Protein 8E0S (pdb70)

Foldseek 3Di:
DVPDDDDDDADFLVVLCVVQPADPQLLVLLVVLQVVLVCLQVVNALAAEEEEEAPEDLDLVQRVVFLVVVVVLCVVLVNHYNYAYEHEFADPDAQGGCQQCNPRDNPRPNNVSLNVSQNSLNVSSNVNHQYEYEDADQRSCSNHLSSHQEYEYDQVCLQPLVVLQVLLARPHAYEYEDHQQQHCVSVLVSLVSQQDWDWDWGAHSNRHIDIDIGHGDNRYAYEYEQHQAAQLAPVSLVVQQVVCVVSVHHSAYEYELADRNLPLDQVSSVVSLVRNLCCLLVQPSRYRYYYFHEWQDFQEDDPDDRGHHPPRTHHHDVVVVVSSVSSSVSSVNNVD/DPPPCPPPDDDDDADFLVVLCVVQPADPQLLVLQVVLQVVLVCLQVVNALAAEEEEEAPADQDLVQVVVVLVLQVVVCVVLVNHYNYAYEHEAAADDPPDDDGGCQQPNPLPPPRPNNVSLNVSQNSLNVSSSVNHAYEYEDDDQRSCSNHLSSHQEYEHDQVCLQPLSVLQVLLAGPHAYEYEHHQQQHLVSNLVSLVSQQDKDWDWGAHSRRHIDIDIGHHDNRYAYEQQQHCAGQLAPVNLVVQCVVQVVSVHHSAYEYELAHRNQPLPAVSSVVSLVRVLCCLLVAPSRHRYYYFHEWQDWFADDSVVVDPDDRTHHNDRTHHHDVVVVVSSVSSSVSSVSNVD/DVPDDDDDDADFLVVLCVVQPADPQLLVLQVVLQVVLVCLQVVVALAAEEEEEAPADQDLVQRVVVLVVVVVVCVVLVNRYNYAYEHEAAQDDPPDDDGGCQQPNPRPPPRPNNVSLNVSQNSLSVSSNVNHAYEYEDDDQRSCSNHLSSHQEYEHDLVCLQPPSVLQVLLAGPHAYEYEHHQQQHLVSNLVSLVSQQDKDWDWGAHSNRHIDIDIGHHDNRYAYEQAAHQAGQLAVVSLVVQLVVCVVSVHHSAYEYELAHRNQPLDAVSSLVSLVRNLCCLLVQDSRHRYYYFREWQDFFADDDVPDPTHHNPGTHHHDVSVSVSSVSNSVSSVNND/DVPDDDDDDADFLVVLCVVQPADPQLLVLLVVLQVVLVCLQVVNDLAAEEEEEAPADQDLVQVVVVLVVQVVVCVVLVNHYNYAYEHEFADDDPDDDDGGQQQCNPRPPPRPNNVSLNVSQNSLSVSSSVNHAYEYEDADQRSCLNHLSSHQEYEYDQVCLQPLVVLQVLLAGPHAYEYEDHQQQHCVSNLVSLVSQQDKDWDWGQHSNRRIDIDIGNGDNRYAYEYEAHQAAQLAPVNLVVQLVVCVVSVHHSAYEYELADRNQPLDAVSSVVSLVRNLVCLLVANSRHRYYYFHEWQDWFADDDDPPDDDDRTAHNPRTHHHDVSVVVSSVSSSVSSVSND

InterPro domains:
  IPR006218 DAHP synthetase I/KDSA [PF00793] (41-338)
  IPR006219 DAHP synthase, class 1 [PIRSF001361] (3-349)
  IPR006219 DAHP synthase, class 1 [PTHR21225] (3-349)
  IPR006219 DAHP synthase, class 1 [TIGR00034] (6-349)
  IPR013785 Aldolase-type TIM barrel [G3DSA:3.20.20.70] (1-350)

Sequence (1366 aa):
DLRIKEIKELLPPVALLEKFPATENAANTVAHARKAIHKILKGNDDRLLVVIGPCSIHDPVAAKEYATRLLALREELKDELEIVMRVYFEKPRGWKGLINDPHMDNSFQINDGLRIARKLLLDINDSGLPAAGEFLDMITPQYLADLMMSWGAIGARTTESQVHRELASGLSCPVGFKNGTDGTIKVAIDAINAAGAPHCFLSVTKWGHSAIVNTSGNGDCHIILRGGKEPNYSAKHVAEVKEGLNKAGLPAQVMIDFSHANSSKQFKKQMDVCADVCQQIAGGEKAIIGVMVESHLVEGNQSLLAYGKSITDACIGWEDTDALLRQLANAVKARRGYQNDDLRIKEIKELLPPVALLEKFPATENAANTVAHARKAIHKILKGNDDRLLVVIGPCSIHDPVAAKEYATRLLALREELKDELEIVMRVYFEKPRTTVGWKGLINDPHMDNSFQINDGLRIARKLLLLDINDSGLPAAGEFLDMITPQYLADLMMSWGAIGARTTESQVHRELASGLSCPVGFKNGTDGTIKVAIDAINAAGAPHCFLSVTKWGHSAIVNTSGNGDCHIILRGGKEPNYSAKHVAEVKEGLNKAGLPAQVMIDFSHANSSKQFKKQMDVCADVCQQIAGGEKAIIGVMMVESHLVEGNQSLESGEPLAYGKSITDACIGWEDTDALLRQLANAVKARRGDLRIKEIKELLPPVALLEKFPATENAANTVAHARKAIHKILKGNDDRLLVVIGPCSIHDPVAAKEYATRLLALREELKDELEIVMRVYFEKPRTTVGWKGLINDPHMDNSFQINDGLRIARKLLLDINDSGLPAAGEFLDMITPQYLADLMSWGAIGARTTESQVHRELASGLSCPVGFKNGTDGTIKVAIDAINAAGAPHCFLSVTKWGHSAIVNTSGNGDCHIILRGGKEPNYSAKHVAEVKEGLNKAGLPAQVMIDFSHANSSKQFKKQMDVCADVCQQIAGGEKAIIGVMVESHLVEGNQSLPLAYYGKSITDACIGWEDTDALLRQLANAVKARRDLRIKEIKELLPPVVALLEKFPATENAANTVAHARKAIHKILKGNDDRLLVVIGPCSIHDPVAAKEYATRLLALREELKDELEIVMRVYFEKPRTTVGWKGLINDPHMDNSFQINDGLRIARKLLLDINDSGLPAAGEFLDMITPQYLADLMMSWGAIGARTTESQVHRELASGLSCPVGFKNGTDGTIKVAIDAINAAGAPHCFLSVTKWGHSAIVVNTSGNGDCHIILRGGKEPNYSAKHVAEVKEGLNKAGLPAQQVMIDFSHANSSKQFKKQMDVCADVCQQIAGGEKAIIGVMVEESHLVEGNQSLESGEPLAYGKSITDACIGWEEDTDALLRQLANAVKARR

B-factor: mean 33.24, std 11.33, range [11.6, 71.1]

Solvent-accessible surface area: 46614 Å² total; per-residue (Å²): 136,87,42,53,139,93,95,67,117,7,8,9,1,5,0,1,18,27,59,28,64,32,59,80,89,0,23,76,15,0,52,122,0,28,61,21,0,92,32,2,17,58,57,124,42,63,36,0,1,0,0,0,0,0,6,0,2,29,35,41,102,1,1,85,66,0,5,96,88,0,44,60,9,44,127,106,15,42,114,32,1,8,0,0,0,17,0,8,15,48,29,64,116,121,52,31,1,4,17,33,4,14,85,92,85,115,44,52,78,0,32,42,0,0,59,55,0,1,88,2,0,14,28,2,0,54,62,25,0,0,0,0,0,34,3,42,29,33,16,24,8,53,0,5,18,10,0,7,0,0,0,0,0,4,33,54,7,5,26,0,16,9,0,3,10,20,0,0,8,12,21,1,2,0,0,0,24,1,16,97,84,22,72,25,110,28,0,19,11,0,14,60,1,0,37,24,94,17,5,18,14,18,4,13,69,49,5,35,10,7,7,8,26,4,61,10,1,72,15,15,6,0,0,0,42,1,11,114,60,43,8,45,35,60,68,66,0,57,120,10,56,125,23,2,90,91,41,69,28,87,25,27,0,0,0,6,0,8,53,40,4,2,69,97,71,51,59,22,0,36,94,1,0,57,43,0,14,131,15,0,45,73,35,36,121,8,0,11,0,0,2,0,15,0,4,12,71,86,12,72,34,90,130,128,51,103,0,58,0,25,30,83,26,0,0,8,40,155,48,0,37,40,0,0,79,66,0,4,104,5,0,48,52,35,109,102,93,60,32,49,71,85,40,44,76,87,86,82,110,9,5,8,0,12,0,1,52,30,56,27,66,44,58,160,70,0,50,64,10,7,57,112,1,46,60,20,0,77,107,3,11,135,65,104,34,65,35,0,0,0,0,0,0,0,1,0,2,14,35,36,96,1,2,86,68,0,5,96,82,0,31,60,10,42,92,105,14,107,94,25,1,8,0,0,0,2,0,7,5,19,19,42,66,62,46,84,32,37,24,0,3,6,19,4,9,85,52,87,112,40,59,75,2,34,45,0,0,63,54,0,1,89,3,0,12,35,2,0,57,60,18,0,0,0,0,2,20,9,6,20,39,12,6,8,72,0,10,19,57,0,6,0,0,0,2,0,8,15,52,2,0,56,0,57,18,0,16,22,25,0,0,9,12,26,1,2,0,0,0,20,0,9,40,86,20,54,41,138,24,0,16,48,0,13,73,23,0,36,38,91,37,17,24,24,25,5,12,26,62,4,34,11,6,6,8,26,1,47,9,1,71,14,8,2,0,0,0,32,0,13,113,63,44,11,46,37,63,100,54,1,58,110,4,62,64,23,3,91,145,41,68,32,77,28,20,0,0,0,0,0,4,36,21,3,1,55,182,94,40,108,84,0,36,88,3,0,57,46,0,15,137,23,0,43,71,42,37,126,6,0,13,0,0,0,0,2,0,5,11,69,69,11,75,38,62,53,106,71,67,118,120,57,48,106,1,55,0,18,21,62,24,0,0,7,27,136,43,0,38,43,0,0,83,68,0,5,101,6,0,87,52,34,103,96,103,89,40,51,153,41,100,82,109,10,9,10,1,11,0,1,53,28,58,30,65,44,58,140,84,0,50,60,14,6,57,117,0,46,81,18,0,90,108,2,13,62,61,106,30,66,40,0,0,0,0,0,0,0,1,0,2,19,44,43,109,2,2,95,61,0,5,97,82,0,46,60,9,49,61,100,14,132,95,30,1,8,0,0,0,3,0,6,5,16,19,24,68,60,42,80,36,32,21,0,3,5,17,3,11,87,51,91,113,45,59,81,2,34,47,0,0,65,56,0,1,44,4,0,19,47,3,0,53,63,23,0,0,0,0,3,20,9,8,24,39,13,5,7,59,0,10,20,60,0,7,0,0,0,2,0,5,12,62,2,0,52,0,54,16,0,6,21,24,0,0,8,11,31,1,2,0,0,0,21,0,8,45,86,20,48,39,136,24,0,16,29,0,13,71,17,0,36,38,93,37,21,25,25,25,6,11,37,53,4,35,10,7,8,9,35,4,61,10,1,69,19,6,5,0,0,0,25,0,14,110,64,45,10,41,36,57,67,65,0,56,116,5,55,128,26,3,93,94,42,66,28,76,30,18,0,0,0,0,0,5,39,23,4,2,62,89,92,52,60,82,0,40,85,2,0,57,38,0,15,122,15,0,45,71,45,34,74,8,1,14,0,0,0,0,1,0,6,15,65,88,9,70,38,109,111,160,56,54,114,3,54,0,18,20,62,23,0,0,9,40,150,47,0,35,41,0,0,85,67,0,4,102,5,0,53,66,46,135,126,89,46,43,77,93,84,65,116,8,10,10,1,4,0,2,43,26,56,28,63,43,58,140,89,0,49,66,16,7,55,125,0,48,56,18,0,75,92,3,16,139,56,113,33,66,35,0,1,0,0,0,0,0,4,0,2,12,38,37,94,0,1,80,65,0,5,96,86,0,41,61,10,41,93,103,14,92,98,27,1,7,0,0,0,19,1,4,18,47,58,52,63,69,79,104,33,24,80,0,3,18,32,4,11,87,52,88,98,46,54,79,2,34,41,0,0,61,53,0,1,90,2,0,15,35,2,0,51,60,27,0,0,0,0,0,30,4,41,29,36,16,23,7,68,0,5,17,60,0,6,0,0,0,1,0,5,28,58,9,5,30,0,9,9,0,4,12,22,0,0,8,11,27,0,2,0,0,0,34,1,18,98,83,24,78,26,123,36,0,20,16,0,17,63,1,0,36,23,99,15,2,20,14,20,4,11,86,44,4,36,9,7,7,8,33,2,44,8,1,70,13,12,8,0,0,0,40,1,16,110,59,44,10,42,32,60,93,61,0,58,121,8,59,62,20,2,97,193,42,69,26,87,23,28,0,0,0,6,0,6,54,39,3,3,58,90,94,50,104,78,1,31,81,2,0,57,42,0,15,134,19,0,45,73,44,35,75,6,1,10,0,0,3,0,14,0,4,12,61,79,10,76,36,100,65,52,116,80,116,125,54,46,106,1,44,0,14,10,54,26,0,0,6,38,150,26,0,36,43,0,0,84,66,0,4,100,6,0,68,63,47,132

Secondary structure (DSSP, 8-state):
-TTEEEEE----HHHHHHHSPPPHHHHHHHHHHHHHHHHHHTTS---EEEEEE-SS---HHHHHHHHHHHHHHHHHTTTTEEEEEE-----------TTT-TTSSS---HHHHHHHHHHHHHHHHHTT--EEEEE-SSSTHHHHGGG-SEEEE-GGGTT-HHHHHHHHT-SS-EEEEPPTTS--HHHHHHHHHHHS--EEEEE-TTSBEEEEEE---S-EEEEE--SSS---SHHHHHHHHHHHHHTTS---EEEE-SGGGGTT-GGGHHHHHHHHHHHHHTT--SEEEEEEEB-SBSB------TTB-SSS-BB-HHHHHHHHHHHHHHHHHHH-/-TT--TTEEEEE----HHHHHHHSPPPHHHHHHHHHHHHHHHHHHTT----EEEEEE-SS---HHHHHHHHHHHHHHHHHTTTTEEEEEE-------SSSS---TTT-TTSSS---HHHHHHHHHHHHHHHHHHT--EEEE---SSTHHHHGGG-SEEEE-GGGTT-HHHHHHHHT-SS-EEEEPPTT--SHHHHHHHHHHTS--EEEEE-TTSBEEEEEE-----EEEEE--SSS---SHHHHHHHHHHHHHTT----EEEESSGGGGTT-GGGHHHHHHHHHHHHHTT-TTEEEEEEEB-SS-BB--STT-PPPPTT-BSSS-BB-HHHHHHHHHHHHHHHHHHH-/-TTEEEEE----HHHHHHHSPPPHHHHHHHHHHHHHHHHHHTTS---EEEEEE-SS---HHHHHHHHHHHHHHHHHTTTTEEEEEE-------SSSS---TTT-TTSSS---HHHHHHHHHHHHHHHHHHT--EEEE---SSTHHHHGGG-SEEEE-TTTTT-HHHHHHHHT-SS-EEEEPPTT--SHHHHHHHHHHTS--EEEEE-TTSBEEEEEE-----EEEEE--SSS---SHHHHHHHHHHHHHTT----EEEE-SGGGTTT-TTHHHHHHHHHHHHHHHT--SEEEEEEEB-SSSBB----PPTT-BSSS-BB-HHHHHHHHHHHHHHHHHH-/-TTEEEEE----HHHHHHHSPPPHHHHHHHHHHHHHHHHHHTTS---EEEEEE-SS---HHHHHHHHHHHHHHHHHTTTTEEEEEE-------SS----HHHH-TTSSS---HHHHHHHHHHHHHHHHHTT--EEEEE-SSSTHHHHGGG-SEEEE-GGGTT-HHHHHHHHT-SS-EEEE--TTS--HHHHHHHHHHHS--EEEEE-TTSBEEEEEE-----EEEEE--SSS---SHHHHHHHHHHHHHTTS---EEEE-SGGGGTT-GGGHHHHHHHHHHHHHHT--SEEEEEEEB-SS-BB----TT----TT-BSSS-BB-HHHHHHHHHHHHHHHHHH-

Radius of gyration: 36.66 Å; Cα contacts (8 Å, |Δi|>4): 3334; chains: 4; bounding box: 102×68×84 Å

Organism: Escherichia coli (strain K12) (NCBI:txid83333)

Nearest PDB structures (foldseek):
  1gg1-assembly1_A  TM=1.001E+00  e=7.008E-63  Escherichia coli
  8e0z-assembly1_B  TM=9.926E-01  e=1.270E-62  Escherichia coli K-12
  4ucg-assembly1_B  TM=9.960E-01  e=2.495E-51  Neisseria meningitidis
  5d02-assembly1_A  TM=9.965E-01  e=4.058E-51  Neisseria meningitidis MC58
  4ixx-assembly1_B  TM=9.966E-01  e=7.764E-51  Neisseria meningitidis MC58

Structure (mmCIF, N/CA/C/O backbone):
data_8E0S
#
_entry.id   8E0S
#
_cell.length_a   209.881
_cell.length_b   53.127
_cell.length_c   150.415
_cell.angle_alpha   90.000
_cell.angle_beta   115.435
_cell.angle_gamma   90.000
#
_symmetry.space_group_name_H-M   'C 1 2 1'
#
loop_
_entity.id
_entity.type
_entity.pdbx_description
1 polymer 'Phospho-2-dehydro-3-deoxyheptonate aldolase, Phe-sensitive'
2 non-polymer alpha-D-glucopyranose
3 non-polymer 'DAHP Oxime'
4 non-polymer beta-D-glucopyranose
5 water water
#
loop_
_atom_site.group_PDB
_atom_site.id
_atom_site.type_symbol
_atom_site.label_atom_id
_atom_site.label_alt_id
_atom_site.label_comp_id
_atom_site.label_asym_id
_atom_site.label_entity_id
_atom_site.label_seq_id
_atom_site.pdbx_PDB_ins_code
_atom_site.Cartn_x
_atom_site.Cartn_y
_atom_site.Cartn_z
_atom_site.occupancy
_atom_site.B_iso_or_equiv
_atom_site.auth_seq_id
_atom_site.auth_comp_id
_atom_site.auth_asym_id
_atom_site.auth_atom_id
_atom_site.pdbx_PDB_model_num
ATOM 1 N N . ASP A 1 8 ? 19.91000 442.33400 19.18800 1.000 43.38415 7 ASP A N 1
ATOM 2 C CA . ASP A 1 8 ? 19.18100 441.73300 18.08400 1.000 39.06784 7 ASP A CA 1
ATOM 3 C C . ASP A 1 8 ? 19.48800 440.22900 17.97600 1.000 38.04930 7 ASP A C 1
ATOM 4 O O .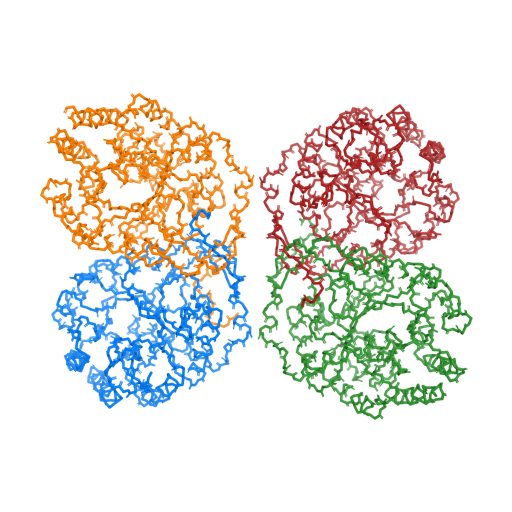 ASP A 1 8 ? 19.15900 439.45900 18.88400 1.000 35.87799 7 ASP A O 1
ATOM 9 N N . LEU A 1 9 ? 20.14700 439.82200 16.88000 1.000 37.89402 8 LEU A N 1
ATOM 10 C CA . LEU A 1 9 ? 20.41700 438.40100 16.63800 1.000 36.17802 8 LEU A CA 1
ATOM 11 C C . LEU A 1 9 ? 21.16400 437.75000 17.79900 1.000 35.09895 8 LEU A C 1
ATOM 12 O O . LEU A 1 9 ? 20.87200 436.60700 18.17200 1.000 35.23580 8 LEU A O 1
ATOM 14 N N . ARG A 1 10 ? 22.12400 438.45200 18.38800 1.000 29.77725 9 ARG A N 1
ATOM 15 C CA . ARG A 1 10 ? 23.01500 437.84100 19.36000 1.000 25.74256 9 ARG A CA 1
ATOM 16 C C . ARG A 1 10 ? 22.69900 438.25100 20.78600 1.000 27.55067 9 ARG A C 1
ATOM 17 O O . ARG A 1 10 ? 23.50100 438.00600 21.68900 1.000 22.97118 9 ARG A O 1
ATOM 25 N N . ILE A 1 11 ? 21.53700 438.84900 21.01400 1.000 29.59039 10 ILE A N 1
ATOM 26 C CA . ILE A 1 11 ? 21.05000 439.14400 22.35700 1.000 29.26140 10 ILE A CA 1
ATOM 27 C C . ILE A 1 11 ? 20.00600 438.08700 22.70000 1.000 31.12742 10 ILE A C 1
ATOM 28 O O . ILE A 1 11 ? 18.96200 438.00100 22.04000 1.000 32.91710 10 ILE A O 1
ATOM 33 N N . LYS A 1 12 ? 20.30200 437.25800 23.70500 1.000 29.12718 11 LYS A N 1
ATOM 34 C CA . LYS A 1 12 ? 19.41800 436.14700 24.05800 1.000 30.72474 11 LYS A CA 1
ATOM 35 C C . LYS A 1 12 ? 18.28300 436.58300 24.97200 1.000 35.82535 11 LYS A C 1
ATOM 36 O O . LYS A 1 12 ? 17.15500 436.09000 24.84000 1.000 36.60965 11 LYS A O 1
ATOM 42 N N . GLU A 1 13 ? 18.56100 437.46500 25.92400 1.000 31.43535 12 GLU A N 1
ATOM 43 C CA . GLU A 1 13 ? 17.60600 437.77400 26.97900 1.000 33.96986 12 GLU A CA 1
ATOM 44 C C . GLU A 1 13 ? 17.98100 439.11500 27.58600 1.000 33.31189 12 GLU A C 1
ATOM 45 O O . GLU A 1 13 ? 19.16700 439.45500 27.66700 1.000 31.42219 12 GLU A O 1
ATOM 51 N N . ILE A 1 14 ? 16.96800 439.86000 28.02700 1.000 28.10600 13 ILE A N 1
ATOM 52 C CA . ILE A 1 14 ? 17.16500 441.12700 28.72200 1.000 27.72964 13 ILE A CA 1
ATOM 53 C C . ILE A 1 14 ? 16.34900 441.08700 30.00300 1.000 28.75345 13 ILE A C 1
ATOM 54 O O . ILE A 1 14 ? 15.12900 440.90000 29.95000 1.000 30.44312 13 ILE A O 1
ATOM 59 N N . LYS A 1 15 ? 17.03800 441.24700 31.13300 1.000 24.93457 14 LYS A N 1
ATOM 60 C CA . LYS A 1 15 ? 16.37600 441.10900 32.45100 1.000 26.00575 14 LYS A CA 1
ATOM 61 C C . LYS A 1 15 ? 16.43300 442.42700 33.22100 1.000 27.27432 14 LYS A C 1
ATOM 62 O O . LYS A 1 15 ? 17.33600 443.22600 32.98500 1.000 25.27671 14 LYS A O 1
ATOM 68 N N . GLU A 1 16 ? 15.47500 442.61200 34.11800 1.000 25.92942 15 GLU A N 1
ATOM 69 C CA . GLU A 1 16 ? 15.35300 443.88000 34.87100 1.000 27.39802 15 GLU A CA 1
ATOM 70 C C . GLU A 1 16 ? 16.50800 444.07900 35.85100 1.000 25.88468 15 GLU A C 1
ATOM 71 O O . GLU A 1 16 ? 16.96500 443.10200 36.43400 1.000 27.09535 15 GLU A O 1
ATOM 77 N N . LEU A 1 17 ? 16.91700 445.32800 35.99900 1.000 23.80549 16 LEU A N 1
ATOM 78 C CA . LEU A 1 17 ? 18.04500 445.69500 36.84300 1.000 24.81613 16 LEU A CA 1
ATOM 79 C C . LEU A 1 17 ? 17.59800 446.81000 37.77700 1.000 23.34490 16 LEU A C 1
ATOM 80 O O . LEU A 1 17 ? 17.11700 447.84800 37.31700 1.000 22.81853 16 LEU A O 1
ATOM 85 N N . LEU A 1 18 ? 17.74300 446.59600 39.08400 1.000 23.91076 17 LEU A N 1
ATOM 86 C CA . LEU A 1 18 ? 17.42300 447.65800 40.02300 1.000 23.55282 17 LEU A CA 1
ATOM 87 C C . LEU A 1 18 ? 18.25300 448.89300 39.68500 1.000 23.75811 17 LEU A C 1
ATOM 88 O O . LEU A 1 18 ? 19.46400 448.77400 39.46900 1.000 24.43188 17 LEU A O 1
ATOM 93 N N . PRO A 1 19 ? 17.66400 450.08200 39.67400 1.000 23.66863 18 PRO A N 1
ATOM 94 C CA . PRO A 1 19 ? 18.45600 451.29400 39.46400 1.000 24.05815 18 PRO A CA 1
ATOM 95 C C . PRO A 1 19 ? 19.27500 451.61500 40.69800 1.000 24.10552 18 PRO A C 1
ATOM 96 O O . PRO A 1 19 ? 18.90300 451.19700 41.80800 1.000 23.86339 18 PRO A O 1
ATOM 100 N N . PRO A 1 20 ? 20.39000 452.34100 40.54600 1.000 23.37649 19 PRO A N 1
ATOM 101 C CA . PRO A 1 20 ? 21.17000 452.74400 41.73500 1.000 23.25542 19 PRO A CA 1
ATOM 102 C C . PRO A 1 20 ? 20.32600 453.36500 42.84800 1.000 24.62401 19 PRO A C 1
ATOM 103 O O . PRO A 1 20 ? 20.55900 453.03400 44.02400 1.000 23.07382 19 PRO A O 1
ATOM 107 N N . VAL A 1 21 ? 19.34800 454.22600 42.52500 1.000 23.45281 20 VAL A N 1
ATOM 108 C CA . VAL A 1 21 ? 18.57500 454.87300 43.59500 1.000 25.46621 20 VAL A CA 1
ATOM 109 C C . VAL A 1 21 ? 17.89500 453.84500 44.47900 1.000 24.81877 20 VAL A C 1
ATOM 110 O O . VAL A 1 21 ? 17.69100 454.09800 45.67500 1.000 26.03733 20 VAL A O 1
ATOM 114 N N . ALA A 1 22 ? 17.55300 452.67000 43.94000 1.000 23.07908 21 ALA A N 1
ATOM 115 C CA . ALA A 1 22 ? 16.90400 451.67200 44.79100 1.000 25.63465 21 ALA A CA 1
ATOM 116 C C . ALA A 1 22 ? 17.87900 451.12500 45.83100 1.000 26.46896 21 ALA A C 1
ATOM 117 O O . ALA A 1 22 ? 17.49900 450.90300 46.98700 1.000 28.00862 21 ALA A O 1
ATOM 119 N N . LEU A 1 23 ? 19.13900 450.90600 45.43900 1.000 27.20063 22 LEU A N 1
ATOM 120 C CA . LEU A 1 23 ? 20.14200 450.42800 46.38500 1.000 27.12167 22 LEU A CA 1
ATOM 121 C C . LEU A 1 23 ? 20.54500 451.52400 47.35600 1.000 25.81625 22 LEU A C 1
ATOM 122 O O . LEU A 1 23 ? 20.85000 451.24000 48.52500 1.000 27.09272 22 LEU A O 1
ATOM 127 N N . LEU A 1 24 ? 20.60100 452.77700 46.87600 1.000 26.72162 23 LEU A N 1
ATOM 128 C CA . LEU A 1 24 ? 20.94600 453.90100 47.73800 1.000 26.76374 23 LEU A CA 1
ATOM 129 C C . LEU A 1 24 ? 19.86000 454.13900 48.78000 1.000 28.11390 23 LEU A C 1
ATOM 130 O O . LEU A 1 24 ? 20.15200 454.54000 49.91200 1.000 28.86662 23 LEU A O 1
ATOM 135 N N . GLU A 1 25 ? 18.60000 453.92100 48.40200 1.000 27.16378 24 GLU A N 1
ATOM 136 C CA . GLU A 1 25 ? 17.50100 454.08300 49.34800 1.000 27.41381 24 GLU A CA 1
ATOM 137 C C . GLU A 1 25 ? 17.45400 452.93500 50.33900 1.000 29.68777 24 GLU A C 1
ATOM 138 O O . GLU A 1 25 ? 17.21300 453.15700 51.53000 1.000 30.55893 24 GLU A O 1
ATOM 144 N N . LYS A 1 26 ? 17.64700 451.70100 49.86700 1.000 29.41142 25 LYS A N 1
ATOM 145 C CA . LYS A 1 26 ? 17.62500 450.56000 50.78200 1.000 29.53775 25 LYS A CA 1
ATOM 146 C C . LYS A 1 26 ? 18.80200 450.59100 51.75000 1.000 30.07466 25 LYS A C 1
ATOM 147 O O . LYS A 1 26 ? 18.63900 450.29100 52.93800 1.000 31.07478 25 LYS A O 1
ATOM 153 N N . PHE A 1 27 ? 19.99500 450.93800 51.26600 1.000 28.47447 26 PHE A N 1
ATOM 154 C CA . PHE A 1 27 ? 21.21800 450.92700 52.07000 1.000 30.76948 26 PHE A CA 1
ATOM 155 C C . PHE A 1 27 ? 21.87100 452.30600 52.04400 1.000 30.55103 26 PHE A C 1
ATOM 156 O O . PHE A 1 27 ? 22.93200 452.48900 51.43300 1.000 28.58764 26 PHE A O 1
ATOM 164 N N . PRO A 1 28 ? 21.26500 453.29900 52.68500 1.000 30.24310 27 PRO A N 1
ATOM 165 C CA . PRO A 1 28 ? 21.86600 454.63400 52.69800 1.000 32.31966 27 PRO A CA 1
ATOM 166 C C . PRO A 1 28 ? 23.09100 454.65100 53.59100 1.000 34.83312 27 PRO A C 1
ATOM 167 O O . PRO A 1 28 ? 23.21500 453.84800 54.52000 1.000 32.66444 27 PRO A O 1
ATOM 171 N N . ALA A 1 29 ? 24.00300 455.57100 53.29100 1.000 33.97249 28 ALA A N 1
ATOM 172 C CA . ALA A 1 29 ? 25.19100 455.73500 54.12200 1.000 36.33857 28 ALA A CA 1
ATOM 173 C C . ALA A 1 29 ? 24.77600 456.26700 55.48700 1.000 37.77558 28 ALA A C 1
ATOM 174 O O . ALA A 1 29 ? 24.09100 457.29200 55.57500 1.000 37.47291 28 ALA A O 1
ATOM 176 N N . THR A 1 30 ? 25.16400 455.55900 56.54800 1.000 37.93350 29 THR A N 1
ATOM 177 C CA . THR A 1 30 ? 24.99200 456.09200 57.89300 1.000 37.70452 29 THR A CA 1
ATOM 178 C C . THR A 1 30 ? 25.89400 457.30300 58.07300 1.000 36.22540 29 THR A C 1
ATOM 179 O O . THR A 1 30 ? 26.82200 457.53400 57.29200 1.000 36.85179 29 THR A O 1
ATOM 183 N N . GLU A 1 31 ? 25.61500 458.09700 59.11200 1.000 38.32302 30 GLU A N 1
ATOM 184 C CA . GLU A 1 31 ? 26.50300 459.21800 59.40700 1.000 39.83899 30 GLU A CA 1
ATOM 185 C C . GLU A 1 31 ? 27.93600 458.73700 59.58400 1.000 38.85203 30 GLU A C 1
ATOM 186 O O . GLU A 1 31 ? 28.87400 459.38400 59.11200 1.000 38.84676 30 GLU A O 1
ATOM 188 N N . ASN A 1 32 ? 28.11400 457.58600 60.24000 1.000 38.62568 31 ASN A N 1
ATOM 189 C CA . ASN A 1 32 ? 29.44600 457.03200 60.45700 1.000 38.62042 31 ASN A CA 1
ATOM 190 C C . ASN A 1 32 ? 30.10200 456.63600 59.14000 1.000 39.31524 31 ASN A C 1
ATOM 191 O O . ASN A 1 32 ? 31.27400 456.96100 58.89300 1.000 37.02286 31 ASN A O 1
ATOM 196 N N . ALA A 1 33 ? 29.37300 455.89300 58.29900 1.000 37.21499 32 ALA A N 1
ATOM 197 C CA . ALA A 1 33 ? 29.91800 455.48200 57.00600 1.000 36.33067 32 ALA A CA 1
ATOM 198 C C . ALA A 1 33 ? 30.28200 456.69100 56.16100 1.000 36.82810 32 ALA A C 1
ATOM 199 O O . ALA A 1 33 ? 31.36500 456.74600 55.56800 1.000 37.02286 32 ALA A O 1
ATOM 201 N N . ALA A 1 34 ? 29.38200 457.67200 56.09200 1.000 35.42004 33 ALA A N 1
ATOM 202 C CA . ALA A 1 34 ? 29.67200 458.88700 55.34100 1.000 38.72306 33 ALA A CA 1
ATOM 203 C C . ALA A 1 34 ? 30.94400 459.55900 55.84800 1.000 39.38893 33 ALA A C 1
ATOM 204 O O . ALA A 1 34 ? 31.78500 459.99600 55.05200 1.000 36.22540 33 ALA A O 1
ATOM 206 N N . ASN A 1 35 ? 31.11300 459.62900 57.17300 1.000 38.54936 34 ASN A N 1
ATOM 207 C CA . ASN A 1 35 ? 32.30100 460.25800 57.74100 1.000 39.86004 34 ASN A CA 1
ATOM 208 C C . ASN A 1 35 ? 33.56100 459.47400 57.40200 1.000 38.12562 34 ASN A C 1
ATOM 209 O O . ASN A 1 35 ? 34.60100 460.06800 57.09900 1.000 37.80190 34 ASN A O 1
ATOM 214 N N . THR A 1 36 ? 33.49600 458.14400 57.46800 1.000 37.71768 35 THR A N 1
ATOM 215 C CA . THR A 1 36 ? 34.66000 457.32600 57.13400 1.000 37.17551 35 THR A CA 1
ATOM 216 C C . THR A 1 36 ? 35.14900 457.62700 55.72600 1.000 38.23880 35 THR A C 1
ATOM 217 O O . THR A 1 36 ? 36.33800 457.90700 55.51000 1.000 37.11498 35 THR A O 1
ATOM 221 N N . VAL A 1 37 ? 34.22700 457.58700 54.75600 1.000 34.74627 36 VAL A N 1
ATOM 222 C CA . VAL A 1 37 ? 34.58000 457.85000 53.36200 1.000 34.53572 36 VAL A CA 1
ATOM 223 C C . VAL A 1 37 ? 35.16600 459.24600 53.21900 1.000 35.28844 36 VAL A C 1
ATOM 224 O O . VAL A 1 37 ? 36.18900 459.44900 52.55300 1.000 34.25674 36 VAL A O 1
ATOM 228 N N . ALA A 1 38 ? 34.51900 460.23000 53.84000 1.000 37.69399 37 ALA A N 1
ATOM 229 C CA . ALA A 1 38 ? 34.90800 461.61900 53.64200 1.000 38.64674 37 ALA A CA 1
ATOM 230 C C . ALA A 1 38 ? 36.30900 461.88200 54.18200 1.000 40.59171 37 ALA A C 1
ATOM 231 O O . ALA A 1 38 ? 37.13200 462.52500 53.52100 1.000 38.65727 37 ALA A O 1
ATOM 233 N N . HIS A 1 39 ? 36.60100 461.37900 55.38300 1.000 39.72845 38 HIS A N 1
ATOM 234 C CA . HIS A 1 39 ? 37.90400 461.64000 55.98500 1.000 42.37087 38 HIS A CA 1
ATOM 235 C C . HIS A 1 39 ? 39.00900 460.90200 55.24400 1.000 39.72845 38 HIS A C 1
ATOM 236 O O . HIS A 1 39 ? 40.11000 461.43500 55.07300 1.000 38.50462 38 HIS A O 1
ATOM 243 N N . ALA A 1 40 ? 38.73600 459.67700 54.78700 1.000 37.15972 39 ALA A N 1
ATOM 244 C CA . ALA A 1 40 ? 39.77000 458.91400 54.09800 1.000 38.16247 39 ALA A CA 1
ATOM 245 C C . ALA A 1 40 ? 40.08400 459.51300 52.73500 1.000 36.19908 39 ALA A C 1
ATOM 246 O O . ALA A 1 40 ? 41.25200 459.55400 52.32600 1.000 34.08040 39 ALA A O 1
ATOM 248 N N . ARG A 1 41 ? 39.06000 459.97600 52.01000 1.000 35.04631 40 ARG A N 1
ATOM 249 C CA . ARG A 1 41 ? 39.32800 460.66100 50.75200 1.000 33.72246 40 ARG A CA 1
ATOM 250 C C . ARG A 1 41 ? 40.19500 461.88800 50.97900 1.000 37.07287 40 ARG A C 1
ATOM 251 O O . ARG A 1 41 ? 41.16900 462.11500 50.25000 1.000 36.02274 40 ARG A O 1
ATOM 259 N N . LYS A 1 42 ? 39.84400 462.69900 51.98400 1.000 38.21248 41 LYS A N 1
ATOM 260 C CA . LYS A 1 42 ? 40.64400 463.88000 52.29900 1.000 40.47591 41 LYS A CA 1
ATOM 261 C C . LYS A 1 42 ? 42.05800 463.49500 52.72000 1.000 37.50186 41 LYS A C 1
ATOM 262 O O . LYS A 1 42 ? 43.02900 464.14900 52.32400 1.000 39.14943 41 LYS A O 1
ATOM 264 N N . ALA A 1 43 ? 42.19700 462.42400 53.50600 1.000 35.93852 42 ALA A N 1
ATOM 265 C CA . ALA A 1 43 ? 43.52200 462.00000 53.95200 1.000 37.91507 42 ALA A CA 1
ATOM 266 C C . ALA A 1 43 ? 44.40000 461.59600 52.77600 1.000 38.07035 42 ALA A C 1
ATOM 267 O O . ALA A 1 43 ? 45.59700 461.91100 52.74000 1.000 35.17264 42 ALA A O 1
ATOM 269 N N . ILE A 1 44 ? 43.82400 460.88600 51.80600 1.000 35.33582 43 ILE A N 1
ATOM 270 C CA . ILE A 1 44 ? 44.60500 460.44700 50.65800 1.000 36.05959 43 ILE A CA 1
ATOM 271 C C . ILE A 1 44 ? 44.96300 461.63500 49.78000 1.000 35.86746 43 ILE A C 1
ATOM 272 O O . ILE A 1 44 ? 46.08600 461.73200 49.26500 1.000 35.00683 43 ILE A O 1
ATOM 277 N N . HIS A 1 45 ? 44.02000 462.56000 49.60300 1.000 35.93062 44 HIS A N 1
ATOM 278 C CA . HIS A 1 45 ? 44.30300 463.78100 48.85700 1.000 37.56240 44 HIS A CA 1
ATOM 279 C C . HIS A 1 45 ? 45.50000 464.52200 49.45100 1.000 39.84162 44 HIS A C 1
ATOM 280 O O . HIS A 1 45 ? 46.39700 464.96200 48.72200 1.000 39.08100 44 HIS A O 1
ATOM 287 N N . LYS A 1 46 ? 45.52900 464.66300 50.78100 1.000 38.36249 45 LYS A N 1
ATOM 288 C CA . LYS A 1 46 ? 46.63400 465.37100 51.42600 1.000 39.33630 45 LYS A CA 1
ATOM 289 C C . LYS A 1 46 ? 47.94900 464.63500 51.21600 1.000 40.31799 45 LYS A C 1
ATOM 290 O O . LYS A 1 46 ? 48.98800 465.25900 50.97500 1.000 42.65511 45 LYS A O 1
ATOM 292 N N . ILE A 1 47 ? 47.92400 463.30300 51.28900 1.000 39.68634 46 ILE A N 1
ATOM 293 C CA . ILE A 1 47 ? 49.11600 462.53100 50.95600 1.000 40.21008 46 ILE A CA 1
ATOM 294 C C . ILE A 1 47 ? 49.54400 462.81400 49.52100 1.000 41.24968 46 ILE A C 1
ATOM 295 O O . ILE A 1 47 ? 50.72000 463.07800 49.24700 1.000 41.70500 46 ILE A O 1
ATOM 300 N N . LEU A 1 48 ? 48.59300 462.77600 48.58100 1.000 37.79664 47 LEU A N 1
ATOM 301 C CA . LEU A 1 48 ? 48.96100 462.95800 47.18000 1.000 42.16821 47 LEU A CA 1
ATOM 302 C C . LEU A 1 48 ? 49.48200 464.36300 46.91400 1.000 45.85287 47 LEU A C 1
ATOM 303 O O . LEU A 1 48 ? 50.33300 464.55300 46.03300 1.000 45.71601 47 LEU A O 1
ATOM 308 N N . LYS A 1 49 ? 48.99300 465.35200 47.65900 1.000 42.35245 48 LYS A N 1
ATOM 309 C CA . LYS A 1 49 ? 49.45300 466.72700 47.52800 1.000 44.77905 48 LYS A CA 1
ATOM 310 C C . LYS A 1 49 ? 50.78200 466.97700 48.23300 1.000 49.32697 48 LYS A C 1
ATOM 311 O O . LYS A 1 49 ? 51.28700 468.10400 48.17800 1.000 52.14309 48 LYS A O 1
ATOM 313 N N . GLY A 1 50 ? 51.35300 465.96700 48.88700 1.000 46.01078 49 GLY A N 1
ATOM 314 C CA . GLY A 1 50 ? 52.61500 466.11400 49.59300 1.000 48.08471 49 GLY A CA 1
ATOM 315 C C . GLY A 1 50 ? 52.53600 466.75400 50.96300 1.000 49.52436 49 GLY A C 1
ATOM 316 O O . GLY A 1 50 ? 53.58100 467.10800 51.52100 1.000 51.42722 49 GLY A O 1
ATOM 317 N N . ASN A 1 51 ? 51.33900 466.90900 51.52900 1.000 47.88995 50 ASN A N 1
ATOM 318 C CA . ASN A 1 51 ? 51.15400 467.57800 52.80800 1.000 49.25854 50 ASN A CA 1
ATOM 319 C C . ASN A 1 51 ? 50.94300 466.60400 53.95500 1.000 48.48213 50 ASN A C 1
ATOM 320 O O . ASN A 1 51 ? 50.59800 467.02700 55.06100 1.000 50.24550 50 ASN A O 1
ATOM 325 N N . ASP A 1 52 ? 51.13200 465.31500 53.71500 1.000 47.39252 51 ASP A N 1
ATOM 326 C CA . ASP A 1 52 ? 51.18200 464.33000 54.78100 1.000 48.37422 51 ASP A CA 1
ATOM 327 C C . ASP A 1 52 ? 52.19600 463.27200 54.39800 1.000 47.70046 51 ASP A C 1
ATOM 328 O O . ASP A 1 52 ? 52.19500 462.78700 53.26100 1.000 45.91866 51 ASP A O 1
ATOM 333 N N . ASP A 1 53 ? 53.07500 462.94000 55.33700 1.000 46.48715 52 ASP A N 1
ATOM 334 C CA . ASP A 1 53 ? 54.15400 461.99800 55.09300 1.000 47.88995 52 ASP A CA 1
ATOM 335 C C . ASP A 1 53 ? 53.76100 460.57100 55.43300 1.000 48.53740 52 ASP A C 1
ATOM 336 O O . ASP A 1 53 ? 54.63100 459.69400 55.48900 1.000 48.44528 52 ASP A O 1
ATOM 341 N N . ARG A 1 54 ? 52.47200 460.32100 55.65900 1.000 45.92393 53 ARG A N 1
ATOM 342 C CA . ARG A 1 54 ? 51.99200 458.98200 55.93800 1.000 43.62892 53 ARG A CA 1
ATOM 343 C C . ARG A 1 54 ? 51.83100 458.20200 54.63800 1.000 42.60511 53 ARG A C 1
ATOM 344 O O . ARG A 1 54 ? 51.78000 458.77200 53.54600 1.000 41.02334 53 ARG A O 1
ATOM 352 N N . LEU A 1 55 ? 51.74700 456.88300 54.77200 1.000 40.83911 54 LEU A N 1
ATOM 353 C CA . LEU A 1 55 ? 51.65900 455.96500 53.64500 1.000 39.25734 54 LEU A CA 1
ATOM 354 C C . LEU A 1 55 ? 50.23100 455.42800 53.53400 1.000 37.12814 54 LEU A C 1
ATOM 355 O O . LEU A 1 55 ? 49.69300 454.86400 54.49500 1.000 36.71230 54 LEU A O 1
ATOM 360 N N . LEU A 1 56 ? 49.61900 455.59800 52.36200 1.000 34.20410 55 LEU A N 1
ATOM 361 C CA . LEU A 1 56 ? 48.37400 454.90200 52.07900 1.000 34.24095 55 LEU A CA 1
ATOM 362 C C . LEU A 1 56 ? 48.65100 453.40900 51.94800 1.000 34.20936 55 LEU A C 1
ATOM 363 O O . LEU A 1 56 ? 49.55100 452.99800 51.20700 1.000 35.19369 55 LEU A O 1
ATOM 368 N N . VAL A 1 57 ? 47.90300 452.58600 52.67400 1.000 32.99869 56 VAL A N 1
ATOM 369 C CA . VAL A 1 57 ? 48.06200 451.13900 52.58400 1.000 33.58297 56 VAL A CA 1
ATOM 370 C C . VAL A 1 57 ? 46.72100 450.53900 52.19300 1.000 33.59350 56 VAL A C 1
ATOM 371 O O . VAL A 1 57 ? 45.78300 450.53800 52.99400 1.000 34.54888 56 VAL A O 1
ATOM 375 N N . VAL A 1 58 ? 46.62000 450.02900 50.96300 1.000 30.86423 57 VAL A N 1
ATOM 376 C CA . VAL A 1 58 ? 45.41300 449.34600 50.50200 1.000 32.66971 57 VAL A CA 1
ATOM 377 C C . VAL A 1 58 ? 45.66200 447.85100 50.63200 1.000 34.17252 57 VAL A C 1
ATOM 378 O O . VAL A 1 58 ? 46.53300 447.29900 49.94900 1.000 34.12778 57 VAL A O 1
ATOM 382 N N . ILE A 1 59 ? 44.91900 447.18300 51.51100 1.000 31.93278 58 ILE A N 1
ATOM 383 C CA . ILE A 1 59 ? 45.26800 445.81200 51.87600 1.000 34.13830 58 ILE A CA 1
ATOM 384 C C . ILE A 1 59 ? 43.99400 445.01600 52.14000 1.000 33.03554 58 ILE A C 1
ATOM 385 O O . ILE A 1 59 ? 43.05200 445.51000 52.76300 1.000 32.91184 58 ILE A O 1
ATOM 390 N N . GLY A 1 60 ? 43.96800 443.77900 51.65100 1.000 33.88564 59 GLY A N 1
ATOM 391 C CA . GLY A 1 60 ? 42.82300 442.92200 51.82300 1.000 33.59613 59 GLY A CA 1
ATOM 392 C C . GLY A 1 60 ? 42.76300 441.80600 50.80100 1.000 35.99379 59 GLY A C 1
ATOM 393 O O . GLY A 1 60 ? 43.68900 441.58900 50.00800 1.000 35.13053 59 GLY A O 1
ATOM 394 N N . PRO A 1 61 ? 41.65800 441.06800 50.81200 1.000 36.16486 60 PRO A N 1
ATOM 395 C CA . PRO A 1 61 ? 41.54800 439.88000 49.96000 1.000 37.45712 60 PRO A CA 1
ATOM 396 C C . PRO A 1 61 ? 41.68900 440.22600 48.48700 1.000 37.53871 60 PRO A C 1
ATOM 397 O O . PRO A 1 61 ? 41.34000 441.32400 48.04500 1.000 34.14357 60 PRO A O 1
ATOM 401 N N . CYS A 1 62 ? 42.23800 439.27100 47.73100 1.000 38.50462 61 CYS A N 1
ATOM 402 C CA . CYS A 1 62 ? 42.24900 439.39600 46.27800 1.000 41.27337 61 CYS A CA 1
ATOM 403 C C . CYS A 1 62 ? 40.84900 439.69300 45.76500 1.000 39.83636 61 CYS A C 1
ATOM 404 O O . CYS A 1 62 ? 40.64400 440.60700 44.95700 1.000 37.28342 61 CYS A O 1
ATOM 407 N N . SER A 1 63 ? 39.86700 438.94500 46.26000 1.000 39.78635 62 SER A N 1
ATOM 408 C CA . SER A 1 63 ? 38.46600 439.20000 45.96500 1.000 40.96544 62 SER A CA 1
ATOM 409 C C . SER A 1 63 ? 37.62100 438.70600 47.13200 1.000 40.96017 62 SER A C 1
ATOM 410 O O . SER A 1 63 ? 38.00000 437.76700 47.84100 1.000 40.61540 62 SER A O 1
ATOM 413 N N . ILE A 1 64 ? 36.47900 439.35500 47.32300 1.000 39.30998 63 ILE A N 1
ATOM 414 C CA . ILE A 1 64 ? 35.50800 438.98400 48.34900 1.000 42.06294 63 ILE A CA 1
ATOM 415 C C . ILE A 1 64 ? 34.57100 437.92200 47.79700 1.000 43.38152 63 ILE A C 1
ATOM 416 O O . ILE A 1 64 ? 33.87500 438.15500 46.80400 1.000 42.54457 63 ILE A O 1
ATOM 421 N N . HIS A 1 65 ? 34.51000 436.77100 48.45800 1.000 42.84987 64 HIS A N 1
ATOM 422 C CA . HIS A 1 65 ? 33.46200 435.80700 48.16600 1.000 45.10804 64 HIS A CA 1
ATOM 423 C C . HIS A 1 65 ? 32.57100 435.50900 49.35800 1.000 43.57628 64 HIS A C 1
ATOM 424 O O . HIS A 1 65 ? 31.45400 435.02000 49.16200 1.000 44.84485 64 HIS A O 1
ATOM 431 N N . ASP A 1 66 ? 33.01500 435.82500 50.56800 1.000 43.84736 65 ASP A N 1
ATOM 432 C CA . ASP A 1 66 ? 32.28100 435.54000 51.79900 1.000 44.54481 65 ASP A CA 1
ATOM 433 C C . ASP A 1 66 ? 32.15300 436.80800 52.62700 1.000 43.47627 65 ASP A C 1
ATOM 434 O O . ASP A 1 66 ? 33.15000 437.23100 53.25300 1.000 41.77343 65 ASP A O 1
ATOM 439 N N . PRO A 1 67 ? 30.96700 437.42200 52.68500 1.000 40.38905 66 PRO A N 1
ATOM 440 C CA . PRO A 1 67 ? 30.79600 438.61900 53.52200 1.000 40.38905 66 PRO A CA 1
ATOM 441 C C . PRO A 1 67 ? 31.10200 438.38900 54.99500 1.000 41.37865 66 PRO A C 1
ATOM 442 O O . PRO A 1 67 ? 31.52400 439.33400 55.67600 1.000 39.33366 66 PRO A O 1
ATOM 446 N N . VAL A 1 68 ? 30.88500 437.17500 55.51300 1.000 42.83408 67 VAL A N 1
ATOM 447 C CA . VAL A 1 68 ? 31.20800 436.90100 56.91500 1.000 40.99965 67 VAL A CA 1
ATOM 448 C C . VAL A 1 68 ? 32.71000 437.00500 57.14100 1.000 41.71026 67 VAL A C 1
ATOM 449 O O . VAL A 1 68 ? 33.17400 437.74200 58.01800 1.000 41.26284 67 VAL A O 1
ATOM 453 N N . ALA A 1 69 ? 33.48600 436.25300 56.35800 1.000 41.84975 68 ALA A N 1
ATOM 454 C CA . ALA A 1 69 ? 34.94000 436.32100 56.47200 1.000 40.87069 68 ALA A CA 1
ATOM 455 C C . ALA A 1 69 ? 35.45100 437.72700 56.19800 1.000 40.18377 68 ALA A C 1
ATOM 456 O O . ALA A 1 69 ? 36.39900 438.18800 56.84500 1.000 39.87847 68 ALA A O 1
ATOM 458 N N . ALA A 1 70 ? 34.82600 438.43500 55.25400 1.000 40.40484 69 ALA A N 1
ATOM 459 C CA . ALA A 1 70 ? 35.26800 439.79400 54.95800 1.000 39.92584 69 ALA A CA 1
ATOM 460 C C . ALA A 1 70 ? 35.06600 440.71300 56.15400 1.000 37.44396 69 ALA A C 1
ATOM 461 O O . ALA A 1 70 ? 35.90200 441.58100 56.42800 1.000 37.17551 69 ALA A O 1
ATOM 463 N N . LYS A 1 71 ? 33.95300 440.56000 56.87100 1.000 37.24920 70 LYS A N 1
ATOM 464 C CA . LYS A 1 71 ? 33.72900 441.43300 58.01800 1.000 37.70978 70 LYS A CA 1
ATOM 465 C C . LYS A 1 71 ? 34.57500 441.02200 59.21700 1.000 38.60989 70 LYS A C 1
ATOM 466 O O . LYS A 1 71 ? 34.89700 441.87000 60.05000 1.000 37.75453 70 LYS A O 1
ATOM 472 N N . GLU A 1 72 ? 34.93400 439.74300 59.33000 1.000 39.38630 71 GLU A N 1
ATOM 473 C CA . GLU A 1 72 ? 35.92000 439.36000 60.34100 1.000 39.49947 71 GLU A CA 1
ATOM 474 C C . GLU A 1 72 ? 37.26900 439.98700 60.03200 1.000 38.14931 71 GLU A C 1
ATOM 475 O O . GLU A 1 72 ? 37.92000 440.55900 60.91900 1.000 39.30734 71 GLU A O 1
ATOM 481 N N . TYR A 1 73 ? 37.69200 439.89600 58.76500 1.000 39.07837 72 TYR A N 1
ATOM 482 C CA . TYR A 1 73 ? 38.93100 440.53200 58.32700 1.000 35.77008 72 TYR A CA 1
ATOM 483 C C . TYR A 1 73 ? 38.90200 442.03200 58.59500 1.000 36.09380 72 TYR A C 1
ATOM 484 O O . TYR A 1 73 ? 39.86300 442.59400 59.13100 1.000 37.17025 72 TYR A O 1
ATOM 493 N N . ALA A 1 74 ? 37.79500 442.69500 58.25000 1.000 35.90694 73 ALA A N 1
ATOM 494 C CA . ALA A 1 74 ? 37.67900 444.13200 58.49300 1.000 37.03602 73 ALA A CA 1
ATOM 495 C C . ALA A 1 74 ? 37.86700 444.47900 59.96900 1.000 37.94402 73 ALA A C 1
ATOM 496 O O . ALA A 1 74 ? 38.46200 445.51300 60.30000 1.000 37.57293 73 ALA A O 1
ATOM 498 N N . THR A 1 75 ? 37.34400 443.64600 60.87300 1.000 37.45186 74 THR A N 1
ATOM 499 C CA . THR A 1 75 ? 37.48900 443.94500 62.29500 1.000 39.44947 74 THR A CA 1
ATOM 500 C C . THR A 1 75 ? 38.95000 443.84200 62.72700 1.000 40.55223 74 THR A C 1
ATOM 501 O O . THR A 1 75 ? 39.46800 444.73300 63.40800 1.000 40.38642 74 THR A O 1
ATOM 505 N N . ARG A 1 76 ? 39.63900 442.76900 62.32500 1.000 40.47854 75 ARG A N 1
ATOM 506 C CA . ARG A 1 76 ? 41.07200 442.68100 62.61200 1.000 41.05492 75 ARG A CA 1
ATOM 507 C C . ARG A 1 76 ? 41.82600 443.86500 62.02000 1.000 38.59673 75 ARG A C 1
ATOM 508 O O . ARG A 1 76 ? 42.68200 444.46700 62.68200 1.000 39.19417 75 ARG A O 1
ATOM 516 N N . LEU A 1 77 ? 41.50600 444.24200 60.77700 1.000 39.33630 76 LEU A N 1
ATOM 517 C CA . LEU A 1 77 ? 42.27600 445.30100 60.14000 1.000 38.17563 76 LEU A CA 1
ATOM 518 C C . LEU A 1 77 ? 42.01100 446.65500 60.78200 1.000 38.09667 76 LEU A C 1
ATOM 519 O O . LEU A 1 77 ? 42.91500 447.49300 60.85300 1.000 37.67820 76 LEU A O 1
ATOM 524 N N . LEU A 1 78 ? 40.77100 446.89700 61.21900 1.000 37.21236 77 LEU A N 1
ATOM 525 C CA . LEU A 1 78 ? 40.44000 448.15900 61.87100 1.000 37.75189 77 LEU A CA 1
ATOM 526 C C . LEU A 1 78 ? 41.29900 448.37500 63.11500 1.000 39.51526 77 LEU A C 1
ATOM 527 O O . LEU A 1 78 ? 41.66600 449.51100 63.44000 1.000 39.98637 77 LEU A O 1
ATOM 532 N N . ALA A 1 79 ? 41.62000 447.29200 63.82500 1.000 39.65739 78 ALA A N 1
ATOM 533 C CA . ALA A 1 79 ? 42.47800 447.41400 64.99900 1.000 40.86543 78 ALA A CA 1
ATOM 534 C C . ALA A 1 79 ? 43.85500 447.94300 64.61200 1.000 42.18137 78 ALA A C 1
ATOM 535 O O . ALA A 1 79 ? 44.38200 448.86700 65.24200 1.000 42.73407 78 ALA A O 1
ATOM 537 N N . LEU A 1 80 ? 44.44100 447.39100 63.55000 1.000 41.03387 79 LEU A N 1
ATOM 538 C CA . LEU A 1 80 ? 45.74500 447.88600 63.12700 1.000 41.81028 79 LEU A CA 1
ATOM 539 C C . LEU A 1 80 ? 45.64100 449.27000 62.50800 1.000 40.33378 79 LEU A C 1
ATOM 540 O O . LEU A 1 80 ? 46.54500 450.09000 62.68700 1.000 41.66815 79 LEU A O 1
ATOM 545 N N . ARG A 1 81 ? 44.53600 449.56500 61.81000 1.000 39.29155 80 ARG A N 1
ATOM 546 C CA . ARG A 1 81 ? 44.36300 450.90200 61.25200 1.000 39.26523 80 ARG A CA 1
ATOM 547 C C . ARG A 1 81 ? 44.38900 451.95900 62.34700 1.000 42.13137 80 ARG A C 1
ATOM 548 O O . ARG A 1 81 ? 45.01300 453.01700 62.19600 1.000 42.55247 80 ARG A O 1
ATOM 556 N N . GLU A 1 82 ? 43.73200 451.68700 63.47300 1.000 43.96317 81 GLU A N 1
ATOM 557 C CA . GLU A 1 82 ? 43.68700 452.68900 64.52200 1.000 44.86327 81 GLU A CA 1
ATOM 558 C C . GLU A 1 82 ? 45.01400 452.74000 65.26400 1.000 45.44229 81 GLU A C 1
ATOM 559 O O . GLU A 1 82 ? 45.47600 453.82200 65.63900 1.000 43.73945 81 GLU A O 1
ATOM 565 N N . GLU A 1 83 ? 45.65000 451.57600 65.42800 1.000 43.27887 82 GLU A N 1
ATOM 566 C CA . GLU A 1 83 ? 46.92200 451.48500 66.13700 1.000 44.68694 82 GLU A CA 1
ATOM 567 C C . GLU A 1 83 ? 48.04000 452.20400 65.39100 1.000 45.16068 82 GLU A C 1
ATOM 568 O O . GLU A 1 83 ? 48.86900 452.88500 66.00800 1.000 44.60535 82 GLU A O 1
ATOM 574 N N . LEU A 1 84 ? 48.09300 452.05600 64.06300 1.000 43.75261 83 LEU A N 1
ATOM 575 C CA . LEU A 1 84 ? 49.20400 452.55900 63.26400 1.000 42.93673 83 LEU A CA 1
ATOM 576 C C . LEU A 1 84 ? 48.85900 453.85100 62.53500 1.000 42.33929 83 LEU A C 1
ATOM 577 O O . LEU A 1 84 ? 49.59600 454.26100 61.62800 1.000 42.63143 83 LEU A O 1
ATOM 582 N N . LYS A 1 85 ? 47.78400 454.52100 62.95500 1.000 41.66815 84 LYS A N 1
ATOM 583 C CA . LYS A 1 85 ? 47.22200 455.64400 62.21000 1.000 44.38953 84 LYS A CA 1
ATOM 584 C C . LYS A 1 85 ? 48.17400 456.83000 62.08300 1.000 43.12359 84 LYS A C 1
ATOM 585 O O . LYS A 1 85 ? 47.98700 457.66200 61.19100 1.000 42.67091 84 LYS A O 1
ATOM 587 N N . ASP A 1 86 ? 49.18200 456.94600 62.94700 1.000 45.54757 85 ASP A N 1
ATOM 588 C CA . ASP A 1 86 ? 50.08400 458.08700 62.83300 1.000 45.52914 85 ASP A CA 1
ATOM 589 C C . ASP A 1 86 ? 51.06300 457.93400 61.68000 1.000 46.21344 85 ASP A C 1
ATOM 590 O O . ASP A 1 86 ? 51.64100 458.93600 61.24500 1.000 45.49756 85 ASP A O 1
ATOM 595 N N . GLU A 1 87 ? 51.24700 456.70800 61.18000 1.000 44.93433 86 GLU A N 1
ATOM 596 C CA . GLU A 1 87 ? 52.18000 456.38900 60.10600 1.000 44.75537 86 GLU A CA 1
ATOM 597 C C . GLU A 1 87 ? 51.49700 455.92800 58.82700 1.000 40.86279 86 GLU A C 1
ATOM 598 O O . GLU A 1 87 ? 52.05700 456.11200 57.74400 1.000 41.53130 86 GLU A O 1
ATOM 604 N N . LEU A 1 88 ? 50.32200 455.31500 58.92900 1.000 40.21272 87 LEU A N 1
ATOM 605 C CA . LEU A 1 88 ? 49.67500 454.67800 57.78600 1.000 38.88098 87 LEU A CA 1
ATOM 606 C C . LEU A 1 88 ? 48.20800 455.05900 57.70500 1.000 40.13376 87 LEU A C 1
ATOM 607 O O . LEU A 1 88 ? 47.52200 455.16600 58.72500 1.000 39.58369 87 LEU A O 1
ATOM 612 N N . GLU A 1 89 ? 47.73200 455.24500 56.47300 1.000 36.71493 88 GLU A N 1
ATOM 613 C CA . GLU A 1 89 ? 46.30600 455.38600 56.17900 1.000 37.39922 88 GLU A CA 1
ATOM 614 C C . GLU A 1 89 ? 45.84900 454.03700 55.63800 1.000 35.16737 88 GLU A C 1
ATOM 615 O O . GLU A 1 89 ? 46.06700 453.72100 54.46500 1.000 36.85968 88 GLU A O 1
ATOM 621 N N . ILE A 1 90 ? 45.24900 453.22200 56.49900 1.000 36.88074 89 ILE A N 1
ATOM 622 C CA . ILE A 1 90 ? 44.92300 451.84600 56.15000 1.000 36.89390 89 ILE A CA 1
ATOM 623 C C . ILE A 1 90 ? 43.51300 451.79800 55.57600 1.000 35.42530 89 ILE A C 1
ATOM 624 O O . ILE A 1 90 ? 42.55100 452.26600 56.19800 1.000 35.99116 89 ILE A O 1
ATOM 629 N N . VAL A 1 91 ? 43.39800 451.24200 54.37600 1.000 35.10947 90 VAL A N 1
ATOM 630 C CA . VAL A 1 91 ? 42.14800 451.15800 53.63700 1.000 35.68586 90 VAL A CA 1
ATOM 631 C C . VAL A 1 91 ? 41.96900 449.71000 53.21400 1.000 34.74101 90 VAL A C 1
ATOM 632 O O . VAL A 1 91 ? 42.88400 449.11500 52.63600 1.000 34.35412 90 VAL A O 1
ATOM 636 N N . MET A 1 92 ? 40.80500 449.13600 53.50900 1.000 33.02764 91 MET A N 1
ATOM 637 C CA . MET A 1 92 ? 40.57700 447.74300 53.16400 1.000 33.50402 91 MET A CA 1
ATOM 638 C C . MET A 1 92 ? 40.28200 447.59400 51.67800 1.000 33.13818 91 MET A C 1
ATOM 639 O O . MET A 1 92 ? 39.41800 448.28400 51.13000 1.000 31.00109 91 MET A O 1
ATOM 644 N N . ARG A 1 93 ? 41.00200 446.68000 51.04100 1.000 30.96161 92 ARG A N 1
ATOM 645 C CA . ARG A 1 93 ? 40.70700 446.29300 49.67400 1.000 31.80381 92 ARG A CA 1
ATOM 646 C C . ARG A 1 93 ? 39.41800 445.47700 49.64500 1.000 32.84341 92 ARG A C 1
ATOM 647 O O . ARG A 1 93 ? 39.34700 444.38500 50.22400 1.000 32.82762 92 ARG A O 1
ATOM 655 N N . VAL A 1 94 ? 38.38900 446.01900 49.00000 1.000 30.13256 93 VAL A N 1
ATOM 656 C CA . VAL A 1 94 ? 37.11000 445.33400 48.86600 1.000 31.26954 93 VAL A CA 1
ATOM 657 C C . VAL A 1 94 ? 36.81200 445.17200 47.38000 1.000 33.27504 93 VAL A C 1
ATOM 658 O O . VAL A 1 94 ? 36.04800 445.94600 46.79000 1.000 30.66947 93 VAL A O 1
ATOM 662 N N . TYR A 1 95 ? 37.42800 444.16200 46.77800 1.000 33.28031 94 TYR A N 1
ATOM 663 C CA . TYR A 1 95 ? 37.27700 443.84900 45.36500 1.000 34.78575 94 TYR A CA 1
ATOM 664 C C . TYR A 1 95 ? 36.32700 442.67400 45.25200 1.000 36.88074 94 TYR A C 1
ATOM 665 O O . TYR A 1 95 ? 36.44000 441.70000 46.00500 1.000 37.88349 94 TYR A O 1
ATOM 674 N N . PHE A 1 96 ? 35.39100 442.75800 44.31700 1.000 35.65427 95 PHE A N 1
ATOM 675 C CA . PHE A 1 96 ? 34.38800 441.71200 44.21800 1.000 39.76793 95 PHE A CA 1
ATOM 676 C C . PHE A 1 96 ? 34.68400 440.71400 43.11100 1.000 40.66277 95 PHE A C 1
ATOM 677 O O . PHE A 1 96 ? 34.03500 439.66900 43.05300 1.000 42.03136 95 PHE A O 1
ATOM 685 N N . GLU A 1 97 ? 35.68100 440.97700 42.27500 1.000 40.35747 96 GLU A N 1
ATOM 686 C CA . GLU A 1 97 ? 35.92000 440.16200 41.09800 1.000 43.89474 96 GLU A CA 1
ATOM 687 C C . GLU A 1 97 ? 37.41200 440.02400 40.85000 1.000 44.94223 96 GLU A C 1
ATOM 688 O O . GLU A 1 97 ? 38.20800 440.89200 41.22400 1.000 43.79999 96 GLU A O 1
ATOM 694 N N . LYS A 1 98 ? 37.78200 438.91600 40.22000 1.000 46.18712 97 LYS A N 1
ATOM 695 C CA . LYS A 1 98 ? 39.12200 438.76900 39.67000 1.000 47.05301 97 LYS A CA 1
ATOM 696 C C . LYS A 1 98 ? 39.00900 438.79000 38.15400 1.000 47.88469 97 LYS A C 1
ATOM 697 O O . LYS A 1 98 ? 38.36700 437.89600 37.58000 1.000 49.30854 97 LYS A O 1
ATOM 699 N N . PRO A 1 99 ? 39.56600 439.78700 37.46300 1.000 49.53752 98 PRO A N 1
ATOM 700 C CA . PRO A 1 99 ? 39.53100 439.76700 35.99300 1.000 47.98207 98 PRO A CA 1
ATOM 701 C C . PRO A 1 99 ? 40.32000 438.58200 35.45000 1.000 51.45880 98 PRO A C 1
ATOM 702 O O . PRO A 1 99 ? 41.46600 438.34300 35.84200 1.000 51.28773 98 PRO A O 1
ATOM 706 N N . ARG A 1 100 ? 39.68900 437.82600 34.55600 1.000 52.49840 99 ARG A N 1
ATOM 707 C CA . ARG A 1 100 ? 40.32900 436.66100 33.95400 1.000 52.47998 99 ARG A CA 1
ATOM 708 C C . ARG A 1 100 ? 39.78500 436.40100 32.55200 1.000 51.84569 99 ARG A C 1
ATOM 709 O O . ARG A 1 100 ? 38.97900 437.17600 32.03300 1.000 54.07490 99 ARG A O 1
ATOM 711 N N . GLY A 1 104 ? 35.71000 431.28800 34.68900 1.000 50.41920 103 GLY A N 1
ATOM 712 C CA . GLY A 1 104 ? 35.80200 431.19200 36.13600 1.000 51.25878 103 GLY A CA 1
ATOM 713 C C . GLY A 1 104 ? 34.61600 431.79700 36.86600 1.000 48.75058 103 GLY A C 1
ATOM 714 O O . GLY A 1 104 ? 33.62300 432.17300 36.24300 1.000 53.28270 103 GLY A O 1
ATOM 715 N N . TRP A 1 105 ? 34.71800 431.88300 38.19100 1.000 50.39552 104 TRP A N 1
ATOM 716 C CA . TRP A 1 105 ? 33.66400 432.49100 38.99400 1.000 47.73204 104 TRP A CA 1
ATOM 717 C C . TRP A 1 105 ? 33.67400 433.99300 38.76400 1.000 49.46383 104 TRP A C 1
ATOM 718 O O . TRP A 1 105 ? 34.68400 434.65700 39.01700 1.000 50.61396 104 TRP A O 1
ATOM 729 N N . LYS A 1 106 ? 32.54900 434.53300 38.30500 1.000 47.93206 105 LYS A N 1
ATOM 730 C CA . LYS A 1 106 ? 32.48700 435.91800 37.86100 1.000 47.44516 105 LYS A CA 1
ATOM 731 C C . LYS A 1 106 ? 32.46600 436.92200 39.00900 1.000 45.05014 105 LYS A C 1
ATOM 732 O O . LYS A 1 106 ? 32.36200 438.12600 38.75400 1.000 44.41848 105 LYS A O 1
ATOM 734 N N . GLY A 1 107 ? 32.56900 436.47900 40.25500 1.000 46.09237 106 GLY A N 1
ATOM 735 C CA . GLY A 1 107 ? 32.65600 437.40400 41.36600 1.000 44.43164 106 GLY A CA 1
ATOM 736 C C . GLY A 1 107 ? 31.33100 437.57400 42.09100 1.000 46.34240 106 GLY A C 1
ATOM 737 O O . GLY A 1 107 ? 30.28000 437.08300 41.67700 1.000 42.81303 106 GLY A O 1
ATOM 738 N N . LEU A 1 108 ? 31.39800 438.30400 43.20600 1.000 42.29718 107 LEU A N 1
ATOM 739 C CA . LEU A 1 108 ? 30.26700 438.34000 44.12900 1.000 42.16295 107 LEU A CA 1
ATOM 740 C C . LEU A 1 108 ? 29.08700 439.11100 43.54500 1.000 39.50210 107 LEU A C 1
ATOM 741 O O . LEU A 1 108 ? 27.93000 438.73600 43.75900 1.000 38.66516 107 LEU A O 1
ATOM 746 N N . ILE A 1 109 ? 29.35200 440.19800 42.82000 1.000 36.36225 108 ILE A N 1
ATOM 747 C CA . ILE A 1 109 ? 28.26400 440.97000 42.22700 1.000 36.12802 108 ILE A CA 1
ATOM 748 C C . ILE A 1 109 ? 27.61300 440.19100 41.09000 1.000 38.20984 108 ILE A C 1
ATOM 749 O O . ILE A 1 109 ? 26.38000 440.09200 41.00200 1.000 35.61216 108 ILE A O 1
ATOM 754 N N . ASN A 1 110 ? 28.43100 439.61900 40.20600 1.000 36.70440 109 ASN A N 1
ATOM 755 C CA . ASN A 1 110 ? 27.88300 438.95100 39.03400 1.000 37.72294 109 ASN A CA 1
ATOM 756 C C . ASN A 1 110 ? 27.26100 437.61000 39.37700 1.000 41.34443 109 ASN A C 1
ATOM 757 O O . ASN A 1 110 ? 26.32400 437.18100 38.70200 1.000 42.22875 109 ASN A O 1
ATOM 762 N N . ASP A 1 111 ? 27.76600 436.92200 40.39800 1.000 42.31297 110 ASP A N 1
ATOM 76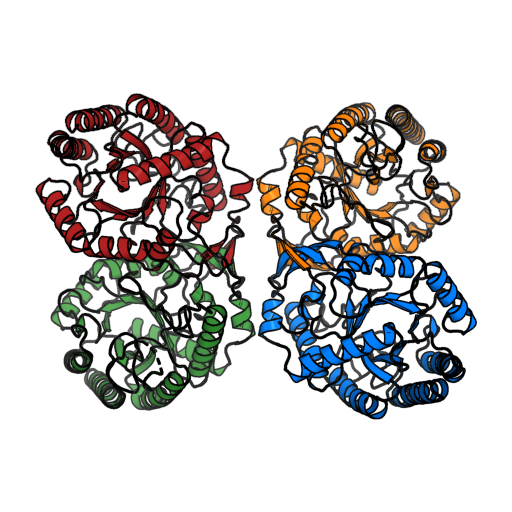3 C CA . ASP A 1 111 ? 27.25400 435.60300 40.77600 1.000 45.76075 110 ASP A CA 1
ATOM 764 C C . ASP A 1 111 ? 27.44400 435.39600 42.26800 1.000 46.94773 110 ASP A C 1
ATOM 765 O O . ASP A 1 111 ? 28.31900 434.63900 42.70500 1.000 50.00073 110 ASP A O 1
ATOM 770 N N . PRO A 1 112 ? 26.61800 436.05100 43.08800 1.000 44.06318 111 PRO A N 1
ATOM 771 C CA . PRO A 1 112 ? 26.79300 435.92500 44.54400 1.000 44.34216 111 PRO A CA 1
ATOM 772 C C . PRO A 1 112 ? 26.63900 434.50000 45.04400 1.000 48.25052 111 PRO A C 1
ATOM 773 O O . PRO A 1 112 ? 27.32800 434.09900 45.98800 1.000 51.14297 111 PRO A O 1
ATOM 777 N N . HIS A 1 113 ? 25.76000 433.71600 44.43300 1.000 48.25842 112 HIS A N 1
ATOM 778 C CA . HIS A 1 113 ? 25.50800 432.36900 44.92200 1.000 51.25615 112 HIS A CA 1
ATOM 779 C C . HIS A 1 113 ? 26.50000 431.34700 44.38700 1.000 53.29060 112 HIS A C 1
ATOM 780 O O . HIS A 1 113 ? 26.42300 430.17900 44.78400 1.000 57.28318 112 HIS A O 1
ATOM 787 N N . MET A 1 114 ? 27.43400 431.78900 43.55100 1.000 52.14046 113 MET A N 1
ATOM 788 C CA . MET A 1 114 ? 28.43900 430.87200 42.96000 1.000 55.02765 113 MET A CA 1
ATOM 789 C C . MET A 1 114 ? 27.72200 429.66900 42.34000 1.000 54.55128 113 MET A C 1
ATOM 790 O O . MET A 1 114 ? 27.83000 428.57200 42.89800 1.000 57.97537 113 MET A O 1
ATOM 795 N N . ASP A 1 115 ? 27.03900 429.87300 41.20900 1.000 54.15649 114 ASP A N 1
ATOM 796 C CA . ASP A 1 115 ? 26.24900 428.78300 40.57600 1.000 53.37745 114 ASP A CA 1
ATOM 797 C C . ASP A 1 115 ? 25.88000 429.15300 39.13200 1.000 53.53273 114 ASP A C 1
ATOM 798 O O . ASP A 1 115 ? 25.03900 428.45100 38.54800 1.000 54.27493 114 ASP A O 1
ATOM 803 N N . ASN A 1 116 ? 26.46500 430.22400 38.59300 1.000 51.62987 115 ASN A N 1
ATOM 804 C CA . ASN A 1 116 ? 26.16700 430.67900 37.20500 1.000 51.71673 115 ASN A CA 1
ATOM 805 C C . ASN A 1 116 ? 24.69600 431.09500 37.09900 1.000 49.64543 115 ASN A C 1
ATOM 806 O O . ASN A 1 116 ? 24.15100 431.03500 35.99300 1.000 50.83241 115 ASN A O 1
ATOM 811 N N . SER A 1 117 ? 24.08700 431.50800 38.20700 1.000 48.52161 116 SER A N 1
ATOM 812 C CA . SER A 1 117 ? 22.69100 432.01800 38.19200 1.000 46.90826 116 SER A CA 1
ATOM 813 C C . SER A 1 117 ? 22.68600 433.51000 37.83400 1.000 44.83169 116 SER A C 1
ATOM 814 O O . SER A 1 117 ? 21.62600 434.00300 37.45500 1.000 45.56073 116 SER A O 1
ATOM 817 N N . PHE A 1 118 ? 23.82600 434.18500 37.95300 1.000 44.45270 117 PHE A N 1
ATOM 818 C CA . PHE A 1 118 ? 23.98300 435.58700 37.57500 1.000 42.50246 117 PHE A CA 1
ATOM 819 C C . PHE A 1 118 ? 22.89700 436.45700 38.20600 1.000 41.92345 117 PHE A C 1
ATOM 820 O O . PHE A 1 118 ? 22.20700 437.22900 37.53300 1.000 36.51754 117 PHE A O 1
ATOM 828 N N . GLN A 1 119 ? 22.76300 436.32800 39.52800 1.000 40.08902 118 GLN A N 1
ATOM 829 C CA . GLN A 1 119 ? 21.78200 437.08800 40.30500 1.000 40.87332 118 GLN A CA 1
ATOM 830 C C . GLN A 1 119 ? 22.36500 438.44900 40.66800 1.000 35.99905 118 GLN A C 1
ATOM 831 O O . GLN A 1 119 ? 22.63600 438.75900 41.82600 1.000 35.16211 118 GLN A O 1
ATOM 837 N N . ILE A 1 120 ? 22.55700 439.27100 39.63300 1.000 34.75417 119 ILE A N 1
ATOM 838 C CA . ILE A 1 120 ? 23.29300 440.51900 39.81400 1.000 31.66432 119 ILE A CA 1
ATOM 839 C C . ILE A 1 120 ? 22.55300 441.46700 40.75100 1.000 29.52459 119 ILE A C 1
ATOM 840 O O . ILE A 1 120 ? 23.18200 442.20300 41.52500 1.000 30.07729 119 ILE A O 1
ATOM 845 N N . ASN A 1 121 ? 21.21500 441.46400 40.71600 1.000 29.20613 120 ASN A N 1
ATOM 846 C CA . ASN A 1 121 ? 20.47400 442.30000 41.65500 1.000 28.28234 120 ASN A CA 1
ATOM 847 C C . ASN A 1 121 ? 20.77200 441.89800 43.10000 1.000 31.35639 120 ASN A C 1
ATOM 848 O O . ASN A 1 121 ? 20.95400 442.76000 43.96900 1.000 29.13770 120 ASN A O 1
ATOM 853 N N . ASP A 1 122 ? 20.80900 440.59000 43.37300 1.000 32.13280 121 ASP A N 1
ATOM 854 C CA . ASP A 1 122 ? 21.21000 440.13100 44.69900 1.000 33.01712 121 ASP A CA 1
ATOM 855 C C . ASP A 1 122 ? 22.64700 440.52100 44.98900 1.000 32.65392 121 ASP A C 1
ATOM 856 O O . ASP A 1 122 ? 22.96200 441.00000 46.08700 1.000 31.88014 121 ASP A O 1
ATOM 861 N N . GLY A 1 123 ? 23.53600 440.32300 44.00700 1.000 32.77761 122 GLY A N 1
ATOM 862 C CA . GLY A 1 123 ? 24.94400 440.62300 44.21700 1.000 32.16965 122 GLY A CA 1
ATOM 863 C C . GLY A 1 123 ? 25.18800 442.08600 44.54100 1.000 31.84592 122 GLY A C 1
ATOM 864 O O . GLY A 1 123 ? 26.02000 442.41300 45.38500 1.000 32.36704 122 GLY A O 1
ATOM 865 N N . LEU A 1 124 ? 24.46100 442.98500 43.88000 1.000 29.25614 123 LEU A N 1
ATOM 866 C CA . LEU A 1 124 ? 24.59400 444.39800 44.19700 1.000 27.44276 123 LEU A CA 1
ATOM 867 C C . LEU A 1 124 ? 24.11800 444.69100 45.61200 1.000 30.71158 123 LEU A C 1
ATOM 868 O O . LEU A 1 124 ? 24.71900 445.51000 46.31700 1.000 28.87188 123 LEU A O 1
ATOM 873 N N . ARG A 1 125 ? 23.02100 444.05700 46.02800 1.000 28.32182 124 ARG A N 1
ATOM 874 C CA . ARG A 1 125 ? 22.54500 444.24400 47.39200 1.000 30.08255 124 ARG A CA 1
ATOM 875 C C . ARG A 1 125 ? 23.60300 443.79200 48.38700 1.000 31.00898 124 ARG A C 1
ATOM 876 O O . ARG A 1 125 ? 23.93900 444.51600 49.33300 1.000 31.72486 124 ARG A O 1
ATOM 884 N N . ILE A 1 126 ? 24.17400 442.60900 48.15200 1.000 30.82212 125 ILE A N 1
ATOM 885 C CA . ILE A 1 126 ? 25.16500 442.04800 49.06900 1.000 32.78814 125 ILE A CA 1
ATOM 886 C C . ILE A 1 126 ? 26.41500 442.90900 49.10300 1.000 31.43535 125 ILE A C 1
ATOM 887 O O . ILE A 1 126 ? 26.97700 443.17900 50.17500 1.000 33.03028 125 ILE A O 1
ATOM 892 N N . ALA A 1 127 ? 26.88100 443.34200 47.93000 1.000 31.38797 126 ALA A N 1
ATOM 893 C CA . ALA A 1 127 ? 28.10000 444.13800 47.86700 1.000 31.85645 126 ALA A CA 1
ATOM 894 C C . ALA A 1 127 ? 27.90900 445.48500 48.54700 1.000 31.96962 126 ALA A C 1
ATOM 895 O O . ALA A 1 127 ? 28.78200 445.93700 49.29700 1.000 30.84054 126 ALA A O 1
ATOM 897 N N . ARG A 1 128 ? 26.76900 446.14200 48.31300 1.000 28.38498 127 ARG A N 1
ATOM 898 C CA . ARG A 1 128 ? 26.59300 447.45800 48.91000 1.000 29.34036 127 ARG A CA 1
ATOM 899 C C . ARG A 1 128 ? 26.46500 447.34800 50.42700 1.000 31.91435 127 ARG A C 1
ATOM 900 O O . ARG A 1 128 ? 27.01000 448.17900 51.16600 1.000 31.00372 127 ARG A O 1
ATOM 908 N N . LYS A 1 129 ? 25.75200 446.32200 50.89400 1.000 31.01688 128 LYS A N 1
ATOM 909 C CA . LYS A 1 129 ? 25.56400 446.12400 52.32700 1.000 32.21176 128 LYS A CA 1
ATOM 910 C C . LYS A 1 129 ? 26.90300 445.90500 53.01500 1.000 33.15661 128 LYS A C 1
ATOM 911 O O . LYS A 1 129 ? 27.15700 446.45800 54.09300 1.000 34.48835 128 LYS A O 1
ATOM 917 N N . LEU A 1 130 ? 27.78100 445.11900 52.38200 1.000 33.41190 129 LEU A N 1
ATOM 918 C CA . LEU A 1 130 ? 29.09900 444.85600 52.94600 1.000 32.46968 129 LEU A CA 1
ATOM 919 C C . LEU A 1 130 ? 29.93200 446.12900 52.99700 1.000 32.54338 129 LEU A C 1
ATOM 920 O O . LEU A 1 130 ? 30.54600 446.44800 54.02400 1.000 33.14345 129 LEU A O 1
ATOM 925 N N . LEU A 1 131 ? 29.96400 446.87600 51.88900 1.000 32.47758 130 LEU A N 1
ATOM 926 C CA . LEU A 1 131 ? 30.66100 448.15800 51.88400 1.000 30.25363 130 LEU A CA 1
ATOM 927 C C . LEU A 1 131 ? 30.11400 449.08400 52.95600 1.000 31.10636 130 LEU A C 1
ATOM 928 O O . LEU A 1 131 ? 30.87500 449.78900 53.62600 1.000 32.49863 130 LEU A O 1
ATOM 933 N N . LEU A 1 132 ? 28.79000 449.10800 53.12500 1.000 31.51430 131 LEU A N 1
ATOM 934 C CA . LEU A 1 132 ? 28.18700 449.98500 54.12200 1.000 30.13256 131 LEU A CA 1
ATOM 935 C C . LEU A 1 132 ? 28.60800 449.56600 55.52400 1.000 31.92488 131 LEU A C 1
ATOM 936 O O . LEU A 1 132 ? 29.01100 450.40200 56.33600 1.000 31.71170 131 LEU A O 1
ATOM 941 N N . ASP A 1 133 ? 28.53900 448.26300 55.80200 1.000 32.56706 132 ASP A N 1
ATOM 942 C CA . ASP A 1 133 ? 28.91400 447.74500 57.11400 1.000 33.03291 132 ASP A CA 1
ATOM 943 C C . ASP A 1 133 ? 30.37400 448.04000 57.43600 1.000 33.48559 132 ASP A C 1
ATOM 944 O O . ASP A 1 133 ? 30.69600 448.43400 58.56700 1.000 35.32529 132 ASP A O 1
ATOM 949 N N . ILE A 1 134 ? 31.27500 447.85900 56.46100 1.000 33.59087 133 ILE A N 1
ATOM 950 C CA . ILE A 1 134 ? 32.69100 448.10200 56.71900 1.000 33.06712 133 ILE A CA 1
ATOM 951 C C . ILE A 1 134 ? 32.92600 449.58100 56.99400 1.000 34.26727 133 ILE A C 1
ATOM 952 O O . ILE A 1 134 ? 33.60500 449.95100 57.96200 1.000 33.34610 133 ILE A O 1
ATOM 957 N N . ASN A 1 135 ? 32.33800 450.45400 56.17400 1.000 31.74065 134 ASN A N 1
ATOM 958 C CA . ASN A 1 135 ? 32.50700 451.88700 56.38700 1.000 33.90933 134 ASN A CA 1
ATOM 959 C C . ASN A 1 135 ? 31.86600 452.34300 57.69400 1.000 35.43056 134 ASN A C 1
ATOM 960 O O . ASN A 1 135 ? 32.37700 453.25400 58.35500 1.000 36.10433 134 ASN A O 1
ATOM 965 N N . ASP A 1 136 ? 30.72100 451.76000 58.05300 1.000 34.79628 135 ASP A N 1
ATOM 966 C CA . ASP A 1 136 ? 30.05600 452.17000 59.28200 1.000 34.27779 135 ASP A CA 1
ATOM 967 C C . ASP A 1 136 ? 30.91600 451.86100 60.49800 1.000 37.05707 135 ASP A C 1
ATOM 968 O O . ASP A 1 136 ? 30.90900 452.62400 61.47100 1.000 38.67043 135 ASP A O 1
ATOM 973 N N . SER A 1 137 ? 31.68100 450.76800 60.44800 1.000 36.68598 136 SER A N 1
ATOM 974 C CA . SER A 1 137 ? 32.59100 450.42200 61.53700 1.000 37.28605 136 SER A CA 1
ATOM 975 C C . SER A 1 137 ? 33.78400 451.36600 61.63700 1.000 37.24657 136 SER A C 1
ATOM 976 O O . SER A 1 137 ? 34.48500 451.34900 62.65600 1.000 38.51251 136 SER A O 1
ATOM 979 N N . GLY A 1 138 ? 34.03500 452.18600 60.61900 1.000 36.40173 137 GLY A N 1
ATOM 980 C CA . GLY A 1 138 ? 35.13700 453.12600 60.62100 1.000 36.40173 137 GLY A CA 1
ATOM 981 C C . GLY A 1 138 ? 36.29100 452.76500 59.70700 1.000 37.40975 137 GLY A C 1
ATOM 982 O O . GLY A 1 138 ? 37.27600 453.50700 59.67200 1.000 37.06497 137 GLY A O 1
ATOM 983 N N . LEU A 1 139 ? 36.21000 451.64900 58.97800 1.000 36.40700 138 LEU A N 1
ATOM 984 C CA . LEU A 1 139 ? 37.27700 451.22800 58.07900 1.000 35.66480 138 LEU A CA 1
ATOM 985 C C . LEU A 1 139 ? 36.94000 451.66600 56.66400 1.000 34.47782 138 LEU A C 1
ATOM 986 O O . LEU A 1 139 ? 35.90800 451.23400 56.13000 1.000 33.76721 138 LEU A O 1
ATOM 991 N N . PRO A 1 140 ? 37.75800 452.49100 56.01800 1.000 35.06210 139 PRO A N 1
ATOM 992 C CA . PRO A 1 140 ? 37.49000 452.84900 54.61900 1.000 34.30938 139 PRO A CA 1
ATOM 993 C C . PRO A 1 140 ? 37.74500 451.66700 53.69600 1.000 33.08555 139 PRO A C 1
ATOM 994 O O . PRO A 1 140 ? 38.45000 450.71200 54.03300 1.000 32.81446 139 PRO A O 1
ATOM 998 N N . ALA A 1 141 ? 37.16800 451.75300 52.49200 1.000 30.60104 140 ALA A N 1
ATOM 999 C CA . ALA A 1 141 ? 37.26000 450.68500 51.50700 1.000 29.88779 140 ALA A CA 1
ATOM 1000 C C . ALA A 1 141 ? 37.81300 451.20600 50.18500 1.000 30.57472 140 ALA A C 1
ATOM 1001 O O . ALA A 1 141 ? 37.61800 452.36700 49.81300 1.000 30.13256 140 ALA A O 1
ATOM 1003 N N . ALA A 1 142 ? 38.50800 450.31900 49.48900 1.000 29.40616 141 ALA A N 1
ATOM 1004 C CA . ALA A 1 142 ? 39.06400 450.57600 48.17000 1.000 29.07191 141 ALA A CA 1
ATOM 1005 C C . ALA A 1 142 ? 38.43100 449.61200 47.18100 1.000 29.35878 141 ALA A C 1
ATOM 1006 O O . ALA A 1 142 ? 38.28800 448.42400 47.47400 1.000 30.99845 141 ALA A O 1
ATOM 1008 N N . GLY A 1 143 ? 38.05600 450.11300 45.99900 1.000 28.05600 142 GLY A N 1
ATOM 1009 C CA . GLY A 1 143 ? 37.39400 449.30600 44.99900 1.000 29.12981 142 GLY A CA 1
ATOM 1010 C C . GLY A 1 143 ? 38.18400 449.26600 43.69700 1.000 31.03267 142 GLY A C 1
ATOM 1011 O O . GLY A 1 143 ? 39.14000 450.01600 43.49900 1.000 28.15601 142 GLY A O 1
ATOM 1012 N N . GLU A 1 144 ? 37.78600 448.34800 42.82300 1.000 29.32194 143 GLU A N 1
ATOM 1013 C CA . GLU A 1 144 ? 38.30000 448.28300 41.46500 1.000 31.24059 143 GLU A CA 1
ATOM 1014 C C . GLU A 1 144 ? 37.15200 448.64500 40.53900 1.000 30.34048 143 GLU A C 1
ATOM 1015 O O . GLU A 1 144 ? 36.02700 448.17800 40.74000 1.000 31.44851 143 GLU A O 1
ATOM 1021 N N . PHE A 1 145 ? 37.42500 449.51900 39.57200 1.000 28.15864 144 PHE A N 1
ATOM 1022 C CA . PHE A 1 145 ? 36.41400 450.03200 38.65000 1.000 30.45102 144 PHE A CA 1
ATOM 1023 C C . PHE A 1 145 ? 36.61700 449.31600 37.32500 1.000 32.25913 144 PHE A C 1
ATOM 1024 O O . PHE A 1 145 ? 37.51900 449.65900 36.55800 1.000 34.08040 144 PHE A O 1
ATOM 1032 N N . LEU A 1 146 ? 35.81400 448.28000 37.08700 1.000 32.43547 145 LEU A N 1
ATOM 1033 C CA . LEU A 1 146 ? 35.95400 447.47000 35.88700 1.000 34.09356 145 LEU A CA 1
ATOM 1034 C C . LEU A 1 146 ? 34.95700 447.83800 34.79700 1.000 34.26200 145 LEU A C 1
ATOM 1035 O O . LEU A 1 146 ? 35.23300 447.59200 33.61800 1.000 35.90694 145 LEU A O 1
ATOM 1040 N N . ASP A 1 147 ? 33.83300 448.45200 35.14200 1.000 33.56718 146 ASP A N 1
ATOM 1041 C CA . ASP A 1 147 ? 32.81200 448.75400 34.15200 1.000 32.28019 146 ASP A CA 1
ATOM 1042 C C . ASP A 1 147 ? 32.19100 450.09500 34.49900 1.000 31.49325 146 ASP A C 1
ATOM 1043 O O . ASP A 1 147 ? 32.52100 450.71300 35.51700 1.000 33.28557 146 ASP A O 1
ATOM 1048 N N . MET A 1 148 ? 31.26600 450.53700 33.65500 1.000 27.92440 147 MET A N 1
ATOM 1049 C CA . MET A 1 148 ? 30.72100 451.87800 33.75400 1.000 29.12981 147 MET A CA 1
ATOM 1050 C C . MET A 1 148 ? 29.41200 451.94700 34.50200 1.000 29.06401 147 MET A C 1
ATOM 1051 O O . MET A 1 148 ? 28.90900 453.05000 34.71400 1.000 31.75118 147 MET A O 1
ATOM 1056 N N . ILE A 1 149 ? 28.81100 450.82000 34.83200 1.000 26.26631 148 ILE A N 1
ATOM 1057 C CA . ILE A 1 149 ? 27.48400 450.80800 35.42100 1.000 27.24274 148 ILE A CA 1
ATOM 1058 C C . ILE A 1 149 ? 27.53100 450.49700 36.91600 1.000 27.14536 148 ILE A C 1
ATOM 1059 O O . ILE A 1 149 ? 26.90000 451.19500 37.71300 1.000 26.25315 148 ILE A O 1
ATOM 1064 N N . THR A 1 150 ? 28.31300 449.49500 37.32200 1.000 28.64291 149 THR A N 1
ATOM 1065 C CA . THR A 1 150 ? 28.35800 449.15500 38.74400 1.000 28.96926 149 THR A CA 1
ATOM 1066 C C . THR A 1 150 ? 28.86700 450.28000 39.65800 1.000 29.05085 149 THR A C 1
ATOM 1067 O O . THR A 1 150 ? 28.38200 450.35600 40.80100 1.000 27.01640 149 THR A O 1
ATOM 1071 N N . PRO A 1 151 ? 29.79600 451.16100 39.26100 1.000 28.97189 150 PRO A N 1
ATOM 1072 C CA . PRO A 1 151 ? 30.22900 452.20300 40.21400 1.000 29.42721 150 PRO A CA 1
ATOM 1073 C C . PRO A 1 151 ? 29.09800 453.07700 40.75000 1.000 28.85346 150 PRO A C 1
ATOM 1074 O O . PRO A 1 151 ? 29.17100 453.51000 41.90400 1.000 27.52962 150 PRO A O 1
ATOM 1078 N N . GLN A 1 152 ? 28.05400 453.35100 39.96500 1.000 27.60331 151 GLN A N 1
ATOM 1079 C CA . GLN A 1 152 ? 26.93600 454.13300 40.48900 1.000 28.89820 151 GLN A CA 1
ATOM 1080 C C . GLN A 1 152 ? 26.30100 453.51700 41.73400 1.000 26.85848 151 GLN A C 1
ATOM 1081 O O . GLN A 1 152 ? 25.68100 454.24300 42.51600 1.000 27.01640 151 GLN A O 1
ATOM 1087 N N . TYR A 1 153 ? 26.41600 452.20400 41.92500 1.000 25.82678 152 TYR A N 1
ATOM 1088 C CA . TYR A 1 153 ? 25.79100 451.55000 43.07100 1.000 22.61850 152 TYR A CA 1
ATOM 1089 C C . TYR A 1 153 ? 26.67300 451.56800 44.30900 1.000 26.77426 152 TYR A C 1
ATOM 1090 O O . TYR A 1 153 ? 26.17600 451.30800 45.41200 1.000 25.57938 152 TYR A O 1
ATOM 1099 N N . LEU A 1 154 ? 27.96100 451.83400 44.14100 1.000 24.13974 153 LEU A N 1
ATOM 1100 C CA . LEU A 1 154 ? 28.93000 451.57500 45.20900 1.000 28.37972 153 LEU A CA 1
ATOM 1101 C C . LEU A 1 154 ? 29.91600 452.70400 45.46800 1.000 27.65332 153 LEU A C 1
ATOM 1102 O O . LEU A 1 154 ? 30.51700 452.71700 46.55100 1.000 28.40341 153 LEU A O 1
ATOM 1107 N N . ALA A 1 155 ? 30.12700 453.64400 44.53700 1.000 28.86925 154 ALA A N 1
ATOM 1108 C CA . ALA A 1 155 ? 31.28700 454.52400 44.65200 1.000 29.91411 154 ALA A CA 1
ATOM 1109 C C . ALA A 1 155 ? 31.16600 455.51400 45.80800 1.000 29.33246 154 ALA A C 1
ATOM 1110 O O . ALA A 1 155 ? 32.19200 456.02400 46.27500 1.000 30.19309 154 ALA A O 1
ATOM 1112 N N . ASP A 1 156 ? 29.95600 455.76700 46.30800 1.000 30.07466 155 ASP A N 1
ATOM 1113 C CA . ASP A 1 156 ? 29.83000 456.67000 47.44300 1.000 31.68011 155 ASP A CA 1
ATOM 1114 C C . ASP A 1 156 ? 30.41400 456.06100 48.70600 1.000 30.00623 155 ASP A C 1
ATOM 1115 O O . ASP A 1 156 ? 30.60200 456.77900 49.69600 1.000 34.14883 155 ASP A O 1
ATOM 1120 N N . LEU A 1 157 ? 30.68200 454.75800 48.69000 1.000 27.82176 156 LEU A N 1
ATOM 1121 C CA . LEU A 1 157 ? 31.25000 454.04300 49.82200 1.000 30.03255 156 LEU A CA 1
ATOM 1122 C C . LEU A 1 157 ? 32.71300 453.68500 49.57900 1.000 30.62999 156 LEU A C 1
ATOM 1123 O O . LEU A 1 157 ? 33.27900 452.85400 50.30400 1.000 30.35364 156 LEU A O 1
ATOM 1128 N N . MET A 1 158 ? 33.30600 454.26800 48.54200 1.000 29.95622 157 MET A N 1
ATOM 1129 C CA A MET A 1 158 ? 34.72300 453.99000 48.22300 0.650 29.74830 157 MET A CA 1
ATOM 1130 C CA B MET A 1 158 ? 34.72500 453.98800 48.19900 0.350 29.76673 157 MET A CA 1
ATOM 1131 C C . MET A 1 158 ? 35.61200 455.21600 48.48400 1.000 30.12730 157 MET A C 1
ATOM 1132 O O . MET A 1 158 ? 35.33700 456.39000 48.12000 1.000 29.71935 157 MET A O 1
ATOM 1141 N N . SER A 1 159 ? 36.69800 454.95400 49.21600 1.000 29.29562 158 SER A N 1
ATOM 1142 C CA . SER A 1 159 ? 37.62300 456.05600 49.46200 1.000 28.28760 158 SER A CA 1
ATOM 1143 C C . SER A 1 159 ? 38.78500 456.10300 48.48500 1.000 30.00097 158 SER A C 1
ATOM 1144 O O . SER A 1 159 ? 39.52200 457.08800 48.48000 1.000 29.81673 158 SER A O 1
ATOM 1147 N N . TRP A 1 160 ? 38.95900 455.07300 47.66400 1.000 30.04308 159 TRP A N 1
ATOM 1148 C CA . TRP A 1 160 ? 40.04300 454.97700 46.69500 1.000 29.38247 159 TRP A CA 1
ATOM 1149 C C . TRP A 1 160 ? 39.65100 453.88700 45.71100 1.000 27.76649 159 TRP A C 1
ATOM 1150 O O . TRP A 1 160 ? 38.93900 452.95000 46.07000 1.000 29.22456 159 TRP A O 1
ATOM 1161 N N . GLY A 1 161 ? 40.12000 453.99800 44.48100 1.000 26.66899 160 GLY A N 1
ATOM 1162 C CA . GLY A 1 161 ? 39.83400 452.95600 43.51100 1.000 29.53249 160 GLY A CA 1
ATOM 1163 C C . GLY A 1 161 ? 40.96400 452.78700 42.52800 1.000 28.91399 160 GLY A C 1
ATOM 1164 O O . GLY A 1 161 ? 41.71700 453.72200 42.26200 1.000 29.32194 160 GLY A O 1
ATOM 1165 N N . ALA A 1 162 ? 41.07300 451.58300 41.97700 1.000 29.80094 161 ALA A N 1
ATOM 1166 C CA . ALA A 1 162 ? 42.01600 451.28200 40.90200 1.000 27.46908 161 ALA A CA 1
ATOM 1167 C C . ALA A 1 162 ? 41.25600 451.01200 39.60600 1.000 27.94809 161 ALA A C 1
ATOM 1168 O O . ALA A 1 162 ? 40.18300 450.40400 39.62100 1.000 28.84556 161 ALA A O 1
ATOM 1170 N N . ILE A 1 163 ? 41.81500 451.45900 38.49700 1.000 26.43475 162 ILE A N 1
ATOM 1171 C CA . ILE A 1 163 ? 41.33200 451.07600 37.17400 1.000 27.79807 162 ILE A CA 1
ATOM 1172 C C . ILE A 1 163 ? 41.99300 449.76200 36.79700 1.000 28.64291 162 ILE A C 1
ATOM 1173 O O . ILE A 1 163 ? 43.19700 449.58800 37.00200 1.000 31.61958 162 ILE A O 1
ATOM 1178 N N . GLY A 1 164 ? 41.20700 448.82000 36.26000 1.000 32.14070 163 GLY A N 1
ATOM 1179 C CA . GLY A 1 164 ? 41.76900 447.53500 35.88300 1.000 35.06999 163 GLY A CA 1
ATOM 1180 C C . GLY A 1 164 ? 42.97300 447.68600 34.97100 1.000 33.15924 163 GLY A C 1
ATOM 1181 O O . GLY A 1 164 ? 43.01000 448.59200 34.12900 1.000 30.07992 163 GLY A O 1
ATOM 1182 N N . ALA A 1 165 ? 43.97500 446.81900 35.12900 1.000 34.70679 164 ALA A N 1
ATOM 1183 C CA . ALA A 1 165 ? 45.16300 446.92100 34.29200 1.000 32.89868 164 ALA A CA 1
ATOM 1184 C C . ALA A 1 165 ? 44.82700 446.74500 32.81300 1.000 30.23257 164 ALA A C 1
ATOM 1185 O O . ALA A 1 165 ? 45.48800 447.33700 31.94600 1.000 30.87739 164 ALA A O 1
ATOM 1187 N N . ARG A 1 166 ? 43.81300 445.93600 32.50900 1.000 30.23257 165 ARG A N 1
ATOM 1188 C CA . ARG A 1 166 ? 43.41700 445.71500 31.12200 1.000 29.38773 165 ARG A CA 1
ATOM 1189 C C . ARG A 1 166 ? 42.69800 446.91500 30.51700 1.000 28.37445 165 ARG A C 1
ATOM 1190 O O . ARG A 1 166 ? 42.41700 446.89900 29.31400 1.000 27.21905 165 ARG A O 1
ATOM 1198 N N . THR A 1 167 ? 42.39900 447.95100 31.30400 1.000 25.73203 166 THR A N 1
ATOM 1199 C CA . THR A 1 167 ? 41.65400 449.09700 30.79600 1.000 24.34502 166 THR A CA 1
ATOM 1200 C C . THR A 1 167 ? 42.33200 450.43500 31.07300 1.000 25.19513 166 THR A C 1
ATOM 1201 O O . THR A 1 167 ? 41.71900 451.48300 30.83500 1.000 24.23712 166 THR A O 1
ATOM 1205 N N . THR A 1 168 ? 43.58100 450.43600 31.54500 1.000 25.92416 167 THR A N 1
ATOM 1206 C CA . THR A 1 168 ? 44.33500 451.68200 31.69200 1.000 25.64781 167 THR A CA 1
ATOM 1207 C C . THR A 1 168 ? 44.32000 452.51600 30.41700 1.000 24.82929 167 THR A C 1
ATOM 1208 O O . THR A 1 168 ? 44.31100 453.75000 30.46500 1.000 24.05552 167 THR A O 1
ATOM 1212 N N . GLU A 1 169 ? 44.34500 451.85600 29.27200 1.000 24.94246 168 GLU A N 1
ATOM 1213 C CA . GLU A 1 169 ? 44.49700 452.53400 27.99500 1.000 25.88205 168 GLU A CA 1
ATOM 1214 C C . GLU A 1 169 ? 43.15700 452.97400 27.41700 1.000 23.71074 168 GLU A C 1
ATOM 1215 O O . GLU A 1 169 ? 43.12500 453.75400 26.45800 1.000 25.56096 168 GLU A O 1
ATOM 1221 N N . SER A 1 170 ? 42.06100 452.56000 28.03700 1.000 23.70547 169 SER A N 1
ATOM 1222 C CA . SER A 1 170 ? 40.72400 452.73500 27.47900 1.000 23.32911 169 SER A CA 1
ATOM 1223 C C . SER A 1 170 ? 40.16400 454.13200 27.74900 1.000 24.42924 169 SER A C 1
ATOM 1224 O O . SER A 1 170 ? 40.08500 454.57200 28.90300 1.000 22.59481 169 SER A O 1
ATOM 1227 N N . GLN A 1 171 ? 39.70200 454.79800 26.68200 1.000 23.00276 170 GLN A N 1
ATOM 1228 C CA . GLN A 1 171 ? 39.15600 456.14000 26.83800 1.000 23.90023 170 GLN A CA 1
ATOM 1229 C C . GLN A 1 171 ? 37.93600 456.12700 27.75200 1.000 23.96603 170 GLN A C 1
ATOM 1230 O O . GLN A 1 171 ? 37.74400 457.04300 28.56300 1.000 25.60833 170 GLN A O 1
ATOM 1236 N N . VAL A 1 172 ? 37.10100 455.08500 27.65100 1.000 23.51861 171 VAL A N 1
ATOM 1237 C CA . VAL A 1 172 ? 35.88500 455.09500 28.45500 1.000 24.87930 171 VAL A CA 1
ATOM 1238 C C . VAL A 1 172 ? 36.21500 454.95700 29.93800 1.000 24.96615 171 VAL A C 1
ATOM 1239 O O . VAL A 1 172 ? 35.53500 455.55100 30.77700 1.000 25.08985 171 VAL A O 1
ATOM 1243 N N . HIS A 1 173 ? 37.27200 454.22100 30.29300 1.000 24.70033 172 HIS A N 1
ATOM 1244 C CA . HIS A 1 173 ? 37.62300 454.11700 31.71400 1.000 24.08710 172 HIS A CA 1
ATOM 1245 C C . HIS A 1 173 ? 38.36800 455.34900 32.21200 1.000 24.59505 172 HIS A C 1
ATOM 1246 O O . HIS A 1 173 ? 38.23700 455.71100 33.38900 1.000 24.13184 172 HIS A O 1
ATOM 1253 N N . ARG A 1 174 ? 39.12200 456.02800 31.34100 1.000 22.76062 173 ARG A N 1
ATOM 1254 C CA . ARG A 1 174 ? 39.69800 457.31200 31.73600 1.000 22.14476 173 ARG A CA 1
ATOM 1255 C C . ARG A 1 174 ? 38.61500 458.36300 31.94600 1.000 23.64494 173 ARG A C 1
ATOM 1256 O O . ARG A 1 174 ? 38.68900 459.16100 32.89000 1.000 23.84760 173 ARG A O 1
ATOM 1264 N N . GLU A 1 175 ? 37.60200 458.38400 31.07200 1.000 23.91603 174 GLU A N 1
ATOM 1265 C CA . GLU A 1 175 ? 36.44000 459.24700 31.27700 1.000 25.02668 174 GLU A CA 1
ATOM 1266 C C . GLU A 1 175 ? 35.77600 458.98600 32.62800 1.000 24.06078 174 GLU A C 1
ATOM 1267 O O . GLU A 1 175 ? 35.45600 459.92400 33.36100 1.000 23.25542 174 GLU A O 1
ATOM 1273 N N . LEU A 1 176 ? 35.51900 457.71400 32.94700 1.000 23.06066 175 LEU A N 1
ATOM 1274 C CA . LEU A 1 176 ? 34.94700 457.36300 34.24800 1.000 24.76613 175 LEU A CA 1
ATOM 1275 C C . LEU A 1 176 ? 35.77300 457.93700 35.38500 1.000 25.25040 175 LEU A C 1
ATOM 1276 O O . LEU A 1 176 ? 35.23800 458.55300 36.31200 1.000 24.97668 175 LEU A O 1
ATOM 1281 N N . ALA A 1 177 ? 37.08900 457.74900 35.32500 1.000 23.65284 176 ALA A N 1
ATOM 1282 C CA . ALA A 1 177 ? 37.93500 458.22500 36.41900 1.000 24.17132 176 ALA A CA 1
ATOM 1283 C C . ALA A 1 177 ? 37.83600 459.73500 36.57600 1.000 24.76350 176 ALA A C 1
ATOM 1284 O O . ALA A 1 177 ? 37.91600 460.25000 37.69900 1.000 24.98984 176 ALA A O 1
ATOM 1286 N N . SER A 1 178 ? 37.66700 460.45700 35.46500 1.000 24.50557 177 SER A N 1
ATOM 1287 C CA . SER A 1 178 ? 37.65100 461.91500 35.51200 1.000 25.36883 177 SER A CA 1
ATOM 1288 C C . SER A 1 178 ? 36.46600 462.44700 36.29400 1.000 26.79269 177 SER A C 1
ATOM 1289 O O . SER A 1 178 ? 36.45500 463.63400 36.64700 1.000 25.98469 177 SER A O 1
ATOM 1292 N N . GLY A 1 179 ? 35.46100 461.60300 36.54000 1.000 24.31607 178 GLY A N 1
ATOM 1293 C CA . GLY A 1 179 ? 34.28500 462.01000 37.28100 1.000 27.33486 178 GLY A CA 1
ATOM 1294 C C . GLY A 1 179 ? 34.09700 461.29600 38.61100 1.000 28.67712 178 GLY A C 1
ATOM 1295 O O . GLY A 1 179 ? 33.07400 461.50400 39.26800 1.000 30.99582 178 GLY A O 1
ATOM 1296 N N . LEU A 1 180 ? 35.05200 460.46600 39.02900 1.000 27.03745 179 LEU A N 1
ATOM 1297 C CA . LEU A 1 180 ? 34.90500 459.76200 40.30100 1.000 29.49038 179 LEU A CA 1
ATOM 1298 C C . LEU A 1 180 ? 35.22200 460.70500 41.45800 1.000 29.48248 179 LEU A C 1
ATOM 1299 O O . LEU A 1 180 ? 36.03700 461.62200 41.33300 1.000 30.97477 179 LEU A O 1
ATOM 1304 N N . SER A 1 181 ? 34.53000 460.49800 42.58500 1.000 30.33258 180 SER A N 1
ATOM 1305 C CA . SER A 1 181 ? 34.71800 461.36500 43.74200 1.000 32.00647 180 SER A CA 1
ATOM 1306 C C . SER A 1 181 ? 35.90900 460.96100 44.60000 1.000 31.78802 180 SER A C 1
ATOM 1307 O O . SER A 1 181 ? 36.25500 461.69500 45.53200 1.000 34.14357 180 SER A O 1
ATOM 1310 N N . CYS A 1 182 ? 36.52300 459.81900 44.32800 1.000 30.14309 181 CYS A N 1
ATOM 1311 C CA . CYS A 1 182 ? 37.64600 459.32900 45.10300 1.000 30.40101 181 CYS A CA 1
ATOM 1312 C C . CYS A 1 182 ? 38.93000 459.39100 44.28300 1.000 29.83779 181 CYS A C 1
ATOM 1313 O O . CYS A 1 182 ? 38.89300 459.51100 43.05600 1.000 28.16127 181 CYS A O 1
ATOM 1316 N N . PRO A 1 183 ? 40.09100 459.33000 44.92800 1.000 28.71923 182 PRO A N 1
ATOM 1317 C CA . PRO A 1 183 ? 41.33700 459.18200 44.16700 1.000 27.74806 182 PRO A CA 1
ATOM 1318 C C . PRO A 1 183 ? 41.36900 457.86100 43.41100 1.000 29.65619 182 PRO A C 1
ATOM 1319 O O . PRO A 1 183 ? 40.69300 456.89000 43.77000 1.000 27.98757 182 PRO A O 1
ATOM 1323 N N . VAL A 1 184 ? 42.17500 457.83000 42.34500 1.000 26.91902 183 VAL A N 1
ATOM 1324 C CA . VAL A 1 184 ? 42.22000 456.68700 41.43000 1.000 27.01640 183 VAL A CA 1
ATOM 1325 C C . VAL A 1 184 ? 43.66700 456.32000 41.11100 1.000 27.66648 183 VAL A C 1
ATOM 1326 O O . VAL A 1 184 ? 44.47800 457.19400 40.78700 1.000 28.25076 183 VAL A O 1
ATOM 1330 N N . GLY A 1 185 ? 43.98300 455.02900 41.16300 1.000 27.37697 184 GLY A N 1
ATOM 1331 C CA . GLY A 1 185 ? 45.28600 454.53100 40.73600 1.000 25.22671 184 GLY A CA 1
ATOM 1332 C C . GLY A 1 185 ? 45.19900 453.88900 39.36300 1.000 27.85334 184 GLY A C 1
ATOM 1333 O O . GLY A 1 185 ? 44.23200 453.19200 39.05500 1.000 27.50067 184 GLY A O 1
ATOM 1334 N N . PHE A 1 186 ? 46.23300 454.12200 38.54900 1.000 26.30052 185 PHE A N 1
ATOM 1335 C CA . PHE A 1 186 ? 46.36300 453.55000 37.20800 1.000 25.46358 185 PHE A CA 1
ATOM 1336 C C . PHE A 1 186 ? 47.62500 452.70000 37.17500 1.000 26.22420 185 PHE A C 1
ATOM 1337 O O . PHE A 1 186 ? 48.71200 453.19700 37.48500 1.000 27.49014 185 PHE A O 1
ATOM 1345 N N . LYS A 1 187 ? 47.48300 451.43500 36.80000 1.000 27.93493 186 LYS A N 1
ATOM 1346 C CA . LYS A 1 187 ? 48.60600 450.50700 36.78500 1.000 30.02202 186 LYS A CA 1
ATOM 1347 C C . LYS A 1 187 ? 49.49300 450.71200 35.55700 1.000 32.05911 186 LYS A C 1
ATOM 1348 O O . LYS A 1 187 ? 49.01900 451.09100 34.47900 1.000 32.73814 186 LYS A O 1
ATOM 1354 N N . ASN A 1 188 ? 50.79100 450.44400 35.72300 1.000 32.57496 187 ASN A N 1
ATOM 1355 C CA . ASN A 1 188 ? 51.70400 450.50800 34.58700 1.000 33.73826 187 ASN A CA 1
ATOM 1356 C C . ASN A 1 188 ? 51.38600 449.40000 33.58400 1.000 37.86507 187 ASN A C 1
ATOM 1357 O O . ASN A 1 188 ? 50.58400 448.49500 33.83800 1.000 34.60941 187 ASN A O 1
ATOM 1362 N N . GLY A 1 189 ? 52.03400 449.47700 32.42400 1.000 37.40448 188 GLY A N 1
ATOM 1363 C CA . GLY A 1 189 ? 51.76100 448.52000 31.37600 1.000 39.27576 188 GLY A CA 1
ATOM 1364 C C . GLY A 1 189 ? 52.30100 447.13600 31.68500 1.000 39.17312 188 GLY A C 1
ATOM 1365 O O . GLY A 1 189 ? 53.18800 446.94600 32.52000 1.000 40.91280 188 GLY A O 1
ATOM 1366 N N . THR A 1 190 ? 51.75200 446.15100 30.97000 1.000 39.27839 189 THR A N 1
ATOM 1367 C CA . THR A 1 190 ? 52.16900 444.76500 31.15100 1.000 41.94450 189 THR A CA 1
ATOM 1368 C C . THR A 1 190 ? 53.67400 444.59100 30.94700 1.000 43.34993 189 THR A C 1
ATOM 1369 O O . THR A 1 190 ? 54.30300 443.76700 31.61900 1.000 43.56575 189 THR A O 1
ATOM 1373 N N . ASP A 1 191 ? 54.27300 445.37000 30.05300 1.000 42.15769 190 ASP A N 1
ATOM 1374 C CA . ASP A 1 191 ? 55.71200 445.30200 29.83000 1.000 43.45258 190 ASP A CA 1
ATOM 1375 C C . ASP A 1 191 ? 56.50400 446.13900 30.83400 1.000 44.02370 190 ASP A C 1
ATOM 1376 O O . ASP A 1 191 ? 57.72200 446.28700 30.67800 1.000 43.84999 190 ASP A O 1
ATOM 1381 N N . GLY A 1 192 ? 55.83600 446.68400 31.85400 1.000 43.64997 191 GLY A N 1
ATOM 1382 C CA . GLY A 1 192 ? 56.48300 447.48400 32.87000 1.000 43.90790 191 GLY A CA 1
ATOM 1383 C C . GLY A 1 192 ? 56.60800 448.95600 32.55100 1.000 43.96843 191 GLY A C 1
ATOM 1384 O O . GLY A 1 192 ? 57.03900 449.72600 33.42100 1.000 44.26847 191 GLY A O 1
ATOM 1385 N N . THR A 1 193 ? 56.25800 449.37400 31.33600 1.000 41.93661 192 THR A N 1
ATOM 1386 C CA . THR A 1 193 ? 56.36600 450.77700 30.96800 1.000 42.26296 192 THR A CA 1
ATOM 1387 C C . THR A 1 193 ? 55.22300 451.57700 31.58800 1.000 38.92835 192 THR A C 1
ATOM 1388 O O . THR A 1 193 ? 54.17600 451.03700 31.95000 1.000 40.24693 192 THR A O 1
ATOM 1392 N N . ILE A 1 194 ? 55.43100 452.88600 31.69000 1.000 37.57819 193 ILE A N 1
ATOM 1393 C CA . ILE A 1 194 ? 54.50500 453.75800 32.39800 1.000 34.85944 193 ILE A CA 1
ATOM 1394 C C . ILE A 1 194 ? 53.78800 454.71900 31.47100 1.000 31.67748 193 ILE A C 1
ATOM 1395 O O . ILE A 1 194 ? 52.90600 455.46100 31.93000 1.000 31.51957 193 ILE A O 1
ATOM 1400 N N . LYS A 1 195 ? 54.11500 454.71000 30.17500 1.000 33.53297 194 LYS A N 1
ATOM 1401 C CA . LYS A 1 195 ? 53.54000 455.66800 29.23000 1.000 31.99857 194 LYS A CA 1
ATOM 1402 C C . LYS A 1 195 ? 52.01600 455.64200 29.25600 1.000 29.97465 194 LYS A C 1
ATOM 1403 O O . LYS A 1 195 ? 51.36500 456.69100 29.32700 1.000 30.24836 194 LYS A O 1
ATOM 1409 N N . VAL A 1 196 ? 51.42600 454.44800 29.20200 1.000 30.80369 195 VAL A N 1
ATOM 1410 C CA . VAL A 1 196 ? 49.96800 454.36800 29.16700 1.000 30.43523 195 VAL A CA 1
ATOM 1411 C C . VAL A 1 196 ? 49.37500 454.90400 30.46500 1.000 28.52184 195 VAL A C 1
ATOM 1412 O O . VAL A 1 196 ? 48.33700 455.57300 30.45800 1.000 26.65846 195 VAL A O 1
ATOM 1416 N N . ALA A 1 197 ? 50.05100 454.66600 31.59700 1.000 25.48990 196 ALA A N 1
ATOM 1417 C CA . ALA A 1 197 ? 49.54100 455.15500 32.87400 1.000 28.45341 196 ALA A CA 1
ATOM 1418 C C . ALA A 1 197 ? 49.68000 456.66700 32.99200 1.000 27.49014 196 ALA A C 1
ATOM 1419 O O . ALA A 1 197 ? 48.80700 457.33100 33.56300 1.000 25.66097 196 ALA A O 1
ATOM 1421 N N . ILE A 1 198 ? 50.77700 457.22500 32.47700 1.000 27.40329 197 ILE A N 1
ATOM 1422 C CA . ILE A 1 198 ? 50.92200 458.67800 32.42600 1.000 26.05049 197 ILE A CA 1
ATOM 1423 C C . ILE A 1 198 ? 49.83300 459.28800 31.54300 1.000 27.14273 197 ILE A C 1
ATOM 1424 O O . ILE A 1 198 ? 49.17200 460.26800 31.92000 1.000 26.34000 197 ILE A O 1
ATOM 1429 N N . ASP A 1 199 ? 49.62100 458.70500 30.35800 1.000 27.41645 198 ASP A N 1
ATOM 1430 C CA . ASP A 1 199 ? 48.52100 459.13500 29.49300 1.000 25.41357 198 ASP A CA 1
ATOM 1431 C C . ASP A 1 199 ? 47.19000 459.08800 30.22700 1.000 26.40053 198 ASP A C 1
ATOM 1432 O O . ASP A 1 199 ? 46.37100 460.00400 30.09900 1.000 27.62173 198 ASP A O 1
ATOM 1437 N N . ALA A 1 200 ? 46.95000 458.01600 30.98500 1.000 24.93720 199 ALA A N 1
ATOM 1438 C CA . ALA A 1 200 ? 45.68600 457.88200 31.70900 1.000 23.35017 199 ALA A CA 1
ATOM 1439 C C . ALA A 1 200 ? 45.53700 458.94800 32.78500 1.000 25.31356 199 ALA A C 1
ATOM 1440 O O . ALA A 1 200 ? 44.45100 459.50100 32.96300 1.000 24.05552 199 ALA A O 1
ATOM 1442 N N . ILE A 1 201 ? 46.61000 459.23700 33.53300 1.000 25.04511 200 ILE A N 1
ATOM 1443 C CA . ILE A 1 201 ? 46.52200 460.28100 34.55100 1.000 24.95036 200 ILE A CA 1
ATOM 1444 C C . ILE A 1 201 ? 46.22300 461.62700 33.91100 1.000 25.41884 200 ILE A C 1
ATOM 1445 O O . ILE A 1 201 ? 45.38100 462.39100 34.40300 1.000 25.46358 200 ILE A O 1
ATOM 1450 N N . ASN A 1 202 ? 46.91100 461.94700 32.81300 1.000 26.54266 201 ASN A N 1
ATOM 1451 C CA . ASN A 1 202 ? 46.62800 463.19400 32.10700 1.000 26.86638 201 ASN A CA 1
ATOM 1452 C C . ASN A 1 202 ? 45.19100 463.22500 31.59000 1.000 26.45580 201 ASN A C 1
ATOM 1453 O O . ASN A 1 202 ? 44.49900 464.23500 31.73100 1.000 27.11904 201 ASN A O 1
ATOM 1458 N N . ALA A 1 203 ? 44.72600 462.12400 30.99400 1.000 24.75560 202 ALA A N 1
ATOM 1459 C CA . ALA A 1 203 ? 43.34600 462.07600 30.50700 1.000 27.89019 202 ALA A CA 1
ATOM 1460 C C . ALA A 1 203 ? 42.34700 462.26500 31.64300 1.000 26.34263 202 ALA A C 1
ATOM 1461 O O . ALA A 1 203 ? 41.40600 463.06500 31.53400 1.000 26.82690 202 ALA A O 1
ATOM 1463 N N . ALA A 1 204 ? 42.51900 461.50900 32.73700 1.000 26.24788 203 ALA A N 1
ATOM 1464 C CA . ALA A 1 204 ? 41.57700 461.55800 33.85200 1.000 25.81362 203 ALA A CA 1
ATOM 1465 C C . ALA A 1 204 ? 41.59000 462.91400 34.54500 1.000 27.56646 203 ALA A C 1
ATOM 1466 O O . ALA A 1 204 ? 40.60500 463.27500 35.19600 1.000 27.27959 203 ALA A O 1
ATOM 1468 N N . GLY A 1 205 ? 42.67900 463.67400 34.40600 1.000 26.40317 204 GLY A N 1
ATOM 1469 C CA . GLY A 1 205 ? 42.75700 464.99500 35.01000 1.000 30.26679 204 GLY A CA 1
ATOM 1470 C C . GLY A 1 205 ? 41.96400 466.07000 34.29200 1.000 30.54840 204 GLY A C 1
ATOM 1471 O O . GLY A 1 205 ? 41.73300 467.14400 34.86200 1.000 31.66169 204 GLY A O 1
ATOM 1472 N N . ALA A 1 206 ? 41.54900 465.81100 33.07100 1.000 27.70069 205 ALA A N 1
ATOM 1473 C CA . ALA A 1 206 ? 40.84600 466.78900 32.25800 1.000 28.25602 205 ALA A CA 1
ATOM 1474 C C . ALA A 1 206 ? 39.33600 466.61000 32.37700 1.000 29.86411 205 ALA A C 1
ATOM 1475 O O . ALA A 1 206 ? 38.85400 465.51600 32.69800 1.000 27.94019 205 ALA A O 1
ATOM 1477 N N . PRO A 1 207 ? 38.55300 467.66300 32.14900 1.000 30.25100 206 PRO A N 1
ATOM 1478 C CA . PRO A 1 207 ? 37.10000 467.48100 32.08600 1.000 27.72438 206 PRO A CA 1
ATOM 1479 C C . PRO A 1 207 ? 36.71500 466.77800 30.79600 1.000 28.73502 206 PRO A C 1
ATOM 1480 O O . PRO A 1 207 ? 37.34500 466.96200 29.75700 1.000 28.37972 206 PRO A O 1
ATOM 1484 N N . HIS A 1 208 ? 35.67700 465.94700 30.88900 1.000 25.91100 207 HIS A N 1
ATOM 1485 C CA . HIS A 1 208 ? 35.16200 465.20100 29.75300 1.000 25.72151 207 HIS A CA 1
ATOM 1486 C C . HIS A 1 208 ? 33.65700 465.34300 29.68400 1.000 28.57711 207 HIS A C 1
ATOM 1487 O O . HIS A 1 208 ? 32.99200 465.62600 30.67800 1.000 27.05588 207 HIS A O 1
ATOM 1494 N N . CYS A 1 209 ? 33.13100 465.14600 28.47700 1.000 23.72653 208 CYS A N 1
ATOM 1495 C CA . CYS A 1 209 ? 31.70000 465.03000 28.24100 1.000 24.80297 208 CYS A CA 1
ATOM 1496 C C . CYS A 1 209 ? 31.45500 463.69400 27.56600 1.000 24.42135 208 CYS A C 1
ATOM 1497 O O . CYS A 1 209 ? 32.08900 463.38900 26.55100 1.000 24.14763 208 CYS A O 1
ATOM 1500 N N . PHE A 1 210 ? 30.57500 462.88200 28.14100 1.000 21.77103 209 PHE A N 1
ATOM 1501 C CA . PHE A 1 210 ? 30.36400 461.54500 27.59800 1.000 22.82116 209 PHE A CA 1
ATOM 1502 C C . PHE A 1 210 ? 29.02000 461.01800 28.07400 1.000 23.66863 209 PHE A C 1
ATOM 1503 O O . PHE A 1 210 ? 28.37600 461.59600 28.95100 1.000 23.70021 209 PHE A O 1
ATOM 1511 N N . LEU A 1 211 ? 28.61100 459.90300 27.48800 1.000 22.04212 210 LEU A N 1
ATOM 1512 C CA . LEU A 1 211 ? 27.36400 459.25100 27.85500 1.000 22.53165 210 LEU A CA 1
ATOM 1513 C C . LEU A 1 211 ? 27.58500 458.29500 29.02400 1.000 24.02393 210 LEU A C 1
ATOM 1514 O O . LEU A 1 211 ? 28.57700 457.56600 29.05800 1.000 23.26332 210 LEU A O 1
ATOM 1519 N N . SER A 1 212 ? 26.64500 458.29200 29.97300 1.000 21.34466 211 SER A N 1
ATOM 1520 C CA . SER A 1 212 ? 26.75200 457.46200 31.16900 1.000 22.85274 211 SER A CA 1
ATOM 1521 C C . SER A 1 212 ? 25.34900 457.16100 31.68300 1.000 24.73981 211 SER A C 1
ATOM 1522 O O . SER A 1 212 ? 24.36900 457.73900 31.21800 1.000 26.95323 211 SER A O 1
ATOM 1525 N N . VAL A 1 213 ? 25.25500 456.22300 32.62500 1.000 22.86590 212 VAL A N 1
ATOM 1526 C CA . VAL A 1 213 ? 23.98000 455.87000 33.25800 1.000 22.88432 212 VAL A CA 1
ATOM 1527 C C . VAL A 1 213 ? 23.88800 456.58000 34.60000 1.000 24.81613 212 VAL A C 1
ATOM 1528 O O . VAL A 1 213 ? 24.82000 456.51700 35.40700 1.000 26.99797 212 VAL A O 1
ATOM 1532 N N . THR A 1 214 ? 22.76900 457.25900 34.83400 1.000 22.89222 213 THR A N 1
ATOM 1533 C CA . THR A 1 214 ? 22.56700 458.01400 36.06900 1.000 25.42936 213 THR A CA 1
ATOM 1534 C C . THR A 1 214 ? 22.11500 457.09500 37.20600 1.000 23.86865 213 THR A C 1
ATOM 1535 O O . THR A 1 214 ? 21.89500 455.89300 37.02800 1.000 23.63178 213 THR A O 1
ATOM 1539 N N . LYS A 1 215 ? 22.00500 457.66400 38.41000 1.000 26.65846 214 LYS A N 1
ATOM 1540 C CA . LYS A 1 215 ? 21.47000 456.88700 39.52100 1.000 25.51095 214 LYS A CA 1
ATOM 1541 C C . LYS A 1 215 ? 20.02100 456.45700 39.28700 1.000 25.68992 214 LYS A C 1
ATOM 1542 O O . LYS A 1 215 ? 19.52000 455.57100 39.99400 1.000 25.46358 214 LYS A O 1
ATOM 1548 N N . TRP A 1 216 ? 19.35200 457.01800 38.28500 1.000 24.93457 215 TRP A N 1
ATOM 1549 C CA . TRP A 1 216 ? 17.99300 456.62100 37.96300 1.000 24.16342 215 TRP A CA 1
ATOM 1550 C C . TRP A 1 216 ? 17.94400 455.42000 37.04100 1.000 23.84233 215 TRP A C 1
ATOM 1551 O O . TRP A 1 216 ? 16.85100 454.94900 36.72300 1.000 24.33450 215 TRP A O 1
ATOM 1562 N N . GLY A 1 217 ? 19.10100 454.93200 36.59000 1.000 23.11067 216 GLY A N 1
ATOM 1563 C CA . GLY A 1 217 ? 19.13300 453.83700 35.65200 1.000 22.85011 216 GLY A CA 1
ATOM 1564 C C . GLY A 1 217 ? 18.84800 454.25700 34.23000 1.000 22.00527 216 GLY A C 1
ATOM 1565 O O . GLY A 1 217 ? 18.46600 453.41800 33.41500 1.000 23.35806 216 GLY A O 1
ATOM 1566 N N . HIS A 1 218 ? 19.01400 455.53500 33.91500 1.000 22.36847 217 HIS A N 1
ATOM 1567 C CA . HIS A 1 218 ? 18.78100 456.06200 32.57300 1.000 22.90538 217 HIS A CA 1
ATOM 1568 C C . HIS A 1 218 ? 20.08500 456.58800 32.00000 1.000 22.02369 217 HIS A C 1
ATOM 1569 O O . HIS A 1 218 ? 20.89600 457.17100 32.71600 1.000 21.42625 217 HIS A O 1
ATOM 1576 N N . SER A 1 219 ? 20.28600 456.39600 30.70300 1.000 19.02333 218 SER A N 1
ATOM 1577 C CA . SER A 1 219 ? 21.45700 456.99400 30.09300 1.000 20.41297 218 SER A CA 1
ATOM 1578 C C . SER A 1 219 ? 21.26200 458.50400 29.98100 1.000 19.94976 218 SER A C 1
ATOM 1579 O O . SER A 1 219 ? 20.13700 459.00000 29.86900 1.000 23.71337 218 SER A O 1
ATOM 1582 N N . ALA A 1 220 ? 22.37100 459.23500 30.05900 1.000 19.22862 219 ALA A N 1
ATOM 1583 C CA . ALA A 1 220 ? 22.34000 460.69000 30.01600 1.000 18.77067 219 ALA A CA 1
ATOM 1584 C C . ALA A 1 220 ? 23.68900 461.19300 29.53700 1.000 21.66576 219 ALA A C 1
ATOM 1585 O O . ALA A 1 220 ? 24.65200 460.43300 29.43300 1.000 22.51586 219 ALA A O 1
ATOM 1587 N N . ILE A 1 221 ? 23.74400 462.49500 29.26300 1.000 21.06305 220 ILE A N 1
ATOM 1588 C CA . ILE A 1 221 ? 24.99800 463.17700 28.95300 1.000 20.52878 220 ILE A CA 1
ATOM 1589 C C . ILE A 1 221 ? 25.58400 463.71500 30.24600 1.000 21.63944 220 ILE A C 1
ATOM 1590 O O . ILE A 1 221 ? 24.91700 464.47900 30.95100 1.000 23.73442 220 ILE A O 1
ATOM 1595 N N . VAL A 1 222 ? 26.82500 463.34700 30.54700 1.000 20.88408 221 VAL A N 1
ATOM 1596 C CA . VAL A 1 222 ? 27.47600 463.80600 31.76700 1.000 22.95538 221 VAL A CA 1
ATOM 1597 C C . VAL A 1 222 ? 28.71600 464.60900 31.40700 1.000 25.42147 221 VAL A C 1
ATOM 1598 O O . VAL A 1 222 ? 29.43700 464.29600 30.44700 1.000 23.45018 221 VAL A O 1
ATOM 1602 N N . ASN A 1 223 ? 28.92900 465.68500 32.15800 1.000 24.90299 222 ASN A N 1
ATOM 1603 C CA . ASN A 1 223 ? 30.14600 466.47900 32.09100 1.000 25.65308 222 ASN A CA 1
ATOM 1604 C C . ASN A 1 223 ? 30.87200 466.33100 33.42000 1.000 27.82439 222 ASN A C 1
ATOM 1605 O O . ASN A 1 223 ? 30.26100 466.51600 34.47300 1.000 29.02716 222 ASN A O 1
ATOM 1610 N N . THR A 1 224 ? 32.16000 466.00300 33.36700 1.000 24.78192 223 THR A N 1
ATOM 1611 C CA . THR A 1 224 ? 32.98400 465.82900 34.55700 1.000 26.42159 223 THR A CA 1
ATOM 1612 C C . THR A 1 224 ? 33.94900 466.99500 34.72500 1.000 28.06915 223 THR A C 1
ATOM 1613 O O . THR A 1 224 ? 34.21000 467.75300 33.79200 1.000 28.62448 223 THR A O 1
ATOM 1617 N N . SER A 1 225 ? 34.49900 467.12600 35.93600 1.000 28.68239 224 SER A N 1
ATOM 1618 C CA . SER A 1 225 ? 35.46100 468.19000 36.19600 1.000 30.73000 224 SER A CA 1
ATOM 1619 C C . SER A 1 225 ? 36.89200 467.79200 35.87900 1.000 30.83791 224 SER A C 1
ATOM 1620 O O . SER A 1 225 ? 37.74400 468.67300 35.72400 1.000 33.71457 224 SER A O 1
ATOM 1623 N N . GLY A 1 226 ? 37.17800 466.50500 35.78400 1.000 28.45604 225 GLY A N 1
ATOM 1624 C CA . GLY A 1 226 ? 38.56500 466.08000 35.83900 1.000 28.25339 225 GLY A CA 1
ATOM 1625 C C . GLY A 1 226 ? 38.98000 465.76800 37.26200 1.000 32.21702 225 GLY A C 1
ATOM 1626 O O . GLY A 1 226 ? 38.51600 466.37500 38.22700 1.000 33.72773 225 GLY A O 1
ATOM 1627 N N . ASN A 1 227 ? 39.85300 464.77900 37.39800 1.000 29.20350 226 ASN A N 1
ATOM 1628 C CA . ASN A 1 227 ? 40.21000 464.23900 38.70500 1.000 29.33773 226 ASN A CA 1
ATOM 1629 C C . ASN A 1 227 ? 41.71400 464.40400 38.88700 1.000 31.70907 226 ASN A C 1
ATOM 1630 O O . ASN A 1 227 ? 42.50100 463.70600 38.24400 1.000 30.58261 226 ASN A O 1
ATOM 1635 N N . GLY A 1 228 ? 42.11600 465.34400 39.75000 1.000 32.53548 227 GLY A N 1
ATOM 1636 C CA . GLY A 1 228 ? 43.53500 465.54600 39.99000 1.000 34.13304 227 GLY A CA 1
ATOM 1637 C C . GLY A 1 228 ? 44.16900 464.55300 40.93900 1.000 35.29371 227 GLY A C 1
ATOM 1638 O O . GLY A 1 228 ? 45.40000 464.51200 41.05800 1.000 35.62006 227 GLY A O 1
ATOM 1639 N N . ASP A 1 229 ? 43.36200 463.73500 41.59600 1.000 30.75106 228 ASP A N 1
ATOM 1640 C CA . ASP A 1 229 ? 43.85000 462.77900 42.58800 1.000 31.81171 228 ASP A CA 1
ATOM 1641 C C . ASP A 1 229 ? 44.14100 461.42200 41.96100 1.000 31.73275 228 ASP A C 1
ATOM 1642 O O . ASP A 1 229 ? 43.73800 460.38700 42.48400 1.000 30.55366 228 ASP A O 1
ATOM 1647 N N . CYS A 1 230 ? 44.83700 461.41300 40.82700 1.000 33.51454 229 CYS A N 1
ATOM 1648 C CA . CYS A 1 230 ? 45.22200 460.17500 40.16500 1.000 31.28007 229 CYS A CA 1
ATOM 1649 C C . CYS A 1 230 ? 46.72800 459.97500 40.26500 1.000 32.12490 229 CYS A C 1
ATOM 1650 O O . CYS A 1 230 ? 47.50400 460.93400 40.22900 1.000 34.49098 229 CYS A O 1
ATOM 1653 N N . HIS A 1 231 ? 47.13400 458.71700 40.40000 1.000 30.33785 230 HIS A N 1
ATOM 1654 C CA . HIS A 1 231 ? 48.53800 458.37500 40.54100 1.000 29.87200 230 HIS A CA 1
ATOM 1655 C C . HIS A 1 231 ? 48.80300 457.01900 39.90300 1.000 27.76122 230 HIS A C 1
ATOM 1656 O O . HIS A 1 231 ? 47.88600 456.25100 39.62100 1.000 27.77175 230 HIS A O 1
ATOM 1663 N N . ILE A 1 232 ? 50.08400 456.70000 39.74100 1.000 29.26404 231 ILE A N 1
ATOM 1664 C CA . ILE A 1 232 ? 50.47800 455.44100 39.12500 1.000 29.63250 231 ILE A CA 1
ATOM 1665 C C . ILE A 1 232 ? 50.53300 454.34400 40.18300 1.000 27.00850 231 ILE A C 1
ATOM 1666 O O . ILE A 1 232 ? 50.78300 454.60100 41.36300 1.000 28.66659 231 ILE A O 1
ATOM 1671 N N . ILE A 1 233 ? 50.25300 453.11300 39.75600 1.000 29.17718 232 ILE A N 1
ATOM 1672 C CA . ILE A 1 233 ? 50.47600 451.90800 40.54900 1.000 28.34550 232 ILE A CA 1
ATOM 1673 C C . ILE A 1 233 ? 51.52100 451.08300 39.82500 1.000 30.00360 232 ILE A C 1
ATOM 1674 O O . ILE A 1 233 ? 51.31600 450.70200 38.66500 1.000 30.07203 232 ILE A O 1
ATOM 1679 N N . LEU A 1 234 ? 52.62100 450.77400 40.51000 1.000 31.40903 233 LEU A N 1
ATOM 1680 C CA . LEU A 1 234 ? 53.66600 449.91700 39.91400 1.000 34.45939 233 LEU A CA 1
ATOM 1681 C C . LEU A 1 234 ? 53.32900 448.46700 40.25800 1.000 33.58297 233 LEU A C 1
ATOM 1682 O O . LEU A 1 234 ? 53.27300 448.13700 41.44300 1.000 33.81458 233 LEU A O 1
ATOM 1687 N N . ARG A 1 235 ? 53.11300 447.64000 39.23900 1.000 35.48320 234 ARG A N 1
ATOM 1688 C CA . ARG A 1 235 ? 52.66300 446.24700 39.47400 1.000 38.99678 234 ARG A CA 1
ATOM 1689 C C . ARG A 1 235 ? 53.58600 445.29300 38.72600 1.000 43.14465 234 ARG A C 1
ATOM 1690 O O . ARG A 1 235 ? 53.24000 444.12200 38.58900 1.000 45.17910 234 ARG A O 1
ATOM 1698 N N . GLY A 1 236 ? 54.71700 445.80900 38.28000 1.000 41.58657 235 GLY A N 1
ATOM 1699 C CA . GLY A 1 236 ? 55.70500 444.97700 37.59200 1.000 44.15003 235 GLY A CA 1
ATOM 1700 C C . GLY A 1 236 ? 55.45400 444.82900 36.11000 1.000 43.98159 235 GLY A C 1
ATOM 1701 O O . GLY A 1 236 ? 54.34900 445.14300 35.65700 1.000 41.45234 235 GLY A O 1
ATOM 1702 N N . GLY A 1 237 ? 56.47900 444.39400 35.38800 1.000 47.00037 236 GLY A N 1
ATOM 1703 C CA . GLY A 1 237 ? 56.31600 444.06400 33.96800 1.000 46.53716 236 GLY A CA 1
ATOM 1704 C C . GLY A 1 237 ? 56.78100 442.63800 33.82200 1.000 49.42698 236 GLY A C 1
ATOM 1705 O O . GLY A 1 237 ? 56.33500 441.80300 34.61000 1.000 48.69531 236 GLY A O 1
ATOM 1706 N N . LYS A 1 238 ? 57.63000 442.35500 32.83900 1.000 50.44815 237 LYS A N 1
ATOM 1707 C CA . LYS A 1 238 ? 58.20500 441.01500 32.80000 1.000 49.33223 237 LYS A CA 1
ATOM 1708 C C . LYS A 1 238 ? 59.02400 440.74500 34.05500 1.000 49.49541 237 LYS A C 1
ATOM 1709 O O . LYS A 1 238 ? 59.08500 439.60000 34.52100 1.000 51.18508 237 LYS A O 1
ATOM 1711 N N . GLU A 1 239 ? 59.63000 441.78300 34.62400 1.000 46.88983 238 GLU A N 1
ATOM 1712 C CA . GLU A 1 239 ? 60.37000 441.73000 35.87300 1.000 46.12922 238 GLU A CA 1
ATOM 1713 C C . GLU A 1 239 ? 59.71600 442.64200 36.90700 1.000 46.73192 238 GLU A C 1
ATOM 1714 O O . GLU A 1 239 ? 58.95700 443.55100 36.55400 1.000 48.23210 238 GLU A O 1
ATOM 1716 N N . PRO A 1 240 ? 59.97400 442.41900 38.19500 1.000 45.65811 239 PRO A N 1
ATOM 1717 C CA . PRO A 1 240 ? 59.46100 443.34300 39.21300 1.000 46.39240 239 PRO A CA 1
ATOM 1718 C C . PRO A 1 240 ? 60.06500 444.73100 39.05500 1.000 46.89246 239 PRO A C 1
ATOM 1719 O O . PRO A 1 240 ? 61.21700 444.89000 38.64400 1.000 48.80585 239 PRO A O 1
ATOM 1723 N N . ASN A 1 241 ? 59.27700 445.74600 39.40600 1.000 44.13424 240 ASN A N 1
ATOM 1724 C CA . ASN A 1 241 ? 59.69600 447.13300 39.26800 1.000 44.47639 240 ASN A CA 1
ATOM 1725 C C . ASN A 1 241 ? 59.48000 447.90300 40.56500 1.000 43.36309 240 ASN A C 1
ATOM 1726 O O . ASN A 1 241 ? 59.15300 449.09300 40.56000 1.000 44.90802 240 ASN A O 1
ATOM 1731 N N . TYR A 1 242 ? 59.70600 447.24700 41.70300 1.000 43.61839 241 TYR A N 1
ATOM 1732 C CA . TYR A 1 242 ? 59.60300 447.90600 42.99700 1.000 42.08663 241 TYR A CA 1
ATOM 1733 C C . TYR A 1 242 ? 60.93200 448.45400 43.50800 1.000 44.04739 241 TYR A C 1
ATOM 1734 O O . TYR A 1 242 ? 60.92800 449.24200 44.46300 1.000 43.71577 241 TYR A O 1
ATOM 1743 N N . SER A 1 243 ? 62.05800 448.07400 42.89700 1.000 43.08938 242 SER A N 1
ATOM 1744 C CA . SER A 1 243 ? 63.36700 448.42900 43.43100 1.000 46.02657 242 SER A CA 1
ATOM 1745 C C . SER A 1 243 ? 63.61500 449.93100 43.32900 1.000 46.16606 242 SER A C 1
ATOM 1746 O O . SER A 1 243 ? 62.94300 450.65800 42.58600 1.000 42.00504 242 SER A O 1
ATOM 1749 N N . ALA A 1 244 ? 64.61000 450.39500 44.09500 1.000 46.08184 243 ALA A N 1
ATOM 1750 C CA . ALA A 1 244 ? 64.92400 451.81800 44.11200 1.000 43.82368 243 ALA A CA 1
ATOM 1751 C C . ALA A 1 244 ? 65.33100 452.31300 42.73200 1.000 44.79221 243 ALA A C 1
ATOM 1752 O O . ALA A 1 244 ? 65.06600 453.47100 42.38500 1.000 42.79987 243 ALA A O 1
ATOM 1754 N N . LYS A 1 245 ? 65.95400 451.44900 41.92600 1.000 44.98960 244 LYS A N 1
ATOM 1755 C CA . LYS A 1 245 ? 66.33700 451.85100 40.57800 1.000 44.69483 244 LYS A CA 1
ATOM 1756 C C . LYS A 1 245 ? 65.10600 452.10600 39.71500 1.000 45.38176 244 LYS A C 1
ATOM 1757 O O . LYS A 1 245 ? 65.02900 453.11900 39.00700 1.000 43.34204 244 LYS A O 1
ATOM 1759 N N . HIS A 1 246 ? 64.12700 451.19600 39.76800 1.000 45.16068 245 HIS A N 1
ATOM 1760 C CA . HIS A 1 246 ? 62.90500 451.37700 38.98700 1.000 43.92895 245 HIS A CA 1
ATOM 1761 C C . HIS A 1 246 ? 62.10400 452.57500 39.47600 1.000 41.14177 245 HIS A C 1
ATOM 1762 O O . HIS A 1 246 ? 61.50700 453.29600 38.66900 1.000 39.76529 245 HIS A O 1
ATOM 1769 N N . VAL A 1 247 ? 62.06400 452.79400 40.79500 1.000 42.06294 246 VAL A N 1
ATOM 1770 C CA . VAL A 1 247 ? 61.33500 453.94100 41.32800 1.000 40.41011 246 VAL A CA 1
ATOM 1771 C C . VAL A 1 247 ? 61.97100 455.23300 40.84400 1.000 41.87081 246 VAL A C 1
ATOM 1772 O O . VAL A 1 247 ? 61.27600 456.18500 40.46700 1.000 39.59685 246 VAL A O 1
ATOM 1776 N N . ALA A 1 248 ? 63.30500 455.28600 40.83400 1.000 41.77080 247 ALA A N 1
ATOM 1777 C CA . ALA A 1 248 ? 63.98100 456.46000 40.29800 1.000 41.24179 247 ALA A CA 1
ATOM 1778 C C . ALA A 1 248 ? 63.62800 456.67400 38.82700 1.000 39.93374 247 ALA A C 1
ATOM 1779 O O . ALA A 1 248 ? 63.37900 457.80700 38.40000 1.000 39.23102 247 ALA A O 1
ATOM 1781 N N . GLU A 1 249 ? 63.60100 455.59500 38.03800 1.000 40.68119 248 GLU A N 1
ATOM 1782 C CA . GLU A 1 249 ? 63.23300 455.70900 36.63000 1.000 40.17587 248 GLU A CA 1
ATOM 1783 C C . GLU A 1 249 ? 61.82100 456.25300 36.47400 1.000 42.71302 248 GLU A C 1
ATOM 1784 O O . GLU A 1 249 ? 61.57700 457.16500 35.67500 1.000 41.01018 248 GLU A O 1
ATOM 1790 N N . VAL A 1 250 ? 60.87200 455.69400 37.23500 1.000 40.82068 249 VAL A N 1
ATOM 1791 C CA . VAL A 1 250 ? 59.48200 456.13400 37.15200 1.000 38.11246 249 VAL A CA 1
ATOM 1792 C C . VAL A 1 250 ? 59.35400 457.58700 37.58400 1.000 39.03626 249 VAL A C 1
ATOM 1793 O O . VAL A 1 250 ? 58.59800 458.36000 36.98400 1.000 38.72043 249 VAL A O 1
ATOM 1797 N N . LYS A 1 251 ? 60.09200 457.98000 38.63000 1.000 39.81004 250 LYS A N 1
ATOM 1798 C CA . LYS A 1 251 ? 60.02500 459.35600 39.12100 1.000 40.43116 250 LYS A CA 1
ATOM 1799 C C . LYS A 1 251 ? 60.49900 460.34700 38.06100 1.000 42.29454 250 LYS A C 1
ATOM 1800 O O . LYS A 1 251 ? 59.91500 461.42500 37.89800 1.000 41.67868 250 LYS A O 1
ATOM 1806 N N . GLU A 1 252 ? 61.56700 460.00500 37.33800 1.000 42.81829 251 GLU A N 1
ATOM 1807 C CA . GLU A 1 252 ? 62.04900 460.89300 36.28600 1.000 45.61600 251 GLU A CA 1
ATOM 1808 C C . GLU A 1 252 ? 61.04100 460.98800 35.14700 1.000 42.92094 251 GLU A C 1
ATOM 1809 O O . GLU A 1 252 ? 60.77300 462.08300 34.64000 1.000 43.85789 251 GLU A O 1
ATOM 1815 N N . GLY A 1 253 ? 60.45900 459.85300 34.74800 1.000 42.85514 252 GLY A N 1
ATOM 1816 C CA . GLY A 1 253 ? 59.44000 459.87500 33.71100 1.000 39.42841 252 GLY A CA 1
ATOM 1817 C C . GLY A 1 253 ? 58.20900 460.66300 34.11400 1.000 41.09966 252 GLY A C 1
ATOM 1818 O O . GLY A 1 253 ? 57.61400 461.36800 33.29200 1.000 38.65463 252 GLY A O 1
ATOM 1819 N N . LEU A 1 254 ? 57.80500 460.55600 35.38500 1.000 39.50474 253 LEU A N 1
ATOM 1820 C CA . LEU A 1 254 ? 56.70700 461.38600 35.86400 1.000 39.67055 253 LEU A CA 1
ATOM 1821 C C . LEU A 1 254 ? 57.08800 462.86000 35.82300 1.000 40.01006 253 LEU A C 1
ATOM 1822 O O . LEU A 1 254 ? 56.32700 463.69800 35.32400 1.000 38.40460 253 LEU A O 1
ATOM 1827 N N . ASN A 1 255 ? 58.27500 463.19500 36.33900 1.000 41.24968 254 ASN A N 1
ATOM 1828 C CA . ASN A 1 255 ? 58.74800 464.57600 36.29800 1.000 42.13926 254 ASN A CA 1
ATOM 1829 C C . ASN A 1 255 ? 58.79500 465.09600 34.86700 1.000 41.51814 254 ASN A C 1
ATOM 1830 O O . ASN A 1 255 ? 58.29300 466.18800 34.57700 1.000 41.55235 254 ASN A O 1
ATOM 1835 N N . LYS A 1 256 ? 59.38100 464.31600 33.95200 1.000 40.44695 255 LYS A N 1
ATOM 1836 C CA . LYS A 1 256 ? 59.44900 464.72400 32.54900 1.000 41.84975 255 LYS A CA 1
ATOM 1837 C C . LYS A 1 256 ? 58.06300 465.03700 31.99500 1.000 41.53130 255 LYS A C 1
ATOM 1838 O O . LYS A 1 256 ? 57.90100 465.96800 31.20100 1.000 40.97860 255 LYS A O 1
ATOM 1840 N N . ALA A 1 257 ? 57.04400 464.29900 32.43800 1.000 42.16558 256 ALA A N 1
ATOM 1841 C CA . ALA A 1 257 ? 55.67100 464.52500 31.99200 1.000 40.89701 256 ALA A CA 1
ATOM 1842 C C . ALA A 1 257 ? 54.95400 465.61700 32.77400 1.000 39.47579 256 ALA A C 1
ATOM 1843 O O . ALA A 1 257 ? 53.75500 465.81100 32.57300 1.000 40.69435 256 ALA A O 1
ATOM 1845 N N . GLY A 1 258 ? 55.63800 466.31900 33.67300 1.000 41.86291 257 GLY A N 1
ATOM 1846 C CA . GLY A 1 258 ? 54.97500 467.34900 34.44700 1.000 42.35245 257 GLY A CA 1
ATOM 1847 C C . GLY A 1 258 ? 54.00200 466.84600 35.48900 1.000 43.68419 257 GLY A C 1
ATOM 1848 O O . GLY A 1 258 ? 53.09100 467.58200 35.87600 1.000 43.42626 257 GLY A O 1
ATOM 1849 N N . LEU A 1 259 ? 54.15900 465.60900 35.94900 1.000 38.66516 258 LEU A N 1
ATOM 1850 C CA . LEU A 1 259 ? 53.27500 465.04700 36.95600 1.000 40.18113 258 LEU A CA 1
ATOM 1851 C C . LEU A 1 259 ? 54.03700 464.84700 38.26000 1.000 40.34168 258 LEU A C 1
ATOM 1852 O O . LEU A 1 259 ? 55.26400 464.67300 38.24000 1.000 38.01245 258 LEU A O 1
ATOM 1857 N N . PRO A 1 260 ? 53.34300 464.86400 39.40100 1.000 39.47579 259 PRO A N 1
ATOM 1858 C CA . PRO A 1 260 ? 54.01400 464.61400 40.68500 1.000 39.74687 259 PRO A CA 1
ATOM 1859 C C . PRO A 1 260 ? 54.74400 463.28000 40.67300 1.000 40.75752 259 PRO A C 1
ATOM 1860 O O . PRO A 1 260 ? 54.20500 462.25600 40.23700 1.000 38.63884 259 PRO A O 1
ATOM 1864 N N . ALA A 1 261 ? 55.99000 463.29800 41.14800 1.000 40.47327 260 ALA A N 1
ATOM 1865 C CA . ALA A 1 261 ? 56.83000 462.10100 41.17600 1.000 40.69435 260 ALA A CA 1
ATOM 1866 C C . ALA A 1 261 ? 56.45800 461.28500 42.41200 1.000 41.45497 260 ALA A C 1
ATOM 1867 O O . ALA A 1 261 ? 57.14000 461.28800 43.44200 1.000 39.30208 260 ALA A O 1
ATOM 1869 N N . GLN A 1 262 ? 55.32600 460.58900 42.30400 1.000 39.07047 261 GLN A N 1
ATOM 1870 C CA . GLN A 1 262 ? 54.79100 459.74800 43.36700 1.000 39.46789 261 GLN A CA 1
ATOM 1871 C C . GLN A 1 262 ? 54.33000 458.42400 42.77300 1.000 36.95706 261 GLN A C 1
ATOM 1872 O O . GLN A 1 262 ? 53.89300 458.36400 41.61600 1.000 36.74914 261 GLN A O 1
ATOM 1878 N N . VAL A 1 263 ? 54.42900 457.35800 43.57200 1.000 35.42267 262 VAL A N 1
ATOM 1879 C CA . VAL A 1 263 ? 54.03300 456.02700 43.13400 1.000 33.70930 262 VAL A CA 1
ATOM 1880 C C . VAL A 1 263 ? 53.34400 455.29900 44.28000 1.000 33.87248 262 VAL A C 1
ATOM 1881 O O . VAL A 1 263 ? 53.61200 455.55400 45.45900 1.000 34.88839 262 VAL A O 1
ATOM 1885 N N . MET A 1 264 ? 52.41900 454.41200 43.91600 1.000 29.67461 263 MET A N 1
ATOM 1886 C CA . MET A 1 264 ? 51.99300 453.31200 44.76000 1.000 30.37996 263 MET A CA 1
ATOM 1887 C C . MET A 1 264 ? 52.60500 452.04000 44.19800 1.000 31.75644 263 MET A C 1
ATOM 1888 O O . MET A 1 264 ? 52.66100 451.86100 42.97800 1.000 31.15374 263 MET A O 1
ATOM 1893 N N . ILE A 1 265 ? 53.09700 451.17100 45.08300 1.000 31.80118 264 ILE A N 1
ATOM 1894 C CA . ILE A 1 265 ? 53.73900 449.92700 44.68500 1.000 32.23281 264 ILE A CA 1
ATOM 1895 C C . ILE A 1 265 ? 52.84100 448.77400 45.09700 1.000 32.35914 264 ILE A C 1
ATOM 1896 O O . ILE A 1 265 ? 52.53700 448.60700 46.28600 1.000 33.37242 264 ILE A O 1
ATOM 1901 N N . ASP A 1 266 ? 52.43600 447.97000 44.11900 1.000 32.88289 265 ASP A N 1
ATOM 1902 C CA . ASP A 1 266 ? 51.66900 446.75800 44.36200 1.000 35.00420 265 ASP A CA 1
ATOM 1903 C C . ASP A 1 266 ? 52.64400 445.62900 44.69200 1.000 38.20458 265 ASP A C 1
ATOM 1904 O O . ASP A 1 266 ? 53.50700 445.28800 43.87300 1.000 36.42016 265 ASP A O 1
ATOM 1909 N N . PHE A 1 267 ? 52.53000 445.07200 45.90500 1.000 34.16462 266 PHE A N 1
ATOM 1910 C CA . PHE A 1 267 ? 53.46000 444.03100 46.32500 1.000 37.76505 266 PHE A CA 1
ATOM 1911 C C . PHE A 1 267 ? 53.17800 442.70400 45.65100 1.000 39.35472 266 PHE A C 1
ATOM 1912 O O . PHE A 1 267 ? 54.04000 441.81900 45.66600 1.000 40.22324 266 PHE A O 1
ATOM 1920 N N . SER A 1 268 ? 51.99400 442.53900 45.08200 1.000 36.94127 267 SER A N 1
ATOM 1921 C CA . SER A 1 268 ? 51.52000 441.25100 44.63800 1.000 41.18125 267 SER A CA 1
ATOM 1922 C C . SER A 1 268 ? 51.79100 441.09200 43.14500 1.000 44.26847 267 SER A C 1
ATOM 1923 O O . SER A 1 268 ? 52.53400 441.87200 42.53800 1.000 42.92357 267 SER A O 1
ATOM 1926 N N . HIS A 1 269 ? 51.19900 440.05900 42.55200 1.000 46.81351 268 HIS A N 1
ATOM 1927 C CA . HIS A 1 269 ? 51.15900 439.86400 41.09700 1.000 46.83456 268 HIS A CA 1
ATOM 1928 C C . HIS A 1 269 ? 52.59600 439.74300 40.59100 1.000 44.45270 268 HIS A C 1
ATOM 1929 O O . HIS A 1 269 ? 53.36400 438.93400 41.13700 1.000 48.93481 268 HIS A O 1
ATOM 1931 N N . ALA A 1 270 ? 53.00700 440.51300 39.58300 1.000 46.36345 269 ALA A N 1
ATOM 1932 C CA . ALA A 1 270 ? 54.33500 440.34600 39.00300 1.000 46.40030 269 ALA A CA 1
ATOM 1933 C C . ALA A 1 270 ? 55.44500 440.89600 39.88700 1.000 47.78468 269 ALA A C 1
ATOM 1934 O O . ALA A 1 270 ? 56.61000 440.53500 39.68400 1.000 50.39288 269 ALA A O 1
ATOM 1936 N N . ASN A 1 271 ? 55.12600 441.76100 40.85200 1.000 45.62916 270 ASN A N 1
ATOM 1937 C CA . ASN A 1 271 ? 56.17700 442.24700 41.73700 1.000 44.82116 270 ASN A CA 1
ATOM 1938 C C . ASN A 1 271 ? 56.56100 441.20100 42.76900 1.000 46.13711 270 ASN A C 1
ATOM 1939 O O . ASN A 1 271 ? 57.70700 441.17700 43.23000 1.000 47.52938 270 ASN A O 1
ATOM 1944 N N . SER A 1 272 ? 55.62100 440.34100 43.13900 1.000 49.18748 271 SER A N 1
ATOM 1945 C CA . SER A 1 272 ? 55.89200 439.20100 43.99900 1.000 50.63502 271 SER A CA 1
ATOM 1946 C C . SER A 1 272 ? 56.28200 437.96300 43.20200 1.000 51.26141 271 SER A C 1
ATOM 1947 O O . SER A 1 272 ? 56.39500 436.87800 43.78300 1.000 52.37470 271 SER A O 1
ATOM 1950 N N . SER A 1 273 ? 56.49500 438.12500 41.89700 1.000 51.75621 272 SER A N 1
ATOM 1951 C CA . SER A 1 273 ? 56.77300 436.96800 41.01000 1.000 52.46419 272 SER A CA 1
ATOM 1952 C C . SER A 1 273 ? 55.72200 435.87100 41.21500 1.000 53.88014 272 SER A C 1
ATOM 1953 O O . SER A 1 273 ? 56.10900 434.70000 41.22400 1.000 56.34360 272 SER A O 1
ATOM 1956 N N . LYS A 1 274 ? 54.45400 436.24900 41.39100 1.000 54.19071 273 LYS A N 1
ATOM 1957 C CA . LYS A 1 274 ? 53.33200 435.27100 41.47000 1.000 53.84330 273 LYS A CA 1
ATOM 1958 C C . LYS A 1 274 ? 53.45100 434.39800 42.71900 1.000 55.09082 273 LYS A C 1
ATOM 1959 O O . LYS A 1 274 ? 52.72600 433.39900 42.81200 1.000 59.65715 273 LYS A O 1
ATOM 1961 N N . GLN A 1 275 ? 54.32400 434.78100 43.64300 1.000 54.77499 274 GLN A N 1
ATOM 1962 C CA . GLN A 1 275 ? 54.52500 434.00300 44.88800 1.000 52.23258 274 GLN A CA 1
ATOM 1963 C C . GLN A 1 275 ? 54.02900 434.87300 46.04400 1.000 49.85335 274 GLN A C 1
ATOM 1964 O O . GLN A 1 275 ? 54.69000 435.85800 46.35700 1.000 50.22707 274 GLN A O 1
ATOM 1967 N N . PHE A 1 276 ? 52.89200 434.51100 46.63300 1.000 52.21942 275 PHE A N 1
ATOM 1968 C CA . PHE A 1 276 ? 52.25200 435.35200 47.68400 1.000 50.16917 275 PHE A CA 1
ATOM 1969 C C . PHE A 1 276 ? 53.21900 435.68200 48.83300 1.000 48.32948 275 PHE A C 1
ATOM 1970 O O . PHE A 1 276 ? 53.18700 436.80300 49.33100 1.000 47.45043 275 PHE A O 1
ATOM 1978 N N . LYS A 1 277 ? 54.04800 434.72400 49.23300 1.000 48.23736 276 LYS A N 1
ATOM 1979 C CA . LYS A 1 277 ? 54.95800 435.00200 50.33700 1.000 46.88720 276 LYS A CA 1
ATOM 1980 C C . LYS A 1 277 ? 56.01100 436.03200 49.94100 1.000 46.65296 276 LYS A C 1
ATOM 1981 O O . LYS A 1 277 ? 56.53000 436.74000 50.80900 1.000 46.67665 276 LYS A O 1
ATOM 1983 N N . LYS A 1 278 ? 56.32300 436.14900 48.64200 1.000 44.99487 277 LYS A N 1
ATOM 1984 C CA . LYS A 1 278 ? 57.27000 437.16700 48.18900 1.000 47.02143 277 LYS A CA 1
ATOM 1985 C C . LYS A 1 278 ? 56.76900 438.58700 48.42700 1.000 46.73192 277 LYS A C 1
ATOM 1986 O O . LYS A 1 278 ? 57.56100 439.53200 48.31200 1.000 45.75022 277 LYS A O 1
ATOM 1988 N N . GLN A 1 279 ? 55.48200 438.76300 48.75500 1.000 45.10014 278 GLN A N 1
ATOM 1989 C CA . GLN A 1 279 ? 55.00200 440.08500 49.14300 1.000 43.48416 278 GLN A CA 1
ATOM 1990 C C . GLN A 1 279 ? 55.76800 440.61300 50.34800 1.000 41.89976 278 GLN A C 1
ATOM 1991 O O . GLN A 1 279 ? 56.00900 441.82200 50.45200 1.000 42.32086 278 GLN A O 1
ATOM 1997 N N . MET A 1 280 ? 56.15900 439.72600 51.27300 1.000 41.64447 279 MET A N 1
ATOM 1998 C CA . MET A 1 280 ? 56.97400 440.16400 52.40500 1.000 44.20267 279 MET A CA 1
ATOM 1999 C C . MET A 1 280 ? 58.36300 440.58700 51.95300 1.000 43.58417 279 MET A C 1
ATOM 2000 O O . MET A 1 280 ? 59.01300 441.41000 52.61300 1.000 43.34204 279 MET A O 1
ATOM 2005 N N . ASP A 1 281 ? 58.81900 440.05000 50.82200 1.000 46.02131 280 ASP A N 1
ATOM 2006 C CA . ASP A 1 281 ? 60.13000 440.41100 50.30100 1.000 47.40305 280 ASP A CA 1
ATOM 2007 C C . ASP A 1 281 ? 60.09100 441.80400 49.68700 1.000 45.24490 280 ASP A C 1
ATOM 2008 O O . ASP A 1 281 ? 60.96100 442.63900 49.95900 1.000 43.95264 280 ASP A O 1
ATOM 2013 N N . VAL A 1 282 ? 59.06900 442.07700 48.86500 1.000 42.57089 281 VAL A N 1
ATOM 2014 C CA . VAL A 1 282 ? 58.84700 443.43700 48.38000 1.000 41.33127 281 VAL A CA 1
ATOM 2015 C C . VAL A 1 282 ? 58.71800 444.39400 49.55400 1.000 41.99188 281 VAL A C 1
ATOM 2016 O O . VAL A 1 282 ? 59.25400 445.51000 49.53300 1.000 42.24191 281 VAL A O 1
ATOM 2020 N N . CYS A 1 283 ? 58.01300 443.96300 50.60700 1.000 41.80764 282 CYS A N 1
ATOM 2021 C CA . CYS A 1 283 ? 57.83800 444.80600 51.78400 1.000 41.20757 282 CYS A CA 1
ATOM 2022 C C . CYS A 1 283 ? 59.18300 445.19900 52.38300 1.000 41.83660 282 CYS A C 1
ATOM 2023 O O . CYS A 1 283 ? 59.42600 446.37600 52.67400 1.000 41.57867 282 CYS A O 1
ATOM 2026 N N . ALA A 1 284 ? 60.07300 444.22300 52.56900 1.000 42.66038 283 ALA A N 1
ATOM 2027 C CA . ALA A 1 284 ? 61.37900 444.53100 53.14600 1.000 44.84485 283 ALA A CA 1
ATOM 2028 C C . ALA A 1 284 ? 62.14400 445.52200 52.27800 1.000 45.65021 283 ALA A C 1
ATOM 2029 O O . ALA A 1 284 ? 62.73800 446.48000 52.79100 1.000 43.83157 283 ALA A O 1
ATOM 2031 N N . ASP A 1 285 ? 62.11100 445.32500 50.95600 1.000 41.94977 284 ASP A N 1
ATOM 2032 C CA . ASP A 1 285 ? 62.80600 446.22900 50.04100 1.000 43.66050 284 ASP A CA 1
ATOM 2033 C C . ASP A 1 285 ? 62.17100 447.61300 50.04000 1.000 44.84485 284 ASP A C 1
ATOM 2034 O O . ASP A 1 285 ? 62.87500 448.62700 50.04700 1.000 43.35520 284 ASP A O 1
ATOM 2039 N N . VAL A 1 286 ? 60.83900 447.67700 50.02100 1.000 43.54469 285 VAL A N 1
ATOM 2040 C CA . VAL A 1 286 ? 60.16700 448.96900 49.99700 1.000 41.20494 285 VAL A CA 1
ATOM 2041 C C . VAL A 1 286 ? 60.34300 449.68900 51.33400 1.000 42.96831 285 VAL A C 1
ATOM 2042 O O . VAL A 1 286 ? 60.48000 450.92000 51.38000 1.000 40.91806 285 VAL A O 1
ATOM 2046 N N . CYS A 1 287 ? 60.35500 448.93600 52.44200 1.000 43.30256 286 CYS A N 1
ATOM 2047 C CA . CYS A 1 287 ? 60.59600 449.55000 53.74800 1.000 44.99487 286 CYS A CA 1
ATOM 2048 C C . CYS A 1 287 ? 61.98500 450.17500 53.82400 1.000 43.93422 286 CYS A C 1
ATOM 2049 O O . CYS A 1 287 ? 62.15000 451.27800 54.36500 1.000 43.07885 286 CYS A O 1
ATOM 2052 N N . GLN A 1 288 ? 62.99200 449.48500 53.28400 1.000 43.46047 287 GLN A N 1
ATOM 2053 C CA . GLN A 1 288 ? 64.33300 450.05700 53.21400 1.000 47.96365 287 GLN A CA 1
ATOM 2054 C C . GLN A 1 288 ? 64.32500 451.39100 52.47400 1.000 48.74005 287 GLN A C 1
ATOM 2055 O O . GLN A 1 288 ? 64.90600 452.37600 52.94700 1.000 49.04799 287 GLN A O 1
ATOM 2061 N N . GLN A 1 289 ? 63.66000 451.44500 51.31000 1.000 45.98972 288 GLN A N 1
ATOM 2062 C CA . GLN A 1 289 ? 63.60700 452.68700 50.54500 1.000 44.16056 288 GLN A CA 1
ATOM 2063 C C . GLN A 1 289 ? 62.94300 453.79000 51.35900 1.000 48.75321 288 GLN A C 1
ATOM 2064 O O . GLN A 1 289 ? 63.45100 454.91500 51.44000 1.000 47.40042 288 GLN A O 1
ATOM 2070 N N . ILE A 1 290 ? 61.79700 453.48200 51.97000 1.000 45.86866 289 ILE A N 1
ATOM 2071 C CA . ILE A 1 290 ? 61.08600 454.48200 52.75500 1.000 46.42136 289 ILE A CA 1
ATOM 2072 C C . ILE A 1 290 ? 61.92100 454.89900 53.95500 1.000 47.33199 289 ILE A C 1
ATOM 2073 O O . ILE A 1 290 ? 62.14100 456.09200 54.19100 1.000 47.45569 289 ILE A O 1
ATOM 2078 N N . ALA A 1 291 ? 62.40100 453.92100 54.72900 1.000 46.58716 290 ALA A N 1
ATOM 2079 C CA . ALA A 1 291 ? 63.20900 454.24100 55.90500 1.000 49.09799 290 ALA A CA 1
ATOM 2080 C C . ALA A 1 291 ? 64.45800 455.01700 55.51200 1.000 50.56396 290 ALA A C 1
ATOM 2081 O O . ALA A 1 291 ? 64.89200 455.92000 56.23800 1.000 52.41944 290 ALA A O 1
ATOM 2083 N N . GLY A 1 292 ? 65.03200 454.69800 54.34800 1.000 49.47435 291 GLY A N 1
ATOM 2084 C CA . GLY A 1 292 ? 66.17300 455.42900 53.83200 1.000 50.93769 291 GLY A CA 1
ATOM 2085 C C . GLY A 1 292 ? 65.86200 456.82900 53.34700 1.000 52.73001 291 GLY A C 1
ATOM 2086 O O . GLY A 1 292 ? 66.79800 457.55900 53.00000 1.000 54.99344 291 GLY A O 1
ATOM 2087 N N . GLY A 1 293 ? 64.58700 457.21400 53.28600 1.000 52.04835 292 GLY A N 1
ATOM 2088 C CA . GLY A 1 293 ? 64.20300 458.56700 52.93000 1.000 48.49002 292 GLY A CA 1
ATOM 2089 C C . GLY A 1 293 ? 63.39900 458.74200 51.64700 1.000 49.15063 292 GLY A C 1
ATOM 2090 O O . GLY A 1 293 ? 63.13500 459.88700 51.26000 1.000 47.27935 292 GLY A O 1
ATOM 2091 N N . GLU A 1 294 ? 63.00100 457.66400 50.97700 1.000 48.72163 293 GLU A N 1
ATOM 2092 C CA . GLU A 1 294 ? 62.26000 457.79000 49.72100 1.000 47.50570 293 GLU A CA 1
ATOM 2093 C C . GLU A 1 294 ? 60.89100 458.40200 49.99500 1.000 48.42949 293 GLU A C 1
ATOM 2094 O O . GLU A 1 294 ? 60.00800 457.73300 50.53900 1.000 48.74269 293 GLU A O 1
ATOM 2100 N N . LYS A 1 295 ? 60.69700 459.66700 49.61500 1.000 47.11881 294 LYS A N 1
ATOM 2101 C CA . LYS A 1 295 ? 59.39900 460.30000 49.81800 1.000 44.83432 294 LYS A CA 1
ATOM 2102 C C . LYS A 1 295 ? 58.40300 460.00700 48.70200 1.000 44.58429 294 LYS A C 1
ATOM 2103 O O . LYS A 1 295 ? 57.21100 460.27100 48.88200 1.000 43.87105 294 LYS A O 1
ATOM 2107 N N . ALA A 1 296 ? 58.84800 459.47100 47.56800 1.000 42.00767 295 ALA A N 1
ATOM 2108 C CA . ALA A 1 296 ? 57.96500 459.32300 46.41600 1.000 42.48930 295 ALA A CA 1
ATOM 2109 C C . ALA A 1 296 ? 56.99900 458.15600 46.54600 1.000 42.95515 295 ALA A C 1
ATOM 2110 O O . ALA A 1 296 ? 55.99200 458.12500 45.82700 1.000 39.77845 295 ALA A O 1
ATOM 2112 N N . ILE A 1 297 ? 57.28100 457.19900 47.42700 1.000 41.26811 296 ILE A N 1
ATOM 2113 C CA . ILE A 1 297 ? 56.39600 456.05600 47.64300 1.000 39.36261 296 ILE A CA 1
ATOM 2114 C C . ILE A 1 297 ? 55.28500 456.52500 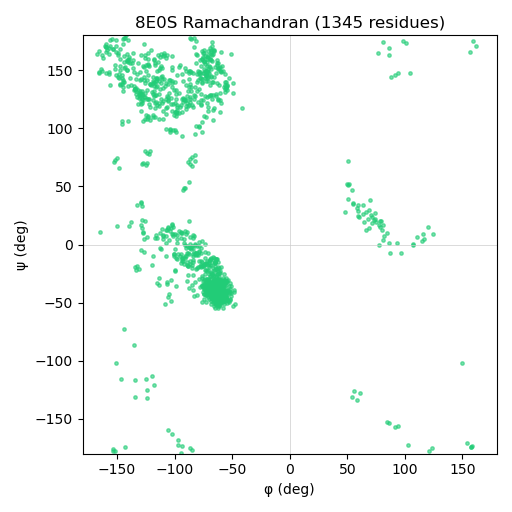48.58000 1.000 41.27600 296 ILE A C 1
ATOM 2115 O O . ILE A 1 297 ? 55.48200 456.64500 49.79200 1.000 41.55498 296 ILE A O 1
ATOM 2120 N N . ILE A 1 298 ? 54.10900 456.81200 48.01600 1.000 37.62556 297 ILE A N 1
ATOM 2121 C CA . ILE A 1 298 ? 52.99500 457.34200 48.80000 1.000 38.48356 297 ILE A CA 1
ATOM 2122 C C . ILE A 1 298 ? 51.96900 456.27700 49.15700 1.000 36.77546 297 ILE A C 1
ATOM 2123 O O . ILE A 1 298 ? 51.05500 456.55500 49.95200 1.000 35.80692 297 ILE A O 1
ATOM 2128 N N . GLY A 1 299 ? 52.08400 455.07600 48.60600 1.000 34.41728 298 GLY A N 1
ATOM 2129 C CA . GLY A 1 299 ? 51.12000 454.04100 48.91400 1.000 34.95156 298 GLY A CA 1
ATOM 2130 C C . GLY A 1 299 ? 51.65100 452.68600 48.52800 1.000 35.65427 298 GLY A C 1
ATOM 2131 O O . GLY A 1 299 ? 52.61200 452.56700 47.76400 1.000 32.85657 298 GLY A O 1
ATOM 2132 N N . VAL A 1 300 ? 51.01300 451.65100 49.07100 1.000 31.81960 299 VAL A N 1
ATOM 2133 C CA . VAL A 1 300 ? 51.29600 450.27500 48.69200 1.000 31.07215 299 VAL A CA 1
ATOM 2134 C C . VAL A 1 300 ? 49.98600 449.50800 48.61000 1.000 32.34598 299 VAL A C 1
ATOM 2135 O O . VAL A 1 300 ? 48.95500 449.92200 49.15100 1.000 31.52483 299 VAL A O 1
ATOM 2139 N N . MET A 1 301 ? 50.05200 448.38500 47.87600 1.000 30.38259 300 MET A N 1
ATOM 2140 C CA . MET A 1 301 ? 48.89200 447.49700 47.75700 1.000 32.25650 300 MET A CA 1
ATOM 2141 C C . MET A 1 301 ? 49.31500 446.03400 48.05000 1.000 37.14393 300 MET A C 1
ATOM 2142 O O . MET A 1 301 ? 50.30200 445.43800 47.48000 1.000 35.06736 300 MET A O 1
ATOM 2147 N N . VAL A 1 302 ? 48.55300 445.39200 48.93200 1.000 33.72246 301 VAL A N 1
ATOM 2148 C CA . VAL A 1 302 ? 48.91200 444.08300 49.46700 1.000 34.03829 301 VAL A CA 1
ATOM 2149 C C . VAL A 1 302 ? 47.69400 443.17600 49.41300 1.000 36.24908 301 VAL A C 1
ATOM 2150 O O . VAL A 1 302 ? 46.58900 443.58700 49.78400 1.000 35.57005 301 VAL A O 1
ATOM 2154 N N . GLU A 1 303 ? 47.88700 441.94000 48.95200 1.000 36.19118 302 GLU A N 1
ATOM 2155 C CA . GLU A 1 303 ? 46.81200 440.95800 48.90000 1.000 38.41250 302 GLU A CA 1
ATOM 2156 C C . GLU A 1 303 ? 46.90800 440.05500 50.12500 1.000 38.69674 302 GLU A C 1
ATOM 2157 O O . GLU A 1 303 ? 47.87500 439.29800 50.27500 1.000 37.62556 302 GLU A O 1
ATOM 2163 N N . SER A 1 304 ? 45.88700 440.12200 50.97500 1.000 35.90957 303 SER A N 1
ATOM 2164 C CA . SER A 1 304 ? 45.95300 439.60000 52.33000 1.000 38.19668 303 SER A CA 1
ATOM 2165 C C . SER A 1 304 ? 44.59200 439.04300 52.72600 1.000 38.34933 303 SER A C 1
ATOM 2166 O O . SER A 1 304 ? 43.56000 439.61400 52.36400 1.000 38.80202 303 SER A O 1
ATOM 2169 N N . HIS A 1 305 ? 44.57400 437.94500 53.47800 1.000 40.39695 304 HIS A N 1
ATOM 2170 C CA . HIS A 1 305 ? 43.29000 437.44600 53.95500 1.000 40.61276 304 HIS A CA 1
ATOM 2171 C C . HIS A 1 305 ? 43.50400 436.89400 55.36600 1.000 41.10493 304 HIS A C 1
ATOM 2172 O O . HIS A 1 305 ? 44.59200 437.00900 55.93800 1.000 41.93134 304 HIS A O 1
ATOM 2179 N N . LEU A 1 306 ? 42.46200 436.28300 55.93600 1.000 41.16809 305 LEU A N 1
ATOM 2180 C CA . LEU A 1 306 ? 42.60500 435.66100 57.25000 1.000 42.61037 305 LEU A CA 1
ATOM 2181 C C . LEU A 1 306 ? 43.61300 434.51900 57.19800 1.000 42.38403 305 LEU A C 1
ATOM 2182 O O . LEU A 1 306 ? 44.50000 434.41500 58.05300 1.000 44.23688 305 LEU A O 1
ATOM 2187 N N . VAL A 1 307 ? 43.49600 433.65900 56.19100 1.000 46.34240 306 VAL A N 1
ATOM 2188 C CA . VAL A 1 307 ? 44.32700 432.47000 56.04800 1.000 46.68191 306 VAL A CA 1
ATOM 2189 C C . VAL A 1 307 ? 45.06100 432.54900 54.71400 1.000 46.51874 306 VAL A C 1
ATOM 2190 O O . VAL A 1 307 ? 44.47700 432.94400 53.69900 1.000 45.12910 306 VAL A O 1
ATOM 2194 N N . GLU A 1 308 ? 46.33900 432.17600 54.72100 1.000 47.58728 307 GLU A N 1
ATOM 2195 C CA . GLU A 1 308 ? 47.18300 432.35300 53.54600 1.000 49.27696 307 GLU A CA 1
ATOM 2196 C C . GLU A 1 308 ? 46.86800 431.30600 52.47800 1.000 49.93493 307 GLU A C 1
ATOM 2197 O O . GLU A 1 308 ? 46.21700 430.29200 52.73900 1.000 50.07706 307 GLU A O 1
ATOM 2203 N N . GLY A 1 309 ? 47.34300 431.56700 51.25800 1.000 49.20327 308 GLY A N 1
ATOM 2204 C CA . GLY A 1 309 ? 47.15500 430.64200 50.15100 1.000 49.91914 308 GLY A CA 1
ATOM 2205 C C . GLY A 1 309 ? 45.92400 430.97000 49.32600 1.000 51.64040 308 GLY A C 1
ATOM 2206 O O . GLY A 1 309 ? 45.44100 432.10500 49.29500 1.000 52.30890 308 GLY A O 1
ATOM 2207 N N . ASN A 1 310 ? 45.40900 429.95100 48.64300 1.000 52.16415 309 ASN A N 1
ATOM 2208 C CA . ASN A 1 310 ? 44.17300 430.10200 47.88200 1.000 51.34037 309 ASN A CA 1
ATOM 2209 C C . ASN A 1 310 ? 43.46900 428.75200 47.79900 1.000 52.30890 309 ASN A C 1
ATOM 2210 O O . ASN A 1 310 ? 43.88700 427.77300 48.42300 1.000 56.15410 309 ASN A O 1
ATOM 2215 N N . GLN A 1 311 ? 42.34700 428.71500 47.09000 1.000 55.01186 310 GLN A N 1
ATOM 2216 C CA . GLN A 1 311 ? 41.49500 427.50900 47.00900 1.000 54.16439 310 GLN A CA 1
ATOM 2217 C C . GLN A 1 311 ? 40.89700 427.44900 45.61500 1.000 52.06151 310 GLN A C 1
ATOM 2218 O O . GLN A 1 311 ? 41.07800 428.40600 44.86100 1.000 54.97764 310 GLN A O 1
ATOM 2224 N N . SER A 1 312 ? 40.22700 426.33800 45.32300 1.000 54.13544 311 SER A N 1
ATOM 2225 C CA . SER A 1 312 ? 39.52500 426.18300 44.02900 1.000 53.71170 311 SER A CA 1
ATOM 2226 C C . SER A 1 312 ? 38.08100 425.75300 44.29400 1.000 52.39312 311 SER A C 1
ATOM 2227 O O . SER A 1 312 ? 37.87900 424.83000 45.08900 1.000 56.34886 311 SER A O 1
ATOM 2229 N N . LEU A 1 313 ? 37.12400 426.41500 43.65500 1.000 53.18269 312 LEU A N 1
ATOM 2230 C CA . LEU A 1 313 ? 35.69000 426.06000 43.81200 1.000 55.75405 312 LEU A CA 1
ATOM 2231 C C . LEU A 1 313 ? 35.44100 424.61900 43.34200 1.000 58.11749 312 LEU A C 1
ATOM 2232 O O . LEU A 1 313 ? 36.28400 424.10500 42.58800 1.000 60.94415 312 LEU A O 1
ATOM 2234 N N . LEU A 1 319 ? 34.67800 426.70000 50.30900 1.000 55.30400 318 LEU A N 1
ATOM 2235 C CA . LEU A 1 319 ? 35.12500 425.50700 51.08200 1.000 55.76458 318 LEU A CA 1
ATOM 2236 C C . LEU A 1 319 ? 35.72900 425.95500 52.41100 1.000 57.65428 318 LEU A C 1
ATOM 2237 O O . LEU A 1 319 ? 34.95100 426.27400 53.32900 1.000 59.16499 318 LEU A O 1
ATOM 2239 N N . ALA A 1 320 ? 37.06000 425.97400 52.50700 1.000 56.88314 319 ALA A N 1
ATOM 2240 C CA . ALA A 1 320 ? 37.71600 426.51200 53.72400 1.000 55.55403 319 ALA A CA 1
ATOM 2241 C C . ALA A 1 320 ? 37.31100 427.97000 53.95600 1.000 55.80143 319 ALA A C 1
ATOM 2242 O O . ALA A 1 320 ? 37.03300 428.67400 52.97700 1.000 52.06940 319 ALA A O 1
ATOM 2244 N N . TYR A 1 321 ? 37.34500 428.41100 55.20100 1.000 53.67486 320 TYR A N 1
ATOM 2245 C CA . TYR A 1 321 ? 36.90000 429.73500 55.61300 1.000 53.36956 320 TYR A CA 1
ATOM 2246 C C . TYR A 1 321 ? 38.05800 430.72200 55.61900 1.000 51.53776 320 TYR A C 1
ATOM 2247 O O . TYR A 1 321 ? 39.17600 430.38400 56.01800 1.000 48.92166 320 TYR A O 1
ATOM 2256 N N . GLY A 1 322 ? 37.78000 431.95000 55.17900 1.000 50.07179 321 GLY A N 1
ATOM 2257 C CA . GLY A 1 322 ? 38.77500 433.00400 55.23500 1.000 47.82679 321 GLY A CA 1
ATOM 2258 C C . GLY A 1 322 ? 39.98700 432.76800 54.36700 1.000 47.46885 321 GLY A C 1
ATOM 2259 O O . GLY A 1 322 ? 41.03200 433.37700 54.59500 1.000 44.20793 321 GLY A O 1
ATOM 2260 N N . LYS A 1 323 ? 39.87600 431.89600 53.37400 1.000 48.50582 322 LYS A N 1
ATOM 2261 C CA . LYS A 1 323 ? 40.95800 431.57900 52.45500 1.000 47.32146 322 LYS A CA 1
ATOM 2262 C C . LYS A 1 323 ? 40.50900 431.95100 51.04900 1.000 48.90850 322 LYS A C 1
ATOM 2263 O O . LYS A 1 323 ? 39.41600 431.55900 50.62000 1.000 50.16654 322 LYS A O 1
ATOM 2269 N N . SER A 1 324 ? 41.34700 432.71000 50.34500 1.000 47.79520 323 SER A N 1
ATOM 2270 C CA . SER A 1 324 ? 41.00400 433.20000 49.01700 1.000 47.67677 323 SER A CA 1
ATOM 2271 C C . SER A 1 324 ? 40.61000 432.05800 48.09000 1.000 50.38236 323 SER A C 1
ATOM 2272 O O . SER A 1 324 ? 41.25800 431.01000 48.06200 1.000 50.05074 323 SER A O 1
ATOM 2275 N N . ILE A 1 325 ? 39.54200 432.26000 47.32500 1.000 48.96377 324 ILE A N 1
ATOM 2276 C CA . ILE A 1 325 ? 39.19300 431.33500 46.25700 1.000 49.09536 324 ILE A CA 1
ATOM 2277 C C . ILE A 1 325 ? 39.62600 431.87700 44.89500 1.000 49.23222 324 ILE A C 1
ATOM 2278 O O . ILE A 1 325 ? 39.17500 431.38500 43.86400 1.000 52.17468 324 ILE A O 1
ATOM 2283 N N . THR A 1 326 ? 40.49500 432.89300 44.87700 1.000 50.56922 325 THR A N 1
ATOM 2284 C CA . THR A 1 326 ? 41.10600 433.35700 43.63600 1.000 50.53764 325 THR A CA 1
ATOM 2285 C C . THR A 1 326 ? 42.62400 433.33500 43.78700 1.000 48.42686 325 THR A C 1
ATOM 2286 O O . THR A 1 326 ? 43.20700 432.26100 43.96300 1.000 50.34025 325 THR A O 1
ATOM 2290 N N . ASP A 1 327 ? 43.27900 434.49200 43.73600 1.000 47.64255 326 ASP A N 1
ATOM 2291 C CA . ASP A 1 327 ? 44.72900 434.53100 43.87700 1.000 48.32948 326 ASP A CA 1
ATOM 2292 C C . ASP A 1 327 ? 45.14500 434.37200 45.33400 1.000 48.09787 326 ASP A C 1
ATOM 2293 O O . ASP A 1 327 ? 44.40800 434.72500 46.25700 1.000 47.66361 326 ASP A O 1
ATOM 2298 N N . ALA A 1 328 ? 46.35900 433.86200 45.53200 1.000 47.61887 327 ALA A N 1
ATOM 2299 C CA . ALA A 1 328 ? 46.84900 433.57100 46.87200 1.000 48.01102 327 ALA A CA 1
ATOM 2300 C C . ALA A 1 328 ? 47.27100 434.84200 47.60600 1.000 47.20829 327 ALA A C 1
ATOM 2301 O O . ALA A 1 328 ? 47.84000 435.76400 47.01400 1.000 46.64243 327 ALA A O 1
ATOM 2303 N N . CYS A 1 329 ? 46.99200 434.88100 48.91000 1.000 45.87655 328 CYS A N 1
ATOM 2304 C CA . CYS A 1 329 ? 47.27600 436.03800 49.74900 1.000 45.51072 328 CYS A CA 1
ATOM 2305 C C . CYS A 1 329 ? 48.12200 435.62500 50.94500 1.000 45.76338 328 CYS A C 1
ATOM 2306 O O . CYS A 1 329 ? 48.16800 434.45100 51.32300 1.000 44.94749 328 CYS A O 1
ATOM 2309 N N . ILE A 1 330 ? 48.78700 436.61000 51.55300 1.000 42.49720 329 ILE A N 1
ATOM 2310 C CA . ILE A 1 330 ? 49.37800 436.37000 52.86100 1.000 42.77618 329 ILE A CA 1
ATOM 2311 C C . ILE A 1 330 ? 48.25100 436.19700 53.87200 1.000 43.71050 329 ILE A C 1
ATOM 2312 O O . ILE A 1 330 ? 47.14700 436.73300 53.70100 1.000 43.11306 329 ILE A O 1
ATOM 2317 N N . GLY A 1 331 ? 48.51800 435.41400 54.92000 1.000 45.28438 330 GLY A N 1
ATOM 2318 C CA . GLY A 1 331 ? 47.58000 435.22400 56.00800 1.000 43.56838 330 GLY A CA 1
ATOM 2319 C C . GLY A 1 331 ? 47.72800 436.30100 57.06800 1.000 43.69998 330 GLY A C 1
ATOM 2320 O O . GLY A 1 331 ? 48.51500 437.24200 56.94100 1.000 41.15230 330 GLY A O 1
ATOM 2321 N N . TRP A 1 332 ? 46.96600 436.14100 58.15600 1.000 41.92871 331 TRP A N 1
ATOM 2322 C CA . TRP A 1 332 ? 46.85700 437.26300 59.08500 1.000 42.22875 331 TRP A CA 1
ATOM 2323 C C . TRP A 1 332 ? 48.15200 437.53200 59.86000 1.000 42.33139 331 TRP A C 1
ATOM 2324 O O . TRP A 1 332 ? 48.45700 438.70100 60.14200 1.000 41.97872 331 TRP A O 1
ATOM 2335 N N . GLU A 1 333 ? 48.93500 436.50300 60.21300 1.000 41.91029 332 GLU A N 1
ATOM 2336 C CA . GLU A 1 333 ? 50.13500 436.80200 60.99900 1.000 43.33941 332 GLU A CA 1
ATOM 2337 C C . GLU A 1 333 ? 51.14800 437.60600 60.18600 1.000 43.53680 332 GLU A C 1
ATOM 2338 O O . GLU A 1 333 ? 51.73500 438.56300 60.70000 1.000 43.47100 332 GLU A O 1
ATOM 2344 N N . ASP A 1 334 ? 51.34100 437.25600 58.90700 1.000 42.63932 333 ASP A N 1
ATOM 2345 C CA . ASP A 1 334 ? 52.20600 438.06000 58.04200 1.000 43.94474 333 ASP A CA 1
ATOM 2346 C C . ASP A 1 334 ? 51.63900 439.45700 57.82900 1.000 41.21547 333 ASP A C 1
ATOM 2347 O O . ASP A 1 334 ? 52.39300 440.43600 57.76200 1.000 41.59446 333 ASP A O 1
ATOM 2352 N N . THR A 1 335 ? 50.30900 439.56900 57.71500 1.000 39.61264 334 THR A N 1
ATOM 2353 C CA . THR A 1 335 ? 49.67900 440.87600 57.54600 1.000 39.96005 334 THR A CA 1
ATOM 2354 C C . THR A 1 335 ? 49.99500 441.79700 58.71900 1.000 40.77594 334 THR A C 1
ATOM 2355 O O . THR A 1 335 ? 50.31200 442.97600 58.52900 1.000 40.04427 334 THR A O 1
ATOM 2359 N N . ASP A 1 336 ? 49.89500 441.27900 59.94800 1.000 42.23927 335 ASP A N 1
ATOM 2360 C CA . ASP A 1 336 ? 50.23500 442.08800 61.11600 1.000 41.69710 335 ASP A CA 1
ATOM 2361 C C . ASP A 1 336 ? 51.69400 442.52500 61.06400 1.000 42.14979 335 ASP A C 1
ATOM 2362 O O . ASP A 1 336 ? 52.01200 443.70200 61.27900 1.000 41.64447 335 ASP A O 1
ATOM 2367 N N . ALA A 1 337 ? 52.59300 441.59200 60.73500 1.000 42.64459 336 ALA A N 1
ATOM 2368 C CA . ALA A 1 337 ? 54.01300 441.92100 60.64500 1.000 44.25794 336 ALA A CA 1
ATOM 2369 C C . ALA A 1 337 ? 54.27800 442.91900 59.52400 1.000 42.30507 336 ALA A C 1
ATOM 2370 O O . ALA A 1 337 ? 55.00300 443.90500 59.71100 1.000 42.57616 336 ALA A O 1
ATOM 2372 N N . LEU A 1 338 ? 53.68600 442.68500 58.35000 1.000 41.24705 337 LEU A N 1
ATOM 2373 C CA . LEU A 1 338 ? 53.89200 443.58500 57.21600 1.000 41.51024 337 LEU A CA 1
ATOM 2374 C C . LEU A 1 338 ? 53.48500 445.01200 57.56100 1.000 40.66803 337 LEU A C 1
ATOM 2375 O O . LEU A 1 338 ? 54.21700 445.96400 57.27700 1.000 40.25746 337 LEU A O 1
ATOM 2380 N N . LEU A 1 339 ? 52.31200 445.17900 58.17800 1.000 39.66791 338 LEU A N 1
ATOM 2381 C CA . LEU A 1 339 ? 51.82700 446.51900 58.48300 1.000 38.77570 338 LEU A CA 1
ATOM 2382 C C . LEU A 1 339 ? 52.71900 447.21900 59.50000 1.000 41.07861 338 LEU A C 1
ATOM 2383 O O . LEU A 1 339 ? 52.89400 448.44500 59.44200 1.000 41.10756 338 LEU A O 1
ATOM 2388 N N . ARG A 1 340 ? 53.29600 446.45900 60.43100 1.000 40.86016 339 ARG A N 1
ATOM 2389 C CA . ARG A 1 340 ? 54.16300 447.06600 61.43000 1.000 43.48679 339 ARG A CA 1
ATOM 2390 C C . ARG A 1 340 ? 55.49900 447.46400 60.80900 1.000 43.03148 339 ARG A C 1
ATOM 2391 O O . ARG A 1 340 ? 56.03800 448.53900 61.10400 1.000 42.19190 339 ARG A O 1
ATOM 2399 N N . GLN A 1 341 ? 56.01200 446.63600 59.89600 1.000 41.51287 340 GLN A N 1
ATOM 2400 C CA . GLN A 1 341 ? 57.22500 446.98700 59.16200 1.000 42.67880 340 GLN A CA 1
ATOM 2401 C C . GLN A 1 341 ? 57.05800 448.30300 58.41100 1.000 42.13663 340 GLN A C 1
ATOM 2402 O O . GLN A 1 341 ? 57.92200 449.18300 58.48200 1.000 42.84198 340 GLN A O 1
ATOM 2408 N N . LEU A 1 342 ? 55.94200 448.45800 57.68300 1.000 42.18664 341 LEU A N 1
ATOM 2409 C CA . LEU A 1 342 ? 55.70800 449.70100 56.95500 1.000 40.27062 341 LEU A CA 1
ATOM 2410 C C . LEU A 1 342 ? 55.60600 450.88300 57.90800 1.000 40.51275 341 LEU A C 1
ATOM 2411 O O . LEU A 1 342 ? 56.13500 451.96500 57.63100 1.000 41.23652 341 LEU A O 1
ATOM 2416 N N . ALA A 1 343 ? 54.91600 450.69400 59.03600 1.000 39.73371 342 ALA A N 1
ATOM 2417 C CA . ALA A 1 343 ? 54.76100 451.78100 59.99300 1.000 41.09703 342 ALA A CA 1
ATOM 2418 C C . ALA A 1 343 ? 56.11100 452.20600 60.55800 1.000 43.16570 342 ALA A C 1
ATOM 2419 O O . ALA A 1 343 ? 56.37800 453.40300 60.71100 1.000 43.58680 342 ALA A O 1
ATOM 2421 N N . ASN A 1 344 ? 56.98400 451.24200 60.85300 1.000 45.71601 343 ASN A N 1
ATOM 2422 C CA . ASN A 1 344 ? 58.31400 451.59500 61.34800 1.000 44.96592 343 ASN A CA 1
ATOM 2423 C C . ASN A 1 344 ? 59.12200 452.33000 60.28500 1.000 47.22408 343 ASN A C 1
ATOM 2424 O O . ASN A 1 344 ? 59.83800 453.29000 60.59800 1.000 49.09536 343 ASN A O 1
ATOM 2429 N N . ALA A 1 345 ? 58.99900 451.91300 59.02000 1.000 44.68694 344 ALA A N 1
ATOM 2430 C CA . ALA A 1 345 ? 59.69800 452.60300 57.94000 1.000 46.16869 344 ALA A CA 1
ATOM 2431 C C . ALA A 1 345 ? 59.24400 454.05200 57.81700 1.000 47.47411 344 ALA A C 1
ATOM 2432 O O . ALA A 1 345 ? 60.07500 454.95500 57.68000 1.000 48.42160 344 ALA A O 1
ATOM 2434 N N . VAL A 1 346 ? 57.92900 454.29600 57.85100 1.000 45.54230 345 VAL A N 1
ATOM 2435 C CA . VAL A 1 346 ? 57.42300 455.66600 57.80700 1.000 45.90814 345 VAL A CA 1
ATOM 2436 C C . VAL A 1 346 ? 57.97700 456.47800 58.97100 1.000 49.41645 345 VAL A C 1
ATOM 2437 O O . VAL A 1 346 ? 58.35100 457.64900 58.81000 1.000 50.58501 345 VAL A O 1
ATOM 2441 N N . LYS A 1 347 ? 58.02900 455.86900 60.16100 1.000 49.05851 346 LYS A N 1
ATOM 2442 C CA . LYS A 1 347 ? 58.60500 456.53600 61.32600 1.000 51.87727 346 LYS A CA 1
ATOM 2443 C C . LYS A 1 347 ? 60.04500 456.95500 61.05300 1.000 51.91938 346 LYS A C 1
ATOM 2444 O O . LYS A 1 347 ? 60.43100 458.10100 61.31000 1.000 57.20949 346 LYS A O 1
ATOM 2446 N N . ALA A 1 348 ? 60.84800 456.03700 60.51100 1.000 50.67713 347 ALA A N 1
ATOM 2447 C CA . ALA A 1 348 ? 62.22600 456.35600 60.15300 1.000 53.36166 347 ALA A CA 1
ATOM 2448 C C . ALA A 1 348 ? 62.28500 457.51400 59.16300 1.000 53.99858 347 ALA A C 1
ATOM 2449 O O . ALA A 1 348 ? 62.95500 458.52200 59.41000 1.000 59.84928 347 ALA A O 1
ATOM 2451 N N . ARG A 1 349 ? 61.57500 457.38700 58.03200 1.000 53.51431 348 ARG A N 1
ATOM 2452 C CA . ARG A 1 349 ? 61.55600 458.44400 57.02200 1.000 52.19573 348 ARG A CA 1
ATOM 2453 C C . ARG A 1 349 ? 61.28700 459.80700 57.64100 1.000 55.55140 348 ARG A C 1
ATOM 2454 O O . ARG A 1 349 ? 61.83300 460.82300 57.19500 1.000 58.50965 348 ARG A O 1
ATOM 2462 N N . ARG A 1 350 ? 60.39100 459.84000 58.62500 1.000 55.84091 349 ARG A N 1
ATOM 2463 C CA . ARG A 1 350 ? 59.98300 461.14100 59.21600 1.000 59.29395 349 ARG A CA 1
ATOM 2464 C C . ARG A 1 350 ? 61.18100 461.74600 59.94000 1.000 57.08842 349 ARG A C 1
ATOM 2465 O O . ARG A 1 350 ? 61.41000 462.95800 59.80300 1.000 62.81543 349 ARG A O 1
ATOM 2473 N N . GLY A 1 351 ? 61.90800 460.91100 60.67000 1.000 62.66541 350 GLY A N 1
ATOM 2474 C CA . GLY A 1 351 ? 63.10700 461.37900 61.38300 1.000 61.75740 350 GLY A CA 1
ATOM 2475 C C . GLY A 1 351 ? 62.81000 461.67400 62.83900 1.000 65.90790 350 GLY A C 1
ATOM 2476 O O . GLY A 1 351 ? 63.56300 462.49100 63.39800 1.000 71.10063 350 GLY A O 1
ATOM 2477 N N . TYR B 1 4 ? 22.43400 462.74000 47.84800 1.000 53.41956 3 TYR B N 1
ATOM 2478 C CA . TYR B 1 4 ? 23.14000 461.66900 48.54600 1.000 49.96652 3 TYR B CA 1
ATOM 2479 C C . TYR B 1 4 ? 24.55200 462.10300 48.96000 1.000 52.86950 3 TYR B C 1
ATOM 2480 O O . TYR B 1 4 ? 25.22700 462.82800 48.22500 1.000 56.50151 3 TYR B O 1
ATOM 2482 N N . GLN B 1 5 ? 24.99100 461.65800 50.13900 1.000 52.80896 4 GLN B N 1
ATOM 2483 C CA . GLN B 1 5 ? 26.31200 462.02300 50.64100 1.000 48.99798 4 GLN B CA 1
ATOM 2484 C C . GLN B 1 5 ? 27.41200 461.30400 49.86100 1.000 51.76410 4 GLN B C 1
ATOM 2485 O O . GLN B 1 5 ? 27.24100 460.16100 49.42100 1.000 51.60882 4 GLN B O 1
ATOM 2487 N N . ASN B 1 6 ? 28.54500 461.99700 49.68200 1.000 52.39576 5 ASN B N 1
ATOM 2488 C CA . ASN B 1 6 ? 29.73800 461.46400 49.01500 1.000 50.11127 5 ASN B CA 1
ATOM 2489 C C . ASN B 1 6 ? 29.51000 461.18200 47.52600 1.000 50.00863 5 ASN B C 1
ATOM 2490 O O . ASN B 1 6 ? 30.18900 460.32700 46.94500 1.000 46.85299 5 ASN B O 1
ATOM 2492 N N . ASP B 1 7 ? 28.59200 461.91900 46.88200 1.000 51.34826 6 ASP B N 1
ATOM 2493 C CA . ASP B 1 7 ? 28.21300 461.67700 45.49200 1.000 52.81160 6 ASP B CA 1
ATOM 2494 C C . ASP B 1 7 ? 28.36300 462.93700 44.63800 1.000 50.57712 6 ASP B C 1
ATOM 2495 O O . ASP B 1 7 ? 28.03900 464.04300 45.08400 1.000 53.03004 6 ASP B O 1
ATOM 2500 N N . ASP B 1 8 ? 28.87000 462.75600 43.40800 1.000 49.47435 7 ASP B N 1
ATOM 2501 C CA . ASP B 1 8 ? 28.83400 463.76100 42.33200 1.000 46.93721 7 ASP B CA 1
ATOM 2502 C C . ASP B 1 8 ? 29.75100 464.96400 42.57200 1.000 44.28689 7 ASP B C 1
ATOM 2503 O O . ASP B 1 8 ? 29.51700 466.04100 42.01700 1.000 44.50534 7 ASP B O 1
ATOM 2508 N N . LEU B 1 9 ? 30.81700 464.80900 43.36100 1.000 43.53680 8 LEU B N 1
ATOM 2509 C CA . LEU B 1 9 ? 31.75500 465.91600 43.54500 1.000 41.24442 8 LEU B CA 1
ATOM 2510 C C . LEU B 1 9 ? 32.37900 466.35000 42.21800 1.000 42.98936 8 LEU B C 1
ATOM 2511 O O . LEU B 1 9 ? 32.58000 467.54700 41.97800 1.000 44.50007 8 LEU B O 1
ATOM 2513 N N . ARG B 1 10 ? 32.68100 465.39900 41.33500 1.000 36.79389 9 ARG B N 1
ATOM 2514 C CA . ARG B 1 10 ? 33.36700 465.70100 40.08500 1.000 34.05935 9 ARG B CA 1
ATOM 2515 C C . ARG B 1 10 ? 32.44200 465.59300 38.87400 1.000 32.65128 9 ARG B C 1
ATOM 2516 O O . ARG B 1 10 ? 32.92000 465.57700 37.73000 1.000 31.95646 9 ARG B O 1
ATOM 2524 N N . ILE B 1 11 ? 31.13700 465.50900 39.09900 1.000 32.28019 10 ILE B N 1
ATOM 2525 C CA . ILE B 1 11 ? 30.14000 465.55500 38.03400 1.000 32.43284 10 ILE B CA 1
ATOM 2526 C C . ILE B 1 11 ? 29.59800 466.97200 37.99700 1.000 35.29634 10 ILE B C 1
ATOM 2527 O O . ILE B 1 11 ? 28.95400 467.42400 38.95100 1.000 38.76517 10 ILE B O 1
ATOM 2532 N N . LYS B 1 12 ? 29.85700 467.68200 36.90600 1.000 32.95921 11 LYS B N 1
ATOM 2533 C CA . LYS B 1 12 ? 29.46800 469.08400 36.82500 1.000 33.85932 11 LYS B CA 1
ATOM 2534 C C . LYS B 1 12 ? 28.01300 469.24600 36.41000 1.000 36.26224 11 LYS B C 1
ATOM 2535 O O . LYS B 1 12 ? 27.28800 470.06600 36.98200 1.000 38.81255 11 LYS B O 1
ATOM 2537 N N . GLU B 1 13 ? 27.56800 468.48700 35.41300 1.000 32.52758 12 GLU B N 1
ATOM 2538 C CA . GLU B 1 13 ? 26.23100 468.70400 34.89000 1.000 35.34108 12 GLU B CA 1
ATOM 2539 C C . GLU B 1 13 ? 25.76800 467.42400 34.20800 1.000 29.99570 12 GLU B C 1
ATOM 2540 O O . GLU B 1 13 ? 26.58100 466.65900 33.68100 1.000 29.48511 12 GLU B O 1
ATOM 2546 N N . ILE B 1 14 ? 24.46400 467.16800 34.28000 1.000 28.50605 13 ILE B N 1
ATOM 2547 C CA . ILE B 1 14 ? 23.86700 465.98700 33.66700 1.000 28.59817 13 ILE B CA 1
ATOM 2548 C C . ILE B 1 14 ? 22.74100 466.46400 32.76300 1.000 27.16642 13 ILE B C 1
ATOM 2549 O O . ILE B 1 14 ? 21.85200 467.20300 33.20900 1.000 27.46382 13 ILE B O 1
ATOM 2554 N N . LYS B 1 15 ? 22.77200 466.04500 31.49800 1.000 25.03984 14 LYS B N 1
ATOM 2555 C CA . LYS B 1 15 ? 21.85900 466.56800 30.49200 1.000 25.48200 14 LYS B CA 1
ATOM 2556 C C . LYS B 1 15 ? 21.10000 465.42900 29.82900 1.000 22.94486 14 LYS B C 1
ATOM 2557 O O . LYS B 1 15 ? 21.56500 464.28800 29.80100 1.000 23.97656 14 LYS B O 1
ATOM 2563 N N . GLU B 1 16 ? 19.91400 465.75000 29.31400 1.000 25.28724 15 GLU B N 1
ATOM 2564 C CA . GLU B 1 16 ? 19.02400 464.72100 28.80600 1.000 23.21857 15 GLU B CA 1
ATOM 2565 C C . GLU B 1 16 ? 19.53200 464.15100 27.48500 1.000 22.72378 15 GLU B C 1
ATOM 2566 O O . GLU B 1 16 ? 20.03900 464.87900 26.62200 1.000 23.20541 15 GLU B O 1
ATOM 2572 N N . LEU B 1 17 ? 19.37900 462.83800 27.33900 1.000 19.37338 16 LEU B N 1
ATOM 2573 C CA . LEU B 1 17 ? 19.88500 462.09400 26.18700 1.000 22.17634 16 LEU B CA 1
ATOM 2574 C C . LEU B 1 17 ? 18.72400 461.38100 25.51200 1.000 18.07059 16 LEU B C 1
ATOM 2575 O O . LEU B 1 17 ? 18.03500 460.57900 26.14700 1.000 18.29956 16 LEU B O 1
ATOM 2580 N N . LEU B 1 18 ? 18.55400 461.61900 24.20900 1.000 18.63645 17 LEU B N 1
ATOM 2581 C CA . LEU B 1 18 ? 17.56100 460.87200 23.44100 1.000 18.19429 17 LEU B CA 1
ATOM 2582 C C . LEU B 1 18 ? 17.82100 459.36800 23.56200 1.000 16.73622 17 LEU B C 1
ATOM 2583 O O . LEU B 1 18 ? 18.96500 458.92600 23.38000 1.000 19.44707 17 LEU B O 1
ATOM 2588 N N . PRO B 1 19 ? 16.81300 458.55600 23.85500 1.000 17.95742 18 PRO B N 1
ATOM 2589 C CA . PRO B 1 19 ? 17.01400 457.10300 23.87900 1.000 18.01795 18 PRO B CA 1
ATOM 2590 C C . PRO B 1 19 ? 17.17600 456.57100 22.46800 1.000 18.23903 18 PRO B C 1
ATOM 2591 O O . PRO B 1 19 ? 16.70200 457.20200 21.51000 1.000 18.78909 18 PRO B O 1
ATOM 2595 N N . PRO B 1 20 ? 17.81800 455.40500 22.30200 1.000 19.27073 19 PRO B N 1
ATOM 2596 C CA . PRO B 1 20 ? 17.93700 454.83100 20.95400 1.000 15.97034 19 PRO B CA 1
ATOM 2597 C C . PRO B 1 20 ? 16.62500 454.71900 20.20800 1.000 17.05731 19 PRO B C 1
ATOM 2598 O O . PRO B 1 20 ? 16.62200 455.01400 19.00800 1.000 17.06784 19 PRO B O 1
ATOM 2602 N N . VAL B 1 21 ? 15.54100 454.37600 20.89400 1.000 17.81529 20 VAL B N 1
ATOM 2603 C CA . VAL B 1 21 ? 14.24000 454.20500 20.14000 1.000 19.77869 20 VAL B CA 1
ATOM 2604 C C . VAL B 1 21 ? 13.79600 455.51600 19.44400 1.000 16.44144 20 VAL B C 1
ATOM 2605 O O . VAL B 1 21 ? 13.13100 455.53400 18.37400 1.000 17.65212 20 VAL B O 1
ATOM 2609 N N . ALA B 1 22 ? 14.17800 456.65400 20.04000 1.000 17.12574 21 ALA B N 1
ATOM 2610 C CA . ALA B 1 22 ? 13.83400 457.90600 19.37200 1.000 17.21785 21 ALA B CA 1
ATOM 2611 C C . ALA B 1 22 ? 14.57500 458.05800 18.04700 1.000 19.89975 21 ALA B C 1
ATOM 2612 O O . ALA B 1 22 ? 13.99500 458.51900 17.05800 1.000 18.99965 21 ALA B O 1
ATOM 2614 N N . LEU B 1 23 ? 15.84200 457.65300 17.99000 1.000 17.72055 22 LEU B N 1
ATOM 2615 C CA . LEU B 1 23 ? 16.63300 457.78800 16.73500 1.000 18.94438 22 LEU B CA 1
ATOM 2616 C C . LEU B 1 23 ? 16.16800 456.72000 15.73900 1.000 17.22575 22 LEU B C 1
ATOM 2617 O O . LEU B 1 23 ? 16.13600 456.98800 14.55200 1.000 17.12837 22 LEU B O 1
ATOM 2622 N N . LEU B 1 24 ? 15.86400 455.52600 16.23200 1.000 16.83360 23 LEU B N 1
ATOM 2623 C CA . LEU B 1 24 ? 15.37000 454.44500 15.34800 1.000 18.19429 23 LEU B CA 1
ATOM 2624 C C . LEU B 1 24 ? 13.99100 454.81200 14.76900 1.000 18.29693 23 LEU B C 1
ATOM 2625 O O . LEU B 1 24 ? 13.72200 454.45000 13.62500 1.000 19.86817 23 LEU B O 1
ATOM 2630 N N . GLU B 1 25 ? 13.14500 455.47800 15.55700 1.000 17.58895 24 GLU B N 1
ATOM 2631 C CA . GLU B 1 25 ? 11.85900 455.89300 15.02100 1.000 18.95227 24 GLU B CA 1
ATOM 2632 C C . GLU B 1 25 ? 12.00700 457.05100 14.03800 1.000 16.65989 24 GLU B C 1
ATOM 2633 O O . GLU B 1 25 ? 11.34000 457.07300 12.99800 1.000 19.68657 24 GLU B O 1
ATOM 2639 N N . LYS B 1 26 ? 12.87300 458.02200 14.33600 1.000 17.12574 25 LYS B N 1
ATOM 2640 C CA . LYS B 1 26 ? 13.04500 459.14500 13.41700 1.000 17.10995 25 LYS B CA 1
ATOM 2641 C C . LYS B 1 26 ? 13.71200 458.70700 12.11700 1.000 17.55210 25 LYS B C 1
ATOM 2642 O O . LYS B 1 26 ? 13.35000 459.18200 11.03500 1.000 18.87595 25 LYS B O 1
ATOM 2648 N N . PHE B 1 27 ? 14.66400 457.78200 12.19600 1.000 16.13088 26 PHE B N 1
ATOM 2649 C CA . PHE B 1 27 ? 15.46700 457.36800 11.04200 1.000 17.18890 26 PHE B CA 1
ATOM 2650 C C . PHE B 1 27 ? 15.42400 455.85200 10.88300 1.000 17.62053 26 PHE B C 1
ATOM 2651 O O . PHE B 1 27 ? 16.42400 455.15800 11.08500 1.000 16.83623 26 PHE B O 1
ATOM 2659 N N . PRO B 1 28 ? 14.27500 455.30000 10.48900 1.000 17.34682 27 PRO B N 1
ATOM 2660 C CA . PRO B 1 28 ? 14.19500 453.84900 10.29000 1.000 17.74160 27 PRO B CA 1
ATOM 2661 C C . PRO B 1 28 ? 14.95900 453.41700 9.04800 1.000 16.56514 27 PRO B C 1
ATOM 2662 O O . PRO B 1 28 ? 15.06400 454.15300 8.06700 1.000 18.91279 27 PRO B O 1
ATOM 2666 N N . ALA B 1 29 ? 15.49100 452.20400 9.09400 1.000 17.20469 28 ALA B N 1
ATOM 2667 C CA . ALA B 1 29 ? 16.09200 451.63400 7.89000 1.000 17.68633 28 ALA B CA 1
ATOM 2668 C C . ALA B 1 29 ? 15.05700 451.51400 6.79000 1.000 18.63118 28 ALA B C 1
ATOM 2669 O O . ALA B 1 29 ? 13.95800 450.98900 7.01100 1.000 19.77079 28 ALA B O 1
ATOM 2671 N N . THR B 1 30 ? 15.41000 451.99700 5.60600 1.000 16.40723 29 THR B N 1
ATOM 2672 C CA . THR B 1 30 ? 14.65400 451.67700 4.39500 1.000 15.42027 29 THR B CA 1
ATOM 2673 C C . THR B 1 30 ? 14.83100 450.20000 4.04900 1.000 18.01532 29 THR B C 1
ATOM 2674 O O . THR B 1 30 ? 15.71600 449.51500 4.56300 1.000 17.37050 29 THR B O 1
ATOM 2678 N N . GLU B 1 31 ? 13.99200 449.71700 3.13300 1.000 19.12598 30 GLU B N 1
ATOM 2679 C CA . GLU B 1 31 ? 14.17100 448.35200 2.66000 1.000 17.44156 30 GLU B CA 1
ATOM 2680 C C . GLU B 1 31 ? 15.56100 448.16100 2.05800 1.000 17.97058 30 GLU B C 1
ATOM 2681 O O . GLU B 1 31 ? 16.24300 447.16500 2.33800 1.000 18.30219 30 GLU B O 1
ATOM 2687 N N . ASN B 1 32 ? 15.99900 449.11000 1.23700 1.000 18.06006 31 ASN B N 1
ATOM 2688 C CA . ASN B 1 32 ? 17.31300 448.97000 0.62700 1.000 16.79938 31 ASN B CA 1
ATOM 2689 C C . ASN B 1 32 ? 18.43200 449.10400 1.65100 1.000 16.69411 31 ASN B C 1
ATOM 2690 O O . ASN B 1 32 ? 19.46700 448.44600 1.50700 1.000 17.42314 31 ASN B O 1
ATOM 2695 N N . ALA B 1 33 ? 18.27900 449.98200 2.64900 1.000 16.00455 32 ALA B N 1
ATOM 2696 C CA . ALA B 1 33 ? 19.33900 450.07400 3.65700 1.000 15.01233 32 ALA B CA 1
ATOM 2697 C C . ALA B 1 33 ? 19.44600 448.77100 4.42900 1.000 16.40986 32 ALA B C 1
ATOM 2698 O O . ALA B 1 33 ? 20.55300 448.27200 4.68100 1.000 15.81242 32 ALA B O 1
ATOM 2700 N N . ALA B 1 34 ? 18.29700 448.18700 4.79400 1.000 16.16510 33 ALA B N 1
ATOM 2701 C CA . ALA B 1 34 ? 18.33300 446.91800 5.50800 1.000 17.19680 33 ALA B CA 1
ATOM 2702 C C . ALA B 1 34 ? 18.92700 445.82700 4.63200 1.000 18.13112 33 ALA B C 1
ATOM 2703 O O . ALA B 1 34 ? 19.65900 444.95900 5.11900 1.000 17.24154 33 ALA B O 1
ATOM 2705 N N . ASN B 1 35 ? 18.60400 445.85400 3.33600 1.000 17.32050 34 ASN B N 1
ATOM 2706 C CA . ASN B 1 35 ? 19.17900 444.90900 2.38600 1.000 18.38115 34 ASN B CA 1
ATOM 2707 C C . ASN B 1 35 ? 20.69700 445.04600 2.32600 1.000 18.32588 34 ASN B C 1
ATOM 2708 O O . ASN B 1 35 ? 21.42300 444.04500 2.34800 1.000 18.73646 34 ASN B O 1
ATOM 2713 N N . THR B 1 36 ? 21.19300 446.28700 2.24500 1.000 17.02046 35 THR B N 1
ATOM 2714 C CA . THR B 1 36 ? 22.64100 446.51600 2.19700 1.000 15.40185 35 THR B CA 1
ATOM 2715 C C . THR B 1 36 ? 23.33500 445.89800 3.40100 1.000 16.30195 35 THR B C 1
ATOM 2716 O O . THR B 1 36 ? 24.34500 445.19200 3.26200 1.000 15.97823 35 THR B O 1
ATOM 2720 N N . VAL B 1 37 ? 22.78800 446.13400 4.59100 1.000 15.64135 36 VAL B N 1
ATOM 2721 C CA . VAL B 1 37 ? 23.38400 445.62400 5.81900 1.000 15.94139 36 VAL B CA 1
ATOM 2722 C C . VAL B 1 37 ? 23.35500 444.10300 5.82100 1.000 16.93361 36 VAL B C 1
ATOM 2723 O O . VAL B 1 37 ? 24.36100 443.44000 6.11500 1.000 17.59421 36 VAL B O 1
ATOM 2727 N N . ALA B 1 38 ? 22.18300 443.52800 5.54900 1.000 16.02824 37 ALA B N 1
ATOM 2728 C CA . ALA B 1 38 ? 22.05600 442.07300 5.61200 1.000 17.18101 37 ALA B CA 1
ATOM 2729 C C . ALA B 1 38 ? 23.01100 441.40300 4.63400 1.000 18.72330 37 ALA B C 1
ATOM 2730 O O . ALA B 1 38 ? 23.72000 440.45000 4.99100 1.000 18.55222 37 ALA B O 1
ATOM 2732 N N . HIS B 1 39 ? 23.04900 441.89700 3.40300 1.000 19.05492 38 HIS B N 1
ATOM 2733 C CA . HIS B 1 39 ? 23.87600 441.26700 2.38400 1.000 19.27600 38 HIS B CA 1
ATOM 2734 C C . HIS B 1 39 ? 25.34700 441.41100 2.72100 1.000 17.74950 38 HIS B C 1
ATOM 2735 O O . HIS B 1 39 ? 26.12400 440.47700 2.51400 1.000 17.71265 38 HIS B O 1
ATOM 2742 N N . ALA B 1 40 ? 25.75700 442.57600 3.24200 1.000 16.49671 39 ALA B N 1
ATOM 2743 C CA . ALA B 1 40 ? 27.17200 442.74600 3.54300 1.000 14.72282 39 ALA B CA 1
ATOM 2744 C C . ALA B 1 40 ? 27.60700 441.88200 4.72800 1.000 16.64673 39 ALA B C 1
ATOM 2745 O O . ALA B 1 40 ? 28.69300 441.28700 4.70400 1.000 15.67820 39 ALA B O 1
ATOM 2747 N N . ARG B 1 41 ? 26.77800 441.79800 5.76800 1.000 14.82020 40 ARG B N 1
ATOM 2748 C CA . ARG B 1 41 ? 27.10500 440.93000 6.89600 1.000 16.35986 40 ARG B CA 1
ATOM 2749 C C . ARG B 1 41 ? 27.24700 439.48100 6.44400 1.000 18.20218 40 ARG B C 1
ATOM 2750 O O . ARG B 1 41 ? 28.18500 438.78900 6.85600 1.000 16.73622 40 ARG B O 1
ATOM 2758 N N . LYS B 1 42 ? 26.34000 439.02500 5.57400 1.000 17.63896 41 LYS B N 1
ATOM 2759 C CA . LYS B 1 42 ? 26.41000 437.66000 5.04300 1.000 18.89963 41 LYS B CA 1
ATOM 2760 C C . LYS B 1 42 ? 27.65700 437.46300 4.19200 1.000 18.25745 41 LYS B C 1
ATOM 2761 O O . LYS B 1 42 ? 28.31000 436.41600 4.27100 1.000 18.12586 41 LYS B O 1
ATOM 2763 N N . ALA B 1 43 ? 27.99900 438.46000 3.36300 1.000 15.94928 42 ALA B N 1
ATOM 2764 C CA . ALA B 1 43 ? 29.21000 438.36200 2.54800 1.000 15.58608 42 ALA B CA 1
ATOM 2765 C C . ALA B 1 43 ? 30.45200 438.26600 3.41600 1.000 17.03889 42 ALA B C 1
ATOM 2766 O O . ALA B 1 43 ? 31.37100 437.49600 3.12200 1.000 16.53619 42 ALA B O 1
ATOM 2768 N N . ILE B 1 44 ? 30.50600 439.03300 4.50700 1.000 14.95442 43 ILE B N 1
ATOM 2769 C CA . ILE B 1 44 ? 31.69500 438.95300 5.34200 1.000 16.92045 43 ILE B CA 1
ATOM 2770 C C . ILE B 1 44 ? 31.74400 437.61400 6.07100 1.000 15.68609 43 ILE B C 1
ATOM 2771 O O . ILE B 1 44 ? 32.80600 436.99800 6.20700 1.000 16.99677 43 ILE B O 1
ATOM 2776 N N . HIS B 1 45 ? 30.59300 437.13700 6.54300 1.000 16.69674 44 HIS B N 1
ATOM 2777 C CA . HIS B 1 45 ? 30.55000 435.81900 7.16200 1.000 17.16258 44 HIS B CA 1
ATOM 2778 C C . HIS B 1 45 ? 31.06900 434.75000 6.20500 1.000 18.55749 44 HIS B C 1
ATOM 2779 O O . HIS B 1 45 ? 31.85100 433.87700 6.60700 1.000 18.88647 44 HIS B O 1
ATOM 2786 N N . LYS B 1 46 ? 30.67300 434.82800 4.92900 1.000 17.38630 45 LYS B N 1
ATOM 2787 C CA . LYS B 1 46 ? 31.11000 433.83000 3.96000 1.000 18.06006 45 LYS B CA 1
ATOM 2788 C C . LYS B 1 46 ? 32.61500 433.87900 3.75900 1.000 18.94701 45 LYS B C 1
ATOM 2789 O O . LYS B 1 46 ? 33.26400 432.83200 3.67900 1.000 20.71564 45 LYS B O 1
ATOM 2795 N N . ILE B 1 47 ? 33.19800 435.08300 3.71800 1.000 17.50473 46 ILE B N 1
ATOM 2796 C CA . ILE B 1 47 ? 34.65500 435.19400 3.65500 1.000 17.19153 46 ILE B CA 1
ATOM 2797 C C . ILE B 1 47 ? 35.29700 434.57900 4.88900 1.000 18.74435 46 ILE B C 1
ATOM 2798 O O . ILE B 1 47 ? 36.30500 433.85800 4.79100 1.000 19.52076 46 ILE B O 1
ATOM 2803 N N . LEU B 1 48 ? 34.74200 434.86700 6.06800 1.000 17.60737 47 LEU B N 1
ATOM 2804 C CA . LEU B 1 48 ? 35.36200 434.42700 7.30700 1.000 18.23377 47 LEU B CA 1
ATOM 2805 C C . LEU B 1 48 ? 35.25900 432.91900 7.46800 1.000 19.20757 47 LEU B C 1
ATOM 2806 O O . LEU B 1 48 ? 36.06700 432.32500 8.17900 1.000 20.71301 47 LEU B O 1
ATOM 2811 N N . LYS B 1 49 ? 34.26400 432.29900 6.83800 1.000 19.55761 48 LYS B N 1
ATOM 2812 C CA . LYS B 1 49 ? 34.13200 430.84600 6.88200 1.000 22.91327 48 LYS B CA 1
ATOM 2813 C C . LYS B 1 49 ? 34.98700 430.15700 5.83000 1.000 23.55282 48 LYS B C 1
ATOM 2814 O O . LYS B 1 49 ? 34.98800 428.92000 5.76900 1.000 26.10050 48 LYS B O 1
ATOM 2820 N N . GLY B 1 50 ? 35.68800 430.91100 4.98700 1.000 22.61061 49 GLY B N 1
ATOM 2821 C CA . GLY B 1 50 ? 36.49900 430.30700 3.95100 1.000 25.16881 49 GLY B CA 1
ATOM 2822 C C . GLY B 1 50 ? 35.77200 429.95900 2.67600 1.000 26.31631 49 GLY B C 1
ATOM 2823 O O . GLY B 1 50 ? 36.35900 429.29600 1.80900 1.000 29.03769 49 GLY B O 1
ATOM 2824 N N . ASN B 1 51 ? 34.52700 430.40500 2.50600 1.000 22.92117 50 ASN B N 1
ATOM 2825 C CA . ASN B 1 51 ? 33.71800 430.04200 1.35000 1.000 24.64769 50 ASN B CA 1
ATOM 2826 C C . ASN B 1 51 ? 33.65500 431.12100 0.28500 1.000 26.75847 50 ASN B C 1
ATOM 2827 O O . ASN B 1 51 ? 32.89500 430.98700 -0.67700 1.000 28.69291 50 ASN B O 1
ATOM 2832 N N . ASP B 1 52 ? 34.43500 432.18300 0.41900 1.000 23.68442 51 ASP B N 1
ATOM 2833 C CA . ASP B 1 52 ? 34.53400 433.18600 -0.62500 1.000 24.51347 51 ASP B CA 1
ATOM 2834 C C . ASP B 1 52 ? 35.96400 433.69600 -0.64000 1.000 24.74244 51 ASP B C 1
ATOM 2835 O O . ASP B 1 52 ? 36.53100 433.95400 0.42300 1.000 27.00850 51 ASP B O 1
ATOM 2840 N N . ASP B 1 53 ? 36.53600 433.83300 -1.83500 1.000 20.43929 52 ASP B N 1
ATOM 2841 C CA . ASP B 1 53 ? 37.94300 434.17300 -2.01700 1.000 22.03685 52 ASP B CA 1
ATOM 2842 C C . ASP B 1 53 ? 38.15200 435.66800 -2.24300 1.000 21.38151 52 ASP B C 1
ATOM 2843 O O . ASP B 1 53 ? 39.24200 436.08300 -2.64400 1.000 20.13926 52 ASP B O 1
ATOM 2848 N N . ARG B 1 54 ? 37.12400 436.47700 -2.01100 1.000 18.59960 53 ARG B N 1
ATOM 2849 C CA . ARG B 1 54 ? 37.23800 437.92200 -2.18100 1.000 16.87044 53 ARG B CA 1
ATOM 2850 C C . ARG B 1 54 ? 37.84700 438.55500 -0.92700 1.000 15.95191 53 ARG B C 1
ATOM 2851 O O . ARG B 1 54 ? 37.99700 437.92400 0.11600 1.000 18.84700 53 ARG B O 1
ATOM 2859 N N . LEU B 1 55 ? 38.19400 439.83700 -1.04300 1.000 15.21235 54 LEU B N 1
ATOM 2860 C CA . LEU B 1 55 ? 38.86200 440.58800 0.01600 1.000 14.31224 54 LEU B CA 1
ATOM 2861 C C . LEU B 1 55 ? 37.89700 441.62800 0.58400 1.000 14.44121 54 LEU B C 1
ATOM 2862 O O . LEU B 1 55 ? 37.38200 442.46200 -0.17100 1.000 14.79651 54 LEU B O 1
ATOM 2867 N N . LEU B 1 56 ? 37.67200 441.57800 1.89600 1.000 13.66480 55 LEU B N 1
ATOM 2868 C CA . LEU B 1 56 ? 36.95200 442.64500 2.58500 1.000 13.40424 55 LEU B CA 1
ATOM 2869 C C . LEU B 1 56 ? 37.83900 443.88700 2.60300 1.000 13.24106 55 LEU B C 1
ATOM 2870 O O . LEU B 1 56 ? 38.99600 443.82200 3.01100 1.000 14.80967 55 LEU B O 1
ATOM 2875 N N . VAL B 1 57 ? 37.31800 445.02800 2.16300 1.000 12.79101 56 VAL B N 1
ATOM 2876 C CA . VAL B 1 57 ? 38.10900 446.26200 2.16400 1.000 12.89628 56 VAL B CA 1
ATOM 2877 C C . VAL B 1 57 ? 37.30900 447.30300 2.94100 1.000 14.06221 56 VAL B C 1
ATOM 2878 O O . VAL B 1 57 ? 36.25800 447.72600 2.47900 1.000 14.65439 56 VAL B O 1
ATOM 2882 N N . VAL B 1 58 ? 37.79300 447.68300 4.11400 1.000 12.05408 57 VAL B N 1
ATOM 2883 C CA . VAL B 1 58 ? 37.17300 448.72200 4.93300 1.000 12.78574 57 VAL B CA 1
ATOM 2884 C C . VAL B 1 58 ? 37.96900 449.99200 4.66800 1.000 12.96734 57 VAL B C 1
ATOM 2885 O O . VAL B 1 58 ? 39.16400 450.05500 4.98400 1.000 13.86482 57 VAL B O 1
ATOM 2889 N N . ILE B 1 59 ? 37.34800 450.97800 4.05100 1.000 12.04618 58 ILE B N 1
ATOM 2890 C CA . ILE B 1 59 ? 38.12700 452.10200 3.51900 1.000 11.99091 58 ILE B CA 1
ATOM 2891 C C . ILE B 1 59 ? 37.29500 453.37000 3.61800 1.000 14.15433 58 ILE B C 1
ATOM 2892 O O . ILE B 1 59 ? 36.10700 453.37800 3.31700 1.000 12.36990 58 ILE B O 1
ATOM 2897 N N . GLY B 1 60 ? 37.93800 454.45600 4.03100 1.000 12.75416 59 GLY B N 1
ATOM 2898 C CA . GLY B 1 60 ? 37.25200 455.73100 4.12900 1.000 14.12538 59 GLY B CA 1
ATOM 2899 C C . GLY B 1 60 ? 37.93400 456.60700 5.15900 1.000 12.59625 59 GLY B C 1
ATOM 2900 O O . GLY B 1 60 ? 39.02800 456.31500 5.64200 1.000 13.09631 59 GLY B O 1
ATOM 2901 N N . PRO B 1 61 ? 37.28900 457.73000 5.49400 1.000 14.21486 60 PRO B N 1
ATOM 2902 C CA . PRO B 1 61 ? 37.95700 458.75100 6.30700 1.000 13.64637 60 PRO B CA 1
ATOM 2903 C C . PRO B 1 61 ? 38.38200 458.24700 7.67700 1.000 13.19369 60 PRO B C 1
ATOM 2904 O O . PRO B 1 61 ? 37.77900 457.34000 8.25800 1.000 14.77809 60 PRO B O 1
ATOM 2908 N N . CYS B 1 62 ? 39.43100 458.87600 8.21400 1.000 14.45173 61 CYS B N 1
ATOM 2909 C CA . CYS B 1 62 ? 39.81400 458.57900 9.58900 1.000 16.69674 61 CYS B CA 1
ATOM 2910 C C . CYS B 1 62 ? 38.64700 458.85000 10.52700 1.000 17.66528 61 CYS B C 1
ATOM 2911 O O . CYS B 1 62 ? 38.30500 458.01100 11.36500 1.000 18.53380 61 CYS B O 1
ATOM 2914 N N . SER B 1 63 ? 37.97700 459.98600 10.33600 1.000 16.02824 62 SER B N 1
ATOM 2915 C CA . SER B 1 63 ? 36.77900 460.37400 11.06200 1.000 16.54672 62 SER B CA 1
ATOM 2916 C C . SER B 1 63 ? 35.87500 461.14900 10.11200 1.000 16.02034 62 SER B C 1
ATOM 2917 O O . SER B 1 63 ? 36.35700 461.84800 9.22500 1.000 16.47566 62 SER B O 1
ATOM 2920 N N . ILE B 1 64 ? 34.56600 460.99300 10.28500 1.000 16.88887 63 ILE B N 1
ATOM 2921 C CA . ILE B 1 64 ? 33.57300 461.80900 9.59000 1.000 16.14667 63 ILE B CA 1
ATOM 2922 C C . ILE B 1 64 ? 33.39400 463.11100 10.35800 1.000 16.68095 63 ILE B C 1
ATOM 2923 O O . ILE B 1 64 ? 33.08700 463.08400 11.55400 1.000 17.12574 63 ILE B O 1
ATOM 2928 N N . HIS B 1 65 ? 33.56300 464.25000 9.68000 1.000 15.22288 64 HIS B N 1
ATOM 2929 C CA . HIS B 1 65 ? 33.20500 465.52900 10.29400 1.000 17.25733 64 HIS B CA 1
ATOM 2930 C C . HIS B 1 65 ? 32.25400 466.35200 9.43900 1.000 16.07298 64 HIS B C 1
ATOM 2931 O O . HIS B 1 65 ? 31.75100 467.38000 9.91300 1.000 18.04690 64 HIS B O 1
ATOM 2938 N N . ASP B 1 66 ? 31.95900 465.92500 8.22900 1.000 16.36512 65 ASP B N 1
ATOM 2939 C CA . ASP B 1 66 ? 31.12400 466.69100 7.32600 1.000 17.16785 65 ASP B CA 1
ATOM 2940 C C . ASP B 1 66 ? 30.29600 465.74000 6.48500 1.000 16.45197 65 ASP B C 1
ATOM 2941 O O . ASP B 1 66 ? 30.82700 465.08900 5.56500 1.000 16.09140 65 ASP B O 1
ATOM 2946 N N . PRO B 1 67 ? 28.99500 465.63200 6.76600 1.000 16.50461 66 PRO B N 1
ATOM 2947 C CA . PRO B 1 67 ? 28.15300 464.72600 5.97500 1.000 17.02573 66 PRO B CA 1
ATOM 2948 C C . PRO B 1 67 ? 28.18100 464.97700 4.47700 1.000 15.15445 66 PRO B C 1
ATOM 2949 O O . PRO B 1 67 ? 28.02600 464.02300 3.69800 1.000 16.86781 66 PRO B O 1
ATOM 2953 N N . VAL B 1 68 ? 28.34000 466.23200 4.03500 1.000 15.97560 67 VAL B N 1
ATOM 2954 C CA . VAL B 1 68 ? 28.35400 466.51200 2.60100 1.000 15.53081 67 VAL B CA 1
ATOM 2955 C C . VAL B 1 68 ? 29.53000 465.79900 1.93800 1.000 14.68597 67 VAL B C 1
ATOM 2956 O O . VAL B 1 68 ? 29.36000 465.07000 0.95500 1.000 16.78622 67 VAL B O 1
ATOM 2960 N N . ALA B 1 69 ? 30.74400 466.02800 2.44900 1.000 15.68083 68 ALA B N 1
ATOM 2961 C CA . ALA B 1 69 ? 31.90600 465.34900 1.88200 1.000 14.89389 68 ALA B CA 1
ATOM 2962 C C . ALA B 1 69 ? 31.78600 463.84200 2.04900 1.000 15.40974 68 ALA B C 1
ATOM 2963 O O . ALA B 1 69 ? 32.18700 463.08900 1.16000 1.000 13.54899 68 ALA B O 1
ATOM 2965 N N . ALA B 1 70 ? 31.22900 463.38600 3.17700 1.000 14.53595 69 ALA B N 1
ATOM 2966 C CA . ALA B 1 70 ? 31.09500 461.94200 3.36600 1.000 13.37002 69 ALA B CA 1
ATOM 2967 C C . ALA B 1 70 ? 30.19600 461.33200 2.30500 1.000 15.28868 69 ALA B C 1
ATOM 2968 O O . ALA B 1 70 ? 30.48900 460.23700 1.80200 1.000 14.57806 69 ALA B O 1
ATOM 2970 N N . LYS B 1 71 ? 29.08400 461.99800 1.97200 1.000 13.46214 70 LYS B N 1
ATOM 2971 C CA . LYS B 1 71 ? 28.22000 461.46400 0.91700 1.000 15.62556 70 LYS B CA 1
ATOM 2972 C C . LYS B 1 71 ? 28.86600 461.56200 -0.46600 1.000 14.30171 70 LYS B C 1
ATOM 2973 O O . LYS B 1 71 ? 28.65900 460.66900 -1.29200 1.000 15.38342 70 LYS B O 1
ATOM 2979 N N . GLU B 1 72 ? 29.67700 462.60000 -0.74000 1.000 13.46740 71 GLU B N 1
ATOM 2980 C CA . GLU B 1 72 ? 30.38000 462.64700 -2.02100 1.000 12.81206 71 GLU B CA 1
ATOM 2981 C C . GLU B 1 72 ? 31.36800 461.49300 -2.11700 1.000 14.92547 71 GLU B C 1
ATOM 2982 O O . GLU B 1 72 ? 31.41500 460.77900 -3.12900 1.000 14.32014 71 GLU B O 1
ATOM 2988 N N . TYR B 1 73 ? 32.12600 461.28100 -1.03800 1.000 14.24381 72 TYR B N 1
ATOM 2989 C CA . TYR B 1 73 ? 33.04100 460.14500 -0.95900 1.000 13.55426 72 TYR B CA 1
ATOM 2990 C C . TYR B 1 73 ? 32.28700 458.84200 -1.15500 1.000 13.98062 72 TYR B C 1
ATOM 2991 O O . TYR B 1 73 ? 32.71700 457.97700 -1.92700 1.000 13.52267 72 TYR B O 1
ATOM 3000 N N . ALA B 1 74 ? 31.13800 458.69900 -0.49000 1.000 12.50676 73 ALA B N 1
ATOM 3001 C CA . ALA B 1 74 ? 30.36700 457.45900 -0.60000 1.000 13.42266 73 ALA B CA 1
ATOM 3002 C C . ALA B 1 74 ? 29.93600 457.18000 -2.04900 1.000 12.38306 73 ALA B C 1
ATOM 3003 O O . ALA B 1 74 ? 29.99800 456.03000 -2.50400 1.000 14.30171 73 ALA B O 1
ATOM 3005 N N . THR B 1 75 ? 29.52200 458.21000 -2.80300 1.000 13.16474 74 THR B N 1
ATOM 3006 C CA . THR B 1 75 ? 29.14300 457.95700 -4.19800 1.000 13.94115 74 THR B CA 1
ATOM 3007 C C . THR B 1 75 ? 30.32800 457.40800 -5.00000 1.000 14.95706 74 THR B C 1
ATOM 3008 O O . THR B 1 75 ? 30.17600 456.45800 -5.78300 1.000 15.82295 74 THR B O 1
ATOM 3012 N N . ARG B 1 76 ? 31.51400 458.01000 -4.81800 1.000 13.16210 75 ARG B N 1
ATOM 3013 C CA . ARG B 1 76 ? 32.68800 457.57500 -5.55900 1.000 14.48068 75 ARG B CA 1
ATOM 3014 C C . ARG B 1 76 ? 33.06100 456.15300 -5.18600 1.000 13.56742 75 ARG B C 1
ATOM 3015 O O . ARG B 1 76 ? 33.41000 455.33700 -6.04900 1.000 13.96483 75 ARG B O 1
ATOM 3023 N N . LEU B 1 77 ? 33.02400 455.85700 -3.89300 1.000 13.08841 76 LEU B N 1
ATOM 3024 C CA . LEU B 1 77 ? 33.39800 454.52600 -3.42500 1.000 13.22527 76 LEU B CA 1
ATOM 3025 C C . LEU B 1 77 ? 32.39000 453.48400 -3.88400 1.000 14.82020 76 LEU B C 1
ATOM 3026 O O . LEU B 1 77 ? 32.77300 452.37900 -4.29000 1.000 14.55174 76 LEU B O 1
ATOM 3031 N N . LEU B 1 78 ? 31.09600 453.83300 -3.86900 1.000 13.21474 77 LEU B N 1
ATOM 3032 C CA . LEU B 1 78 ? 30.06900 452.91300 -4.35600 1.000 14.65176 77 LEU B CA 1
ATOM 3033 C C . LEU B 1 78 ? 30.28900 452.52900 -5.81300 1.000 15.35447 77 LEU B C 1
ATOM 3034 O O . LEU B 1 78 ? 30.11100 451.36400 -6.17300 1.000 15.02812 77 LEU B O 1
ATOM 3039 N N . ALA B 1 79 ? 30.68000 453.48700 -6.66400 1.000 15.93349 78 ALA B N 1
ATOM 3040 C CA . ALA B 1 79 ? 30.99400 453.16400 -8.06000 1.000 16.56514 78 ALA B CA 1
ATOM 3041 C C . ALA B 1 79 ? 32.07500 452.09800 -8.15100 1.000 17.62053 78 ALA B C 1
ATOM 3042 O O . ALA B 1 79 ? 31.97100 451.16300 -8.95500 1.000 18.42063 78 ALA B O 1
ATOM 3044 N N . LEU B 1 80 ? 33.12400 452.21900 -7.32900 1.000 16.88360 79 LEU B N 1
ATOM 3045 C CA . LEU B 1 80 ? 34.17600 451.21400 -7.36700 1.000 17.24154 79 LEU B CA 1
ATOM 3046 C C . LEU B 1 80 ? 33.72500 449.91700 -6.71400 1.000 17.39682 79 LEU B C 1
ATOM 3047 O O . LEU B 1 80 ? 34.13600 448.83300 -7.14000 1.000 18.99175 79 LEU B O 1
ATOM 3052 N N . ARG B 1 81 ? 32.89600 450.00000 -5.67300 1.000 15.13866 80 ARG B N 1
ATOM 3053 C CA . ARG B 1 81 ? 32.32600 448.79100 -5.09300 1.000 16.07561 80 ARG B CA 1
ATOM 3054 C C . ARG B 1 81 ? 31.59600 447.98000 -6.16000 1.000 17.74423 80 ARG B C 1
ATOM 3055 O O . ARG B 1 81 ? 31.73800 446.75400 -6.23300 1.000 19.63130 80 ARG B O 1
ATOM 3063 N N . GLU B 1 82 ? 30.81100 448.65100 -7.00000 1.000 16.28353 81 GLU B N 1
ATOM 3064 C CA . GLU B 1 82 ? 30.10100 447.92900 -8.05300 1.000 20.29191 81 GLU B CA 1
ATOM 3065 C C . GLU B 1 82 ? 31.05700 447.41600 -9.11500 1.000 21.11832 81 GLU B C 1
ATOM 3066 O O . GLU B 1 82 ? 30.92100 446.27400 -9.56700 1.000 23.22910 81 GLU B O 1
ATOM 3072 N N . GLU B 1 83 ? 32.04800 448.22500 -9.50800 1.000 17.58632 82 GLU B N 1
ATOM 3073 C CA . GLU B 1 83 ? 32.94900 447.80300 -10.57700 1.000 20.16031 82 GLU B CA 1
ATOM 3074 C C . GLU B 1 83 ? 33.82200 446.63100 -10.15000 1.000 19.46286 82 GLU B C 1
ATOM 3075 O O . GLU B 1 83 ? 34.12000 445.73900 -10.95800 1.000 21.06305 82 GLU B O 1
ATOM 3081 N N . LEU B 1 84 ? 34.25700 446.61700 -8.89500 1.000 17.75213 83 LEU B N 1
ATOM 3082 C CA . LEU B 1 84 ? 35.25900 445.67300 -8.43400 1.000 17.35208 83 LEU B CA 1
ATOM 3083 C C . LEU B 1 84 ? 34.65600 444.54200 -7.60300 1.000 17.73634 83 LEU B C 1
ATOM 3084 O O . LEU B 1 84 ? 35.40000 443.81200 -6.94600 1.000 15.94139 83 LEU B O 1
ATOM 3089 N N . LYS B 1 85 ? 33.32300 444.39600 -7.59200 1.000 17.07573 84 LYS B N 1
ATOM 3090 C CA . LYS B 1 85 ? 32.67100 443.48900 -6.64800 1.000 17.98110 84 LYS B CA 1
ATOM 3091 C C . LYS B 1 85 ? 33.00400 442.01200 -6.84600 1.000 17.18101 84 LYS B C 1
ATOM 3092 O O . LYS B 1 85 ? 32.76600 441.22100 -5.91900 1.000 18.17323 84 LYS B O 1
ATOM 3098 N N . ASP B 1 86 ? 33.50800 441.61500 -8.00900 1.000 17.85740 85 ASP B N 1
ATOM 3099 C CA . ASP B 1 86 ? 33.87300 440.20800 -8.15000 1.000 21.37625 85 ASP B CA 1
ATOM 3100 C C . ASP B 1 86 ? 35.14700 439.86600 -7.38100 1.000 18.24956 85 ASP B C 1
ATOM 3101 O O . ASP B 1 86 ? 35.41100 438.68100 -7.15000 1.000 19.89712 85 ASP B O 1
ATOM 3106 N N . GLU B 1 87 ? 35.92900 440.87400 -6.98400 1.000 15.83874 86 GLU B N 1
ATOM 3107 C CA . GLU B 1 87 ? 37.17200 440.68900 -6.25400 1.000 15.69399 86 GLU B CA 1
ATOM 3108 C C . GLU B 1 87 ? 37.11700 441.23700 -4.84100 1.000 16.51777 86 GLU B C 1
ATOM 3109 O O . GLU B 1 87 ? 37.70900 440.66000 -3.93200 1.000 16.00192 86 GLU B O 1
ATOM 3115 N N . LEU B 1 88 ? 36.40400 442.34000 -4.63000 1.000 14.18854 87 LEU B N 1
ATOM 3116 C CA . LEU B 1 88 ? 36.44100 443.06300 -3.36700 1.000 12.94103 87 LEU B CA 1
ATOM 3117 C C . LEU B 1 88 ? 35.03600 443.19600 -2.79900 1.000 14.01747 87 LEU B C 1
ATOM 3118 O O . LEU B 1 88 ? 34.07600 443.41700 -3.55100 1.000 15.55713 87 LEU B O 1
ATOM 3123 N N . GLU B 1 89 ? 34.93200 443.07300 -1.48500 1.000 14.28856 88 GLU B N 1
ATOM 3124 C CA . GLU B 1 89 ? 33.72500 443.45300 -0.73000 1.000 14.50963 88 GLU B CA 1
ATOM 3125 C C . GLU B 1 89 ? 34.07100 444.78100 -0.06100 1.000 12.83838 88 GLU B C 1
ATOM 3126 O O . GLU B 1 89 ? 34.71500 444.79500 0.98900 1.000 14.47016 88 GLU B O 1
ATOM 3132 N N . ILE B 1 90 ? 33.62600 445.88400 -0.67000 1.000 14.17012 89 ILE B N 1
ATOM 3133 C CA . ILE B 1 90 ? 34.02500 447.22500 -0.25500 1.000 12.20936 89 ILE B CA 1
ATOM 3134 C C . ILE B 1 90 ? 32.99600 447.77900 0.72700 1.000 13.51741 89 ILE B C 1
ATOM 3135 O O . ILE B 1 90 ? 31.78700 447.80400 0.44500 1.000 14.97285 89 ILE B O 1
ATOM 3140 N N . VAL B 1 91 ? 33.47800 448.19100 1.89400 1.000 13.45688 90 VAL B N 1
ATOM 3141 C CA . VAL B 1 91 ? 32.65600 448.71700 2.98200 1.000 13.10683 90 VAL B CA 1
ATOM 3142 C C . VAL B 1 91 ? 33.26900 450.04900 3.37800 1.000 14.17802 90 VAL B C 1
ATOM 3143 O O . VAL B 1 91 ? 34.47100 450.11700 3.60100 1.000 14.18328 90 VAL B O 1
ATOM 3147 N N . MET B 1 92 ? 32.45600 451.10300 3.46000 1.000 12.69889 91 MET B N 1
ATOM 3148 C CA . MET B 1 92 ? 33.00100 452.41300 3.81400 1.000 11.62245 91 MET B CA 1
ATOM 3149 C C . MET B 1 92 ? 33.24700 452.54300 5.31100 1.000 14.03063 91 MET B C 1
ATOM 3150 O O . MET B 1 92 ? 32.39100 452.18100 6.12600 1.000 12.77785 91 MET B O 1
ATOM 3155 N N . ARG B 1 93 ? 34.41800 453.06100 5.67300 1.000 12.39359 92 ARG B N 1
ATOM 3156 C CA . ARG B 1 93 ? 34.67300 453.49300 7.03900 1.000 13.34897 92 ARG B CA 1
ATOM 3157 C C . ARG B 1 93 ? 33.79000 454.68100 7.33600 1.000 12.63573 92 ARG B C 1
ATOM 3158 O O . ARG B 1 93 ? 33.99400 455.74500 6.73900 1.000 13.94115 92 ARG B O 1
ATOM 3166 N N . VAL B 1 94 ? 32.86200 454.52700 8.27700 1.000 14.38857 93 VAL B N 1
ATOM 3167 C CA . VAL B 1 94 ? 32.03800 455.65000 8.70300 1.000 14.89389 93 VAL B CA 1
ATOM 3168 C C . VAL B 1 94 ? 32.23800 455.81400 10.20500 1.000 17.16522 93 VAL B C 1
ATOM 3169 O O . VAL B 1 94 ? 31.41300 455.37700 11.01000 1.000 18.54170 93 VAL B O 1
ATOM 3173 N N . TYR B 1 95 ? 33.35200 456.41500 10.59600 1.000 14.96232 94 TYR B N 1
ATOM 3174 C CA . TYR B 1 95 ? 33.76900 456.46300 11.99200 1.000 15.23077 94 TYR B CA 1
ATOM 3175 C C . TYR B 1 95 ? 33.31800 457.76200 12.64400 1.000 19.43128 94 TYR B C 1
ATOM 3176 O O . TYR B 1 95 ? 33.72000 458.84600 12.21100 1.000 21.00515 94 TYR B O 1
ATOM 3185 N N . PHE B 1 96 ? 32.47800 457.65800 13.67500 1.000 21.89736 95 PHE B N 1
ATOM 3186 C CA . PHE B 1 96 ? 31.90300 458.84600 14.35300 1.000 21.54469 95 PHE B CA 1
ATOM 3187 C C . PHE B 1 96 ? 32.46000 458.97400 15.76700 1.000 25.70308 95 PHE B C 1
ATOM 3188 O O . PHE B 1 96 ? 32.09400 459.92200 16.46100 1.000 25.08722 95 PHE B O 1
ATOM 3196 N N . GLU B 1 97 ? 33.28100 458.00800 16.18900 1.000 27.61121 96 GLU B N 1
ATOM 3197 C CA . GLU B 1 97 ? 33.86500 457.99700 17.55900 1.000 31.31165 96 GLU B CA 1
ATOM 3198 C C . GLU B 1 97 ? 35.37600 457.77200 17.44500 1.000 36.34646 96 GLU B C 1
ATOM 3199 O O . GLU B 1 97 ? 35.75900 456.77200 16.79500 1.000 35.06736 96 GLU B O 1
ATOM 3205 N N . LYS B 1 98 ? 36.19600 458.63900 18.05700 1.000 35.28318 97 LYS B N 1
ATOM 3206 C CA . LYS B 1 98 ? 37.66900 458.53300 17.90000 1.000 33.69351 97 LYS B CA 1
ATOM 3207 C C . LYS B 1 98 ? 38.34300 458.37800 19.26700 1.000 34.98577 97 LYS B C 1
ATOM 3208 O O . LYS B 1 98 ? 38.07300 459.19000 20.15400 1.000 35.02525 97 LYS B O 1
ATOM 3214 N N . PRO B 1 99 ? 39.05000 457.32500 19.48400 1.000 34.00934 98 PRO B N 1
ATOM 3215 C CA . PRO B 1 99 ? 39.80900 457.21000 20.72200 1.000 32.97237 98 PRO B CA 1
ATOM 3216 C C . PRO B 1 99 ? 41.03000 458.13300 20.65500 1.000 36.05169 98 PRO B C 1
ATOM 3217 O O . PRO B 1 99 ? 41.77500 458.04600 19.71900 1.000 35.99642 98 PRO B O 1
ATOM 3221 N N . ARG B 1 100 ? 41.21300 458.97700 21.66600 1.000 35.45425 99 ARG B N 1
ATOM 3222 C CA . ARG B 1 100 ? 42.37600 459.88900 21.71700 1.000 37.57029 99 ARG B CA 1
ATOM 3223 C C . ARG B 1 100 ? 43.47400 459.30100 22.61000 1.000 40.59434 99 ARG B C 1
ATOM 3224 O O . ARG B 1 100 ? 43.13800 458.62400 23.59100 1.000 38.73359 99 ARG B O 1
ATOM 3232 N N . THR B 1 101 ? 44.73900 459.54100 22.26300 1.000 38.93625 100 THR B N 1
ATOM 3233 C CA . THR B 1 101 ? 45.88700 459.03300 23.05300 1.000 39.68897 100 THR B CA 1
ATOM 3234 C C . THR B 1 101 ? 45.82200 459.66400 24.45000 1.000 37.43080 100 THR B C 1
ATOM 3235 O O . THR B 1 101 ? 46.20400 458.99200 25.41200 1.000 35.54900 100 THR B O 1
ATOM 3239 N N . THR B 1 102 ? 45.30500 460.88800 24.53400 1.000 38.41250 101 THR B N 1
ATOM 3240 C CA . THR B 1 102 ? 45.17400 461.56700 25.83200 1.000 38.05719 101 THR B CA 1
ATOM 3241 C C . THR B 1 102 ? 43.87400 462.37100 25.78600 1.000 41.08651 101 THR B C 1
ATOM 3242 O O . THR B 1 102 ? 42.89700 461.93100 26.40400 1.000 41.33654 101 THR B O 1
ATOM 3246 N N . VAL B 1 103 ? 43.85900 463.47400 25.03000 1.000 41.33390 102 VAL B N 1
ATOM 3247 C CA . VAL B 1 103 ? 42.64200 464.33300 24.89700 1.000 42.05767 102 VAL B CA 1
ATOM 3248 C C . VAL B 1 103 ? 42.48600 464.84000 23.45800 1.000 41.51287 102 VAL B C 1
ATOM 3249 O O . VAL B 1 103 ? 43.48400 464.86500 22.74100 1.000 39.52053 102 VAL B O 1
ATOM 3253 N N . GLY B 1 104 ? 41.26100 465.22400 23.06500 1.000 41.82607 103 GLY B N 1
ATOM 3254 C CA . GLY B 1 104 ? 41.04600 465.81300 21.72700 1.000 40.24693 103 GLY B CA 1
ATOM 3255 C C . GLY B 1 104 ? 39.62700 465.67900 21.19000 1.000 40.85753 103 GLY B C 1
ATOM 3256 O O . GLY B 1 104 ? 38.88500 464.87700 21.77700 1.000 40.38116 103 GLY B O 1
ATOM 3257 N N . TRP B 1 105 ? 39.26700 466.43300 20.13400 1.000 40.52591 104 TRP B N 1
ATOM 3258 C CA . TRP B 1 105 ? 37.93000 466.28600 19.46800 1.000 35.52531 104 TRP B CA 1
ATOM 3259 C C . TRP B 1 105 ? 37.61400 464.80700 19.36900 1.000 34.73311 104 TRP B C 1
ATOM 3260 O O . TRP B 1 105 ? 38.36700 464.10300 18.70800 1.000 34.46992 104 TRP B O 1
ATOM 3271 N N . LYS B 1 106 ? 36.53800 464.36400 20.01500 1.000 31.50115 105 LYS B N 1
ATOM 3272 C CA . LYS B 1 106 ? 36.26400 462.90500 20.07000 1.000 33.27767 105 LYS B CA 1
ATOM 3273 C C . LYS B 1 106 ? 35.36900 462.51700 18.89800 1.000 31.76697 105 LYS B C 1
ATOM 3274 O O . LYS B 1 106 ? 35.01500 461.32700 18.80400 1.000 29.75883 105 LYS B O 1
ATOM 3280 N N . GLY B 1 107 ? 35.03100 463.48300 18.05400 1.000 29.63250 106 GLY B N 1
ATOM 3281 C CA . GLY B 1 107 ? 34.28200 463.06800 16.86200 1.000 24.84245 106 GLY B CA 1
ATOM 3282 C C . GLY B 1 107 ? 32.94500 463.73600 16.65000 1.000 23.12383 106 GLY B C 1
ATOM 3283 O O . GLY B 1 107 ? 32.58400 464.60800 17.42700 1.000 23.21857 106 GLY B O 1
ATOM 3284 N N . LEU B 1 108 ? 32.23300 463.27900 15.63000 1.000 17.72844 107 LEU B N 1
ATOM 3285 C CA . LEU B 1 108 ? 30.96300 463.93700 15.24800 1.000 18.25745 107 LEU B CA 1
ATOM 3286 C C . LEU B 1 108 ? 29.85700 463.66200 16.27200 1.000 16.49935 107 LEU B C 1
ATOM 3287 O O . LEU B 1 108 ? 29.02200 464.52900 16.44300 1.000 18.15218 107 LEU B O 1
ATOM 3292 N N . ILE B 1 109 ? 29.83700 462.48200 16.87400 1.000 15.88348 108 ILE B N 1
ATOM 3293 C CA . ILE B 1 109 ? 28.73500 462.26400 17.81200 1.000 19.08124 108 ILE B CA 1
ATOM 3294 C C . ILE B 1 109 ? 28.93300 463.10600 19.07400 1.000 18.98912 108 ILE B C 1
ATOM 3295 O O . ILE B 1 109 ? 27.99800 463.77400 19.54300 1.000 18.55486 108 ILE B O 1
ATOM 3300 N N . ASN B 1 110 ? 30.15400 463.10900 19.60900 1.000 20.67880 109 ASN B N 1
ATOM 3301 C CA . ASN B 1 110 ? 30.44600 463.80800 20.86400 1.000 19.89975 109 ASN B CA 1
ATOM 3302 C C . ASN B 1 110 ? 30.36500 465.31900 20.70200 1.000 21.33150 109 ASN B C 1
ATOM 3303 O O . ASN B 1 110 ? 29.94600 466.02400 21.63100 1.000 22.55797 109 ASN B O 1
ATOM 3308 N N . ASP B 1 111 ? 30.76500 465.84500 19.54000 1.000 19.04702 110 ASP B N 1
ATOM 3309 C CA . ASP B 1 111 ? 30.85400 467.29200 19.33200 1.000 17.91794 110 ASP B CA 1
ATOM 3310 C C . ASP B 1 111 ? 30.67100 467.60100 17.84900 1.000 20.53404 110 ASP B C 1
ATOM 3311 O O . ASP B 1 111 ? 31.60900 468.00700 17.15600 1.000 21.18149 110 ASP B O 1
ATOM 3316 N N . PRO B 1 112 ? 29.45300 467.43600 17.33400 1.000 18.87858 111 PRO B N 1
ATOM 3317 C CA . PRO B 1 112 ? 29.24400 467.60300 15.88100 1.000 19.59972 111 PRO B CA 1
ATOM 3318 C C . PRO B 1 112 ? 29.63900 468.97400 15.38100 1.000 22.81326 111 PRO B C 1
ATOM 3319 O O . PRO B 1 112 ? 30.11500 469.10300 14.24500 1.000 24.65822 111 PRO B O 1
ATOM 3323 N N . HIS B 1 113 ? 29.45400 470.01200 16.20300 1.000 19.86291 112 HIS B N 1
ATOM 3324 C CA . HIS B 1 113 ? 29.65400 471.36600 15.72000 1.000 25.17407 112 HIS B CA 1
ATOM 3325 C C . HIS B 1 113 ? 31.08500 471.82200 15.90100 1.000 25.24513 112 HIS B C 1
ATOM 3326 O O . HIS B 1 113 ? 31.41700 472.94600 15.50500 1.000 28.74818 112 HIS B O 1
ATOM 3333 N N . MET B 1 114 ? 31.93000 470.96900 16.47600 1.000 22.76062 113 MET B N 1
ATOM 3334 C CA . MET B 1 114 ? 33.37500 471.10600 16.38000 1.000 28.00599 113 MET B CA 1
ATOM 3335 C C . MET B 1 114 ? 33.86100 472.32300 17.16000 1.000 30.10361 113 MET B C 1
ATOM 3336 O O . MET B 1 114 ? 34.87000 472.94000 16.81400 1.000 31.49588 113 MET B O 1
ATOM 3341 N N . ASP B 1 115 ? 33.12100 472.65600 18.22200 1.000 27.59015 114 ASP B N 1
ATOM 3342 C CA . ASP B 1 115 ? 33.34100 473.86300 19.00700 1.000 30.58261 114 ASP B CA 1
ATOM 3343 C C . ASP B 1 115 ? 33.21700 473.60000 20.50800 1.000 30.98266 114 ASP B C 1
ATOM 3344 O O . ASP B 1 115 ? 32.98000 474.54300 21.27400 1.000 32.23544 114 ASP B O 1
ATOM 3349 N N . ASN B 1 116 ? 33.33600 472.34600 20.94100 1.000 30.10887 115 ASN B N 1
ATOM 3350 C CA . ASN B 1 116 ? 33.21500 471.97400 22.34700 1.000 31.21427 115 ASN B CA 1
ATOM 3351 C C . ASN B 1 116 ? 31.85400 472.36000 22.92000 1.000 29.93517 115 ASN B C 1
ATOM 3352 O O . ASN B 1 116 ? 31.73300 472.62300 24.12000 1.000 29.86674 115 ASN B O 1
ATOM 3357 N N . SER B 1 117 ? 30.81900 472.40100 22.07100 1.000 28.42183 116 SER B N 1
ATOM 3358 C CA . SER B 1 117 ? 29.45200 472.54600 22.55500 1.000 25.45305 116 SER B CA 1
ATOM 3359 C C . SER B 1 117 ? 28.81600 471.20800 22.91300 1.000 24.77402 116 SER B C 1
ATOM 3360 O O . SER B 1 117 ? 27.76000 471.19800 23.54800 1.000 26.91112 116 SER B O 1
ATOM 3363 N N . PHE B 1 118 ? 29.41300 470.09200 22.49400 1.000 24.06868 117 PHE B N 1
ATOM 3364 C CA . PHE B 1 118 ? 28.98900 468.75400 22.91900 1.000 22.99223 117 PHE B CA 1
ATOM 3365 C C . PHE B 1 118 ? 27.48400 468.53200 22.75000 1.000 23.21331 117 PHE B C 1
ATOM 3366 O O . PHE B 1 118 ? 26.78500 468.06500 23.65400 1.000 23.65547 117 PHE B O 1
ATOM 3374 N N . GLN B 1 119 ? 26.98400 468.82500 21.55200 1.000 21.36046 118 GLN B N 1
ATOM 3375 C CA . GLN B 1 119 ? 25.56500 468.62500 21.25200 1.000 21.58943 118 GLN B CA 1
ATOM 3376 C C . GLN B 1 119 ? 25.35300 467.18100 20.79100 1.000 19.97871 118 GLN B C 1
ATOM 3377 O O . GLN B 1 119 ? 25.10400 466.89600 19.62100 1.000 19.56814 118 GLN B O 1
ATOM 3383 N N . ILE B 1 120 ? 25.41600 466.27100 21.76300 1.000 19.72079 119 ILE B N 1
ATOM 3384 C CA . ILE B 1 120 ? 25.41500 464.84500 21.43600 1.000 18.84963 119 ILE B CA 1
ATOM 3385 C C . ILE B 1 120 ? 24.07300 464.41400 20.84200 1.000 18.78383 119 ILE B C 1
ATOM 3386 O O . ILE B 1 120 ? 24.02100 463.51500 19.98800 1.000 17.64685 119 ILE B O 1
ATOM 3391 N N . ASN B 1 121 ? 22.96100 465.02700 21.25200 1.000 18.97859 120 ASN B N 1
ATOM 3392 C CA . ASN B 1 121 ? 21.71700 464.65700 20.59400 1.000 17.89688 120 ASN B CA 1
ATOM 3393 C C . ASN B 1 121 ? 21.74500 465.03400 19.11400 1.000 17.16785 120 ASN B C 1
ATOM 3394 O O . ASN B 1 121 ? 21.32400 464.24400 18.26600 1.000 18.83910 120 ASN B O 1
ATOM 3399 N N . ASP B 1 122 ? 22.24400 466.22700 18.77800 1.000 18.70751 121 ASP B N 1
ATOM 3400 C CA . ASP B 1 122 ? 22.40900 466.57900 17.37000 1.000 20.37613 121 ASP B CA 1
ATOM 3401 C C . ASP B 1 122 ? 23.35600 465.59900 16.69100 1.000 19.06281 121 ASP B C 1
ATOM 3402 O O . ASP B 1 122 ? 23.12700 465.17800 15.54900 1.000 18.19165 121 ASP B O 1
ATOM 3407 N N . GLY B 1 123 ? 24.45100 465.28000 17.38200 1.000 17.73371 122 GLY B N 1
ATOM 3408 C CA . GLY B 1 123 ? 25.45600 464.38000 16.83300 1.000 17.43104 122 GLY B CA 1
ATOM 3409 C C . GLY B 1 123 ? 24.88100 463.02100 16.49600 1.000 18.28640 122 GLY B C 1
ATOM 3410 O O . GLY B 1 123 ? 25.14200 462.47500 15.42200 1.000 16.72569 122 GLY B O 1
ATOM 3411 N N . LEU B 1 124 ? 24.06500 462.46600 17.39600 1.000 18.10480 123 LEU B N 1
ATOM 3412 C CA . LEU B 1 124 ? 23.41900 461.19400 17.09700 1.000 16.86781 123 LEU B CA 1
ATOM 3413 C C . LEU B 1 124 ? 22.46500 461.30600 15.90600 1.000 15.63345 123 LEU B C 1
ATOM 3414 O O . LEU B 1 124 ? 22.39100 460.39000 15.08000 1.000 16.28090 123 LEU B O 1
ATOM 3419 N N . ARG B 1 125 ? 21.69800 462.40300 15.81600 1.000 16.36512 124 ARG B N 1
ATOM 3420 C CA . ARG B 1 125 ? 20.79400 462.59400 14.68200 1.000 15.92823 124 ARG B CA 1
ATOM 3421 C C . ARG B 1 125 ? 21.56300 462.68600 13.36000 1.000 17.47578 124 ARG B C 1
ATOM 3422 O O . ARG B 1 125 ? 21.17400 462.08500 12.34900 1.000 18.17060 124 ARG B O 1
ATOM 3430 N N . ILE B 1 126 ? 22.64300 463.46000 13.35300 1.000 17.62843 125 ILE B N 1
ATOM 3431 C CA . ILE B 1 126 ? 23.45900 463.61500 12.16300 1.000 18.62592 125 ILE B CA 1
ATOM 3432 C C . ILE B 1 126 ? 24.09500 462.28700 11.78200 1.000 17.41525 125 ILE B C 1
ATOM 3433 O O . ILE B 1 126 ? 24.08700 461.89400 10.60300 1.000 16.27300 125 ILE B O 1
ATOM 3438 N N . ALA B 1 127 ? 24.62300 461.57300 12.77100 1.000 16.47566 126 ALA B N 1
ATOM 3439 C CA . ALA B 1 127 ? 25.35100 460.32600 12.50700 1.000 16.22300 126 ALA B CA 1
ATOM 3440 C C . ALA B 1 127 ? 24.41700 459.25700 11.96300 1.000 18.79699 126 ALA B C 1
ATOM 3441 O O . ALA B 1 127 ? 24.72600 458.60700 10.95500 1.000 16.50461 126 ALA B O 1
ATOM 3443 N N . ARG B 1 128 ? 23.24800 459.07100 12.59800 1.000 16.22563 127 ARG B N 1
ATOM 3444 C CA . ARG B 1 128 ? 22.36500 458.02400 12.11600 1.000 15.73347 127 ARG B CA 1
ATOM 3445 C C . ARG B 1 128 ? 21.81600 458.37500 10.74600 1.000 14.32803 127 ARG B C 1
ATOM 3446 O O . ARG B 1 128 ? 21.69700 457.50200 9.89100 1.000 16.14667 127 ARG B O 1
ATOM 3454 N N . LYS B 1 129 ? 21.48200 459.65000 10.50500 1.000 14.78598 128 LYS B N 1
ATOM 3455 C CA . LYS B 1 129 ? 20.95300 460.01900 9.19200 1.000 15.36763 128 LYS B CA 1
ATOM 3456 C C . LYS B 1 129 ? 21.98700 459.78200 8.09000 1.000 15.39132 128 LYS B C 1
ATOM 3457 O O . LYS B 1 129 ? 21.65200 459.27400 7.01200 1.000 14.97548 128 LYS B O 1
ATOM 3463 N N . LEU B 1 130 ? 23.25700 460.09000 8.37100 1.000 13.78850 129 LEU B N 1
ATOM 3464 C CA . LEU B 1 130 ? 24.32000 459.84100 7.40600 1.000 16.83097 129 LEU B CA 1
ATOM 3465 C C . LEU B 1 130 ? 24.49200 458.34900 7.13800 1.000 15.69925 129 LEU B C 1
ATOM 3466 O O . LEU B 1 130 ? 24.57500 457.92300 5.97900 1.000 15.72294 129 LEU B O 1
ATOM 3471 N N A LEU B 1 131 ? 24.54100 457.53600 8.19600 0.540 14.52806 130 LEU B N 1
ATOM 3472 N N B LEU B 1 131 ? 24.50900 457.54800 8.19700 0.460 14.54385 130 LEU B N 1
ATOM 3473 C CA A LEU B 1 131 ? 24.66100 456.09000 8.03000 0.540 14.64649 130 LEU B CA 1
ATOM 3474 C CA B LEU B 1 131 ? 24.67200 456.07900 8.04500 0.460 14.71755 130 LEU B CA 1
ATOM 3475 C C A LEU B 1 131 ? 23.48500 455.54800 7.23500 0.540 15.75452 130 LEU B C 1
ATOM 3476 C C B LEU B 1 131 ? 23.47800 455.52700 7.26100 0.460 15.66504 130 LEU B C 1
ATOM 3477 O O A LEU B 1 131 ? 23.64200 454.68600 6.35200 0.540 15.41764 130 LEU B O 1
ATOM 3478 O O B LEU B 1 131 ? 23.68400 454.66900 6.39500 0.460 15.44133 130 LEU B O 1
ATOM 3487 N N . LEU B 1 132 ? 22.28800 456.07000 7.51000 1.000 14.10695 131 LEU B N 1
ATOM 3488 C CA . LEU B 1 132 ? 21.11200 455.63900 6.77200 1.000 15.06496 131 LEU B CA 1
ATOM 3489 C C . LEU B 1 132 ? 21.24200 455.96400 5.28600 1.000 14.81230 131 LEU B C 1
ATOM 3490 O O . LEU B 1 132 ? 20.97400 455.11900 4.42600 1.000 15.39395 131 LEU B O 1
ATOM 3495 N N . ASP B 1 133 ? 21.65500 457.20200 4.97000 1.000 13.82797 132 ASP B N 1
ATOM 3496 C CA . ASP B 1 133 ? 21.78400 457.62900 3.58500 1.000 15.81769 132 ASP B CA 1
ATOM 3497 C C . ASP B 1 133 ? 22.82200 456.78300 2.85700 1.000 14.23855 132 ASP B C 1
ATOM 3498 O O . ASP B 1 133 ? 22.60100 456.35500 1.71500 1.000 14.82809 132 ASP B O 1
ATOM 3503 N N . ILE B 1 134 ? 23.92900 456.46900 3.53500 1.000 13.86745 133 ILE B N 1
ATOM 3504 C CA . ILE B 1 134 ? 24.97700 455.71400 2.86700 1.000 14.72545 133 ILE B CA 1
ATOM 3505 C C . ILE B 1 134 ? 24.50000 454.29600 2.58900 1.000 13.90956 133 ILE B C 1
ATOM 3506 O O . ILE B 1 134 ? 24.62400 453.79000 1.46300 1.000 15.43869 133 ILE B O 1
ATOM 3511 N N . ASN B 1 135 ? 23.92700 453.63600 3.60100 1.000 13.35160 134 ASN B N 1
ATOM 3512 C CA . ASN B 1 135 ? 23.35700 452.30300 3.35700 1.000 13.22001 134 ASN B CA 1
ATOM 3513 C C . ASN B 1 135 ? 22.23700 452.32600 2.32100 1.000 13.67796 134 ASN B C 1
ATOM 3514 O O . ASN B 1 135 ? 22.12000 451.40700 1.50200 1.000 14.65176 134 ASN B O 1
ATOM 3519 N N . ASP B 1 136 ? 21.35800 453.32700 2.37600 1.000 13.48056 135 ASP B N 1
ATOM 3520 C CA . ASP B 1 136 ? 20.28700 453.34200 1.38800 1.000 15.39132 135 ASP B CA 1
ATOM 3521 C C . ASP B 1 136 ? 20.82800 453.49200 -0.02200 1.000 14.70966 135 ASP B C 1
ATOM 3522 O O . ASP B 1 136 ? 20.21700 452.99300 -0.97100 1.000 15.79663 135 ASP B O 1
ATOM 3527 N N . SER B 1 137 ? 21.97700 454.16800 -0.18300 1.000 15.65714 136 SER B N 1
ATOM 3528 C CA . SER B 1 137 ? 22.56300 454.27400 -1.51100 1.000 17.54421 136 SER B CA 1
ATOM 3529 C C . SER B 1 137 ? 23.07500 452.92900 -2.02900 1.000 17.54158 136 SER B C 1
ATOM 3530 O O . SER B 1 137 ? 23.28900 452.78600 -3.23600 1.000 20.57878 136 SER B O 1
ATOM 3533 N N . GLY B 1 138 ? 23.27600 451.95500 -1.14900 1.000 14.47542 137 GLY B N 1
ATOM 3534 C CA . GLY B 1 138 ? 23.77400 450.63800 -1.50900 1.000 18.17323 137 GLY B CA 1
ATOM 3535 C C . GLY B 1 138 ? 25.17900 450.34100 -1.02400 1.000 16.92835 137 GLY B C 1
ATOM 3536 O O . GLY B 1 138 ? 25.74100 449.29300 -1.37500 1.000 17.43893 137 GLY B O 1
ATOM 3537 N N . LEU B 1 139 ? 25.76000 451.22200 -0.22600 1.000 15.14392 138 LEU B N 1
ATOM 3538 C CA . LEU B 1 139 ? 27.13300 451.07400 0.24300 1.000 13.12526 138 LEU B CA 1
ATOM 3539 C C . LEU B 1 139 ? 27.13200 450.67200 1.71000 1.000 14.18328 138 LEU B C 1
ATOM 3540 O O . LEU B 1 139 ? 26.59400 451.41400 2.54600 1.000 12.98314 138 LEU B O 1
ATOM 3545 N N . PRO B 1 140 ? 27.66600 449.51200 2.07600 1.000 13.05946 139 PRO B N 1
ATOM 3546 C CA . PRO B 1 140 ? 27.73100 449.13400 3.48800 1.000 13.18316 139 PRO B CA 1
ATOM 3547 C C . PRO B 1 140 ? 28.72000 449.99900 4.25800 1.000 13.89114 139 PRO B C 1
ATOM 3548 O O . PRO B 1 140 ? 29.63300 450.60400 3.67900 1.000 14.43857 139 PRO B O 1
ATOM 3552 N N . ALA B 1 141 ? 28.54200 450.02700 5.57700 1.000 13.67006 140 ALA B N 1
ATOM 3553 C CA . ALA B 1 141 ? 29.30200 450.89700 6.46700 1.000 12.18304 140 ALA B CA 1
ATOM 3554 C C . ALA B 1 141 ? 29.95400 450.11900 7.59400 1.000 14.08590 140 ALA B C 1
ATOM 3555 O O . ALA B 1 141 ? 29.37300 449.16300 8.11500 1.000 14.04116 140 ALA B O 1
ATOM 3557 N N . ALA B 1 142 ? 31.15700 450.56600 7.97100 1.000 12.97524 141 ALA B N 1
ATOM 3558 C CA . ALA B 1 142 ? 31.92700 450.04400 9.09600 1.000 13.48320 141 ALA B CA 1
ATOM 3559 C C . ALA B 1 142 ? 32.09200 451.11200 10.16700 1.000 12.99366 141 ALA B C 1
ATOM 3560 O O . ALA B 1 142 ? 32.23300 452.30000 9.86000 1.000 15.00443 141 ALA B O 1
ATOM 3562 N N . GLY B 1 143 ? 32.16700 450.65700 11.40800 1.000 14.98338 142 GLY B N 1
ATOM 3563 C CA . GLY B 1 143 ? 32.37000 451.59200 12.52300 1.000 19.73395 142 GLY B CA 1
ATOM 3564 C C . GLY B 1 143 ? 33.28700 451.06900 13.60900 1.000 18.88647 142 GLY B C 1
ATOM 3565 O O . GLY B 1 143 ? 33.58400 449.88000 13.59300 1.000 18.82857 142 GLY B O 1
ATOM 3566 N N . GLU B 1 144 ? 33.76800 451.97100 14.46400 1.000 20.71564 143 GLU B N 1
ATOM 3567 C CA . GLU B 1 144 ? 34.54300 451.53600 15.64000 1.000 20.19716 143 GLU B CA 1
ATOM 3568 C C . GLU B 1 144 ? 33.59600 451.57900 16.83800 1.000 22.06317 143 GLU B C 1
ATOM 3569 O O . GLU B 1 144 ? 32.88500 452.55900 16.97800 1.000 23.32122 143 GLU B O 1
ATOM 3575 N N . PHE B 1 145 ? 33.59600 450.52700 17.63800 1.000 20.01819 144 PHE B N 1
ATOM 3576 C CA . PHE B 1 145 ? 32.76000 450.45800 18.85300 1.000 21.77630 144 PHE B CA 1
ATOM 3577 C C . PHE B 1 145 ? 33.64000 450.81800 20.04400 1.000 24.18974 144 PHE B C 1
ATOM 3578 O O . PHE B 1 145 ? 34.37700 449.96500 20.53700 1.000 24.73718 144 PHE B O 1
ATOM 3586 N N . LEU B 1 146 ? 33.56600 452.07600 20.44900 1.000 24.13710 145 LEU B N 1
ATOM 3587 C CA . LEU B 1 146 ? 34.39500 452.56500 21.56400 1.000 21.87104 145 LEU B CA 1
ATOM 3588 C C . LEU B 1 146 ? 33.48000 452.79600 22.76000 1.000 25.36883 145 LEU B C 1
ATOM 3589 O O . LEU B 1 146 ? 33.79200 452.31500 23.84000 1.000 27.98493 145 LEU B O 1
ATOM 3594 N N . ASP B 1 147 ? 32.40300 453.53200 22.52500 1.000 28.06915 146 ASP B N 1
ATOM 3595 C CA . ASP B 1 147 ? 31.46000 453.86800 23.57100 1.000 29.72198 146 ASP B CA 1
ATOM 3596 C C . ASP B 1 147 ? 30.53300 452.68200 23.82400 1.000 29.89569 146 ASP B C 1
ATOM 3597 O O . ASP B 1 147 ? 30.14700 451.97800 22.88600 1.000 28.82714 146 ASP B O 1
ATOM 3602 N N . MET B 1 148 ? 30.18900 452.44600 25.09600 1.000 27.08483 147 MET B N 1
ATOM 3603 C CA . MET B 1 148 ? 29.27600 451.35600 25.44700 1.000 24.91878 147 MET B CA 1
ATOM 3604 C C . MET B 1 148 ? 27.81200 451.67900 25.15800 1.000 26.14787 147 MET B C 1
ATOM 3605 O O . MET B 1 148 ? 26.99400 450.76000 25.08900 1.000 28.83240 147 MET B O 1
ATOM 3610 N N . ILE B 1 149 ? 27.47400 452.95200 24.98500 1.000 23.95287 148 ILE B N 1
ATOM 3611 C CA . ILE B 1 149 ? 26.09600 453.37800 24.86500 1.000 21.41046 148 ILE B CA 1
ATOM 3612 C C . ILE B 1 149 ? 25.72500 453.76100 23.43800 1.000 23.87128 148 ILE B C 1
ATOM 3613 O O . ILE B 1 149 ? 24.59000 453.50900 23.02100 1.000 21.62365 148 ILE B O 1
ATOM 3618 N N . THR B 1 150 ? 26.65300 454.33300 22.67100 1.000 21.37098 149 THR B N 1
ATOM 3619 C CA . THR B 1 150 ? 26.30900 454.73000 21.30600 1.000 23.60546 149 THR B CA 1
ATOM 3620 C C . THR B 1 150 ? 25.95000 453.57400 20.36700 1.000 22.46848 149 THR B C 1
ATOM 3621 O O . THR B 1 150 ? 25.17500 453.82500 19.42200 1.000 20.52351 149 THR B O 1
ATOM 3625 N N . PRO B 1 151 ? 26.45000 452.33500 20.52700 1.000 22.51586 150 PRO B N 1
ATOM 3626 C CA . PRO B 1 151 ? 26.10300 451.29200 19.53900 1.000 23.15278 150 PRO B CA 1
ATOM 3627 C C . PRO B 1 151 ? 24.61300 451.04400 19.36000 1.000 23.78180 150 PRO B C 1
ATOM 3628 O O . PRO B 1 151 ? 24.18000 450.75800 18.23500 1.000 21.02621 150 PRO B O 1
ATOM 3632 N N . GLN B 1 152 ? 23.79800 451.17600 20.40700 1.000 20.66564 151 GLN B N 1
ATOM 3633 C CA . GLN B 1 152 ? 22.36700 450.95200 20.24100 1.000 25.14775 151 GLN B CA 1
ATOM 3634 C C . GLN B 1 152 ? 21.75000 451.91500 19.23900 1.000 20.35244 151 GLN B C 1
ATOM 3635 O O . GLN B 1 152 ? 20.69000 451.62400 18.68300 1.000 23.26858 151 GLN B O 1
ATOM 3641 N N . TYR B 1 153 ? 22.38500 453.06700 19.01100 1.000 18.00742 152 TYR B N 1
ATOM 3642 C CA . TYR B 1 153 ? 21.83900 454.05800 18.10100 1.000 17.95742 152 TYR B CA 1
ATOM 3643 C C . TYR B 1 153 ? 22.15000 453.74900 16.64700 1.000 18.36799 152 TYR B C 1
ATOM 3644 O O . TYR B 1 153 ? 21.47400 454.27000 15.75900 1.000 17.00730 152 TYR B O 1
ATOM 3653 N N . LEU B 1 154 ? 23.18600 452.94200 16.38700 1.000 17.75739 153 LEU B N 1
ATOM 3654 C CA . LEU B 1 154 ? 23.75800 452.84500 15.04700 1.000 17.47578 153 LEU B CA 1
ATOM 3655 C C . LEU B 1 154 ? 23.99300 451.43600 14.56700 1.000 16.45460 153 LEU B C 1
ATOM 3656 O O . LEU B 1 154 ? 24.12400 451.23800 13.34900 1.000 16.76254 153 LEU B O 1
ATOM 3661 N N . ALA B 1 155 ? 24.03000 450.45000 15.45800 1.000 17.98374 154 ALA B N 1
ATOM 3662 C CA . ALA B 1 155 ? 24.59800 449.15800 15.08200 1.000 19.75237 154 ALA B CA 1
ATOM 3663 C C . ALA B 1 155 ? 23.78000 448.44400 14.01400 1.000 17.08889 154 ALA B C 1
ATOM 3664 O O . ALA B 1 155 ? 24.34400 447.66200 13.23900 1.000 17.08363 154 ALA B O 1
ATOM 3666 N N . ASP B 1 156 ? 22.46400 448.66700 13.97700 1.000 17.00730 155 ASP B N 1
ATOM 3667 C CA . ASP B 1 156 ? 21.61300 448.04600 12.96100 1.000 18.63118 155 ASP B CA 1
ATOM 3668 C C . ASP B 1 156 ? 21.95300 448.50300 11.55600 1.000 16.28616 155 ASP B C 1
ATOM 3669 O O . ASP B 1 156 ? 21.46600 447.89500 10.59200 1.000 17.07047 155 ASP B O 1
ATOM 3674 N N . LEU B 1 157 ? 22.76400 449.55700 11.41000 1.000 14.59386 156 LEU B N 1
ATOM 3675 C CA . LEU B 1 157 ? 23.18400 450.04700 10.10400 1.000 15.02549 156 LEU B CA 1
ATOM 3676 C C . LEU B 1 157 ? 24.66500 449.78000 9.86300 1.000 15.05180 156 LEU B C 1
ATOM 3677 O O . LEU B 1 157 ? 25.23400 450.29900 8.89800 1.000 17.28628 156 LEU B O 1
ATOM 3682 N N . MET B 1 158 ? 25.27800 449.01500 10.76700 1.000 15.90717 157 MET B N 1
ATOM 3683 C CA A MET B 1 158 ? 26.70300 448.63900 10.59400 0.630 14.34119 157 MET B CA 1
ATOM 3684 C CA B MET B 1 158 ? 26.70000 448.64300 10.57600 0.370 14.49121 157 MET B CA 1
ATOM 3685 C C . MET B 1 158 ? 26.85500 447.19300 10.06500 1.000 15.14392 157 MET B C 1
ATOM 3686 O O . MET B 1 158 ? 26.20700 446.21100 10.51400 1.000 15.41501 157 MET B O 1
ATOM 3695 N N . SER B 1 159 ? 27.66400 447.08700 9.02100 1.000 13.72533 158 SER B N 1
ATOM 3696 C CA . SER B 1 159 ? 27.92800 445.75900 8.45200 1.000 14.11748 158 SER B CA 1
ATOM 3697 C C . SER B 1 159 ? 29.16600 445.09500 9.03800 1.000 14.02010 158 SER B C 1
ATOM 3698 O O . SER B 1 159 ? 29.34900 443.87900 8.85900 1.000 13.93062 158 SER B O 1
ATOM 3701 N N . TRP B 1 160 ? 29.97900 445.87500 9.72100 1.000 13.60953 159 TRP B N 1
ATOM 3702 C CA . TRP B 1 160 ? 31.24000 445.38100 10.30400 1.000 14.04116 159 TRP B CA 1
ATOM 3703 C C . TRP B 1 160 ? 31.68900 446.40300 11.33600 1.000 13.98852 159 TRP B C 1
ATOM 3704 O O . TRP B 1 160 ? 31.39000 447.58200 11.17500 1.000 14.28856 159 TRP B O 1
ATOM 3715 N N . GLY B 1 161 ? 32.36500 445.92500 12.35800 1.000 14.74650 160 GLY B N 1
ATOM 3716 C CA . GLY B 1 161 ? 32.87500 446.85400 13.36300 1.000 17.58632 160 GLY B CA 1
ATOM 3717 C C . GLY B 1 161 ? 34.25000 446.48100 13.85500 1.000 15.17550 160 GLY B C 1
ATOM 3718 O O . GLY B 1 161 ? 34.63000 445.33000 13.74000 1.000 15.17024 160 GLY B O 1
ATOM 3719 N N . ALA B 1 162 ? 34.92700 447.47100 14.41100 1.000 15.60713 161 ALA B N 1
ATOM 3720 C CA . ALA B 1 162 ? 36.25100 447.21100 14.98200 1.000 16.16510 161 ALA B CA 1
ATOM 3721 C C . ALA B 1 162 ? 36.29900 447.61900 16.44800 1.000 19.14177 161 ALA B C 1
ATOM 3722 O O . ALA B 1 162 ? 35.63800 448.58000 16.81200 1.000 18.80752 161 ALA B O 1
ATOM 3724 N N . ILE B 1 163 ? 37.05900 446.87000 17.22800 1.000 17.38366 162 ILE B N 1
ATOM 3725 C CA . ILE B 1 163 ? 37.34200 447.29000 18.61600 1.000 19.07860 162 ILE B CA 1
ATOM 3726 C C . ILE B 1 163 ? 38.78600 447.77700 18.55700 1.000 19.20493 162 ILE B C 1
ATOM 3727 O O . ILE B 1 163 ? 39.63000 447.03200 18.06900 1.000 23.37386 162 ILE B O 1
ATOM 3732 N N . GLY B 1 164 ? 39.04700 448.98600 19.02500 1.000 22.24214 163 GLY B N 1
ATOM 3733 C CA . GLY B 1 164 ? 40.38000 449.58400 18.85600 1.000 22.95538 163 GLY B CA 1
ATOM 3734 C C . GLY B 1 164 ? 41.48300 448.93500 19.65100 1.000 23.38965 163 GLY B C 1
ATOM 3735 O O . GLY B 1 164 ? 41.19200 448.20000 20.59600 1.000 24.10026 163 GLY B O 1
ATOM 3736 N N . ALA B 1 165 ? 42.71700 449.24100 19.26300 1.000 23.05540 164 ALA B N 1
ATOM 3737 C CA . ALA B 1 165 ? 43.85400 448.63800 19.94900 1.000 21.83420 164 ALA B CA 1
ATOM 3738 C C . ALA B 1 165 ? 43.82600 448.92900 21.44600 1.000 22.67377 164 ALA B C 1
ATOM 3739 O O . ALA B 1 165 ? 44.20600 448.07600 22.24800 1.000 22.93433 164 ALA B O 1
ATOM 3741 N N . ARG B 1 166 ? 43.36500 450.11600 21.84200 1.000 21.57890 165 ARG B N 1
ATOM 3742 C CA . ARG B 1 166 ? 43.41800 450.49000 23.25600 1.000 24.36082 165 ARG B CA 1
ATOM 3743 C C . ARG B 1 166 ? 42.29900 449.85200 24.07300 1.000 23.50282 165 ARG B C 1
ATOM 3744 O O . ARG B 1 166 ? 42.29900 449.96400 25.31100 1.000 22.77642 165 ARG B O 1
ATOM 3752 N N . THR B 1 167 ? 41.36300 449.16900 23.41600 1.000 21.96316 166 THR B N 1
ATOM 3753 C CA . THR B 1 167 ? 40.27000 448.52700 24.12300 1.000 22.73430 166 THR B CA 1
ATOM 3754 C C . THR B 1 167 ? 40.16500 447.03800 23.83300 1.000 22.56060 166 THR B C 1
ATOM 3755 O O . THR B 1 167 ? 39.22500 446.40600 24.31800 1.000 20.12083 166 THR B O 1
ATOM 3759 N N . THR B 1 168 ? 41.12200 446.45400 23.09900 1.000 20.67353 167 THR B N 1
ATOM 3760 C CA . THR B 1 168 ? 41.04600 445.02800 22.78200 1.000 21.25255 167 THR B CA 1
ATOM 3761 C C . THR B 1 168 ? 41.07700 444.17400 24.04200 1.000 22.33426 167 THR B C 1
ATOM 3762 O O . THR B 1 168 ? 40.44900 443.10000 24.09000 1.000 20.12347 167 THR B O 1
ATOM 3766 N N . GLU B 1 169 ? 41.78300 444.64100 25.07200 1.000 20.99199 168 GLU B N 1
ATOM 3767 C CA . GLU B 1 169 ? 41.87300 443.94100 26.34700 1.000 22.83958 168 GLU B CA 1
ATOM 3768 C C . GLU B 1 169 ? 40.67900 444.17400 27.25500 1.000 23.30279 168 GLU B C 1
ATOM 3769 O O . GLU B 1 169 ? 40.57000 443.50200 28.28500 1.000 26.21104 168 GLU B O 1
ATOM 3775 N N . SER B 1 170 ? 39.80100 445.10200 26.90500 1.000 20.32875 169 SER B N 1
ATOM 3776 C CA . SER B 1 170 ? 38.73400 445.55100 27.79700 1.000 23.17909 169 SER B CA 1
ATOM 3777 C C . SER B 1 170 ? 37.59600 444.53200 27.84400 1.000 24.36345 169 SER B C 1
ATOM 3778 O O . SER B 1 170 ? 36.97600 444.23500 26.81700 1.000 22.03948 169 SER B O 1
ATOM 3781 N N . GLN B 1 171 ? 37.30200 444.02300 29.04500 1.000 23.55546 170 GLN B N 1
ATOM 3782 C CA . GLN B 1 171 ? 36.22100 443.05000 29.19300 1.000 25.08722 170 GLN B CA 1
ATOM 3783 C C . GLN B 1 171 ? 34.88000 443.57800 28.69200 1.000 25.27935 170 GLN B C 1
ATOM 3784 O O . GLN B 1 171 ? 34.13200 442.84500 28.03500 1.000 22.20793 170 GLN B O 1
ATOM 3790 N N . VAL B 1 172 ? 34.55600 444.84400 28.96300 1.000 23.52387 171 VAL B N 1
ATOM 3791 C CA . VAL B 1 172 ? 33.24700 445.33500 28.53300 1.000 26.37158 171 VAL B CA 1
ATOM 3792 C C . VAL B 1 172 ? 33.17600 445.42200 27.01500 1.000 23.23700 171 VAL B C 1
ATOM 3793 O O . VAL B 1 172 ? 32.10200 445.23800 26.41900 1.000 22.39216 171 VAL B O 1
ATOM 3797 N N . HIS B 1 173 ? 34.31100 445.66300 26.34800 1.000 21.43678 172 HIS B N 1
ATOM 3798 C CA . HIS B 1 173 ? 34.26000 445.67800 24.89500 1.000 22.42111 172 HIS B CA 1
ATOM 3799 C C . HIS B 1 173 ? 34.14300 444.27600 24.32500 1.000 20.22085 172 HIS B C 1
ATOM 3800 O O . HIS B 1 173 ? 33.44400 444.08000 23.32400 1.000 19.79185 172 HIS B O 1
ATOM 3807 N N . ARG B 1 174 ? 34.77900 443.28800 24.97300 1.000 20.30243 173 ARG B N 1
ATOM 3808 C CA . ARG B 1 174 ? 34.62100 441.90700 24.53000 1.000 19.61288 173 ARG B CA 1
ATOM 3809 C C . ARG B 1 174 ? 33.18400 441.44100 24.70100 1.000 20.70775 173 ARG B C 1
ATOM 3810 O O . ARG B 1 174 ? 32.62300 440.78800 23.80900 1.000 20.19716 173 ARG B O 1
ATOM 3818 N N . GLU B 1 175 ? 32.57400 441.79300 25.83600 1.000 21.73155 174 GLU B N 1
ATOM 3819 C CA . GLU B 1 175 ? 31.15500 441.50800 26.05900 1.000 22.67377 174 GLU B CA 1
ATOM 3820 C C . GLU B 1 175 ? 30.27700 442.16600 25.00400 1.000 21.72629 174 GLU B C 1
ATOM 3821 O O . GLU B 1 175 ? 29.37900 441.52600 24.45200 1.000 20.09188 174 GLU B O 1
ATOM 3827 N N . LEU B 1 176 ? 30.51600 443.45100 24.71500 1.000 20.66037 175 LEU B N 1
ATOM 3828 C CA . LEU B 1 176 ? 29.76400 444.14000 23.66800 1.000 22.18687 175 LEU B CA 1
ATOM 3829 C C . LEU B 1 176 ? 29.83600 443.37300 22.35100 1.000 20.03135 175 LEU B C 1
ATOM 3830 O O . LEU B 1 176 ? 28.81800 443.08200 21.72600 1.000 19.95502 175 LEU B O 1
ATOM 3835 N N . ALA B 1 177 ? 31.04200 442.98100 21.95000 1.000 18.77330 176 ALA B N 1
ATOM 3836 C CA . ALA B 1 177 ? 31.19800 442.29300 20.68000 1.000 19.27600 176 ALA B CA 1
ATOM 3837 C C . ALA B 1 177 ? 30.41500 440.98200 20.65300 1.000 17.71528 176 ALA B C 1
ATOM 3838 O O . ALA B 1 177 ? 29.87900 440.60000 19.60800 1.000 16.99151 176 ALA B O 1
ATOM 3840 N N . SER B 1 178 ? 30.37600 440.27000 21.78800 1.000 16.27037 177 SER B N 1
ATOM 3841 C CA . SER B 1 178 ? 29.68900 438.98400 21.88500 1.000 18.91016 177 SER B CA 1
ATOM 3842 C C . SER B 1 178 ? 28.19300 439.10800 21.62800 1.000 21.62101 177 SER B C 1
ATOM 3843 O O . SER B 1 178 ? 27.55200 438.10500 21.28500 1.000 19.35758 177 SER B O 1
ATOM 3846 N N . GLY B 1 179 ? 27.64100 440.31000 21.73900 1.000 19.36285 178 GLY B N 1
ATOM 3847 C CA . GLY B 1 179 ? 26.23900 440.53900 21.41700 1.000 20.52615 178 GLY B CA 1
ATOM 3848 C C . GLY B 1 179 ? 25.94900 441.35600 20.16900 1.000 20.84197 178 GLY B C 1
ATOM 3849 O O . GLY B 1 179 ? 24.79100 441.68700 19.90700 1.000 23.48176 178 GLY B O 1
ATOM 3850 N N . LEU B 1 180 ? 26.97200 441.72300 19.39200 1.000 18.38642 179 LEU B N 1
ATOM 3851 C CA . LEU B 1 180 ? 26.72100 442.50900 18.19600 1.000 18.51011 179 LEU B CA 1
ATOM 3852 C C . LEU B 1 180 ? 26.23900 441.63300 17.05400 1.000 19.38653 179 LEU B C 1
ATOM 3853 O O . LEU B 1 180 ? 26.64200 440.47600 16.91800 1.000 20.86303 179 LEU B O 1
ATOM 3858 N N . SER B 1 181 ? 25.41400 442.21200 16.19000 1.000 19.50497 180 SER B N 1
ATOM 3859 C CA . SER B 1 181 ? 24.85400 441.47500 15.06800 1.000 21.52363 180 SER B CA 1
ATOM 3860 C C . SER B 1 181 ? 25.74700 441.48600 13.83600 1.000 19.89712 180 SER B C 1
ATOM 3861 O O . SER B 1 181 ? 25.40800 440.83900 12.83200 1.000 23.13435 180 SER B O 1
ATOM 3864 N N . CYS B 1 182 ? 26.87000 442.19200 13.88300 1.000 18.75488 181 CYS B N 1
ATOM 3865 C CA . CYS B 1 182 ? 27.79100 442.25100 12.76100 1.000 17.93373 181 CYS B CA 1
ATOM 3866 C C . CYS B 1 182 ? 29.09400 441.54500 13.09900 1.000 16.60199 181 CYS B C 1
ATOM 3867 O O . CYS B 1 182 ? 29.39900 441.32500 14.27700 1.000 17.06784 181 CYS B O 1
ATOM 3870 N N . PRO B 1 183 ? 29.91200 441.22500 12.09200 1.000 15.87296 182 PRO B N 1
ATOM 3871 C CA . PRO B 1 183 ? 31.27200 440.74800 12.36500 1.000 16.08877 182 PRO B CA 1
ATOM 3872 C C . PRO B 1 183 ? 32.10000 441.84500 13.01200 1.000 15.24130 182 PRO B C 1
ATOM 3873 O O . PRO B 1 183 ? 31.82100 443.03700 12.85200 1.000 16.78096 182 PRO B O 1
ATOM 3877 N N . VAL B 1 184 ? 33.09400 441.42600 13.78900 1.000 15.57029 183 VAL B N 1
ATOM 3878 C CA . VAL B 1 184 ? 33.90000 442.34500 14.59200 1.000 15.36500 183 VAL B CA 1
ATOM 3879 C C . VAL B 1 184 ? 35.37600 442.01400 14.41300 1.000 14.55964 183 VAL B C 1
ATOM 3880 O O . VAL B 1 184 ? 35.78800 440.86100 14.59000 1.000 16.38354 183 VAL B O 1
ATOM 3884 N N . GLY B 1 185 ? 36.18700 443.02900 14.11100 1.000 13.61216 184 GLY B N 1
ATOM 3885 C CA . GLY B 1 185 ? 37.63800 442.87800 14.10700 1.000 14.52279 184 GLY B CA 1
ATOM 3886 C C . GLY B 1 185 ? 38.25000 443.42400 15.38600 1.000 16.09403 184 GLY B C 1
ATOM 3887 O O . GLY B 1 185 ? 37.83200 444.46600 15.88900 1.000 17.49683 184 GLY B O 1
ATOM 3888 N N . PHE B 1 186 ? 39.24800 442.70400 15.91500 1.000 15.14129 185 PHE B N 1
ATOM 3889 C CA . PHE B 1 186 ? 39.96900 443.07100 17.12900 1.000 15.63082 185 PHE B CA 1
ATOM 3890 C C . PHE B 1 186 ? 41.41200 443.39300 16.77000 1.000 17.13100 185 PHE B C 1
ATOM 3891 O O . PHE B 1 186 ? 42.11100 442.55100 16.19900 1.000 16.07561 185 PHE B O 1
ATOM 3899 N N . LYS B 1 187 ? 41.85600 444.59300 17.07400 1.000 18.57854 186 LYS B N 1
ATOM 3900 C CA . LYS B 1 187 ? 43.22600 444.97700 16.67200 1.000 16.96256 186 LYS B CA 1
ATOM 3901 C C . LYS B 1 187 ? 44.25400 444.41900 17.65400 1.000 19.64709 186 LYS B C 1
ATOM 3902 O O . LYS B 1 187 ? 43.93100 444.28300 18.82800 1.000 19.37338 186 LYS B O 1
ATOM 3908 N N . ASN B 1 188 ? 45.44000 444.06400 17.16700 1.000 16.66252 187 ASN B N 1
ATOM 3909 C CA . ASN B 1 188 ? 46.49700 443.70200 18.09900 1.000 17.66791 187 ASN B CA 1
ATOM 3910 C C . ASN B 1 188 ? 46.79800 444.88500 19.03500 1.000 18.29693 187 ASN B C 1
ATOM 3911 O O . ASN B 1 188 ? 46.36900 446.01400 18.80800 1.000 18.90227 187 ASN B O 1
ATOM 3916 N N . GLY B 1 189 ? 47.51800 444.59400 20.11700 1.000 21.59206 188 GLY B N 1
ATOM 3917 C CA . GLY B 1 189 ? 47.78800 445.61600 21.11200 1.000 22.87116 188 GLY B CA 1
ATOM 3918 C C . GLY B 1 189 ? 48.71000 446.69000 20.57000 1.000 25.61360 188 GLY B C 1
ATOM 3919 O O . GLY B 1 189 ? 49.43000 446.48400 19.59400 1.000 23.78180 188 GLY B O 1
ATOM 3920 N N . THR B 1 190 ? 48.67100 447.87000 21.21300 1.000 24.37661 189 THR B N 1
ATOM 3921 C CA . THR B 1 190 ? 49.40800 449.01300 20.68500 1.000 23.84233 189 THR B CA 1
ATOM 3922 C C . THR B 1 190 ? 50.90600 448.75600 20.64000 1.000 24.66085 189 THR B C 1
ATOM 3923 O O . THR B 1 190 ? 51.61300 449.42700 19.88200 1.000 27.67174 189 THR B O 1
ATOM 3927 N N . ASP B 1 191 ? 51.40500 447.79000 21.40700 1.000 25.20039 190 ASP B N 1
ATOM 3928 C CA . ASP B 1 191 ? 52.81400 447.43300 21.34400 1.000 26.80585 190 ASP B CA 1
ATOM 3929 C C . ASP B 1 191 ? 53.09400 446.26900 20.40300 1.000 27.69543 190 ASP B C 1
ATOM 3930 O O . ASP B 1 191 ? 54.21000 445.74700 20.39900 1.000 28.44815 190 ASP B O 1
ATOM 3935 N N . GLY B 1 192 ? 52.11200 445.85600 19.60000 1.000 24.68454 191 GLY B N 1
ATOM 3936 C CA . GLY B 1 192 ? 52.28500 444.75900 18.68100 1.000 24.26607 191 GLY B CA 1
ATOM 3937 C C . GLY B 1 192 ? 51.79200 443.41400 19.17700 1.000 25.60833 191 GLY B C 1
ATOM 3938 O O . GLY B 1 192 ? 51.75400 442.46300 18.38700 1.000 25.11880 191 GLY B O 1
ATOM 3939 N N . THR B 1 193 ? 51.39100 443.31000 20.44500 1.000 24.56347 192 THR B N 1
ATOM 3940 C CA . THR B 1 193 ? 51.06300 442.00800 21.01700 1.000 24.38187 192 THR B CA 1
ATOM 3941 C C . THR B 1 193 ? 49.85500 441.38900 20.31800 1.000 21.70787 192 THR B C 1
ATOM 3942 O O . THR B 1 193 ? 48.78800 442.00400 20.22500 1.000 22.12371 192 THR B O 1
ATOM 3946 N N . ILE B 1 194 ? 50.02900 440.15000 19.86500 1.000 23.20278 193 ILE B N 1
ATOM 3947 C CA . ILE B 1 194 ? 48.98000 439.42200 19.16400 1.000 22.70799 193 ILE B CA 1
ATOM 3948 C C . ILE B 1 194 ? 48.03000 438.72800 20.14600 1.000 22.73430 193 ILE B C 1
ATOM 3949 O O . ILE B 1 194 ? 46.82100 438.65500 19.90500 1.000 22.85274 193 ILE B O 1
ATOM 3954 N N . LYS B 1 195 ? 48.55500 438.23900 21.27600 1.000 23.10277 194 LYS B N 1
ATOM 3955 C CA . LYS B 1 195 ? 47.77100 437.39600 22.17700 1.000 23.62652 194 LYS B CA 1
ATOM 3956 C C . LYS B 1 195 ? 46.51700 438.09000 22.69200 1.000 22.00001 194 LYS B C 1
ATOM 3957 O O . LYS B 1 195 ? 45.47400 437.44600 22.84500 1.000 22.46059 194 LYS B O 1
ATOM 3963 N N . VAL B 1 196 ? 46.58700 439.39800 22.97800 1.000 20.44192 195 VAL B N 1
ATOM 3964 C CA . VAL B 1 196 ? 45.40000 440.07600 23.50300 1.000 22.51323 195 VAL B CA 1
ATOM 3965 C C . VAL B 1 196 ? 44.24600 440.02100 22.50400 1.000 20.92619 195 VAL B C 1
ATOM 3966 O O . VAL B 1 196 ? 43.07700 439.96700 22.90800 1.000 21.20254 195 VAL B O 1
ATOM 3970 N N . ALA B 1 197 ? 44.54300 440.02400 21.19600 1.000 17.53894 196 ALA B N 1
ATOM 3971 C CA . ALA B 1 197 ? 43.47500 439.97100 20.20300 1.000 19.24441 196 ALA B CA 1
ATOM 3972 C C . ALA B 1 197 ? 42.93300 438.55300 20.05700 1.000 21.29992 196 ALA B C 1
ATOM 3973 O O . ALA B 1 197 ? 41.72800 438.35300 19.85000 1.000 19.64446 196 ALA B O 1
ATOM 3975 N N . ILE B 1 198 ? 43.82000 437.55700 20.16000 1.000 19.75237 197 ILE B N 1
ATOM 3976 C CA . ILE B 1 198 ? 43.36900 436.16900 20.13300 1.000 21.82104 197 ILE B CA 1
ATOM 3977 C C . ILE B 1 198 ? 42.44700 435.89300 21.32300 1.000 21.71839 197 ILE B C 1
ATOM 3978 O O . ILE B 1 198 ? 41.35900 435.31100 21.17600 1.000 22.45532 197 ILE B O 1
ATOM 3983 N N . ASP B 1 199 ? 42.85600 436.34000 22.51600 1.000 20.69722 198 ASP B N 1
ATOM 3984 C CA . ASP B 1 199 ? 42.00700 436.22600 23.69800 1.000 22.02106 198 ASP B CA 1
ATOM 3985 C C . ASP B 1 199 ? 40.67200 436.92900 23.48300 1.000 21.71313 198 ASP B C 1
ATOM 3986 O O . ASP B 1 199 ? 39.62600 436.44100 23.92100 1.000 23.71863 198 ASP B O 1
ATOM 3991 N N . ALA B 1 200 ? 40.69900 438.10800 22.85100 1.000 20.15768 199 ALA B N 1
ATOM 3992 C CA . ALA B 1 200 ? 39.45900 438.84500 22.62200 1.000 18.90227 199 ALA B CA 1
ATOM 3993 C C . ALA B 1 200 ? 38.51900 438.08400 21.69100 1.000 19.24178 199 ALA B C 1
ATOM 3994 O O . ALA B 1 200 ? 37.30300 438.02600 21.93400 1.000 18.94701 199 ALA B O 1
ATOM 3996 N N . ILE B 1 201 ? 39.05200 437.49900 20.61700 1.000 19.01281 200 ILE B N 1
ATOM 3997 C CA . ILE B 1 201 ? 38.21800 436.71500 19.70700 1.000 19.01017 200 ILE B CA 1
ATOM 3998 C C . ILE B 1 201 ? 37.56400 435.56900 20.46400 1.000 21.24202 200 ILE B C 1
ATOM 3999 O O . ILE B 1 201 ? 36.35600 435.32400 20.33600 1.000 21.23149 200 ILE B O 1
ATOM 4004 N N . ASN B 1 202 ? 38.33500 434.88800 21.30700 1.000 19.77606 201 ASN B N 1
ATOM 4005 C CA . ASN B 1 202 ? 37.76600 433.75900 22.04500 1.000 21.07358 201 ASN B CA 1
ATOM 4006 C C . ASN B 1 202 ? 36.69300 434.22600 23.00900 1.000 23.09487 201 ASN B C 1
ATOM 4007 O O . ASN B 1 202 ? 35.62800 433.60500 23.10900 1.000 22.26056 201 ASN B O 1
ATOM 4012 N N . ALA B 1 203 ? 36.95500 435.31800 23.72600 1.000 20.91567 202 ALA B N 1
ATOM 4013 C CA . ALA B 1 203 ? 35.97100 435.86200 24.66000 1.000 23.57651 202 ALA B CA 1
ATOM 4014 C C . ALA B 1 203 ? 34.70600 436.31000 23.93600 1.000 23.38965 202 ALA B C 1
ATOM 4015 O O . ALA B 1 203 ? 33.58100 436.00600 24.36500 1.000 22.57902 202 ALA B O 1
ATOM 4017 N N . ALA B 1 204 ? 34.86500 437.02800 22.81900 1.000 19.44970 203 ALA B N 1
ATOM 4018 C CA . ALA B 1 204 ? 33.70300 437.47400 22.06200 1.000 19.06808 203 ALA B CA 1
ATOM 4019 C C . ALA B 1 204 ? 32.89000 436.32300 21.49400 1.000 21.51574 203 ALA B C 1
ATOM 4020 O O . ALA B 1 204 ? 31.69400 436.49300 21.23600 1.000 22.17898 203 ALA B O 1
ATOM 4022 N N . GLY B 1 205 ? 33.49900 435.15600 21.27300 1.000 21.57101 204 GLY B N 1
ATOM 4023 C CA . GLY B 1 205 ? 32.69900 434.07400 20.74100 1.000 23.03434 204 GLY B CA 1
ATOM 4024 C C . GLY B 1 205 ? 31.86700 433.32200 21.76700 1.000 23.39491 204 GLY B C 1
ATOM 4025 O O . GLY B 1 205 ? 31.07400 432.46400 21.37800 1.000 25.08722 204 GLY B O 1
ATOM 4026 N N . ALA B 1 206 ? 32.04700 433.60800 23.05600 1.000 22.60797 205 ALA B N 1
ATOM 4027 C CA . ALA B 1 206 ? 31.37500 432.94900 24.17000 1.000 22.02633 205 ALA B CA 1
ATOM 4028 C C . ALA B 1 206 ? 30.17200 433.76200 24.60700 1.000 23.70284 205 ALA B C 1
ATOM 4029 O O . ALA B 1 206 ? 30.13300 434.97900 24.41500 1.000 23.21068 205 ALA B O 1
ATOM 4031 N N . PRO B 1 207 ? 29.15700 433.13500 25.18200 1.000 21.74998 206 PRO B N 1
ATOM 4032 C CA . PRO B 1 207 ? 28.03500 433.91200 25.70100 1.000 24.12131 206 PRO B CA 1
ATOM 4033 C C . PRO B 1 207 ? 28.41000 434.60100 27.00400 1.000 23.25016 206 PRO B C 1
ATOM 4034 O O . PRO B 1 207 ? 29.24400 434.12400 27.78200 1.000 24.37134 206 PRO B O 1
ATOM 4038 N N . HIS B 1 208 ? 27.81800 435.77300 27.22000 1.000 21.68681 207 HIS B N 1
ATOM 4039 C CA . HIS B 1 208 ? 28.12900 436.56200 28.40700 1.000 22.98960 207 HIS B CA 1
ATOM 4040 C C . HIS B 1 208 ? 26.85200 437.12100 29.01600 1.000 24.48978 207 HIS B C 1
ATOM 4041 O O . HIS B 1 208 ? 25.82500 437.23900 28.35300 1.000 23.40807 207 HIS B O 1
ATOM 4048 N N . CYS B 1 209 ? 26.95200 437.45900 30.29800 1.000 24.04499 208 CYS B N 1
ATOM 4049 C CA . CYS B 1 209 ? 25.90300 438.12100 31.06100 1.000 26.15050 208 CYS B CA 1
ATOM 4050 C C . CYS B 1 209 ? 26.50700 439.33800 31.73500 1.000 25.79783 208 CYS B C 1
ATOM 4051 O O . CYS B 1 209 ? 27.46400 439.20900 32.50500 1.000 27.11641 208 CYS B O 1
ATOM 4054 N N . PHE B 1 210 ? 25.95800 440.51400 31.45700 1.000 24.86614 209 PHE B N 1
ATOM 4055 C CA . PHE B 1 210 ? 26.57300 441.74400 31.93500 1.000 26.02154 209 PHE B CA 1
ATOM 4056 C C . PHE B 1 210 ? 25.55000 442.86700 31.90800 1.000 24.87667 209 PHE B C 1
ATOM 4057 O O . PHE B 1 210 ? 24.46000 442.73300 31.35200 1.000 25.29514 209 PHE B O 1
ATOM 4065 N N . LEU B 1 211 ? 25.93000 443.99100 32.50600 1.000 25.03195 210 LEU B N 1
ATOM 4066 C CA . LEU B 1 211 ? 25.07400 445.17100 32.56800 1.000 23.95287 210 LEU B CA 1
ATOM 4067 C C . LEU B 1 211 ? 25.26500 446.04300 31.33500 1.000 23.80812 210 LEU B C 1
ATOM 4068 O O . LEU B 1 211 ? 26.40200 446.30000 30.91600 1.000 24.34766 210 LEU B O 1
ATOM 4073 N N . SER B 1 212 ? 24.15500 446.50500 30.76400 1.000 22.66324 211 SER B N 1
ATOM 4074 C CA . SER B 1 212 ? 24.21500 447.32700 29.56400 1.000 22.95275 211 SER B CA 1
ATOM 4075 C C . SER B 1 212 ? 22.98200 448.22100 29.52500 1.000 24.07920 211 SER B C 1
ATOM 4076 O O . SER B 1 212 ? 22.18800 448.24400 30.46500 1.000 25.47937 211 SER B O 1
ATOM 4079 N N . VAL B 1 213 ? 22.83500 448.98700 28.44300 1.000 24.36082 212 VAL B N 1
ATOM 4080 C CA . VAL B 1 213 ? 21.71500 449.90700 28.27700 1.000 22.48164 212 VAL B CA 1
ATOM 4081 C C . VAL B 1 213 ? 20.88700 449.45300 27.08100 1.000 24.48188 212 VAL B C 1
ATOM 4082 O O . VAL B 1 213 ? 21.43200 449.07200 26.03800 1.000 25.98996 212 VAL B O 1
ATOM 4086 N N . THR B 1 214 ? 19.57500 449.46300 27.24800 1.000 21.79735 213 THR B N 1
ATOM 4087 C CA . THR B 1 214 ? 18.65700 448.98600 26.22700 1.000 22.11055 213 THR B CA 1
ATOM 4088 C C . THR B 1 214 ? 18.33900 450.09700 25.23800 1.000 21.88157 213 THR B C 1
ATOM 4089 O O . THR B 1 214 ? 18.74800 451.25200 25.40300 1.000 21.52100 213 THR B O 1
ATOM 4093 N N . LYS B 1 215 ? 17.54700 449.74000 24.21400 1.000 22.16845 214 LYS B N 1
ATOM 4094 C CA . LYS B 1 215 ? 17.07000 450.72800 23.24700 1.000 22.11581 214 LYS B CA 1
ATOM 4095 C C . LYS B 1 215 ? 16.15000 451.75300 23.88900 1.000 22.65798 214 LYS B C 1
ATOM 4096 O O . LYS B 1 215 ? 15.90200 452.81100 23.29700 1.000 19.84185 214 LYS B O 1
ATOM 4098 N N . TRP B 1 216 ? 15.65900 451.47500 25.09600 1.000 22.23688 215 TRP B N 1
ATOM 4099 C CA . TRP B 1 216 ? 14.85500 452.43500 25.83400 1.000 19.19441 215 TRP B CA 1
ATOM 4100 C C . TRP B 1 216 ? 15.69600 453.41100 26.63900 1.000 22.32373 215 TRP B C 1
ATOM 4101 O O . TRP B 1 216 ? 15.14300 454.33300 27.25100 1.000 21.73682 215 TRP B O 1
ATOM 4112 N N . GLY B 1 217 ? 17.01500 453.27000 26.61800 1.000 20.45245 216 GLY B N 1
ATOM 4113 C CA . GLY B 1 217 ? 17.82800 454.16200 27.41500 1.000 22.09475 216 GLY B CA 1
ATOM 4114 C C . GLY B 1 217 ? 17.86800 453.79500 28.87600 1.000 19.53392 216 GLY B C 1
ATOM 4115 O O . GLY B 1 217 ? 18.17500 454.65700 29.70900 1.000 20.63668 216 GLY B O 1
ATOM 4116 N N . HIS B 1 218 ? 17.53900 452.55000 29.21000 1.000 20.33402 217 HIS B N 1
ATOM 4117 C CA . HIS B 1 218 ? 17.52100 452.06700 30.58600 1.000 21.39467 217 HIS B CA 1
ATOM 4118 C C . HIS B 1 218 ? 18.58100 450.99200 30.77800 1.000 22.31057 217 HIS B C 1
ATOM 4119 O O . HIS B 1 218 ? 18.79300 450.15400 29.89600 1.000 22.31057 217 HIS B O 1
ATOM 4126 N N . SER B 1 219 ? 19.22200 450.97800 31.95200 1.000 19.63656 218 SER B N 1
ATOM 4127 C CA . SER B 1 219 ? 20.17100 449.91200 32.22100 1.000 22.90801 218 SER B CA 1
ATOM 4128 C C . SER B 1 219 ? 19.44000 448.60900 32.51500 1.000 23.19225 218 SER B C 1
ATOM 4129 O O . SER B 1 219 ? 18.30400 448.59700 33.01500 1.000 24.43714 218 SER B O 1
ATOM 4132 N N . ALA B 1 220 ? 20.10500 447.50700 32.19600 1.000 20.90777 219 ALA B N 1
ATOM 4133 C CA . ALA B 1 220 ? 19.49200 446.19100 32.25500 1.000 23.40544 219 ALA B CA 1
ATOM 4134 C C . ALA B 1 220 ? 20.57700 445.12600 32.32600 1.000 23.70021 219 ALA B C 1
ATOM 4135 O O . ALA B 1 220 ? 21.75200 445.38400 32.05400 1.000 22.85537 219 ALA B O 1
ATOM 4137 N N . ILE B 1 221 ? 20.16300 443.92200 32.68400 1.000 21.98948 220 ILE B N 1
ATOM 4138 C CA . ILE B 1 221 ? 21.01200 442.73800 32.58500 1.000 23.45281 220 ILE B CA 1
ATOM 4139 C C . ILE B 1 221 ? 20.81400 442.11300 31.21700 1.000 24.66875 220 ILE B C 1
ATOM 4140 O O . ILE B 1 221 ? 19.69200 441.76600 30.83500 1.000 23.83180 220 ILE B O 1
ATOM 4145 N N . VAL B 1 222 ? 21.90200 441.93700 30.47900 1.000 22.00790 221 VAL B N 1
ATOM 4146 C CA . VAL B 1 222 ? 21.82300 441.42800 29.11900 1.000 23.40017 221 VAL B CA 1
ATOM 4147 C C . VAL B 1 222 ? 22.57900 440.11200 29.04300 1.000 25.82415 221 VAL B C 1
ATOM 4148 O O . VAL B 1 222 ? 23.64200 439.95700 29.65200 1.000 26.25841 221 VAL B O 1
ATOM 4152 N N . ASN B 1 223 ? 22.02600 439.16200 28.31100 1.000 23.71074 222 ASN B N 1
ATOM 4153 C CA . ASN B 1 223 ? 22.69200 437.90500 28.02100 1.000 26.02944 222 ASN B CA 1
ATOM 4154 C C . ASN B 1 223 ? 22.91500 437.82800 26.52400 1.000 23.98182 222 ASN B C 1
ATOM 4155 O O . ASN B 1 223 ? 21.97300 438.00100 25.74700 1.000 24.13184 222 ASN B O 1
ATOM 4160 N N . THR B 1 224 ? 24.14600 437.54700 26.12800 1.000 22.23424 223 THR B N 1
ATOM 4161 C CA . THR B 1 224 ? 24.47500 437.43300 24.71900 1.000 21.82630 223 THR B CA 1
ATOM 4162 C C . THR B 1 224 ? 24.75400 435.98200 24.36700 1.000 22.67903 223 THR B C 1
ATOM 4163 O O . THR B 1 224 ? 25.00300 435.15300 25.24000 1.000 24.30028 223 THR B O 1
ATOM 4167 N N . SER B 1 225 ? 24.74800 435.69600 23.06700 1.000 22.61324 224 SER B N 1
ATOM 4168 C CA . SER B 1 225 ? 24.98900 434.34600 22.57700 1.000 23.87128 224 SER B CA 1
ATOM 4169 C C . SER B 1 225 ? 26.45800 434.06800 22.27300 1.000 24.97405 224 SER B C 1
ATOM 4170 O O . SER B 1 225 ? 26.84000 432.90000 22.16400 1.000 26.47159 224 SER B O 1
ATOM 4173 N N . GLY B 1 226 ? 27.28600 435.09600 22.14700 1.000 21.95526 225 GLY B N 1
ATOM 4174 C CA . GLY B 1 226 ? 28.59800 434.87300 21.54000 1.000 21.71050 225 GLY B CA 1
ATOM 4175 C C . GLY B 1 226 ? 28.56300 435.17600 20.05300 1.000 21.00778 225 GLY B C 1
ATOM 4176 O O . GLY B 1 226 ? 27.55300 435.01400 19.37900 1.000 22.04475 225 GLY B O 1
ATOM 4177 N N . ASN B 1 227 ? 29.69000 435.66400 19.53800 1.000 18.70751 226 ASN B N 1
ATOM 4178 C CA . ASN B 1 227 ? 29.79800 436.12800 18.15800 1.000 17.62053 226 ASN B CA 1
ATOM 4179 C C . ASN B 1 227 ? 30.96300 435.38700 17.51400 1.000 19.54182 226 ASN B C 1
ATOM 4180 O O . ASN B 1 227 ? 32.11800 435.65500 17.85100 1.000 18.55749 226 ASN B O 1
ATOM 4185 N N . GLY B 1 228 ? 30.66200 434.45800 16.61300 1.000 21.30782 227 GLY B N 1
ATOM 4186 C CA . GLY B 1 228 ? 31.72400 433.71600 15.94700 1.000 21.80525 227 GLY B CA 1
ATOM 4187 C C . GLY B 1 228 ? 32.36000 434.42900 14.77100 1.000 22.21319 227 GLY B C 1
ATOM 4188 O O . GLY B 1 228 ? 33.35200 433.94000 14.22100 1.000 23.08961 227 GLY B O 1
ATOM 4189 N N . ASP B 1 229 ? 31.80500 435.56400 14.35800 1.000 20.15242 228 ASP B N 1
ATOM 4190 C CA . ASP B 1 229 ? 32.31200 436.29800 13.20000 1.000 18.39957 228 ASP B CA 1
ATOM 4191 C C . ASP B 1 229 ? 33.34400 437.33700 13.62900 1.000 17.55737 228 ASP B C 1
ATOM 4192 O O . ASP B 1 229 ? 33.22700 438.50900 13.25500 1.000 18.09164 228 ASP B O 1
ATOM 4197 N N . CYS B 1 230 ? 34.31900 436.95000 14.44900 1.000 17.49683 229 CYS B N 1
ATOM 4198 C CA . CYS B 1 230 ? 35.37700 437.86100 14.88300 1.000 16.34143 229 CYS B CA 1
ATOM 4199 C C . CYS B 1 230 ? 36.72300 437.42300 14.31900 1.000 17.87583 229 CYS B C 1
ATOM 4200 O O . CYS B 1 230 ? 36.95800 436.24000 14.05500 1.000 20.66827 229 CYS B O 1
ATOM 4203 N N . HIS B 1 231 ? 37.60800 438.39700 14.10000 1.000 15.43343 230 HIS B N 1
ATOM 4204 C CA . HIS B 1 231 ? 38.90400 438.11600 13.49700 1.000 16.31775 230 HIS B CA 1
ATOM 4205 C C . HIS B 1 231 ? 39.87400 439.19000 13.95800 1.000 16.11246 230 HIS B C 1
ATOM 4206 O O . HIS B 1 231 ? 39.47100 440.19700 14.53400 1.000 16.33354 230 HIS B O 1
ATOM 4213 N N . ILE B 1 232 ? 41.17400 438.95500 13.70200 1.000 14.11748 231 ILE B N 1
ATOM 4214 C CA . ILE B 1 232 ? 42.22300 439.88600 14.11800 1.000 16.90203 231 ILE B CA 1
ATOM 4215 C C . ILE B 1 232 ? 42.43900 440.95300 13.04300 1.000 14.34119 231 ILE B C 1
ATOM 4216 O O . ILE B 1 232 ? 42.24100 440.73400 11.84700 1.000 13.56742 231 ILE B O 1
ATOM 4221 N N . ILE B 1 233 ? 42.83800 442.14100 13.49800 1.000 13.57005 232 ILE B N 1
ATOM 4222 C CA . ILE B 1 233 ? 43.31200 443.23200 12.63700 1.000 13.67796 232 ILE B CA 1
ATOM 4223 C C . ILE B 1 233 ? 44.75400 443.49200 13.01500 1.000 14.97285 232 ILE B C 1
ATOM 4224 O O . ILE B 1 233 ? 45.04200 443.78900 14.18800 1.000 14.44384 232 ILE B O 1
ATOM 4229 N N . LEU B 1 234 ? 45.66400 443.37400 12.03600 1.000 13.47004 233 LEU B N 1
ATOM 4230 C CA . LEU B 1 234 ? 47.07100 443.69000 12.24600 1.000 14.73335 233 LEU B CA 1
ATOM 4231 C C . LEU B 1 234 ? 47.27400 445.16900 11.95700 1.000 13.70164 233 LEU B C 1
ATOM 4232 O O . LEU B 1 234 ? 47.01500 445.62500 10.84100 1.000 14.41489 233 LEU B O 1
ATOM 4237 N N . ARG B 1 235 ? 47.71600 445.91500 12.97400 1.000 13.49372 234 ARG B N 1
ATOM 4238 C CA . ARG B 1 235 ? 47.85600 447.36200 12.83900 1.000 14.59386 234 ARG B CA 1
ATOM 4239 C C . ARG B 1 235 ? 49.22800 447.85300 13.28000 1.000 16.75201 234 ARG B C 1
ATOM 4240 O O . ARG B 1 235 ? 49.38900 449.04900 13.53800 1.000 18.71803 234 ARG B O 1
ATOM 4248 N N . GLY B 1 236 ? 50.20100 446.96700 13.38900 1.000 15.47817 235 GLY B N 1
ATOM 4249 C CA . GLY B 1 236 ? 51.55100 447.34400 13.75300 1.000 16.43618 235 GLY B CA 1
ATOM 4250 C C . GLY B 1 236 ? 51.75900 447.41300 15.25400 1.000 20.37613 235 GLY B C 1
ATOM 4251 O O . GLY B 1 236 ? 50.82700 447.34000 16.06300 1.000 19.02860 235 GLY B O 1
ATOM 4252 N N . GLY B 1 237 ? 53.02400 447.52300 15.62100 1.000 19.67604 236 GLY B N 1
ATOM 4253 C CA . GLY B 1 237 ? 53.43600 447.68200 17.00300 1.000 23.42123 236 GLY B CA 1
ATOM 4254 C C . GLY B 1 237 ? 54.47500 448.77400 17.07100 1.000 24.20027 236 GLY B C 1
ATOM 4255 O O . GLY B 1 237 ? 54.29100 449.84900 16.48500 1.000 25.45832 236 GLY B O 1
ATOM 4256 N N . LYS B 1 238 ? 55.58900 448.50100 17.75600 1.000 23.97656 237 LYS B N 1
ATOM 4257 C CA . LYS B 1 238 ? 56.74300 449.38200 17.64300 1.000 25.90837 237 LYS B CA 1
ATOM 4258 C C . LYS B 1 238 ? 57.25500 449.42700 16.20700 1.000 26.74005 237 LYS B C 1
ATOM 4259 O O . LYS B 1 238 ? 57.83700 450.43300 15.78400 1.000 26.94534 237 LYS B O 1
ATOM 4261 N N . GLU B 1 239 ? 57.05300 448.35500 15.45100 1.000 23.53177 238 GLU B N 1
ATOM 4262 C CA . GLU B 1 239 ? 57.36000 448.28100 14.03500 1.000 24.56084 238 GLU B CA 1
ATOM 4263 C C . GLU B 1 239 ? 56.12700 447.75300 13.31900 1.000 20.62089 238 GLU B C 1
ATOM 4264 O O . GLU B 1 239 ? 55.23600 447.17200 13.95200 1.000 19.64972 238 GLU B O 1
ATOM 4266 N N . PRO B 1 240 ? 56.05200 447.92200 12.00200 1.000 20.17610 239 PRO B N 1
ATOM 4267 C CA . PRO B 1 240 ? 54.91400 447.35600 11.26900 1.000 17.83635 239 PRO B CA 1
ATOM 4268 C C . PRO B 1 240 ? 54.88200 445.83600 11.36500 1.000 17.12574 239 PRO B C 1
ATOM 4269 O O . PRO B 1 240 ? 55.90900 445.17400 11.54500 1.000 19.45496 239 PRO B O 1
ATOM 4273 N N . ASN B 1 241 ? 53.68500 445.27500 11.21700 1.000 15.89138 240 ASN B N 1
ATOM 4274 C CA . ASN B 1 241 ? 53.52700 443.82400 11.25300 1.000 16.07035 240 ASN B CA 1
ATOM 4275 C C . ASN B 1 241 ? 52.67400 443.30400 10.09300 1.000 15.95718 240 ASN B C 1
ATOM 4276 O O . ASN B 1 241 ? 51.94000 442.30900 10.24600 1.000 16.06245 240 ASN B O 1
ATOM 4281 N N . TYR B 1 242 ? 52.77200 443.93700 8.92700 1.000 14.61228 241 TYR B N 1
ATOM 4282 C CA . TYR B 1 242 ? 52.03400 443.51100 7.74000 1.000 14.05958 241 TYR B CA 1
ATOM 4283 C C . TYR B 1 242 ? 52.79200 442.48300 6.90300 1.000 15.73873 241 TYR B C 1
ATOM 4284 O O . TYR B 1 242 ? 52.17000 441.83400 6.05200 1.000 16.06772 241 TYR B O 1
ATOM 4293 N N . SER B 1 243 ? 54.10900 442.35300 7.08700 1.000 15.22288 242 SER B N 1
ATOM 4294 C CA . SER B 1 243 ? 54.87100 441.55500 6.14300 1.000 15.59134 242 SER B CA 1
ATOM 4295 C C . SER B 1 243 ? 54.62100 440.05700 6.34800 1.000 16.40986 242 SER B C 1
ATOM 4296 O O . SER B 1 243 ? 54.07100 439.61600 7.36100 1.000 15.74399 242 SER B O 1
ATOM 4299 N N . ALA B 1 244 ? 55.03000 439.29100 5.33100 1.000 16.10719 243 ALA B N 1
ATOM 4300 C CA . ALA B 1 244 ? 54.83500 437.83900 5.34900 1.000 16.41513 243 ALA B CA 1
ATOM 4301 C C . ALA B 1 244 ? 55.33800 437.18800 6.64100 1.000 17.13890 243 ALA B C 1
ATOM 4302 O O . ALA B 1 244 ? 54.68400 436.27500 7.17300 1.000 17.49157 243 ALA B O 1
ATOM 4304 N N . LYS B 1 245 ? 56.48700 437.60700 7.14100 1.000 17.54684 244 LYS B N 1
ATOM 4305 C CA . LYS B 1 245 ? 57.04600 437.00100 8.37700 1.000 21.41309 244 LYS B CA 1
ATOM 4306 C C . LYS B 1 245 ? 56.03300 437.14500 9.51000 1.000 17.81266 244 LYS B C 1
ATOM 4307 O O . LYS B 1 245 ? 55.82400 436.18900 10.24700 1.000 18.81541 244 LYS B O 1
ATOM 4311 N N . HIS B 1 246 ? 55.45400 438.33500 9.61400 1.000 17.63633 245 HIS B N 1
ATOM 4312 C CA . HIS B 1 246 ? 54.48400 438.58000 10.67700 1.000 18.19955 245 HIS B CA 1
ATOM 4313 C C . HIS B 1 246 ? 53.18400 437.83100 10.44100 1.000 16.76517 245 HIS B C 1
ATOM 4314 O O . HIS B 1 246 ? 52.60400 437.26400 11.37900 1.000 18.54696 245 HIS B O 1
ATOM 4321 N N . VAL B 1 247 ? 52.69300 437.84900 9.20300 1.000 15.49923 246 VAL B N 1
ATOM 4322 C CA . VAL B 1 247 ? 51.46200 437.13000 8.87300 1.000 16.06508 246 VAL B CA 1
ATOM 4323 C C . VAL B 1 247 ? 51.62800 435.65700 9.22000 1.000 17.81266 246 VAL B C 1
ATOM 4324 O O . VAL B 1 247 ? 50.73900 435.04600 9.82700 1.000 17.22312 246 VAL B O 1
ATOM 4328 N N . ALA B 1 248 ? 52.79400 435.08500 8.90500 1.000 17.69686 247 ALA B N 1
ATOM 4329 C CA . ALA B 1 248 ? 53.01300 433.66800 9.22000 1.000 17.92847 247 ALA B CA 1
ATOM 4330 C C . ALA B 1 248 ? 52.96800 433.41400 10.72800 1.000 18.39431 247 ALA B C 1
ATOM 4331 O O . ALA B 1 248 ? 52.35400 432.43300 11.18000 1.000 20.93409 247 ALA B O 1
ATOM 4333 N N . GLU B 1 249 ? 53.58800 434.29000 11.52600 1.000 18.36799 248 GLU B N 1
ATOM 4334 C CA . GLU B 1 249 ? 53.53500 434.16200 12.98100 1.000 20.46298 248 GLU B CA 1
ATOM 4335 C C . GLU B 1 249 ? 52.09900 434.23200 13.49200 1.000 21.56048 248 GLU B C 1
ATOM 4336 O O . GLU B 1 249 ? 51.70900 433.46900 14.38800 1.000 21.23412 248 GLU B O 1
ATOM 4342 N N . VAL B 1 250 ? 51.29000 435.13800 12.92700 1.000 18.68382 249 VAL B N 1
ATOM 4343 C CA . VAL B 1 250 ? 49.91700 435.28800 13.38600 1.000 19.23915 249 VAL B CA 1
ATOM 4344 C C . VAL B 1 250 ? 49.07600 434.08800 12.97700 1.000 19.91818 249 VAL B C 1
ATOM 4345 O O . VAL B 1 250 ? 48.25300 433.60200 13.76400 1.000 18.01269 249 VAL B O 1
ATOM 4349 N N . LYS B 1 251 ? 49.26200 433.59400 11.75000 1.000 18.00216 250 LYS B N 1
ATOM 4350 C CA . LYS B 1 251 ? 48.55000 432.38900 11.32000 1.000 17.55474 250 LYS B CA 1
ATOM 4351 C C . LYS B 1 251 ? 48.83000 431.22600 12.26200 1.000 19.62077 250 LYS B C 1
ATOM 4352 O O . LYS B 1 251 ? 47.89900 430.54900 12.71100 1.000 19.31547 250 LYS B O 1
ATOM 4358 N N . GLU B 1 252 ? 50.10700 431.01200 12.59800 1.000 20.06556 251 GLU B N 1
ATOM 4359 C CA . GLU B 1 252 ? 50.47300 429.95700 13.54100 1.000 20.45245 251 GLU B CA 1
ATOM 4360 C C . GLU B 1 252 ? 49.82200 430.17700 14.90100 1.000 21.03410 251 GLU B C 1
ATOM 4361 O O . GLU B 1 252 ? 49.31900 429.22900 15.52400 1.000 22.86590 251 GLU B O 1
ATOM 4363 N N . GLY B 1 253 ? 49.83100 431.42300 15.38200 1.000 20.88935 252 GLY B N 1
ATOM 4364 C CA . GLY B 1 253 ? 49.28000 431.71300 16.69000 1.000 20.36560 252 GLY B CA 1
ATOM 4365 C C . GLY B 1 253 ? 47.78300 431.49700 16.74500 1.000 20.82092 252 GLY B C 1
ATOM 4366 O O . GLY B 1 253 ? 47.26000 430.97800 17.74200 1.000 21.26308 252 GLY B O 1
ATOM 4367 N N . LEU B 1 254 ? 47.07700 431.88200 15.67500 1.000 18.22850 253 LEU B N 1
ATOM 4368 C CA . LEU B 1 254 ? 45.64300 431.64500 15.59300 1.000 17.27839 253 LEU B CA 1
ATOM 4369 C C . LEU B 1 254 ? 45.37000 430.14500 15.61600 1.000 19.50497 253 LEU B C 1
ATOM 4370 O O . LEU B 1 254 ? 44.57000 429.66500 16.42200 1.000 20.07872 253 LEU B O 1
ATOM 4375 N N . ASN B 1 255 ? 46.08800 429.38100 14.78600 1.000 20.59721 254 ASN B N 1
ATOM 4376 C CA . ASN B 1 255 ? 45.83300 427.93900 14.73000 1.000 20.41561 254 ASN B CA 1
ATOM 4377 C C . ASN B 1 255 ? 46.16400 427.27600 16.06000 1.000 21.50784 254 ASN B C 1
ATOM 4378 O O . ASN B 1 255 ? 45.45500 426.35200 16.48500 1.000 23.71074 254 ASN B O 1
ATOM 4383 N N . LYS B 1 256 ? 47.24700 427.71500 16.72100 1.000 21.93684 255 LYS B N 1
ATOM 4384 C CA . LYS B 1 256 ? 47.58900 427.16800 18.03600 1.000 24.04236 255 LYS B CA 1
ATOM 4385 C C . LYS B 1 256 ? 46.45100 427.38600 19.02500 1.000 25.12143 255 LYS B C 1
ATOM 4386 O O . LYS B 1 256 ? 46.20400 426.54400 19.89600 1.000 25.44516 255 LYS B O 1
ATOM 4390 N N . ALA B 1 257 ? 45.72600 428.49300 18.88800 1.000 23.14751 256 ALA B N 1
ATOM 4391 C CA . ALA B 1 257 ? 44.57600 428.79600 19.72300 1.000 22.92380 256 ALA B CA 1
ATOM 4392 C C . ALA B 1 257 ? 43.27700 428.18600 19.20400 1.000 23.66073 256 ALA B C 1
ATOM 4393 O O . ALA B 1 257 ? 42.19900 428.48300 19.74300 1.000 25.06353 256 ALA B O 1
ATOM 4395 N N . GLY B 1 258 ? 43.33500 427.36100 18.15900 1.000 23.59230 257 GLY B N 1
ATOM 4396 C CA . GLY B 1 258 ? 42.13000 426.73900 17.66100 1.000 23.80022 257 GLY B CA 1
ATOM 4397 C C . GLY B 1 258 ? 41.29200 427.60900 16.75700 1.000 24.13974 257 GLY B C 1
ATOM 4398 O O . GLY B 1 258 ? 40.11900 427.30600 16.53400 1.000 25.51622 257 GLY B O 1
ATOM 4399 N N . LEU B 1 259 ? 41.86800 428.69800 16.21400 1.000 20.57878 258 LEU B N 1
ATOM 4400 C CA . LEU B 1 259 ? 41.12700 429.61700 15.37800 1.000 20.09451 258 LEU B CA 1
ATOM 4401 C C . LEU B 1 259 ? 41.63100 429.55200 13.94000 1.000 19.86028 258 LEU B C 1
ATOM 4402 O O . LEU B 1 259 ? 42.81000 429.28000 13.71000 1.000 19.53129 258 LEU B O 1
ATOM 4407 N N . PRO B 1 260 ? 40.78000 429.84200 12.96300 1.000 21.06042 259 PRO B N 1
ATOM 4408 C CA . PRO B 1 260 ? 41.23300 429.80900 11.56800 1.000 21.31308 259 PRO B CA 1
ATOM 4409 C C . PRO B 1 260 ? 42.26100 430.89800 11.31100 1.000 21.44731 259 PRO B C 1
ATOM 4410 O O . PRO B 1 260 ? 42.20000 431.99700 11.87900 1.000 19.25494 259 PRO B O 1
ATOM 4414 N N . ALA B 1 261 ? 43.22400 430.57100 10.46300 1.000 20.24190 260 ALA B N 1
ATOM 4415 C CA . ALA B 1 261 ? 44.32800 431.49000 10.21700 1.000 17.68633 260 ALA B CA 1
ATOM 4416 C C . ALA B 1 261 ? 43.85100 432.51200 9.19400 1.000 21.36572 260 ALA B C 1
ATOM 4417 O O . ALA B 1 261 ? 43.89500 432.29400 7.98500 1.000 24.46609 260 ALA B O 1
ATOM 4419 N N . GLN B 1 262 ? 43.36900 433.64700 9.69000 1.000 18.35220 261 GLN B N 1
ATOM 4420 C CA . GLN B 1 262 ? 42.85600 434.67800 8.79800 1.000 18.08112 261 GLN B CA 1
ATOM 4421 C C . GLN B 1 262 ? 43.12600 436.02000 9.46000 1.000 17.00204 261 GLN B C 1
ATOM 4422 O O . GLN B 1 262 ? 43.10300 436.13500 10.68600 1.000 17.64685 261 GLN B O 1
ATOM 4428 N N . VAL B 1 263 ? 43.45000 437.01100 8.65000 1.000 14.85704 262 VAL B N 1
ATOM 4429 C CA . VAL B 1 263 ? 43.87000 438.29300 9.20500 1.000 14.10695 262 VAL B CA 1
ATOM 4430 C C . VAL B 1 263 ? 43.27000 439.39000 8.33700 1.000 14.78598 262 VAL B C 1
ATOM 4431 O O . VAL B 1 263 ? 43.13900 439.24000 7.11700 1.000 13.67006 262 VAL B O 1
ATOM 4435 N N . MET B 1 264 ? 43.01400 440.52800 8.97500 1.000 13.44635 263 MET B N 1
ATOM 4436 C CA . MET B 1 264 ? 42.73900 441.77500 8.23200 1.000 13.17790 263 MET B CA 1
ATOM 4437 C C . MET B 1 264 ? 43.98800 442.63600 8.50500 1.000 13.70954 263 MET B C 1
ATOM 4438 O O . MET B 1 264 ? 44.43700 442.64000 9.64500 1.000 14.98074 263 MET B O 1
ATOM 4443 N N . ILE B 1 265 ? 44.55700 443.27200 7.48300 1.000 13.48846 264 ILE B N 1
ATOM 4444 C CA . ILE B 1 265 ? 45.73900 444.11600 7.65900 1.000 13.01472 264 ILE B CA 1
ATOM 4445 C C . ILE B 1 265 ? 45.33400 445.58100 7.52400 1.000 12.74627 264 ILE B C 1
ATOM 4446 O O . ILE B 1 265 ? 44.83700 445.99900 6.47000 1.000 13.09104 264 ILE B O 1
ATOM 4451 N N . ASP B 1 266 ? 45.52600 446.33500 8.61000 1.000 12.99103 265 ASP B N 1
ATOM 4452 C CA . ASP B 1 266 ? 45.36100 447.78500 8.59300 1.000 12.54887 265 ASP B CA 1
ATOM 4453 C C . ASP B 1 266 ? 46.60100 448.39100 7.93300 1.000 12.62783 265 ASP B C 1
ATOM 4454 O O . ASP B 1 266 ? 47.71300 448.16400 8.40700 1.000 14.39120 265 ASP B O 1
ATOM 4459 N N . PHE B 1 267 ? 46.41500 449.11800 6.82800 1.000 12.83838 266 PHE B N 1
ATOM 4460 C CA . PHE B 1 267 ? 47.55500 449.71100 6.12800 1.000 13.47793 266 PHE B CA 1
ATOM 4461 C C . PHE B 1 267 ? 48.07100 450.95400 6.83000 1.000 16.08088 266 PHE B C 1
ATOM 4462 O O . PHE B 1 267 ? 49.15400 451.45700 6.47100 1.000 14.91758 266 PHE B O 1
ATOM 4470 N N . SER B 1 268 ? 47.30200 451.49000 7.74500 1.000 15.34394 267 SER B N 1
ATOM 4471 C CA . SER B 1 268 ? 47.58400 452.78700 8.33000 1.000 16.20194 267 SER B CA 1
ATOM 4472 C C . SER B 1 268 ? 48.11400 452.60500 9.74300 1.000 19.37864 267 SER B C 1
ATOM 4473 O O . SER B 1 268 ? 48.62200 451.53800 10.09200 1.000 17.11258 267 SER B O 1
ATOM 4476 N N . HIS B 1 269 ? 48.02000 453.65500 10.56100 1.000 19.89449 268 HIS B N 1
ATOM 4477 C CA . HIS B 1 269 ? 48.41200 453.63300 11.97200 1.000 20.98146 268 HIS B CA 1
ATOM 4478 C C . HIS B 1 269 ? 49.85300 453.13400 12.07400 1.000 20.48667 268 HIS B C 1
ATOM 4479 O O . HIS B 1 269 ? 50.72600 453.61300 11.33300 1.000 19.46286 268 HIS B O 1
ATOM 4486 N N . ALA B 1 270 ? 50.15800 452.18300 12.94200 1.000 18.76278 269 ALA B N 1
ATOM 4487 C CA . ALA B 1 270 ? 51.56300 451.83700 13.10000 1.000 20.46824 269 ALA B CA 1
ATOM 4488 C C . ALA B 1 270 ? 52.11900 451.07800 11.90300 1.000 19.41285 269 ALA B C 1
ATOM 4489 O O . ALA B 1 270 ? 53.34700 450.98100 11.76300 1.000 20.08925 269 ALA B O 1
ATOM 4491 N N . ASN B 1 271 ? 51.26200 450.56400 11.01300 1.000 16.47566 270 ASN B N 1
ATOM 4492 C CA . ASN B 1 271 ? 51.78900 449.83900 9.86200 1.000 16.64673 270 ASN B CA 1
ATOM 4493 C C . ASN B 1 271 ? 52.32000 450.76700 8.77800 1.000 18.23640 270 ASN B C 1
ATOM 4494 O O . ASN B 1 271 ? 53.10200 450.33100 7.93500 1.000 16.95993 270 ASN B O 1
ATOM 4499 N N . SER B 1 272 ? 51.91700 452.03700 8.80900 1.000 15.83874 271 SER B N 1
ATOM 4500 C CA . SER B 1 272 ? 52.44200 453.05800 7.91400 1.000 19.36548 271 SER B CA 1
ATOM 4501 C C . SER B 1 272 ? 53.34600 454.01400 8.66200 1.000 19.88133 271 SER B C 1
ATOM 4502 O O . SER B 1 272 ? 53.76800 455.03000 8.09200 1.000 18.78383 271 SER B O 1
ATOM 4505 N N . SER B 1 273 ? 53.64300 453.71000 9.92700 1.000 20.48140 272 SER B N 1
ATOM 4506 C CA . SER B 1 273 ? 54.40800 454.60900 10.79600 1.000 23.57388 272 SER B CA 1
ATOM 4507 C C . SER B 1 273 ? 53.75200 455.98000 10.85400 1.000 22.28425 272 SER B C 1
ATOM 4508 O O . SER B 1 273 ? 54.43300 457.01800 10.93800 1.000 27.41118 272 SER B O 1
ATOM 4511 N N . LYS B 1 274 ? 52.42300 455.97600 10.80600 1.000 20.51035 273 LYS B N 1
ATOM 4512 C CA . LYS B 1 274 ? 51.60100 457.17900 10.85300 1.000 24.80297 273 LYS B CA 1
ATOM 4513 C C . LYS B 1 274 ? 51.90500 458.13300 9.69800 1.000 25.51885 273 LYS B C 1
ATOM 4514 O O . LYS B 1 274 ? 51.63700 459.34100 9.80000 1.000 27.26906 273 LYS B O 1
ATOM 4520 N N . GLN B 1 275 ? 52.44800 457.61100 8.60300 1.000 20.45772 274 GLN B N 1
ATOM 4521 C CA . GLN B 1 275 ? 52.74400 458.39300 7.40000 1.000 19.78921 274 GLN B CA 1
ATOM 4522 C C . GLN B 1 275 ? 51.78300 457.96700 6.30500 1.000 19.61551 274 GLN B C 1
ATOM 4523 O O . GLN B 1 275 ? 51.91300 456.87200 5.74800 1.000 16.58094 274 GLN B O 1
ATOM 4529 N N . PHE B 1 276 ? 50.82700 458.84500 5.98600 1.000 17.21259 275 PHE B N 1
ATOM 4530 C CA . PHE B 1 276 ? 49.65900 458.38600 5.23300 1.000 17.60737 275 PHE B CA 1
ATOM 4531 C C . PHE B 1 276 ? 50.01100 457.82000 3.86000 1.000 16.76254 275 PHE B C 1
ATOM 4532 O O . PHE B 1 276 ? 49.33200 456.90500 3.38700 1.000 15.97034 275 PHE B O 1
ATOM 4540 N N . LYS B 1 277 ? 51.06300 458.31800 3.19500 1.000 14.26750 276 LYS B N 1
ATOM 4541 C CA . LYS B 1 277 ? 51.34100 457.78300 1.86900 1.000 15.01759 276 LYS B CA 1
ATOM 4542 C C . LYS B 1 277 ? 51.96800 456.40500 1.92300 1.000 13.78323 276 LYS B C 1
ATOM 4543 O O . LYS B 1 277 ? 51.97100 455.70200 0.89500 1.000 17.55474 276 LYS B O 1
ATOM 4549 N N . LYS B 1 278 ? 52.51900 456.02400 3.07200 1.000 15.40711 277 LYS B N 1
ATOM 4550 C CA . LYS B 1 278 ? 53.08500 454.68800 3.19700 1.000 16.18352 277 LYS B CA 1
ATOM 4551 C C . LYS B 1 278 ? 52.00700 453.62800 3.15500 1.000 16.52303 277 LYS B C 1
ATOM 4552 O O . LYS B 1 278 ? 52.33000 452.46100 2.93300 1.000 14.84389 277 LYS B O 1
ATOM 4558 N N . GLN B 1 279 ? 50.73500 454.00400 3.29100 1.000 15.00969 278 GLN B N 1
ATOM 4559 C CA . GLN B 1 279 ? 49.69900 453.00200 3.04500 1.000 15.48344 278 GLN B CA 1
ATOM 4560 C C . GLN B 1 279 ? 49.84600 452.39000 1.65600 1.000 14.73071 278 GLN B C 1
ATOM 4561 O O . GLN B 1 279 ? 49.47500 451.23500 1.44900 1.000 15.04917 278 GLN B O 1
ATOM 4567 N N . MET B 1 280 ? 50.35200 453.16400 0.67700 1.000 14.47805 279 MET B N 1
ATOM 4568 C CA . MET B 1 280 ? 50.50500 452.64000 -0.66900 1.000 14.90179 279 MET B CA 1
ATOM 4569 C C . MET B 1 280 ? 51.64800 451.63800 -0.72200 1.000 17.50736 279 MET B C 1
ATOM 4570 O O . MET B 1 280 ? 51.64300 450.72900 -1.56800 1.000 17.42051 279 MET B O 1
ATOM 4575 N N . ASP B 1 281 ? 52.65400 451.81600 0.14500 1.000 17.50999 280 ASP B N 1
ATOM 4576 C CA . ASP B 1 281 ? 53.74300 450.85200 0.21000 1.000 17.96268 280 ASP B CA 1
ATOM 4577 C C . ASP B 1 281 ? 53.27800 449.56500 0.87600 1.000 17.72055 280 ASP B C 1
ATOM 4578 O O . ASP B 1 281 ? 53.61000 448.46200 0.40500 1.000 15.35710 280 ASP B O 1
ATOM 4583 N N . VAL B 1 282 ? 52.51800 449.68700 1.97400 1.000 16.22300 281 VAL B N 1
ATOM 4584 C CA . VAL B 1 282 ? 51.90000 448.50100 2.57100 1.000 13.48583 281 VAL B CA 1
ATOM 4585 C C . VAL B 1 282 ? 51.04600 447.79400 1.52700 1.000 14.47016 281 VAL B C 1
ATOM 4586 O O . VAL B 1 282 ? 51.09900 446.56200 1.38700 1.000 13.64374 281 VAL B O 1
ATOM 4590 N N . CYS B 1 283 ? 50.26400 448.56900 0.76100 1.000 13.92272 282 CYS B N 1
ATOM 4591 C CA . CYS B 1 283 ? 49.41800 448.00300 -0.28700 1.000 13.56742 282 CYS B CA 1
ATOM 4592 C C . CYS B 1 283 ? 50.23300 447.17300 -1.26800 1.000 15.22814 282 CYS B C 1
ATOM 4593 O O . CYS B 1 283 ? 49.87500 446.03200 -1.58200 1.000 14.85704 282 CYS B O 1
ATOM 4596 N N . ALA B 1 284 ? 51.37200 447.70700 -1.71400 1.000 15.40974 283 ALA B N 1
ATOM 4597 C CA . ALA B 1 284 ? 52.19700 446.97100 -2.66700 1.000 16.41513 283 ALA B CA 1
ATOM 4598 C C . ALA B 1 284 ? 52.63900 445.63200 -2.09200 1.000 15.93349 283 ALA B C 1
ATOM 4599 O O . ALA B 1 284 ? 52.58900 444.60300 -2.78300 1.000 17.05204 283 ALA B O 1
ATOM 4601 N N . ASP B 1 285 ? 53.07500 445.63100 -0.83000 1.000 15.28341 284 ASP B N 1
ATOM 4602 C CA . ASP B 1 285 ? 53.55500 444.39700 -0.22300 1.000 15.71504 284 ASP B CA 1
ATOM 4603 C C . ASP B 1 285 ? 52.41400 443.41700 -0.02100 1.000 15.84927 284 ASP B C 1
ATOM 4604 O O . ASP B 1 285 ? 52.53100 442.22500 -0.33000 1.000 14.52279 284 ASP B O 1
ATOM 4609 N N . VAL B 1 286 ? 51.28500 443.91200 0.48400 1.000 14.31751 285 VAL B N 1
ATOM 4610 C CA . VAL B 1 286 ? 50.14500 443.02600 0.71800 1.000 13.91219 285 VAL B CA 1
ATOM 4611 C C . VAL B 1 286 ? 49.60900 442.49000 -0.59800 1.000 14.02800 285 VAL B C 1
ATOM 4612 O O . VAL B 1 286 ? 49.19600 441.32800 -0.68500 1.000 14.55964 285 VAL B O 1
ATOM 4616 N N . CYS B 1 287 ? 49.61300 443.32200 -1.65400 1.000 14.39120 286 CYS B N 1
ATOM 4617 C CA . CYS B 1 287 ? 49.16100 442.83800 -2.94800 1.000 14.15170 286 CYS B CA 1
ATOM 4618 C C . CYS B 1 287 ? 50.06000 441.73000 -3.45100 1.000 14.75440 286 CYS B C 1
ATOM 4619 O O . CYS B 1 287 ? 49.57800 440.74100 -4.01800 1.000 15.19919 286 CYS B O 1
ATOM 4622 N N . GLN B 1 288 ? 51.37000 441.87500 -3.25400 1.000 14.97285 287 GLN B N 1
ATOM 4623 C CA . GLN B 1 288 ? 52.26700 440.80100 -3.66200 1.000 16.18089 287 GLN B CA 1
ATOM 4624 C C . GLN B 1 288 ? 52.00000 439.53000 -2.87300 1.000 15.70451 287 GLN B C 1
ATOM 4625 O O . GLN B 1 288 ? 52.06400 438.42900 -3.43600 1.000 15.60187 287 GLN B O 1
ATOM 4631 N N . GLN B 1 289 ? 51.70900 439.65100 -1.57300 1.000 15.03338 288 GLN B N 1
ATOM 4632 C CA . GLN B 1 289 ? 51.36300 438.45600 -0.80100 1.000 15.19130 288 GLN B CA 1
ATOM 4633 C C . GLN B 1 289 ? 50.09900 437.80500 -1.34100 1.000 15.21235 288 GLN B C 1
ATOM 4634 O O . GLN B 1 289 ? 50.03700 436.57800 -1.51500 1.000 15.55713 288 GLN B O 1
ATOM 4640 N N . ILE B 1 290 ? 49.04100 438.60200 -1.54000 1.000 15.30710 289 ILE B N 1
ATOM 4641 C CA . ILE B 1 290 ? 47.78700 438.04900 -2.04000 1.000 16.01245 289 ILE B CA 1
ATOM 4642 C C . ILE B 1 290 ? 47.98200 437.40400 -3.41600 1.000 15.24656 289 ILE B C 1
ATOM 4643 O O . ILE B 1 290 ? 47.58000 436.25500 -3.64400 1.000 16.17299 289 ILE B O 1
ATOM 4648 N N . ALA B 1 291 ? 48.57800 438.13600 -4.35900 1.000 15.27025 290 ALA B N 1
ATOM 4649 C CA . ALA B 1 291 ? 48.72700 437.59700 -5.71100 1.000 15.64398 290 ALA B CA 1
ATOM 4650 C C . ALA B 1 291 ? 49.61800 436.36700 -5.71200 1.000 16.84149 290 ALA B C 1
ATOM 4651 O O . ALA B 1 291 ? 49.45700 435.48400 -6.56200 1.000 17.46788 290 ALA B O 1
ATOM 4653 N N . GLY B 1 292 ? 50.56100 436.29500 -4.77300 1.000 16.12562 291 GLY B N 1
ATOM 4654 C CA . GLY B 1 292 ? 51.41500 435.12000 -4.66100 1.000 16.59146 291 GLY B CA 1
ATOM 4655 C C . GLY B 1 292 ? 50.75900 433.92100 -4.01500 1.000 16.78096 291 GLY B C 1
ATOM 4656 O O . GLY B 1 292 ? 51.39400 432.86600 -3.92900 1.000 18.25745 291 GLY B O 1
ATOM 4657 N N . GLY B 1 293 ? 49.51300 434.04600 -3.55500 1.000 16.48882 292 GLY B N 1
ATOM 4658 C CA . GLY B 1 293 ? 48.82000 432.88500 -3.02400 1.000 16.71779 292 GLY B CA 1
ATOM 4659 C C . GLY B 1 293 ? 48.44600 432.91500 -1.55700 1.000 18.14165 292 GLY B C 1
ATOM 4660 O O . GLY B 1 293 ? 47.97200 431.90700 -1.03200 1.000 19.98397 292 GLY B O 1
ATOM 4661 N N . GLU B 1 294 ? 48.59400 434.05400 -0.86900 1.000 16.85202 293 GLU B N 1
ATOM 4662 C CA . GLU B 1 294 ? 48.28000 434.10800 0.55800 1.000 16.65463 293 GLU B CA 1
ATOM 4663 C C . GLU B 1 294 ? 46.76600 434.15700 0.77600 1.000 19.23125 293 GLU B C 1
ATOM 4664 O O . GLU B 1 294 ? 46.12300 435.19900 0.60500 1.000 17.45736 293 GLU B O 1
ATOM 4670 N N . LYS B 1 295 ? 46.19800 433.04600 1.20200 1.000 17.25733 294 LYS B N 1
ATOM 4671 C CA . LYS B 1 295 ? 44.76300 432.99000 1.42200 1.000 18.77330 294 LYS B CA 1
ATOM 4672 C C . LYS B 1 295 ? 44.35200 433.59100 2.75700 1.000 18.00216 294 LYS B C 1
ATOM 4673 O O . LYS B 1 295 ? 43.16300 433.92400 2.93200 1.000 16.20457 294 LYS B O 1
ATOM 4677 N N . ALA B 1 296 ? 45.28300 433.70100 3.71100 1.000 18.59433 295 ALA B N 1
ATOM 4678 C CA . ALA B 1 296 ? 44.90900 434.12600 5.05700 1.000 17.58895 295 ALA B CA 1
ATOM 4679 C C . ALA B 1 296 ? 44.52600 435.59600 5.10300 1.000 15.14655 295 ALA B C 1
ATOM 4680 O O . ALA B 1 296 ? 43.84300 436.00600 6.04100 1.000 16.33354 295 ALA B O 1
ATOM 4682 N N . ILE B 1 297 ? 44.96500 436.39700 4.13300 1.000 14.61228 296 ILE B N 1
ATOM 4683 C CA . ILE B 1 297 ? 44.61800 437.81500 4.13200 1.000 14.17012 296 ILE B CA 1
ATOM 4684 C C . ILE B 1 297 ? 43.19300 437.93200 3.60700 1.000 14.31751 296 ILE B C 1
ATOM 4685 O O . ILE B 1 297 ? 42.94100 437.82200 2.40600 1.000 15.13603 296 ILE B O 1
ATOM 4690 N N . ILE B 1 298 ? 42.24600 438.11000 4.52900 1.000 13.82797 297 ILE B N 1
ATOM 4691 C CA . ILE B 1 298 ? 40.83400 438.19200 4.17700 1.000 13.66743 297 ILE B CA 1
ATOM 4692 C C . ILE B 1 298 ? 40.32500 439.62800 4.13800 1.000 14.54648 297 ILE B C 1
ATOM 4693 O O . ILE B 1 298 ? 39.19600 439.85400 3.67100 1.000 14.94127 297 ILE B O 1
ATOM 4698 N N . GLY B 1 299 ? 41.11000 440.59600 4.61100 1.000 13.10683 298 GLY B N 1
ATOM 4699 C CA . GLY B 1 299 ? 40.60300 441.96100 4.65500 1.000 14.35698 298 GLY B CA 1
ATOM 4700 C C . GLY B 1 299 ? 41.74900 442.93400 4.79000 1.000 13.21211 298 GLY B C 1
ATOM 4701 O O . GLY B 1 299 ? 42.85900 442.56200 5.18000 1.000 14.47016 298 GLY B O 1
ATOM 4702 N N . VAL B 1 300 ? 41.47200 444.19300 4.43000 1.000 14.00431 299 VAL B N 1
ATOM 4703 C CA . VAL B 1 300 ? 42.43000 445.27300 4.65000 1.000 13.20158 299 VAL B CA 1
ATOM 4704 C C . VAL B 1 300 ? 41.63200 446.47800 5.11300 1.000 13.27001 299 VAL B C 1
ATOM 4705 O O . VAL B 1 300 ? 40.42200 446.57600 4.86600 1.000 13.89903 299 VAL B O 1
ATOM 4709 N N . MET B 1 301 ? 42.34500 447.42600 5.73100 1.000 12.14093 300 MET B N 1
ATOM 4710 C CA A MET B 1 301 ? 41.72400 448.65900 6.19800 0.810 14.18328 300 MET B CA 1
ATOM 4711 C CA B MET B 1 301 ? 41.71800 448.66800 6.27700 0.190 14.18591 300 MET B CA 1
ATOM 4712 C C . MET B 1 301 ? 42.59800 449.85900 5.83100 1.000 16.42565 300 MET B C 1
ATOM 4713 O O . MET B 1 301 ? 43.80600 449.95800 6.27200 1.000 18.25745 300 MET B O 1
ATOM 4722 N N . VAL B 1 302 ? 41.97100 450.90000 5.26800 1.000 12.96734 301 VAL B N 1
ATOM 4723 C CA . VAL B 1 302 ? 42.71200 451.99300 4.64300 1.000 11.93038 301 VAL B CA 1
ATOM 4724 C C . VAL B 1 302 ? 42.04000 453.30400 5.05200 1.000 13.25948 301 VAL B C 1
ATOM 4725 O O . VAL B 1 302 ? 40.80700 453.40100 5.02200 1.000 12.38833 301 VAL B O 1
ATOM 4729 N N . GLU B 1 303 ? 42.85300 454.32000 5.38800 1.000 13.17790 302 GLU B N 1
ATOM 4730 C CA . GLU B 1 303 ? 42.36700 455.65100 5.75500 1.000 13.27791 302 GLU B CA 1
ATOM 4731 C C . GLU B 1 303 ? 42.47500 456.54000 4.52100 1.000 12.85154 302 GLU B C 1
ATOM 4732 O O . GLU B 1 303 ? 43.58000 456.82400 4.03700 1.000 13.34371 302 GLU B O 1
ATOM 4738 N N . SER B 1 304 ? 41.32400 456.95000 4.01200 1.000 12.29358 303 SER B N 1
ATOM 4739 C CA . SER B 1 304 ? 41.19100 457.52300 2.68900 1.000 14.11748 303 SER B CA 1
ATOM 4740 C C . SER B 1 304 ? 40.12600 458.60700 2.72900 1.000 16.27564 303 SER B C 1
ATOM 4741 O O . SER B 1 304 ? 39.09200 458.41400 3.36600 1.000 13.89640 303 SER B O 1
ATOM 4744 N N . HIS B 1 305 ? 40.34900 459.71000 2.00900 1.000 14.08590 304 HIS B N 1
ATOM 4745 C CA . HIS B 1 305 ? 39.35600 460.78700 1.90300 1.000 14.05958 304 HIS B CA 1
ATOM 4746 C C . HIS B 1 305 ? 39.36700 461.34400 0.48200 1.000 16.35986 304 HIS B C 1
ATOM 4747 O O . HIS B 1 305 ? 40.14500 460.91200 -0.37600 1.000 14.30435 304 HIS B O 1
ATOM 4754 N N . LEU B 1 306 ? 38.50700 462.34000 0.22800 1.000 14.40173 305 LEU B N 1
ATOM 4755 C CA . LEU B 1 306 ? 38.50700 462.98200 -1.08200 1.000 14.59122 305 LEU B CA 1
ATOM 4756 C C . LEU B 1 306 ? 39.85000 463.64000 -1.36500 1.000 16.10193 305 LEU B C 1
ATOM 4757 O O . LEU B 1 306 ? 40.40300 463.50500 -2.46300 1.000 16.78359 305 LEU B O 1
ATOM 4762 N N . VAL B 1 307 ? 40.36200 464.39700 -0.39200 1.000 14.46489 306 VAL B N 1
ATOM 4763 C CA . VAL B 1 307 ? 41.60900 465.14500 -0.51500 1.000 13.45688 306 VAL B CA 1
ATOM 4764 C C . VAL B 1 307 ? 42.60700 464.58500 0.48700 1.000 15.12287 306 VAL B C 1
ATOM 4765 O O . VAL B 1 307 ? 42.23400 464.23100 1.60900 1.000 15.96507 306 VAL B O 1
ATOM 4769 N N . GLU B 1 308 ? 43.86700 464.47500 0.08400 1.000 14.36751 307 GLU B N 1
ATOM 4770 C CA . GLU B 1 308 ? 44.84300 463.84500 0.95800 1.000 16.14930 307 GLU B CA 1
ATOM 4771 C C . GLU B 1 308 ? 45.28400 464.76600 2.10000 1.000 15.29920 307 GLU B C 1
ATOM 4772 O O . GLU B 1 308 ? 45.07900 465.99000 2.07100 1.000 15.99139 307 GLU B O 1
ATOM 4778 N N . GLY B 1 309 ? 45.95300 464.15900 3.08200 1.000 16.84412 308 GLY B N 1
ATOM 4779 C CA . GLY B 1 309 ? 46.58800 464.85500 4.19400 1.000 16.36512 308 GLY B CA 1
ATOM 4780 C C . GLY B 1 309 ? 45.64000 465.15100 5.33300 1.000 17.85740 308 GLY B C 1
ATOM 4781 O O . GLY B 1 309 ? 44.67400 464.40500 5.53000 1.000 16.19142 308 GLY B O 1
ATOM 4782 N N . ASN B 1 310 ? 45.89100 466.20500 6.11400 1.000 18.08375 309 ASN B N 1
ATOM 4783 C CA . ASN B 1 310 ? 44.95700 466.57800 7.17300 1.000 16.94414 309 ASN B CA 1
ATOM 4784 C C . ASN B 1 310 ? 45.11300 468.06700 7.44500 1.000 18.35483 309 ASN B C 1
ATOM 4785 O O . ASN B 1 310 ? 45.95300 468.74200 6.84700 1.000 21.19201 309 ASN B O 1
ATOM 4790 N N . GLN B 1 311 ? 44.27800 468.56900 8.34700 1.000 20.51035 310 GLN B N 1
ATOM 4791 C CA . GLN B 1 311 ? 44.22900 469.98200 8.67600 1.000 21.27097 310 GLN B CA 1
ATOM 4792 C C . GLN B 1 311 ? 43.81300 470.12600 10.13600 1.000 23.50282 310 GLN B C 1
ATOM 4793 O O . GLN B 1 311 ? 43.28100 469.19500 10.75400 1.000 23.94234 310 GLN B O 1
ATOM 4799 N N . SER B 1 312 ? 44.02700 471.32600 10.67100 1.000 27.56383 311 SER B N 1
ATOM 4800 C CA . SER B 1 312 ? 43.91500 471.59200 12.09700 1.000 34.27516 311 SER B CA 1
ATOM 4801 C C . SER B 1 312 ? 42.61200 472.32200 12.40000 1.000 30.75369 311 SER B C 1
ATOM 4802 O O . SER B 1 312 ? 42.36600 473.41400 11.88000 1.000 28.26655 311 SER B O 1
ATOM 4805 N N . LEU B 1 313 ? 41.78400 471.72200 13.24300 1.000 28.57185 312 LEU B N 1
ATOM 4806 C CA . LEU B 1 313 ? 40.61300 472.44300 13.71100 1.000 33.38295 312 LEU B CA 1
ATOM 4807 C C . LEU B 1 313 ? 41.01000 473.59400 14.63400 1.000 32.39073 312 LEU B C 1
ATOM 4808 O O . LEU B 1 313 ? 40.36600 474.65200 14.61500 1.000 33.48823 312 LEU B O 1
ATOM 4813 N N . GLU B 1 314 ? 42.09100 473.42000 15.40100 1.000 28.90873 313 GLU B N 1
ATOM 4814 C CA . GLU B 1 314 ? 42.46500 474.34000 16.47700 1.000 32.50653 313 GLU B CA 1
ATOM 4815 C C . GLU B 1 314 ? 42.92800 475.69800 15.96000 1.000 31.80381 313 GLU B C 1
ATOM 4816 O O . GLU B 1 314 ? 42.95000 476.66200 16.72700 1.000 29.26140 313 GLU B O 1
ATOM 4818 N N . SER B 1 315 ? 43.28800 475.79800 14.68100 1.000 25.96101 314 SER B N 1
ATOM 4819 C CA . SER B 1 315 ? 43.75000 477.07300 14.14400 1.000 27.70069 314 SER B CA 1
ATOM 4820 C C . SER B 1 315 ? 42.62100 478.08700 13.98500 1.000 26.06628 314 SER B C 1
ATOM 4821 O O . SER B 1 315 ? 42.88500 479.29300 13.94300 1.000 29.12981 314 SER B O 1
ATOM 4824 N N . GLY B 1 316 ? 41.37300 477.64000 13.87400 1.000 26.69267 315 GLY B N 1
ATOM 4825 C CA . GLY B 1 316 ? 40.29200 478.55100 13.58600 1.000 26.99797 315 GLY B CA 1
ATOM 4826 C C . GLY B 1 316 ? 40.16400 478.91200 12.12400 1.000 29.07454 315 GLY B C 1
ATOM 4827 O O . GLY B 1 316 ? 39.29900 479.72600 11.76800 1.000 28.96137 315 GLY B O 1
ATOM 4828 N N . GLU B 1 317 ? 40.97600 478.31600 11.26000 1.000 27.20326 316 GLU B N 1
ATOM 4829 C CA . GLU B 1 317 ? 40.84400 478.56700 9.83900 1.000 29.30351 316 GLU B CA 1
ATOM 4830 C C . GLU B 1 317 ? 39.59300 477.85700 9.33300 1.000 27.46645 316 GLU B C 1
ATOM 4831 O O . GLU B 1 317 ? 39.24900 476.78800 9.83500 1.000 26.34526 316 GLU B O 1
ATOM 4837 N N . PRO B 1 318 ? 38.90000 478.41900 8.34800 1.000 27.81649 317 PRO B N 1
ATOM 4838 C CA . PRO B 1 318 ? 37.83600 477.65600 7.67600 1.000 29.28509 317 PRO B CA 1
ATOM 4839 C C . PRO B 1 318 ? 38.39600 476.33800 7.15500 1.000 26.38474 317 PRO B C 1
ATOM 4840 O O . PRO B 1 318 ? 39.50700 476.28700 6.63200 1.000 26.57424 317 PRO B O 1
ATOM 4844 N N . LEU B 1 319 ? 37.63700 475.26100 7.33800 1.000 26.78216 318 LEU B N 1
ATOM 4845 C CA . LEU B 1 319 ? 38.13800 473.93900 6.96600 1.000 22.80537 318 LEU B CA 1
ATOM 4846 C C . LEU B 1 319 ? 38.09600 473.74700 5.46000 1.000 24.00288 318 LEU B C 1
ATOM 4847 O O . LEU B 1 319 ? 37.13900 474.15000 4.79300 1.000 27.18484 318 LEU B O 1
ATOM 4852 N N . ALA B 1 320 ? 39.14000 473.11100 4.92600 1.000 22.22898 319 ALA B N 1
ATOM 4853 C CA . ALA B 1 320 ? 39.11200 472.71100 3.53100 1.000 24.25028 319 ALA B CA 1
ATOM 4854 C C . ALA B 1 320 ? 38.14600 471.55100 3.38400 1.000 19.54708 319 ALA B C 1
ATOM 4855 O O . ALA B 1 320 ? 38.05700 470.69100 4.27300 1.000 19.23389 319 ALA B O 1
ATOM 4857 N N . TYR B 1 321 ? 37.43500 471.53900 2.26200 1.000 18.80752 320 TYR B N 1
ATOM 4858 C CA . TYR B 1 321 ? 36.44100 470.51500 1.97400 1.000 17.54158 320 TYR B CA 1
ATOM 4859 C C . TYR B 1 321 ? 37.09800 469.16500 1.72800 1.000 17.24944 320 TYR B C 1
ATOM 4860 O O . TYR B 1 321 ? 38.10700 469.06900 1.02300 1.000 19.77606 320 TYR B O 1
ATOM 4869 N N . GLY B 1 322 ? 36.50000 468.12000 2.29400 1.000 17.59948 321 GLY B N 1
ATOM 4870 C CA . GLY B 1 322 ? 36.91300 466.76800 1.92800 1.000 16.44671 321 GLY B CA 1
ATOM 4871 C C . GLY B 1 322 ? 38.25100 466.34200 2.47400 1.000 17.95478 321 GLY B C 1
ATOM 4872 O O . GLY B 1 322 ? 38.86100 465.41100 1.92500 1.000 17.43630 321 GLY B O 1
ATOM 4873 N N . LYS B 1 323 ? 38.74100 466.99000 3.53700 1.000 16.07035 322 LYS B N 1
ATOM 4874 C CA . LYS B 1 323 ? 40.08900 466.78100 4.04700 1.000 16.41249 322 LYS B CA 1
ATOM 4875 C C . LYS B 1 323 ? 40.00700 466.53800 5.55100 1.000 16.86255 322 LYS B C 1
ATOM 4876 O O . LYS B 1 323 ? 39.34500 467.29800 6.28200 1.000 18.69961 322 LYS B O 1
ATOM 4882 N N . SER B 1 324 ? 40.65700 465.46500 6.00300 1.000 16.47040 323 SER B N 1
ATOM 4883 C CA . SER B 1 324 ? 40.57400 465.01900 7.38700 1.000 15.21498 323 SER B CA 1
ATOM 4884 C C . SER B 1 324 ? 40.95700 466.10200 8.38900 1.000 16.65200 323 SER B C 1
ATOM 4885 O O . SER B 1 324 ? 41.93700 466.82800 8.18600 1.000 18.02321 323 SER B O 1
ATOM 4888 N N . ILE B 1 325 ? 40.21300 466.16700 9.49900 1.000 18.12323 324 ILE B N 1
ATOM 4889 C CA . ILE B 1 325 ? 40.63700 466.97400 10.65300 1.000 19.21809 324 ILE B CA 1
ATOM 4890 C C . ILE B 1 325 ? 41.25500 466.11100 11.75000 1.000 19.93660 324 ILE B C 1
ATOM 4891 O O . ILE B 1 325 ? 41.52400 466.60700 12.85400 1.000 23.57914 324 ILE B O 1
ATOM 4896 N N . THR B 1 326 ? 41.50800 464.82400 11.47100 1.000 18.56538 325 THR B N 1
ATOM 4897 C CA . THR B 1 326 ? 42.14000 463.92600 12.43100 1.000 19.78658 325 THR B CA 1
ATOM 4898 C C . THR B 1 326 ? 43.38700 463.33400 11.75000 1.000 17.92847 325 THR B C 1
ATOM 4899 O O . THR B 1 326 ? 44.23800 464.10100 11.30800 1.000 21.90789 325 THR B O 1
ATOM 4903 N N . ASP B 1 327 ? 43.52700 462.00200 11.67600 1.000 20.06820 326 ASP B N 1
ATOM 4904 C CA . ASP B 1 327 ? 44.70400 461.41100 11.01700 1.000 20.80249 326 ASP B CA 1
ATOM 4905 C C . ASP B 1 327 ? 44.74800 461.80100 9.53700 1.000 20.81829 326 ASP B C 1
ATOM 4906 O O . ASP B 1 327 ? 43.71800 461.94300 8.87000 1.000 18.78646 326 ASP B O 1
ATOM 4911 N N . ALA B 1 328 ? 45.95500 461.87900 8.98900 1.000 16.40197 327 ALA B N 1
ATOM 4912 C CA . ALA B 1 328 ? 46.06700 462.13800 7.55900 1.000 16.80201 327 ALA B CA 1
ATOM 4913 C C . ALA B 1 328 ? 45.65800 460.90900 6.75100 1.000 16.75201 327 ALA B C 1
ATOM 4914 O O . ALA B 1 328 ? 45.92300 459.76300 7.13600 1.000 16.93887 327 ALA B O 1
ATOM 4916 N N . CYS B 1 329 ? 45.03200 461.15800 5.61200 1.000 14.50437 328 CYS B N 1
ATOM 4917 C CA . CYS B 1 329 ? 44.46800 460.12200 4.76100 1.000 15.13076 328 CYS B CA 1
ATOM 4918 C C . CYS B 1 329 ? 45.05500 460.22300 3.36500 1.000 14.02273 328 CYS B C 1
ATOM 4919 O O . CYS B 1 329 ? 45.41000 461.31800 2.90900 1.000 15.08339 328 CYS B O 1
ATOM 4922 N N . ILE B 1 330 ? 45.06500 459.11600 2.62400 1.000 13.04893 329 ILE B N 1
ATOM 4923 C CA . ILE B 1 330 ? 45.29200 459.25600 1.18800 1.000 13.51215 329 ILE B CA 1
ATOM 4924 C C . ILE B 1 330 ? 44.07400 459.91200 0.54600 1.000 13.84640 329 ILE B C 1
ATOM 4925 O O . ILE B 1 330 ? 42.92900 459.81800 1.04700 1.000 16.17562 329 ILE B O 1
ATOM 4930 N N . GLY B 1 331 ? 44.32300 460.58900 -0.58100 1.000 13.08578 330 GLY B N 1
ATOM 4931 C CA . GLY B 1 331 ? 43.27600 461.22100 -1.33900 1.000 13.87798 330 GLY B CA 1
ATOM 4932 C C . GLY B 1 331 ? 42.59200 460.27900 -2.32000 1.000 14.17802 330 GLY B C 1
ATOM 4933 O O . GLY B 1 331 ? 42.90500 459.08900 -2.42500 1.000 14.38857 330 GLY B O 1
ATOM 4934 N N . TRP B 1 332 ? 41.66000 460.84400 -3.09500 1.000 15.04391 331 TRP B N 1
ATOM 4935 C CA . TRP B 1 332 ? 40.82100 459.98900 -3.93500 1.000 15.76768 331 TRP B CA 1
ATOM 4936 C C . TRP B 1 332 ? 41.61900 459.29300 -5.04600 1.000 15.04654 331 TRP B C 1
ATOM 4937 O O . TRP B 1 332 ? 41.42500 458.09500 -5.31400 1.000 15.23077 331 TRP B O 1
ATOM 4948 N N . GLU B 1 333 ? 42.54200 460.00700 -5.69300 1.000 15.24393 332 GLU B N 1
ATOM 4949 C CA . GLU B 1 333 ? 43.24900 459.39300 -6.80700 1.000 17.04152 332 GLU B CA 1
ATOM 4950 C C . GLU B 1 333 ? 44.06500 458.19400 -6.35000 1.000 16.84149 332 GLU B C 1
ATOM 4951 O O . GLU B 1 333 ? 44.04200 457.14300 -7.00800 1.000 16.92308 332 GLU B O 1
ATOM 4957 N N . ASP B 1 334 ? 44.78000 458.32700 -5.22600 1.000 15.95718 333 ASP B N 1
ATOM 4958 C CA . ASP B 1 334 ? 45.50400 457.18000 -4.67300 1.000 14.10695 333 ASP B CA 1
ATOM 4959 C C . ASP B 1 334 ? 44.53300 456.07600 -4.28500 1.000 14.87284 333 ASP B C 1
ATOM 4960 O O . ASP B 1 334 ? 44.84600 454.89400 -4.43500 1.000 15.63609 333 ASP B O 1
ATOM 4965 N N . THR B 1 335 ? 43.35400 456.44600 -3.77600 1.000 12.80153 334 THR B N 1
ATOM 4966 C CA . THR B 1 335 ? 42.36600 455.44800 -3.35400 1.000 12.89365 334 THR B CA 1
ATOM 4967 C C . THR B 1 335 ? 41.91400 454.58200 -4.52900 1.000 12.89365 334 THR B C 1
ATOM 4968 O O . THR B 1 335 ? 41.83300 453.34200 -4.42100 1.000 13.44635 334 THR B O 1
ATOM 4972 N N . ASP B 1 336 ? 41.58000 455.22300 -5.64700 1.000 12.85417 335 ASP B N 1
ATOM 4973 C CA . ASP B 1 336 ? 41.20100 454.49500 -6.85100 1.000 14.82283 335 ASP B CA 1
ATOM 4974 C C . ASP B 1 336 ? 42.31100 453.54300 -7.26400 1.000 14.30435 335 ASP B C 1
ATOM 4975 O O . ASP B 1 336 ? 42.06400 452.37000 -7.56800 1.000 17.15995 335 ASP B O 1
ATOM 4980 N N . ALA B 1 337 ? 43.54500 454.02600 -7.24800 1.000 15.42290 336 ALA B N 1
ATOM 4981 C CA . ALA B 1 337 ? 44.64600 453.17000 -7.67000 1.000 16.05192 336 ALA B CA 1
ATOM 4982 C C . ALA B 1 337 ? 44.82500 452.00600 -6.71300 1.000 16.28353 336 ALA B C 1
ATOM 4983 O O . ALA B 1 337 ? 45.04600 450.86000 -7.14500 1.000 16.37038 336 ALA B O 1
ATOM 4985 N N . LEU B 1 338 ? 44.74600 452.28900 -5.41000 1.000 13.88061 337 LEU B N 1
ATOM 4986 C CA . LEU B 1 338 ? 44.90000 451.24900 -4.40300 1.000 14.48332 337 LEU B CA 1
ATOM 4987 C C . LEU B 1 338 ? 43.82600 450.18100 -4.55300 1.000 14.50963 337 LEU B C 1
ATOM 4988 O O . LEU B 1 338 ? 44.11100 448.98100 -4.44800 1.000 14.06221 337 LEU B O 1
ATOM 4993 N N . LEU B 1 339 ? 42.56900 450.59500 -4.73000 1.000 13.09631 338 LEU B N 1
ATOM 4994 C CA . LEU B 1 339 ? 41.50500 449.60100 -4.84600 1.000 13.46477 338 LEU B CA 1
ATOM 4995 C C . LEU B 1 339 ? 41.68800 448.73200 -6.08900 1.000 13.00945 338 LEU B C 1
ATOM 4996 O O . LEU B 1 339 ? 41.46600 447.51400 -6.03800 1.000 14.20960 338 LEU B O 1
ATOM 5001 N N . ARG B 1 340 ? 42.12200 449.32900 -7.20000 1.000 14.30961 339 ARG B N 1
ATOM 5002 C CA . ARG B 1 340 ? 42.36400 448.53900 -8.40100 1.000 14.65965 339 ARG B CA 1
ATOM 5003 C C . ARG B 1 340 ? 43.55000 447.60300 -8.19500 1.000 17.01257 339 ARG B C 1
ATOM 5004 O O . ARG B 1 340 ? 43.50900 446.44500 -8.64500 1.000 16.86518 339 ARG B O 1
ATOM 5012 N N . GLN B 1 341 ? 44.58000 448.05500 -7.46600 1.000 15.94928 340 GLN B N 1
ATOM 5013 C CA . GLN B 1 341 ? 45.69600 447.16000 -7.14600 1.000 16.73095 340 GLN B CA 1
ATOM 5014 C C . GLN B 1 341 ? 45.20500 445.94700 -6.35400 1.000 15.33342 340 GLN B C 1
ATOM 5015 O O . GLN B 1 341 ? 45.58000 444.80900 -6.64500 1.000 17.00993 340 GLN B O 1
ATOM 5021 N N . LEU B 1 342 ? 44.36300 446.17500 -5.34100 1.000 14.51753 341 LEU B N 1
ATOM 5022 C CA . LEU B 1 342 ? 43.86700 445.06700 -4.53000 1.000 13.34371 341 LEU B CA 1
ATOM 5023 C C . LEU B 1 342 ? 43.01600 444.11700 -5.37200 1.000 13.52004 341 LEU B C 1
ATOM 5024 O O . LEU B 1 342 ? 43.12900 442.89000 -5.25200 1.000 15.76768 341 LEU B O 1
ATOM 5029 N N . ALA B 1 343 ? 42.10900 444.67400 -6.19400 1.000 13.49109 342 ALA B N 1
ATOM 5030 C CA . ALA B 1 343 ? 41.27500 443.83800 -7.05700 1.000 14.34646 342 ALA B CA 1
ATOM 5031 C C . ALA B 1 343 ? 42.13900 442.97400 -7.97500 1.000 14.92547 342 ALA B C 1
ATOM 5032 O O . ALA B 1 343 ? 41.90100 441.76800 -8.10500 1.000 15.14655 342 ALA B O 1
ATOM 5034 N N . ASN B 1 344 ? 43.17300 443.56700 -8.57500 1.000 15.86506 343 ASN B N 1
ATOM 5035 C CA . ASN B 1 344 ? 44.06000 442.80000 -9.45300 1.000 17.37050 343 ASN B CA 1
ATOM 5036 C C . ASN B 1 344 ? 44.75600 441.67700 -8.69400 1.000 18.23113 343 ASN B C 1
ATOM 5037 O O . ASN B 1 344 ? 44.94000 440.57600 -9.23700 1.000 19.42601 343 ASN B O 1
ATOM 5042 N N . ALA B 1 345 ? 45.18700 441.95100 -7.45200 1.000 15.55450 344 ALA B N 1
ATOM 5043 C CA . ALA B 1 345 ? 45.86700 440.94200 -6.64200 1.000 15.64135 344 ALA B CA 1
ATOM 5044 C C . ALA B 1 345 ? 44.92900 439.79000 -6.29200 1.000 16.52040 344 ALA B C 1
ATOM 5045 O O . ALA B 1 345 ? 45.32300 438.62100 -6.34200 1.000 15.93086 344 ALA B O 1
ATOM 5047 N N . VAL B 1 346 ? 43.67100 440.09500 -5.96000 1.000 14.44121 345 VAL B N 1
ATOM 5048 C CA . VAL B 1 346 ? 42.71000 439.04300 -5.63600 1.000 14.52806 345 VAL B CA 1
ATOM 5049 C C . VAL B 1 346 ? 42.42900 438.17900 -6.85800 1.000 16.24668 345 VAL B C 1
ATOM 5050 O O . VAL B 1 346 ? 42.31700 436.94700 -6.75600 1.000 17.52315 345 VAL B O 1
ATOM 5054 N N . LYS B 1 347 ? 42.29800 438.80700 -8.02700 1.000 17.79687 346 LYS B N 1
ATOM 5055 C CA . LYS B 1 347 ? 42.11600 438.03800 -9.25500 1.000 21.33414 346 LYS B CA 1
ATOM 5056 C C . LYS B 1 347 ? 43.32200 437.13600 -9.50000 1.000 18.23113 346 LYS B C 1
ATOM 5057 O O . LYS B 1 347 ? 43.16600 435.95600 -9.85800 1.000 20.64195 346 LYS B O 1
ATOM 5061 N N . ALA B 1 348 ? 44.52600 437.66500 -9.28000 1.000 17.64948 347 ALA B N 1
ATOM 5062 C CA . ALA B 1 348 ? 45.72400 436.84300 -9.46200 1.000 21.11306 347 ALA B CA 1
ATOM 5063 C C . ALA B 1 348 ? 45.74800 435.69100 -8.47400 1.000 21.42625 347 ALA B C 1
ATOM 5064 O O . ALA B 1 348 ? 46.18300 434.57500 -8.81400 1.000 21.39467 347 ALA B O 1
ATOM 5066 N N . ARG B 1 349 ? 45.30600 435.94100 -7.23700 1.000 19.18125 348 ARG B N 1
ATOM 5067 C CA . ARG B 1 349 ? 45.33000 434.89200 -6.22800 1.000 19.14440 348 ARG B CA 1
ATOM 5068 C C . ARG B 1 349 ? 44.46600 433.72800 -6.66200 1.000 23.95287 348 ARG B C 1
ATOM 5069 O O . ARG B 1 349 ? 44.78500 432.56600 -6.37400 1.000 24.43451 348 ARG B O 1
ATOM 5077 N N . ARG B 1 350 ? 43.37200 434.03600 -7.36200 1.000 22.17898 349 ARG B N 1
ATOM 5078 C CA . ARG B 1 350 ? 42.36600 433.05000 -7.73100 1.000 29.60618 349 ARG B CA 1
ATOM 5079 C C . ARG B 1 350 ? 42.79900 432.25800 -8.95900 1.000 32.28545 349 ARG B C 1
ATOM 5080 O O . ARG B 1 350 ? 42.67500 431.02300 -8.98400 1.000 33.84353 349 ARG B O 1
ATOM 5088 N N . GLY B 1 351 ? 43.34600 432.94000 -9.96300 1.000 33.44612 350 GLY B N 1
ATOM 5089 C CA . GLY B 1 351 ? 43.60700 432.32700 -11.25900 1.000 37.84401 350 GLY B CA 1
ATOM 5090 C C . GLY B 1 351 ? 44.91700 431.57600 -11.31200 1.000 43.79472 350 GLY B C 1
ATOM 5091 O O . GLY B 1 351 ? 45.55300 431.37900 -10.27600 1.000 44.98434 350 GLY B O 1
ATOM 5092 N N . ASP C 1 8 ? 4.70900 472.60700 28.49100 1.000 48.80322 7 ASP C N 1
ATOM 5093 C CA . ASP C 1 8 ? 5.54300 473.70000 28.01000 1.000 47.31357 7 ASP C CA 1
ATOM 5094 C C . ASP C 1 8 ? 5.27600 475.00300 28.78500 1.000 46.04499 7 ASP C C 1
ATOM 5095 O O . ASP C 1 8 ? 5.79000 475.18400 29.89000 1.000 45.33438 7 ASP C O 1
ATOM 5097 N N . LEU C 1 9 ? 4.45900 475.89900 28.22100 1.000 44.94223 8 LEU C N 1
ATOM 5098 C CA . LEU C 1 9 ? 4.28700 477.22400 28.81900 1.000 41.86291 8 LEU C CA 1
ATOM 5099 C C . LEU C 1 9 ? 3.67300 477.16900 30.21900 1.000 43.49469 8 LEU C C 1
ATOM 5100 O O . LEU C 1 9 ? 3.97100 478.02900 31.05300 1.000 46.46347 8 LEU C O 1
ATOM 5102 N N . ARG C 1 10 ? 2.82100 476.19000 30.50500 1.000 39.19944 9 ARG C N 1
ATOM 5103 C CA . ARG C 1 10 ? 2.15900 476.13000 31.80100 1.000 39.05205 9 ARG C CA 1
ATOM 5104 C C . ARG C 1 10 ? 2.74500 475.05800 32.71000 1.000 38.79413 9 ARG C C 1
ATOM 5105 O O . ARG C 1 10 ? 2.22100 474.82700 33.80700 1.000 35.78061 9 ARG C O 1
ATOM 5113 N N . ILE C 1 11 ? 3.80300 474.38800 32.27400 1.000 40.37853 10 ILE C N 1
ATOM 5114 C CA . ILE C 1 11 ? 4.60400 473.54000 33.14300 1.000 40.79173 10 ILE C CA 1
ATOM 5115 C C . ILE C 1 11 ? 5.75700 474.38900 33.64500 1.000 42.54194 10 ILE C C 1
ATOM 5116 O O . ILE C 1 11 ? 6.54900 474.90500 32.85200 1.000 43.84210 10 ILE C O 1
ATOM 5121 N N . LYS C 1 12 ? 5.84800 474.55800 34.95500 1.000 39.44947 11 LYS C N 1
ATOM 5122 C CA . LYS C 1 12 ? 6.85900 475.45800 35.48500 1.000 41.84975 11 LYS C CA 1
ATOM 5123 C C . LYS C 1 12 ? 8.09300 474.72500 35.97400 1.000 44.25267 11 LYS C C 1
ATOM 5124 O O . LYS C 1 12 ? 9.20800 475.22700 35.81200 1.000 49.38224 11 LYS C O 1
ATOM 5130 N N . GLU C 1 13 ? 7.92400 473.54100 36.55400 1.000 39.83636 12 GLU C N 1
ATOM 5131 C CA . GLU C 1 13 ? 9.05700 472.79000 37.07000 1.000 38.05193 12 GLU C CA 1
ATOM 5132 C C . GLU C 1 13 ? 8.76100 471.30600 36.94800 1.000 35.38582 12 GLU C C 1
ATOM 5133 O O . GLU C 1 13 ? 7.60800 470.88100 37.09500 1.000 35.47267 12 GLU C O 1
ATOM 5135 N N . ILE C 1 14 ? 9.80600 470.53200 36.65700 1.000 34.39886 13 ILE C N 1
ATOM 5136 C CA . ILE C 1 14 ? 9.76200 469.07600 36.66000 1.000 32.17491 13 ILE C CA 1
ATOM 5137 C C . ILE C 1 14 ? 10.89200 468.58500 37.54900 1.000 33.76984 13 ILE C C 1
ATOM 5138 O O . ILE C 1 14 ? 12.05000 468.97500 37.35800 1.000 34.15936 13 ILE C O 1
ATOM 5143 N N . LYS C 1 15 ? 10.55800 467.74100 38.52200 1.000 29.99307 14 LYS C N 1
ATOM 5144 C CA . LYS C 1 15 ? 11.49700 467.32500 39.54800 1.000 29.83516 14 LYS C CA 1
ATOM 5145 C C . LYS C 1 15 ? 11.52200 465.80900 39.60600 1.000 30.33785 14 LYS C C 1
ATOM 5146 O O . LYS C 1 15 ? 10.54000 465.14600 39.26200 1.000 28.33234 14 LYS C O 1
ATOM 5150 N N . GLU C 1 16 ? 12.64900 465.26900 40.06300 1.000 29.09033 15 GLU C N 1
ATOM 5151 C CA . GLU C 1 16 ? 12.84400 463.82700 40.08600 1.000 30.04571 15 GLU C CA 1
ATOM 5152 C C . GLU C 1 16 ? 11.92800 463.15800 41.10100 1.000 28.31918 15 GLU C C 1
ATOM 5153 O O . GLU C 1 16 ? 11.67800 463.68900 42.18900 1.000 28.34814 15 GLU C O 1
ATOM 5159 N N . LEU C 1 17 ? 11.48100 461.95600 40.74900 1.000 26.42948 16 LEU C N 1
ATOM 5160 C CA . LEU C 1 17 ? 10.57200 461.14500 41.55000 1.000 26.53213 16 LEU C CA 1
ATOM 5161 C C . LEU C 1 17 ? 11.18200 459.76100 41.71700 1.000 25.68203 16 LEU C C 1
ATOM 5162 O O . LEU C 1 17 ? 11.53100 459.11400 40.72600 1.000 25.52674 16 LEU C O 1
ATOM 5167 N N . LEU C 1 18 ? 11.35100 459.31900 42.96100 1.000 24.60295 17 LEU C N 1
ATOM 5168 C CA . LEU C 1 18 ? 11.76100 457.94400 43.21000 1.000 25.65308 17 LEU C CA 1
ATOM 5169 C C . LEU C 1 18 ? 10.80000 456.97000 42.53100 1.000 25.26356 17 LEU C C 1
ATOM 5170 O O . LEU C 1 18 ? 9.57700 457.14400 42.63400 1.000 26.86901 17 LEU C O 1
ATOM 5175 N N . PRO C 1 19 ? 11.30000 455.94200 41.84800 1.000 26.68741 18 PRO C N 1
ATOM 5176 C CA . PRO C 1 19 ? 10.42200 454.91900 41.28100 1.000 25.65044 18 PRO C CA 1
ATOM 5177 C C . PRO C 1 19 ? 9.88900 454.00700 42.37300 1.000 25.18986 18 PRO C C 1
ATOM 5178 O O . PRO C 1 19 ? 10.49500 453.90300 43.45200 1.000 24.95826 18 PRO C O 1
ATOM 5182 N N . PRO C 1 20 ? 8.76100 453.32900 42.13600 1.000 26.11103 19 PRO C N 1
ATOM 5183 C CA . PRO C 1 20 ? 8.24900 452.39000 43.14900 1.000 25.54517 19 PRO C CA 1
ATOM 5184 C C . PRO C 1 20 ? 9.26900 451.37300 43.63900 1.000 26.26368 19 PRO C C 1
ATOM 5185 O O . PRO C 1 20 ? 9.30800 451.10900 44.84600 1.000 25.70045 19 PRO C O 1
ATOM 5189 N N . VAL C 1 21 ? 10.10900 450.80700 42.76000 1.000 25.57938 20 VAL C N 1
ATOM 5190 C CA . VAL C 1 21 ? 11.07900 449.81400 43.21500 1.000 27.57173 20 VAL C CA 1
ATOM 5191 C C . VAL C 1 21 ? 11.93600 450.36300 44.33900 1.000 26.63477 20 VAL C C 1
ATOM 5192 O O . VAL C 1 21 ? 12.37600 449.60800 45.20400 1.000 27.55330 20 VAL C O 1
ATOM 5196 N N . ALA C 1 22 ? 12.20900 451.66800 44.34200 1.000 24.76876 21 ALA C N 1
ATOM 5197 C CA . ALA C 1 22 ? 13.05900 452.21200 45.39800 1.000 26.08997 21 ALA C CA 1
ATOM 5198 C C . ALA C 1 22 ? 12.35500 452.15000 46.74500 1.000 27.81386 21 ALA C C 1
ATOM 5199 O O . ALA C 1 22 ? 12.98500 451.83900 47.76400 1.000 27.41381 21 ALA C O 1
ATOM 5201 N N . LEU C 1 23 ? 11.05000 452.45000 46.75900 1.000 26.53213 22 LEU C N 1
ATOM 5202 C CA . LEU C 1 23 ? 10.26200 452.35200 47.98800 1.000 27.15852 22 LEU C CA 1
ATOM 5203 C C . LEU C 1 23 ? 10.06300 450.90400 48.39500 1.000 28.16917 22 LEU C C 1
ATOM 5204 O O . LEU C 1 23 ? 10.14600 450.56900 49.58300 1.000 28.91662 22 LEU C O 1
ATOM 5209 N N . LEU C 1 24 ? 9.81400 450.02700 47.42400 1.000 28.85609 23 LEU C N 1
ATOM 5210 C CA . LEU C 1 24 ? 9.64400 448.61100 47.73400 1.000 29.68251 23 LEU C CA 1
ATOM 5211 C C . LEU C 1 24 ? 10.92300 447.98900 48.27700 1.000 30.80369 23 LEU C C 1
ATOM 5212 O O . LEU C 1 24 ? 10.86300 447.07800 49.10900 1.000 31.19848 23 LEU C O 1
ATOM 5217 N N . GLU C 1 25 ? 12.08900 448.42800 47.79100 1.000 29.55354 24 GLU C N 1
ATOM 5218 C CA . GLU C 1 25 ? 13.34000 447.87400 48.29300 1.000 29.91148 24 GLU C CA 1
ATOM 5219 C C . GLU C 1 25 ? 13.66300 448.41300 49.67800 1.000 32.08279 24 GLU C C 1
ATOM 5220 O O . GLU C 1 25 ? 14.14300 447.67100 50.54500 1.000 29.65092 24 GLU C O 1
ATOM 5226 N N . LYS C 1 26 ? 13.43700 449.70700 49.89200 1.000 31.35376 25 LYS C N 1
ATOM 5227 C CA . LYS C 1 26 ? 13.73000 450.29100 51.19100 1.000 30.88265 25 LYS C CA 1
ATOM 5228 C C . LYS C 1 26 ? 12.78500 449.75800 52.25700 1.000 31.47746 25 LYS C C 1
ATOM 5229 O O . LYS C 1 26 ? 13.20000 449.51500 53.39500 1.000 33.33821 25 LYS C O 1
ATOM 5235 N N . PHE C 1 27 ? 11.51400 449.57600 51.90900 1.000 30.61157 26 PHE C N 1
ATOM 5236 C CA . PHE C 1 27 ? 10.46900 449.20500 52.86300 1.000 32.74340 26 PHE C CA 1
ATOM 5237 C C . PHE C 1 27 ? 9.77100 447.93900 52.38600 1.000 33.43296 26 PHE C C 1
ATOM 5238 O O . PHE C 1 27 ? 8.59800 447.97800 51.98800 1.000 33.91722 26 PHE C O 1
ATOM 5246 N N . PRO C 1 28 ? 10.45800 446.80100 52.39500 1.000 33.70667 27 PRO C N 1
ATOM 5247 C CA . PRO C 1 28 ? 9.80800 445.56600 51.95300 1.000 35.61216 27 PRO C CA 1
ATOM 5248 C C . PRO C 1 28 ? 8.77400 445.10400 52.97100 1.000 36.83863 27 PRO C C 1
ATOM 5249 O O . PRO C 1 28 ? 8.88400 445.37300 54.16900 1.000 37.34132 27 PRO C O 1
ATOM 5253 N N . ALA C 1 29 ? 7.74900 444.41600 52.47900 1.000 37.43870 28 ALA C N 1
ATOM 5254 C CA . ALA C 1 29 ? 6.76900 443.83000 53.38100 1.000 38.46251 28 ALA C CA 1
ATOM 5255 C C . ALA C 1 29 ? 7.45300 442.80200 54.27600 1.000 43.01042 28 ALA C C 1
ATOM 5256 O O . ALA C 1 29 ? 8.12500 441.88800 53.78600 1.000 41.68921 28 ALA C O 1
ATOM 5258 N N . THR C 1 30 ? 7.31000 442.97400 55.59400 1.000 41.92871 29 THR C N 1
ATOM 5259 C CA . THR C 1 30 ? 7.70100 441.91800 56.51600 1.000 43.42100 29 THR C CA 1
ATOM 5260 C C . THR C 1 30 ? 6.79800 440.70800 56.30700 1.000 44.74747 29 THR C C 1
ATOM 5261 O O . THR C 1 30 ? 5.74900 440.79000 55.66000 1.000 43.32888 29 THR C O 1
ATOM 5265 N N . GLU C 1 31 ? 7.20000 439.57100 56.88400 1.000 46.71086 30 GLU C N 1
ATOM 5266 C CA . GLU C 1 31 ? 6.33200 438.40100 56.83000 1.000 47.03459 30 GLU C CA 1
ATOM 5267 C C . GLU C 1 31 ? 4.97600 438.71000 57.45400 1.000 46.54242 30 GLU C C 1
ATOM 5268 O O . GLU C 1 31 ? 3.93100 438.36600 56.88800 1.000 47.60571 30 GLU C O 1
ATOM 5274 N N . ASN C 1 32 ? 4.97600 439.39700 58.60000 1.000 45.89761 31 ASN C N 1
ATOM 5275 C CA . ASN C 1 32 ? 3.71700 439.70900 59.27100 1.000 48.71374 31 ASN C CA 1
ATOM 5276 C C . ASN C 1 32 ? 2.85200 440.62600 58.41900 1.000 45.79496 31 ASN C C 1
ATOM 5277 O O . ASN C 1 32 ? 1.63900 440.42300 58.30300 1.000 46.34766 31 ASN C O 1
ATOM 5282 N N . ALA C 1 33 ? 3.46100 441.66300 57.83900 1.000 44.73168 32 ALA C N 1
ATOM 5283 C CA . ALA C 1 33 ? 2.70800 442.59300 57.00400 1.000 43.64207 32 ALA C CA 1
ATOM 5284 C C . ALA C 1 33 ? 2.08000 441.87500 55.82000 1.000 43.88684 32 ALA C C 1
ATOM 5285 O O . ALA C 1 33 ? 0.89700 442.07000 55.51600 1.000 42.66301 32 ALA C O 1
ATOM 5287 N N . ALA C 1 34 ? 2.85600 441.02500 55.14500 1.000 44.42375 33 ALA C N 1
ATOM 5288 C CA . ALA C 1 34 ? 2.31100 440.27100 54.02100 1.000 43.41047 33 ALA C CA 1
ATOM 5289 C C . ALA C 1 34 ? 1.15600 439.38200 54.46200 1.000 44.68957 33 ALA C C 1
ATOM 5290 O O . ALA C 1 34 ? 0.14600 439.27800 53.75800 1.000 43.07622 33 ALA C O 1
ATOM 5292 N N . ASN C 1 35 ? 1.27900 438.74300 55.63200 1.000 43.81841 34 ASN C N 1
ATOM 5293 C CA . ASN C 1 35 ? 0.20600 437.86600 56.09900 1.000 44.72115 34 ASN C CA 1
ATOM 5294 C C . ASN C 1 35 ? -1.05300 438.66000 56.41100 1.000 46.21607 34 ASN C C 1
ATOM 5295 O O . ASN C 1 35 ? -2.16700 438.22000 56.09800 1.000 45.17910 34 ASN C O 1
ATOM 5300 N N . THR C 1 36 ? -0.89300 439.82400 57.04300 1.000 44.55271 35 THR C N 1
ATOM 5301 C CA . THR C 1 36 ? -2.03600 440.67900 57.33500 1.000 41.89976 35 THR C CA 1
ATOM 5302 C C . THR C 1 36 ? -2.80200 441.01600 56.06400 1.000 44.30005 35 THR C C 1
ATOM 5303 O O . THR C 1 36 ? -4.03800 440.94300 56.02600 1.000 40.41011 35 THR C O 1
ATOM 5307 N N . VAL C 1 37 ? -2.07600 441.36600 55.00000 1.000 42.41298 36 VAL C N 1
ATOM 5308 C CA . VAL C 1 37 ? -2.73700 441.76000 53.76200 1.000 42.28665 36 VAL C CA 1
ATOM 5309 C C . VAL C 1 37 ? -3.44000 440.56700 53.13200 1.000 42.66564 36 VAL C C 1
ATOM 5310 O O . VAL C 1 37 ? -4.59700 440.65900 52.70900 1.000 41.87607 36 VAL C O 1
ATOM 5314 N N . ALA C 1 38 ? -2.75200 439.42600 53.05800 1.000 43.07885 37 ALA C N 1
ATOM 5315 C CA . ALA C 1 38 ? -3.34000 438.26000 52.40800 1.000 45.88445 37 ALA C CA 1
ATOM 5316 C C . ALA C 1 38 ? -4.59800 437.79900 53.13400 1.000 45.53967 37 ALA C C 1
ATOM 5317 O O . ALA C 1 38 ? -5.60800 437.48100 52.49800 1.000 47.38726 37 ALA C O 1
ATOM 5319 N N . HIS C 1 39 ? -4.56300 437.78500 54.46900 1.000 46.78719 38 HIS C N 1
ATOM 5320 C CA . HIS C 1 39 ? -5.71700 437.33100 55.24100 1.000 47.76889 38 HIS C CA 1
ATOM 5321 C C . HIS C 1 39 ? -6.89300 438.28300 55.09400 1.000 47.12670 38 HIS C C 1
ATOM 5322 O O . HIS C 1 39 ? -8.03100 437.85100 54.87000 1.000 45.92919 38 HIS C O 1
ATOM 5329 N N . ALA C 1 40 ? -6.63900 439.58700 55.22600 1.000 45.76865 39 ALA C N 1
ATOM 5330 C CA . ALA C 1 40 ? -7.72400 440.55500 55.13700 1.000 44.71326 39 ALA C CA 1
ATOM 5331 C C . ALA C 1 40 ? -8.33300 440.57000 53.74500 1.000 44.18688 39 ALA C C 1
ATOM 5332 O O . ALA C 1 40 ? -9.55500 440.68900 53.59700 1.000 43.16833 39 ALA C O 1
ATOM 5334 N N . ARG C 1 41 ? -7.49800 440.45200 52.70800 1.000 42.49983 40 ARG C N 1
ATOM 5335 C CA . ARG C 1 41 ? -8.04200 440.34100 51.36100 1.000 43.86315 40 ARG C CA 1
ATOM 5336 C C . ARG C 1 41 ? -8.88800 439.08400 51.22400 1.000 44.44743 40 ARG C C 1
ATOM 5337 O O . ARG C 1 41 ? -9.98400 439.12800 50.66000 1.000 41.45234 40 ARG C O 1
ATOM 5345 N N . LYS C 1 42 ? -8.39700 437.95800 51.74800 1.000 45.66074 41 LYS C N 1
ATOM 5346 C CA . LYS C 1 42 ? -9.16800 436.72200 51.69300 1.000 46.90036 41 LYS C CA 1
ATOM 5347 C C . LYS C 1 42 ? -10.47300 436.86100 52.47100 1.000 46.52926 41 LYS C C 1
ATOM 5348 O O . LYS C 1 42 ? -11.53100 436.41300 52.00700 1.000 45.38439 41 LYS C O 1
ATOM 5351 N N . ALA C 1 43 ? -10.41800 437.51100 53.64300 1.000 45.51072 42 ALA C N 1
ATOM 5352 C CA . ALA C 1 43 ? -11.60300 437.66700 54.48600 1.000 44.78958 42 ALA C CA 1
ATOM 5353 C C . ALA C 1 43 ? -12.66600 438.52000 53.80800 1.000 45.63179 42 ALA C C 1
ATOM 5354 O O . ALA C 1 43 ? -13.85800 438.19600 53.86800 1.000 44.97118 42 ALA C O 1
ATOM 5356 N N . ILE C 1 44 ? -12.25800 439.61700 53.16300 1.000 44.22899 43 ILE C N 1
ATOM 5357 C CA . ILE C 1 44 ? -13.22200 440.47200 52.47900 1.000 43.18149 43 ILE C CA 1
ATOM 5358 C C . ILE C 1 44 ? -13.82000 439.75100 51.27900 1.000 44.78169 43 ILE C C 1
ATOM 5359 O O . ILE C 1 44 ? -15.01800 439.87400 50.99400 1.000 44.90538 43 ILE C O 1
ATOM 5364 N N . HIS C 1 45 ? -12.99700 438.98900 50.55900 1.000 45.34754 44 HIS C N 1
ATOM 5365 C CA . HIS C 1 45 ? -13.50600 438.19600 49.44700 1.000 46.67139 44 HIS C CA 1
ATOM 5366 C C . HIS C 1 45 ? -14.55500 437.20100 49.93200 1.000 47.08459 44 HIS C C 1
ATOM 5367 O O . HIS C 1 45 ? -15.60300 437.02600 49.29700 1.000 46.85035 44 HIS C O 1
ATOM 5374 N N . LYS C 1 46 ? -14.29400 436.55900 51.07400 1.000 45.23700 45 LYS C N 1
ATOM 5375 C CA . LYS C 1 46 ? -15.25300 435.61900 51.64500 1.000 46.31082 45 LYS C CA 1
ATOM 5376 C C . LYS C 1 46 ? -16.55800 436.32200 52.01100 1.000 46.93984 45 LYS C C 1
ATOM 5377 O O . LYS C 1 46 ? -17.64700 435.78300 51.78100 1.000 50.23497 45 LYS C O 1
ATOM 5383 N N . ILE C 1 47 ? -16.46900 437.54300 52.54400 1.000 45.14489 46 ILE C N 1
ATOM 5384 C CA . ILE C 1 47 ? -17.66700 438.29800 52.90100 1.000 47.30041 46 ILE C CA 1
ATOM 5385 C C . ILE C 1 47 ? -18.43500 438.71500 51.65400 1.000 49.58489 46 ILE C C 1
ATOM 5386 O O . ILE C 1 47 ? -19.67400 438.67200 51.62400 1.000 49.25591 46 ILE C O 1
ATOM 5391 N N . LEU C 1 48 ? -17.71500 439.12500 50.60800 1.000 45.93709 47 LEU C N 1
ATOM 5392 C CA . LEU C 1 48 ? -18.36100 439.57200 49.38200 1.000 47.55307 47 LEU C CA 1
ATOM 5393 C C . LEU C 1 48 ? -19.00400 438.41300 48.63700 1.000 51.07718 47 LEU C C 1
ATOM 5394 O O . LEU C 1 48 ? -20.01300 438.60300 47.95100 1.000 52.51419 47 LEU C O 1
ATOM 5399 N N . LYS C 1 49 ? -18.43300 437.21600 48.75100 1.000 50.99822 48 LYS C N 1
ATOM 5400 C CA . LYS C 1 49 ? -19.02300 436.02400 48.16300 1.000 51.55092 48 LYS C CA 1
ATOM 5401 C C . LYS C 1 49 ? -20.17400 435.48000 48.99300 1.000 53.46167 48 LYS C C 1
ATOM 5402 O O . LYS C 1 49 ? -20.74800 434.45000 48.62600 1.000 58.67282 48 LYS C O 1
ATOM 5404 N N . GLY C 1 50 ? -20.52500 436.14600 50.09300 1.000 50.98506 49 GLY C N 1
ATOM 5405 C CA . GLY C 1 50 ? -21.58900 435.69500 50.96100 1.000 51.09297 49 GLY C CA 1
ATOM 5406 C C . GLY C 1 50 ? -21.22600 434.54800 51.87500 1.000 52.80896 49 GLY C C 1
ATOM 5407 O O . GLY C 1 50 ? -22.07500 434.11100 52.66100 1.000 56.12252 49 GLY C O 1
ATOM 5408 N N . ASN C 1 51 ? -19.99600 434.04800 51.80900 1.000 52.53525 50 ASN C N 1
ATOM 5409 C CA . ASN C 1 51 ? -19.58800 432.89900 52.59800 1.000 54.52233 50 ASN C CA 1
ATOM 5410 C C . ASN C 1 51 ? -19.08400 433.28700 53.98200 1.000 54.43811 50 ASN C C 1
ATOM 5411 O O . ASN C 1 51 ? -18.36900 432.50500 54.62000 1.000 58.54386 50 ASN C O 1
ATOM 5416 N N . ASP C 1 52 ? -19.43600 434.47700 54.45600 1.000 54.43547 51 ASP C N 1
ATOM 5417 C CA . ASP C 1 52 ? -19.10900 434.90300 55.80800 1.000 53.13532 51 ASP C CA 1
ATOM 5418 C C . ASP C 1 52 ? -20.12500 435.96600 56.19500 1.000 53.47746 51 ASP C C 1
ATOM 5419 O O . ASP C 1 52 ? -20.45500 436.83500 55.38300 1.000 54.11701 51 ASP C O 1
ATOM 5424 N N . ASP C 1 53 ? -20.62300 435.88500 57.42700 1.000 54.09333 52 ASP C N 1
ATOM 5425 C CA . ASP C 1 53 ? -21.69700 436.75800 57.87600 1.000 53.41430 52 ASP C CA 1
ATOM 5426 C C . ASP C 1 53 ? -21.20200 437.95500 58.67300 1.000 54.48811 52 ASP C C 1
ATOM 5427 O O . ASP C 1 53 ? -22.02800 438.74900 59.13900 1.000 52.40892 52 ASP C O 1
ATOM 5432 N N . ARG C 1 54 ? -19.88600 438.10100 58.84500 1.000 52.67210 53 ARG C N 1
ATOM 5433 C CA . ARG C 1 54 ? -19.34100 439.24400 59.56200 1.000 50.72187 53 ARG C CA 1
ATOM 5434 C C . ARG C 1 54 ? -19.40900 440.50400 58.69800 1.000 47.97680 53 ARG C C 1
ATOM 5435 O O . ARG C 1 54 ? -19.64300 440.45400 57.48500 1.000 50.17707 53 ARG C O 1
ATOM 5443 N N . LEU C 1 55 ? -19.19100 441.64700 59.34200 1.000 46.51347 54 LEU C N 1
ATOM 5444 C CA . LEU C 1 55 ? -19.31100 442.95500 58.71300 1.000 45.12120 54 LEU C CA 1
ATOM 5445 C C . LEU C 1 55 ? -17.91900 443.53900 58.48100 1.000 43.37099 54 LEU C C 1
ATOM 5446 O O . LEU C 1 55 ? -17.11000 443.60500 59.41300 1.000 43.96580 54 LEU C O 1
ATOM 5451 N N . LEU C 1 56 ? -17.63700 443.96000 57.24500 1.000 44.49218 55 LEU C N 1
ATOM 5452 C CA . LEU C 1 56 ? -16.40700 444.70200 56.98000 1.000 42.09715 55 LEU C CA 1
ATOM 5453 C C . LEU C 1 56 ? -16.56900 446.12600 57.49400 1.000 43.26571 55 LEU C C 1
ATOM 5454 O O . LEU C 1 56 ? -17.51100 446.82600 57.11500 1.000 42.16295 55 LEU C O 1
ATOM 5459 N N . VAL C 1 57 ? -15.66500 446.55500 58.36700 1.000 40.16534 56 VAL C N 1
ATOM 5460 C CA . VAL C 1 57 ? -15.70400 447.89900 58.92500 1.000 40.12850 56 VAL C CA 1
ATOM 5461 C C . VAL C 1 57 ? -14.42800 448.62200 58.52100 1.000 38.78097 56 VAL C C 1
ATOM 5462 O O . VAL C 1 57 ? -13.34100 448.30700 59.02000 1.000 39.17049 56 VAL C O 1
ATOM 5466 N N . VAL C 1 58 ? -14.57200 449.60200 57.63900 1.000 38.26511 57 VAL C N 1
ATOM 5467 C CA . VAL C 1 58 ? -13.48500 450.47600 57.22100 1.000 37.06760 57 VAL C CA 1
ATOM 5468 C C . VAL C 1 58 ? -13.61700 451.75800 58.03300 1.000 39.05731 57 VAL C C 1
ATOM 5469 O O . VAL C 1 58 ? -14.55500 452.54100 57.83600 1.000 37.43344 57 VAL C O 1
ATOM 5473 N N . ILE C 1 59 ? -12.68200 451.97700 58.95600 1.000 37.89139 58 ILE C N 1
ATOM 5474 C CA . ILE C 1 59 ? -12.82400 453.03800 59.94400 1.000 38.69674 58 ILE C CA 1
ATOM 5475 C C . ILE C 1 59 ? -11.45700 453.64000 60.25400 1.000 38.61779 58 ILE C C 1
ATOM 5476 O O . ILE C 1 59 ? -10.46300 452.92500 60.38600 1.000 38.54410 58 ILE C O 1
ATOM 5481 N N . GLY C 1 60 ? -11.41700 454.96200 60.39900 1.000 38.68885 59 GLY C N 1
ATOM 5482 C CA . GLY C 1 60 ? -10.18200 455.64900 60.67600 1.000 38.64674 59 GLY C CA 1
ATOM 5483 C C . GLY C 1 60 ? -10.27100 457.09700 60.25300 1.000 38.58621 59 GLY C C 1
ATOM 5484 O O . GLY C 1 60 ? -11.33200 457.57800 59.85100 1.000 38.21248 59 GLY C O 1
ATOM 5485 N N . PRO C 1 61 ? -9.15700 457.82200 60.34300 1.000 38.16773 60 PRO C N 1
ATOM 5486 C CA . PRO C 1 61 ? -9.17800 459.25400 60.02700 1.000 37.96771 60 PRO C CA 1
ATOM 5487 C C . PRO C 1 61 ? -9.62700 459.51300 58.59700 1.000 36.86758 60 PRO C C 1
ATOM 5488 O O . PRO C 1 61 ? -9.42100 458.69000 57.70200 1.000 36.03853 60 PRO C O 1
ATOM 5492 N N . CYS C 1 62 ? -10.26700 460.66800 58.40000 1.000 37.17814 61 CYS C N 1
ATOM 5493 C CA . CYS C 1 62 ? -10.52300 461.16000 57.05300 1.000 37.11234 61 CYS C CA 1
ATOM 5494 C C . CYS C 1 62 ? -9.23400 461.19000 56.24500 1.000 40.56539 61 CYS C C 1
ATOM 5495 O O . CYS C 1 62 ? -9.20800 460.79600 55.07200 1.000 37.38080 61 CYS C O 1
ATOM 5498 N N . SER C 1 63 ? -8.14900 461.63600 56.87200 1.000 36.88863 62 SER C N 1
ATOM 5499 C CA . SER C 1 63 ? -6.85000 461.72000 56.22300 1.000 37.58609 62 SER C CA 1
ATOM 5500 C C . SER C 1 63 ? -5.77100 461.55000 57.28200 1.000 36.57017 62 SER C C 1
ATOM 5501 O O . SER C 1 63 ? -5.95500 461.96000 58.43200 1.000 37.87296 62 SER C O 1
ATOM 5504 N N . ILE C 1 64 ? -4.66600 460.91600 56.90200 1.000 35.34898 63 ILE C N 1
ATOM 5505 C CA . ILE C 1 64 ? -3.50800 460.82100 57.78600 1.000 36.74914 63 ILE C CA 1
ATOM 5506 C C . ILE C 1 64 ? -2.65800 462.06000 57.57900 1.000 35.94115 63 ILE C C 1
ATOM 5507 O O . ILE C 1 64 ? -2.30200 462.39900 56.44300 1.000 34.02250 63 ILE C O 1
ATOM 5512 N N . HIS C 1 65 ? -2.34000 462.76000 58.66600 1.000 35.85430 64 HIS C N 1
ATOM 5513 C CA . HIS C 1 65 ? -1.38000 463.84300 58.56600 1.000 37.35711 64 HIS C CA 1
ATOM 5514 C C . HIS C 1 65 ? -0.27100 463.75400 59.60900 1.000 39.94163 64 HIS C C 1
ATOM 5515 O O . HIS C 1 65 ? 0.67800 464.54600 59.54100 1.000 38.92309 64 HIS C O 1
ATOM 5522 N N . ASP C 1 66 ? -0.33500 462.79000 60.52700 1.000 38.25722 65 ASP C N 1
ATOM 5523 C CA . ASP C 1 66 ? 0.64200 462.66500 61.61200 1.000 37.91244 65 ASP C CA 1
ATOM 5524 C C . ASP C 1 66 ? 0.84100 461.18000 61.90100 1.000 38.12826 65 ASP C C 1
ATOM 5525 O O . ASP C 1 66 ? -0.01400 460.53600 62.53200 1.000 38.60989 65 ASP C O 1
ATOM 5530 N N . PRO C 1 67 ? 1.95900 460.59800 61.45700 1.000 39.45736 66 PRO C N 1
ATOM 5531 C CA . PRO C 1 67 ? 2.16200 459.15000 61.64700 1.000 37.42554 66 PRO C CA 1
ATOM 5532 C C . PRO C 1 67 ? 2.16800 458.71900 63.10100 1.000 40.09165 66 PRO C C 1
ATOM 5533 O O . PRO C 1 67 ? 1.81200 457.56800 63.39700 1.000 39.99427 66 PRO C O 1
ATOM 5537 N N . VAL C 1 68 ? 2.48800 459.60200 64.03400 1.000 41.32864 67 VAL C N 1
ATOM 5538 C CA . VAL C 1 68 ? 2.57700 459.16000 65.46200 1.000 43.28940 67 VAL C CA 1
ATOM 5539 C C . VAL C 1 68 ? 1.15500 458.92000 66.00200 1.000 41.54972 67 VAL C C 1
ATOM 5540 O O . VAL C 1 68 ? 0.89600 457.84500 66.60300 1.000 42.18664 67 VAL C O 1
ATOM 5544 N N . ALA C 1 69 ? 0.28100 459.89000 65.78400 1.000 41.52340 68 ALA C N 1
ATOM 5545 C CA . ALA C 1 69 ? -1.13400 459.73600 66.18100 1.000 42.10242 68 ALA C CA 1
ATOM 5546 C C . ALA C 1 69 ? -1.77300 458.55800 65.43000 1.000 41.42339 68 ALA C C 1
ATOM 5547 O O . ALA C 1 69 ? -2.61700 457.88400 66.00400 1.000 42.08399 68 ALA C O 1
ATOM 5549 N N . ALA C 1 70 ? -1.38900 458.35100 64.16900 1.000 40.17850 69 ALA C N 1
ATOM 5550 C CA . ALA C 1 70 ? -1.99100 457.25500 63.38900 1.000 39.52316 69 ALA C CA 1
ATOM 5551 C C . ALA C 1 70 ? -1.61000 455.92900 64.03000 1.000 40.03638 69 ALA C C 1
ATOM 5552 O O . ALA C 1 70 ? -2.42300 455.01200 64.01700 1.000 40.16534 69 ALA C O 1
ATOM 5554 N N . LYS C 1 71 ? -0.37200 455.84000 64.51300 1.000 42.08399 70 LYS C N 1
ATOM 5555 C CA . LYS C 1 71 ? 0.11400 454.58100 65.13200 1.000 42.84987 70 LYS C CA 1
ATOM 5556 C C . LYS C 1 71 ? -0.58100 454.40700 66.48400 1.000 42.21822 70 LYS C C 1
ATOM 5557 O O . LYS C 1 71 ? -0.84400 453.25800 66.84400 1.000 43.52364 70 LYS C O 1
ATOM 5563 N N . GLU C 1 72 ? -0.89400 455.50300 67.16500 1.000 42.90514 71 GLU C N 1
ATOM 5564 C CA . GLU C 1 72 ? -1.66300 455.37600 68.42800 1.000 44.27110 71 GLU C CA 1
ATOM 5565 C C . GLU C 1 72 ? -3.05600 454.86700 68.08000 1.000 44.97118 71 GLU C C 1
ATOM 5566 O O . GLU C 1 72 ? -3.50200 453.89600 68.69800 1.000 44.88696 71 GLU C O 1
ATOM 5572 N N . TYR C 1 73 ? -3.69200 455.51000 67.10500 1.000 43.30256 72 TYR C N 1
ATOM 5573 C CA . TYR C 1 73 ? -5.01000 455.07200 66.65700 1.000 43.10780 72 TYR C CA 1
ATOM 5574 C C . TYR C 1 73 ? -4.97400 453.60400 66.25100 1.000 42.86830 72 TYR C C 1
ATOM 5575 O O . TYR C 1 73 ? -5.83300 452.81300 66.65900 1.000 43.35520 72 TYR C O 1
ATOM 5584 N N . ALA C 1 74 ? -3.94900 453.21600 65.48400 1.000 41.86291 73 ALA C N 1
ATOM 5585 C CA . ALA C 1 74 ? -3.81700 451.83600 65.03200 1.000 41.50234 73 ALA C CA 1
ATOM 5586 C C . ALA C 1 74 ? -3.71300 450.85500 66.19900 1.000 42.67880 73 ALA C C 1
ATOM 5587 O O . ALA C 1 74 ? -4.30600 449.77100 66.15500 1.000 43.30519 73 ALA C O 1
ATOM 5589 N N . THR C 1 75 ? -2.95500 451.20400 67.24600 1.000 43.53154 74 THR C N 1
ATOM 5590 C CA . THR C 1 75 ? -2.85300 450.30900 68.40200 1.000 44.74747 74 THR C CA 1
ATOM 5591 C C . THR C 1 75 ? -4.20300 450.11900 69.08900 1.000 45.68969 74 THR C C 1
ATOM 5592 O O . THR C 1 75 ? -4.57100 448.99200 69.43900 1.000 47.13197 74 THR C O 1
ATOM 5596 N N . ARG C 1 76 ? -4.95300 451.19500 69.25000 1.000 45.87919 75 ARG C N 1
ATOM 5597 C CA . ARG C 1 76 ? -6.29500 451.10600 69.88000 1.000 46.77403 75 ARG C CA 1
ATOM 5598 C C . ARG C 1 76 ? -7.23600 450.29100 68.99200 1.000 46.13974 75 ARG C C 1
ATOM 5599 O O . ARG C 1 76 ? -7.93700 449.41900 69.51600 1.000 46.91089 75 ARG C O 1
ATOM 5607 N N . LEU C 1 77 ? -7.23900 450.57700 67.68600 1.000 44.81064 76 LEU C N 1
ATOM 5608 C CA . LEU C 1 77 ? -8.15800 449.87300 66.80300 1.000 44.20793 76 LEU C CA 1
ATOM 5609 C C . LEU C 1 77 ? -7.80600 448.39800 66.71200 1.000 44.37374 76 LEU C C 1
ATOM 5610 O O . LEU C 1 77 ? -8.70400 447.55500 66.62100 1.000 45.21068 76 LEU C O 1
ATOM 5615 N N . LEU C 1 78 ? -6.50900 448.06900 66.74500 1.000 44.05791 77 LEU C N 1
ATOM 5616 C CA . LEU C 1 78 ? -6.10300 446.67100 66.66600 1.000 44.12371 77 LEU C CA 1
ATOM 5617 C C . LEU C 1 78 ? -6.69500 445.86900 67.81900 1.000 47.08722 77 LEU C C 1
ATOM 5618 O O . LEU C 1 78 ? -7.10300 444.71500 67.64100 1.000 48.14261 77 LEU C O 1
ATOM 5623 N N . ALA C 1 79 ? -6.75900 446.47300 69.00800 1.000 47.57676 78 ALA C N 1
ATOM 5624 C CA . ALA C 1 79 ? -7.33900 445.79200 70.16400 1.000 48.02155 78 ALA C CA 1
ATOM 5625 C C . ALA C 1 79 ? -8.80600 445.46400 69.92000 1.000 49.81387 78 ALA C C 1
ATOM 5626 O O . ALA C 1 79 ? -9.25600 444.34100 70.17900 1.000 53.31692 78 ALA C O 1
ATOM 5628 N N . LEU C 1 80 ? -9.56500 446.44000 69.40900 1.000 48.70847 79 LEU C N 1
ATOM 5629 C CA . LEU C 1 80 ? -10.97000 446.21700 69.07800 1.000 48.04260 79 LEU C CA 1
ATOM 5630 C C . LEU C 1 80 ? -11.11400 445.23200 67.92700 1.000 49.98494 79 LEU C C 1
ATOM 5631 O O . LEU C 1 80 ? -12.02500 444.39700 67.93000 1.000 50.43236 79 LEU C O 1
ATOM 5636 N N . ARG C 1 81 ? -10.22800 445.31700 66.92900 1.000 47.37410 80 ARG C N 1
ATOM 5637 C CA . ARG C 1 81 ? -10.21800 444.31100 65.87200 1.000 48.71374 80 ARG C CA 1
ATOM 5638 C C . ARG C 1 81 ? -10.07700 442.90900 66.45400 1.000 51.05612 80 ARG C C 1
ATOM 5639 O O . ARG C 1 81 ? -10.73900 441.96900 65.99600 1.000 50.99559 80 ARG C O 1
ATOM 5647 N N . GLU C 1 82 ? -9.22100 442.75300 67.47200 1.000 50.04284 81 GLU C N 1
ATOM 5648 C CA . GLU C 1 82 ? -9.05400 441.45200 68.11500 1.000 53.30113 81 GLU C CA 1
ATOM 5649 C C . GLU C 1 82 ? -10.26100 441.10500 68.98200 1.000 51.88517 81 GLU C C 1
ATOM 5650 O O . GLU C 1 82 ? -10.67500 439.94100 69.04300 1.000 54.25651 81 GLU C O 1
ATOM 5652 N N . GLU C 1 83 ? -10.83700 442.10600 69.65100 1.000 51.58776 82 GLU C N 1
ATOM 5653 C CA . GLU C 1 83 ? -11.95500 441.85900 70.55900 1.000 54.19071 82 GLU C CA 1
ATOM 5654 C C . GLU C 1 83 ? -13.21700 441.47600 69.79600 1.000 53.30639 82 GLU C C 1
ATOM 5655 O O . GLU C 1 83 ? -13.95500 440.57700 70.21500 1.000 52.64842 82 GLU C O 1
ATOM 5661 N N . LEU C 1 84 ? -13.47900 442.14000 68.67400 1.000 51.35353 83 LEU C N 1
ATOM 5662 C CA . LEU C 1 84 ? -14.71700 441.97200 67.93100 1.000 49.73754 83 LEU C CA 1
ATOM 5663 C C . LEU C 1 84 ? -14.54700 441.08900 66.70100 1.000 48.84007 83 LEU C C 1
ATOM 5664 O O . LEU C 1 84 ? -15.40800 441.10300 65.81800 1.000 52.11414 83 LEU C O 1
ATOM 5669 N N . LYS C 1 85 ? -13.46900 440.30500 66.63500 1.000 51.01928 84 LYS C N 1
ATOM 5670 C CA . LYS C 1 85 ? -13.11500 439.61600 65.39600 1.000 52.10098 84 LYS C CA 1
ATOM 5671 C C . LYS C 1 85 ? -14.17300 438.62000 64.94000 1.000 51.98781 84 LYS C C 1
ATOM 5672 O O . LYS C 1 85 ? -14.13200 438.18000 63.78400 1.000 53.63275 84 LYS C O 1
ATOM 5678 N N . ASP C 1 86 ? -15.11900 438.25400 65.81000 1.000 54.09859 85 ASP C N 1
ATOM 5679 C CA . ASP C 1 86 ? -16.13500 437.28000 65.42700 1.000 54.95659 85 ASP C CA 1
ATOM 5680 C C . ASP C 1 86 ? -17.29700 437.91800 64.68500 1.000 53.32745 85 ASP C C 1
ATOM 5681 O O . ASP C 1 86 ? -17.97400 437.24300 63.90100 1.000 55.33032 85 ASP C O 1
ATOM 5686 N N . GLU C 1 87 ? -17.54600 439.20100 64.91600 1.000 50.27708 86 GLU C N 1
ATOM 5687 C CA . GLU C 1 87 ? -18.61000 439.90300 64.21900 1.000 52.07993 86 GLU C CA 1
ATOM 5688 C C . GLU C 1 87 ? -18.09200 440.79500 63.10900 1.000 48.46107 86 GLU C C 1
ATOM 5689 O O . GLU C 1 87 ? -18.80200 441.01500 62.12400 1.000 47.22408 86 GLU C O 1
ATOM 5695 N N . LEU C 1 88 ? -16.88200 441.32500 63.25800 1.000 48.73742 87 LEU C N 1
ATOM 5696 C CA . LEU C 1 88 ? -16.40200 442.39900 62.40600 1.000 46.56611 87 LEU C CA 1
ATOM 5697 C C . LEU C 1 88 ? -15.02600 442.07100 61.84800 1.000 46.62664 87 LEU C C 1
ATOM 5698 O O . LEU C 1 88 ? -14.18300 441.48800 62.53600 1.000 46.21080 87 LEU C O 1
ATOM 5703 N N . GLU C 1 89 ? -14.82100 442.43600 60.58700 1.000 46.69244 88 GLU C N 1
ATOM 5704 C CA . GLU C 1 89 ? -13.50000 442.44600 59.96100 1.000 43.73156 88 GLU C CA 1
ATOM 5705 C C . GLU C 1 89 ? -13.10000 443.91400 59.91600 1.000 41.40760 88 GLU C C 1
ATOM 5706 O O . GLU C 1 89 ? -13.54200 444.65900 59.03800 1.000 44.21846 88 GLU C O 1
ATOM 5712 N N . ILE C 1 90 ? -12.32300 444.34600 60.90500 1.000 42.68407 89 ILE C N 1
ATOM 5713 C CA . ILE C 1 90 ? -12.01700 445.76000 61.08900 1.000 40.94965 89 ILE C CA 1
ATOM 5714 C C . ILE C 1 90 ? -10.76200 446.10700 60.29600 1.000 43.26571 89 ILE C C 1
ATOM 5715 O O . ILE C 1 90 ? -9.72800 445.44200 60.42900 1.000 41.61288 89 ILE C O 1
ATOM 5720 N N . VAL C 1 91 ? -10.86400 447.15300 59.47600 1.000 38.48619 90 VAL C N 1
ATOM 5721 C CA . VAL C 1 91 ? -9.79500 447.60700 58.59100 1.000 38.32302 90 VAL C CA 1
ATOM 5722 C C . VAL C 1 91 ? -9.63200 449.10800 58.80600 1.000 37.73610 90 VAL C C 1
ATOM 5723 O O . VAL C 1 91 ? -10.62100 449.84600 58.82200 1.000 38.65200 90 VAL C O 1
ATOM 5727 N N . MET C 1 92 ? -8.39600 449.56500 58.98600 1.000 38.51778 91 MET C N 1
ATOM 5728 C CA . MET C 1 92 ? -8.18400 450.96800 59.31600 1.000 37.28342 91 MET C CA 1
ATOM 5729 C C . MET C 1 92 ? -8.12900 451.82200 58.06300 1.000 37.11761 91 MET C C 1
ATOM 5730 O O . MET C 1 92 ? -7.39500 451.48900 57.12600 1.000 35.25423 91 MET C O 1
ATOM 5735 N N . ARG C 1 93 ? -8.86300 452.93700 58.05900 1.000 36.22803 92 ARG C N 1
ATOM 5736 C CA . ARG C 1 93 ? -8.67600 453.94400 57.01800 1.000 37.97561 92 ARG C CA 1
ATOM 5737 C C . ARG C 1 93 ? -7.28500 454.54700 57.15600 1.000 36.11749 92 ARG C C 1
ATOM 5738 O O . ARG C 1 93 ? -6.96800 455.16600 58.17800 1.000 35.86483 92 ARG C O 1
ATOM 5746 N N . VAL C 1 94 ? -6.45100 454.37700 56.13400 1.000 35.56479 93 VAL C N 1
ATOM 5747 C CA . VAL C 1 94 ? -5.14900 455.03100 56.11300 1.000 36.80704 93 VAL C CA 1
ATOM 5748 C C . VAL C 1 94 ? -5.08000 455.80700 54.80800 1.000 36.03853 93 VAL C C 1
ATOM 5749 O O . VAL C 1 94 ? -4.51500 455.32400 53.82300 1.000 36.69651 93 VAL C O 1
ATOM 5753 N N . TYR C 1 95 ? -5.70000 456.98400 54.77700 1.000 35.19896 94 TYR C N 1
ATOM 5754 C CA . TYR C 1 95 ? -5.92600 457.72900 53.53900 1.000 36.27014 94 TYR C CA 1
ATOM 5755 C C . TYR C 1 95 ? -4.82300 458.76400 53.37000 1.000 37.04655 94 TYR C C 1
ATOM 5756 O O . TYR C 1 95 ? -4.74600 459.73000 54.13400 1.000 37.24131 94 TYR C O 1
ATOM 5765 N N . PHE C 1 96 ? -3.98600 458.57700 52.34900 1.000 37.57556 95 PHE C N 1
ATOM 5766 C CA . PHE C 1 96 ? -2.90900 459.50900 52.04900 1.000 37.07813 95 PHE C CA 1
ATOM 5767 C C . PHE C 1 96 ? -3.24200 460.46600 50.91200 1.000 39.84425 95 PHE C C 1
ATOM 5768 O O . PHE C 1 96 ? -2.42500 461.34300 50.60600 1.000 38.28617 95 PHE C O 1
ATOM 5776 N N . GLU C 1 97 ? -4.40300 460.31200 50.27100 1.000 37.14656 96 GLU C N 1
ATOM 5777 C CA . GLU C 1 97 ? -4.76400 461.08300 49.08600 1.000 38.51778 96 GLU C CA 1
ATOM 5778 C C . GLU C 1 97 ? -6.17900 461.61600 49.24500 1.000 40.91017 96 GLU C C 1
ATOM 5779 O O . GLU C 1 97 ? -7.11300 460.84600 49.50000 1.000 41.80501 96 GLU C O 1
ATOM 5785 N N . LYS C 1 98 ? -6.33700 462.92700 49.07800 1.000 39.84688 97 LYS C N 1
ATOM 5786 C CA . LYS C 1 98 ? -7.61000 463.59100 49.31800 1.000 40.80752 97 LYS C CA 1
ATOM 5787 C C . LYS C 1 98 ? -8.08700 464.29700 48.05800 1.000 41.54445 97 LYS C C 1
ATOM 5788 O O . LYS C 1 98 ? -7.39600 465.20100 47.55500 1.000 39.43631 97 LYS C O 1
ATOM 5794 N N . PRO C 1 99 ? -9.24000 463.91200 47.50900 1.000 41.05492 98 PRO C N 1
ATOM 5795 C CA . PRO C 1 99 ? -9.85300 464.68300 46.41900 1.000 40.63908 98 PRO C CA 1
ATOM 5796 C C . PRO C 1 99 ? -10.52500 465.92700 46.98200 1.000 41.83396 98 PRO C C 1
ATOM 5797 O O . PRO C 1 99 ? -11.37600 465.83700 47.86800 1.000 42.65248 98 PRO C O 1
ATOM 5801 N N . ARG C 1 100 ? -10.14000 467.08800 46.46900 1.000 40.98913 99 ARG C N 1
ATOM 5802 C CA . ARG C 1 100 ? -10.75200 468.33900 46.88700 1.000 42.73144 99 ARG C CA 1
ATOM 5803 C C . ARG C 1 100 ? -11.89600 468.72200 45.95700 1.000 43.84473 99 ARG C C 1
ATOM 5804 O O . ARG C 1 100 ? -11.87600 468.43300 44.75500 1.000 41.35759 99 ARG C O 1
ATOM 5812 N N . THR C 1 101 ? -12.91200 469.36900 46.53600 1.000 42.85251 100 THR C N 1
ATOM 5813 C CA . THR C 1 101 ? -14.00100 469.89200 45.71900 1.000 45.33965 100 THR C CA 1
ATOM 5814 C C . THR C 1 101 ? -13.47700 470.89800 44.70100 1.000 42.27612 100 THR C C 1
ATOM 5815 O O . THR C 1 101 ? -13.96500 470.95700 43.56400 1.000 42.28928 100 THR C O 1
ATOM 5819 N N . THR C 1 102 ? -12.47200 471.68600 45.08600 1.000 42.66564 101 THR C N 1
ATOM 5820 C CA . THR C 1 102 ? -11.75400 472.55300 44.15800 1.000 40.77594 101 THR C CA 1
ATOM 5821 C C . THR C 1 102 ? -10.24800 472.46200 44.39600 1.000 41.64183 101 THR C C 1
ATOM 5822 O O . THR C 1 102 ? -9.55300 471.67600 43.74400 1.000 39.07837 101 THR C O 1
ATOM 5826 N N . VAL C 1 103 ? -9.73300 473.26400 45.32700 1.000 41.57077 102 VAL C N 1
ATOM 5827 C CA . VAL C 1 103 ? -8.32200 473.23800 45.68400 1.000 41.87081 102 VAL C CA 1
ATOM 5828 C C . VAL C 1 103 ? -8.20500 472.97300 47.18300 1.000 41.76290 102 VAL C C 1
ATOM 5829 O O . VAL C 1 103 ? -9.15500 473.16200 47.94800 1.000 41.14967 102 VAL C O 1
ATOM 5833 N N . GLY C 1 104 ? -7.03300 472.50700 47.59200 1.000 41.00755 103 GLY C N 1
ATOM 5834 C CA . GLY C 1 104 ? -6.77500 472.24400 48.99600 1.000 42.17348 103 GLY C CA 1
ATOM 5835 C C . GLY C 1 104 ? -5.62700 471.27800 49.17700 1.000 45.20016 103 GLY C C 1
ATOM 5836 O O . GLY C 1 104 ? -5.06700 470.74500 48.21500 1.000 40.45222 103 GLY C O 1
ATOM 5837 N N . TRP C 1 105 ? -5.27200 471.06500 50.45100 1.000 42.48667 104 TRP C N 1
ATOM 5838 C CA . TRP C 1 105 ? -4.24000 470.09800 50.81100 1.000 41.89976 104 TRP C CA 1
ATOM 5839 C C . TRP C 1 105 ? -4.65300 468.71400 50.33400 1.000 43.39731 104 TRP C C 1
ATOM 5840 O O . TRP C 1 105 ? -5.71900 468.20800 50.71100 1.000 41.02071 104 TRP C O 1
ATOM 5851 N N . LYS C 1 106 ? -3.81900 468.10400 49.49000 1.000 39.95479 105 LYS C N 1
ATOM 5852 C CA . LYS C 1 106 ? -4.19300 466.85300 48.84000 1.000 41.54182 105 LYS C CA 1
ATOM 5853 C C . LYS C 1 106 ? -3.75700 465.62100 49.61800 1.000 40.89964 105 LYS C C 1
ATOM 5854 O O . LYS C 1 106 ? -3.93300 464.50000 49.12500 1.000 37.47028 105 LYS C O 1
ATOM 5860 N N . GLY C 1 107 ? -3.19800 465.78700 50.80800 1.000 38.19405 106 GLY C N 1
ATOM 5861 C CA . GLY C 1 107 ? -2.86500 464.65600 51.63800 1.000 38.24669 106 GLY C CA 1
ATOM 5862 C C . GLY C 1 107 ? -1.38600 464.59700 51.96300 1.000 38.05456 106 GLY C C 1
ATOM 5863 O O . GLY C 1 107 ? -0.58900 465.45600 51.58000 1.000 38.55989 106 GLY C O 1
ATOM 5864 N N . LEU C 1 108 ? -1.04000 463.54300 52.69200 1.000 34.04619 107 LEU C N 1
ATOM 5865 C CA . LEU C 1 108 ? 0.30600 463.40900 53.23000 1.000 34.01987 107 LEU C CA 1
ATOM 5866 C C . LEU C 1 108 ? 1.31700 463.15600 52.12200 1.000 33.64351 107 LEU C C 1
ATOM 5867 O O . LEU C 1 108 ? 2.46200 463.60300 52.21700 1.000 32.58285 107 LEU C O 1
ATOM 5872 N N . ILE C 1 109 ? 0.93500 462.39600 51.09200 1.000 32.15912 108 ILE C N 1
ATOM 5873 C CA . ILE C 1 109 ? 1.89900 462.07900 50.03900 1.000 31.25375 108 ILE C CA 1
ATOM 5874 C C . ILE C 1 109 ? 2.23800 463.32900 49.24200 1.000 33.92249 108 ILE C C 1
ATOM 5875 O O . ILE C 1 109 ? 3.41100 463.60400 48.94600 1.000 32.15386 108 ILE C O 1
ATOM 5880 N N . ASN C 1 110 ? 1.21900 464.11300 48.89800 1.000 33.08291 109 ASN C N 1
ATOM 5881 C CA . ASN C 1 110 ? 1.41800 465.27600 48.04300 1.000 35.26212 109 ASN C CA 1
ATOM 5882 C C . ASN C 1 110 ? 2.17200 466.37900 48.77200 1.000 35.28055 109 ASN C C 1
ATOM 5883 O O . ASN C 1 110 ? 2.97300 467.09900 48.16900 1.000 32.10648 109 ASN C O 1
ATOM 5888 N N . ASP C 1 111 ? 1.94200 466.53600 50.07300 1.000 35.15685 110 ASP C N 1
ATOM 5889 C CA . ASP C 1 111 ? 2.51900 467.65400 50.81400 1.000 34.96209 110 ASP C CA 1
ATOM 5890 C C . ASP C 1 111 ? 2.69600 467.24000 52.27000 1.000 35.92010 110 ASP C C 1
ATOM 5891 O O . ASP C 1 111 ? 1.94600 467.66700 53.15400 1.000 37.85454 110 ASP C O 1
ATOM 5896 N N . PRO C 1 112 ? 3.67400 466.37000 52.55000 1.000 35.17264 111 PRO C N 1
ATOM 5897 C CA . PRO C 1 112 ? 3.77800 465.80300 53.90700 1.000 34.95945 111 PRO C CA 1
ATOM 5898 C C . PRO C 1 112 ? 3.99400 466.84500 54.97900 1.000 38.62568 111 PRO C C 1
ATOM 5899 O O . PRO C 1 112 ? 3.56400 466.64600 56.12300 1.000 38.43882 111 PRO C O 1
ATOM 5903 N N . HIS C 1 113 ? 4.65400 467.94600 54.65400 1.000 39.26260 112 HIS C N 1
ATOM 5904 C CA . HIS C 1 113 ? 4.95800 468.96900 55.64200 1.000 41.26021 112 HIS C CA 1
ATOM 5905 C C . HIS C 1 113 ? 3.89900 470.05900 55.67800 1.000 43.35783 112 HIS C C 1
ATOM 5906 O O . HIS C 1 113 ? 4.07600 471.06300 56.37700 1.000 43.66313 112 HIS C O 1
ATOM 5913 N N . MET C 1 114 ? 2.78900 469.82300 54.97500 1.000 42.92094 113 MET C N 1
ATOM 5914 C CA . MET C 1 114 ? 1.59200 470.70800 55.03000 1.000 43.89210 113 MET C CA 1
ATOM 5915 C C . MET C 1 114 ? 1.92500 472.19200 54.86500 1.000 48.03207 113 MET C C 1
ATOM 5916 O O . MET C 1 114 ? 1.12900 473.02300 55.32100 1.000 49.34539 113 MET C O 1
ATOM 5921 N N . ASP C 1 115 ? 3.00300 472.50700 54.16000 1.000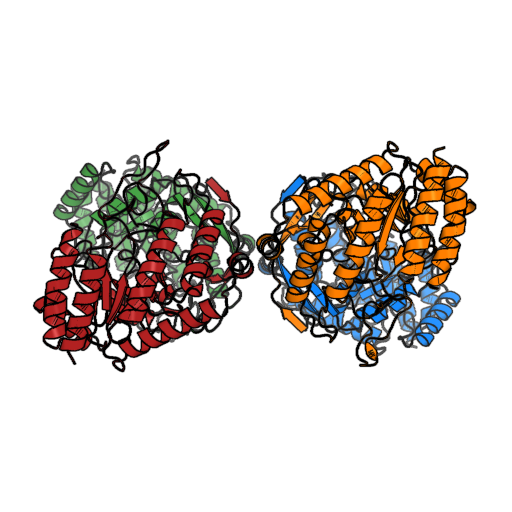 44.41322 114 ASP C N 1
ATOM 5922 C CA . ASP C 1 115 ? 3.42700 473.88800 53.97400 1.000 47.65045 114 ASP C CA 1
ATOM 5923 C C . ASP C 1 115 ? 3.59800 474.23600 52.50200 1.000 46.40820 114 ASP C C 1
ATOM 5924 O O . ASP C 1 115 ? 4.31500 475.18700 52.18300 1.000 47.35305 114 ASP C O 1
ATOM 5929 N N . ASN C 1 116 ? 2.98500 473.46600 51.60100 1.000 46.45031 115 ASN C N 1
ATOM 5930 C CA . ASN C 1 116 ? 3.12700 473.68500 50.16300 1.000 47.28725 115 ASN C CA 1
ATOM 5931 C C . ASN C 1 116 ? 4.57900 473.58000 49.71500 1.000 44.52639 115 ASN C C 1
ATOM 5932 O O . ASN C 1 116 ? 5.00300 474.28900 48.80300 1.000 45.21858 115 ASN C O 1
ATOM 5937 N N . SER C 1 117 ? 5.36200 472.71400 50.35000 1.000 43.85526 116 SER C N 1
ATOM 5938 C CA . SER C 1 117 ? 6.68800 472.40600 49.83300 1.000 42.54457 116 SER C CA 1
ATOM 5939 C C . SER C 1 117 ? 6.68800 471.18000 48.92000 1.000 41.23916 116 SER C C 1
ATOM 5940 O O . SER C 1 117 ? 7.66800 470.96000 48.20000 1.000 38.33618 116 SER C O 1
ATOM 5943 N N . PHE C 1 118 ? 5.61000 470.39100 48.92900 1.000 40.13113 117 PHE C N 1
ATOM 5944 C CA . PHE C 1 118 ? 5.38700 469.31900 47.95800 1.000 37.72821 117 PHE C CA 1
ATOM 5945 C C . PHE C 1 118 ? 6.56500 468.34500 47.88600 1.000 37.20972 117 PHE C C 1
ATOM 5946 O O . PHE C 1 118 ? 7.04200 467.97400 46.80900 1.000 32.95395 117 PHE C O 1
ATOM 5954 N N . GLN C 1 119 ? 7.03200 467.91700 49.06000 1.000 36.37015 118 GLN C N 1
ATOM 5955 C CA . GLN C 1 119 ? 8.12500 466.95200 49.16700 1.000 36.20697 118 GLN C CA 1
ATOM 5956 C C . GLN C 1 119 ? 7.56100 465.54200 48.99900 1.000 33.02501 118 GLN C C 1
ATOM 5957 O O . GLN C 1 119 ? 7.46000 464.75000 49.93700 1.000 32.36967 118 GLN C O 1
ATOM 5963 N N . ILE C 1 120 ? 7.18100 465.23300 47.75300 1.000 30.07203 119 ILE C N 1
ATOM 5964 C CA . ILE C 1 120 ? 6.47700 463.98300 47.49900 1.000 30.00097 119 ILE C CA 1
ATOM 5965 C C . ILE C 1 120 ? 7.37000 462.77700 47.74600 1.000 31.03004 119 ILE C C 1
ATOM 5966 O O . ILE C 1 120 ? 6.89000 461.72600 48.18800 1.000 29.69040 119 ILE C O 1
ATOM 5971 N N . ASN C 1 121 ? 8.67800 462.88100 47.48500 1.000 28.75082 120 ASN C N 1
ATOM 5972 C CA . ASN C 1 121 ? 9.52400 461.73300 47.77400 1.000 27.80070 120 ASN C CA 1
ATOM 5973 C C . ASN C 1 121 ? 9.52600 461.44200 49.27000 1.000 30.32995 120 ASN C C 1
ATOM 5974 O O . ASN C 1 121 ? 9.43800 460.27900 49.67800 1.000 29.55091 120 ASN C O 1
ATOM 5979 N N . ASP C 1 122 ? 9.56700 462.49300 50.09100 1.000 28.92452 121 ASP C N 1
ATOM 5980 C CA . ASP C 1 122 ? 9.39800 462.32500 51.53700 1.000 33.95933 121 ASP C CA 1
ATOM 5981 C C . ASP C 1 122 ? 8.03100 461.73200 51.85500 1.000 33.50402 121 ASP C C 1
ATOM 5982 O O . ASP C 1 122 ? 7.91200 460.80700 52.67100 1.000 31.55642 121 ASP C O 1
ATOM 5987 N N . GLY C 1 123 ? 6.98900 462.26500 51.21500 1.000 30.62209 122 GLY C N 1
ATOM 5988 C CA . GLY C 1 123 ? 5.64100 461.76300 51.44300 1.000 31.65643 122 GLY C CA 1
ATOM 5989 C C . GLY C 1 123 ? 5.51900 460.27800 51.16500 1.000 31.85645 122 GLY C C 1
ATOM 5990 O O . GLY C 1 123 ? 4.90000 459.54300 51.93100 1.000 31.63800 122 GLY C O 1
ATOM 5991 N N . LEU C 1 124 ? 6.11600 459.81100 50.06500 1.000 31.24322 123 LEU C N 1
ATOM 5992 C CA . LEU C 1 124 ? 6.02500 458.39000 49.75000 1.000 31.30112 123 LEU C CA 1
ATOM 5993 C C . LEU C 1 124 ? 6.77800 457.53700 50.77000 1.000 33.46454 123 LEU C C 1
ATOM 5994 O O . LEU C 1 124 ? 6.32300 456.44000 51.12200 1.000 32.03805 123 LEU C O 1
ATOM 5999 N N . ARG C 1 125 ? 7.94300 458.00400 51.23700 1.000 30.72210 124 ARG C N 1
ATOM 6000 C CA . ARG C 1 125 ? 8.68100 457.25300 52.25000 1.000 32.10385 124 ARG C CA 1
ATOM 6001 C C . ARG C 1 125 ? 7.89700 457.19500 53.55900 1.000 32.80130 124 ARG C C 1
ATOM 6002 O O . ARG C 1 125 ? 7.78400 456.13300 54.18400 1.000 34.35412 124 ARG C O 1
ATOM 6010 N N . ILE C 1 126 ? 7.35600 458.33700 53.98300 1.000 31.07215 125 ILE C N 1
ATOM 6011 C CA . ILE C 1 126 ? 6.56500 458.39400 55.21100 1.000 32.20649 125 ILE C CA 1
ATOM 6012 C C . ILE C 1 126 ? 5.34400 457.49300 55.10100 1.000 33.78300 125 ILE C C 1
ATOM 6013 O O . ILE C 1 126 ? 5.07300 456.66900 55.99000 1.000 33.30662 125 ILE C O 1
ATOM 6018 N N . ALA C 1 127 ? 4.59200 457.63000 54.00300 1.000 31.39587 126 ALA C N 1
ATOM 6019 C CA . ALA C 1 127 ? 3.36300 456.86200 53.83400 1.000 32.74077 126 ALA C CA 1
ATOM 6020 C C . ALA C 1 127 ? 3.63500 455.36200 53.82100 1.000 33.74089 126 ALA C C 1
ATOM 6021 O O . ALA C 1 127 ? 2.92500 454.58400 54.47100 1.000 35.61480 126 ALA C O 1
ATOM 6023 N N . ARG C 1 128 ? 4.64400 454.92200 53.07000 1.000 30.89055 127 ARG C N 1
ATOM 6024 C CA . ARG C 1 128 ? 4.86900 453.48500 52.98800 1.000 32.94079 127 ARG C CA 1
ATOM 6025 C C . ARG C 1 128 ? 5.37200 452.93100 54.31600 1.000 34.36991 127 ARG C C 1
ATOM 6026 O O . ARG C 1 128 ? 5.01000 451.81400 54.70400 1.000 34.89366 127 ARG C O 1
ATOM 6034 N N . LYS C 1 129 ? 6.22800 453.68500 55.00800 1.000 32.95658 128 LYS C N 1
ATOM 6035 C CA . LYS C 1 129 ? 6.70300 453.25400 56.32000 1.000 33.38821 128 LYS C CA 1
ATOM 6036 C C . LYS C 1 129 ? 5.53600 453.09700 57.29500 1.000 35.37003 128 LYS C C 1
ATOM 6037 O O . LYS C 1 129 ? 5.43600 452.08800 58.00400 1.000 37.41764 128 LYS C O 1
ATOM 6040 N N . LEU C 1 130 ? 4.64300 454.08500 57.33200 1.000 34.25411 129 LEU C N 1
ATOM 6041 C CA . LEU C 1 130 ? 3.46600 453.99900 58.19900 1.000 35.89641 129 LEU C CA 1
ATOM 6042 C C . LEU C 1 130 ? 2.60500 452.79700 57.84100 1.000 36.76757 129 LEU C C 1
ATOM 6043 O O . LEU C 1 130 ? 2.21600 452.00700 58.71600 1.000 36.52806 129 LEU C O 1
ATOM 6048 N N . LEU C 1 131 ? 2.27600 452.65600 56.55200 1.000 35.66743 130 LEU C N 1
ATOM 6049 C CA . LEU C 1 131 ? 1.48200 451.51800 56.10600 1.000 35.19106 130 LEU C CA 1
ATOM 6050 C C . LEU C 1 131 ? 2.15400 450.20700 56.46700 1.000 37.00970 130 LEU C C 1
ATOM 6051 O O . LEU C 1 131 ? 1.48500 449.25400 56.88600 1.000 36.80968 130 LEU C O 1
ATOM 6056 N N . LEU C 1 132 ? 3.48000 450.13200 56.29200 1.000 35.82272 131 LEU C N 1
ATOM 6057 C CA . LEU C 1 132 ? 4.20100 448.91200 56.63000 1.000 37.25447 131 LEU C CA 1
ATOM 6058 C C . LEU C 1 132 ? 4.11100 448.62300 58.12500 1.000 38.23616 131 LEU C C 1
ATOM 6059 O O . LEU C 1 132 ? 3.85600 447.48300 58.53100 1.000 37.73610 131 LEU C O 1
ATOM 6064 N N . ASP C 1 133 ? 4.28600 449.65200 58.95300 1.000 37.00180 132 ASP C N 1
ATOM 6065 C CA . ASP C 1 133 ? 4.24200 449.45000 60.39700 1.000 38.54410 132 ASP C CA 1
ATOM 6066 C C . ASP C 1 133 ? 2.86500 448.97500 60.84200 1.000 39.80214 132 ASP C C 1
ATOM 6067 O O . ASP C 1 133 ? 2.75600 448.06100 61.66800 1.000 39.27576 132 ASP C O 1
ATOM 6072 N N . ILE C 1 134 ? 1.80600 449.56300 60.27900 1.000 37.61504 133 ILE C N 1
ATOM 6073 C CA . ILE C 1 134 ? 0.44800 449.21100 60.68600 1.000 40.40748 133 ILE C CA 1
ATOM 6074 C C . ILE C 1 134 ? 0.14400 447.76600 60.31300 1.000 40.63908 133 ILE C C 1
ATOM 6075 O O . ILE C 1 134 ? -0.31200 446.97400 61.14800 1.000 41.10230 133 ILE C O 1
ATOM 6080 N N . ASN C 1 135 ? 0.42900 447.38300 59.06500 1.000 39.23892 134 ASN C N 1
ATOM 6081 C CA . ASN C 1 135 ? 0.21000 445.99600 58.66100 1.000 39.68107 134 ASN C CA 1
ATOM 6082 C C . ASN C 1 135 ? 1.06900 445.03700 59.47200 1.000 42.82619 134 ASN C C 1
ATOM 6083 O O . ASN C 1 135 ? 0.65000 443.90900 59.76500 1.000 40.46538 134 ASN C O 1
ATOM 6088 N N . ASP C 1 136 ? 2.29700 445.44500 59.79700 1.000 40.15745 135 ASP C N 1
ATOM 6089 C CA . ASP C 1 136 ? 3.18700 444.55900 60.53500 1.000 43.12886 135 ASP C CA 1
ATOM 6090 C C . ASP C 1 136 ? 2.64100 444.28700 61.93100 1.000 43.06306 135 ASP C C 1
ATOM 6091 O O . ASP C 1 136 ? 2.78300 443.17600 62.45400 1.000 44.13161 135 ASP C O 1
ATOM 6096 N N . SER C 1 137 ? 1.99600 445.28700 62.53400 1.000 42.37350 136 SER C N 1
ATOM 6097 C CA . SER C 1 137 ? 1.33900 445.09700 63.82300 1.000 45.24490 136 SER C CA 1
ATOM 6098 C C . SER C 1 137 ? 0.16900 444.12400 63.74000 1.000 45.04751 136 SER C C 1
ATOM 6099 O O . SER C 1 137 ? -0.22200 443.54900 64.76000 1.000 46.93457 136 SER C O 1
ATOM 6102 N N . GLY C 1 138 ? -0.39500 443.92200 62.55500 1.000 42.00504 137 GLY C N 1
ATOM 6103 C CA . GLY C 1 138 ? -1.50100 443.00300 62.36300 1.000 42.64195 137 GLY C CA 1
ATOM 6104 C C . GLY C 1 138 ? -2.79000 443.67100 61.95400 1.000 44.94223 137 GLY C C 1
ATOM 6105 O O . GLY C 1 138 ? -3.80600 442.97700 61.81000 1.000 45.12910 137 GLY C O 1
ATOM 6106 N N . LEU C 1 139 ? -2.79500 444.99100 61.75200 1.000 41.95240 138 LEU C N 1
ATOM 6107 C CA . LEU C 1 139 ? -4.00500 445.71600 61.41700 1.000 43.02884 138 LEU C CA 1
ATOM 6108 C C . LEU C 1 139 ? -4.06900 445.96800 59.91500 1.000 40.94175 138 LEU C C 1
ATOM 6109 O O . LEU C 1 139 ? -3.14300 446.58500 59.36300 1.000 40.04954 138 LEU C O 1
ATOM 6114 N N . PRO C 1 140 ? -5.10400 445.50600 59.21800 1.000 40.89174 139 PRO C N 1
ATOM 6115 C CA . PRO C 1 140 ? -5.22000 445.78300 57.77900 1.000 39.94953 139 PRO C CA 1
ATOM 6116 C C . PRO C 1 140 ? -5.51700 447.24700 57.49800 1.000 36.85968 139 PRO C C 1
ATOM 6117 O O . PRO C 1 140 ? -5.98800 447.99900 58.35500 1.000 37.64136 139 PRO C O 1
ATOM 6121 N N . ALA C 1 141 ? -5.22800 447.65800 56.26000 1.000 37.67820 140 ALA C N 1
ATOM 6122 C CA . ALA C 1 141 ? -5.32800 449.05900 55.88200 1.000 35.81482 140 ALA C CA 1
ATOM 6123 C C . ALA C 1 141 ? -6.19400 449.23200 54.64000 1.000 36.90179 140 ALA C C 1
ATOM 6124 O O . ALA C 1 141 ? -6.26700 448.34900 53.78100 1.000 37.07023 140 ALA C O 1
ATOM 6126 N N . ALA C 1 142 ? -6.81100 450.40900 54.54600 1.000 34.62520 141 ALA C N 1
ATOM 6127 C CA . ALA C 1 142 ? -7.67600 450.80200 53.44800 1.000 36.03853 141 ALA C CA 1
ATOM 6128 C C . ALA C 1 142 ? -7.29400 452.19900 52.97800 1.000 35.69902 141 ALA C C 1
ATOM 6129 O O . ALA C 1 142 ? -6.91600 453.04900 53.77800 1.000 37.15972 141 ALA C O 1
ATOM 6131 N N . GLY C 1 143 ? -7.42900 452.45700 51.67900 1.000 35.26212 142 GLY C N 1
ATOM 6132 C CA . GLY C 1 143 ? -7.12900 453.78600 51.17400 1.000 37.74663 142 GLY C CA 1
ATOM 6133 C C . GLY C 1 143 ? -7.99600 454.10700 49.97700 1.000 37.12550 142 GLY C C 1
ATOM 6134 O O . GLY C 1 143 ? -8.61500 453.21900 49.39100 1.000 36.93074 142 GLY C O 1
ATOM 6135 N N . GLU C 1 144 ? -8.06900 455.39300 49.6440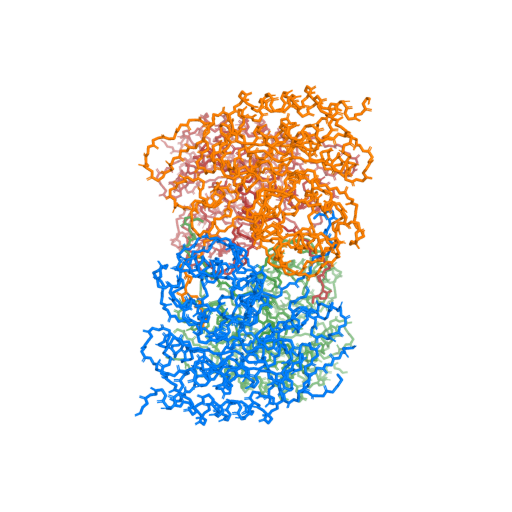0 1.000 35.30686 143 GLU C N 1
ATOM 6136 C CA . GLU C 1 144 ? -8.68000 455.80700 48.39000 1.000 35.43320 143 GLU C CA 1
ATOM 6137 C C . GLU C 1 144 ? -7.60000 455.80600 47.31600 1.000 35.68059 143 GLU C C 1
ATOM 6138 O O . GLU C 1 144 ? -6.50900 456.34200 47.52300 1.000 35.05157 143 GLU C O 1
ATOM 6144 N N . PHE C 1 145 ? -7.90700 455.19600 46.17500 1.000 33.03291 144 PHE C N 1
ATOM 6145 C CA . PHE C 1 145 ? -7.01200 455.20700 45.02100 1.000 32.25387 144 PHE C CA 1
ATOM 6146 C C . PHE C 1 145 ? -7.43800 456.37000 44.14200 1.000 35.47531 144 PHE C C 1
ATOM 6147 O O . PHE C 1 145 ? -8.35600 456.25800 43.33000 1.000 33.97776 144 PHE C O 1
ATOM 6155 N N . LEU C 1 146 ? -6.79900 457.51900 44.33800 1.000 34.00408 145 LEU C N 1
ATOM 6156 C CA . LEU C 1 146 ? -7.11700 458.70300 43.55400 1.000 33.49086 145 LEU C CA 1
ATOM 6157 C C . LEU C 1 146 ? -6.07800 458.95500 42.47400 1.000 34.19884 145 LEU C C 1
ATOM 6158 O O . LEU C 1 146 ? -6.41800 459.19900 41.31300 1.000 31.45640 145 LEU C O 1
ATOM 6163 N N . ASP C 1 147 ? -4.81100 458.91900 42.86100 1.000 33.78300 146 ASP C N 1
ATOM 6164 C CA . ASP C 1 147 ? -3.71800 459.16900 41.94400 1.000 32.00121 146 ASP C CA 1
ATOM 6165 C C . ASP C 1 147 ? -3.47500 457.94000 41.08700 1.000 34.40939 146 ASP C C 1
ATOM 6166 O O . ASP C 1 147 ? -3.62100 456.81000 41.55200 1.000 31.90646 146 ASP C O 1
ATOM 6171 N N . MET C 1 148 ? -3.12900 458.16900 39.81400 1.000 32.76445 147 MET C N 1
ATOM 6172 C CA . MET C 1 148 ? -2.81400 457.07100 38.90500 1.000 32.54338 147 MET C CA 1
ATOM 6173 C C . MET C 1 148 ? -1.39900 456.52700 39.09500 1.000 31.10636 147 MET C C 1
ATOM 6174 O O . MET C 1 148 ? -1.13000 455.38900 38.70500 1.000 31.51167 147 MET C O 1
ATOM 6179 N N . ILE C 1 149 ? -0.49900 457.28400 39.72400 1.000 28.94821 148 ILE C N 1
ATOM 6180 C CA . ILE C 1 149 ? 0.89500 456.88300 39.81900 1.000 27.58489 148 ILE C CA 1
ATOM 6181 C C . ILE C 1 149 ? 1.28600 456.40500 41.21900 1.000 28.96926 148 ILE C C 1
ATOM 6182 O O . ILE C 1 149 ? 2.08800 455.47200 41.33600 1.000 29.54038 148 ILE C O 1
ATOM 6187 N N . THR C 1 150 ? 0.68700 456.94200 42.27300 1.000 29.96149 149 THR C N 1
ATOM 6188 C CA . THR C 1 150 ? 1.03100 456.46700 43.61800 1.000 29.40616 149 THR C CA 1
ATOM 6189 C C . THR C 1 150 ? 0.65200 455.01600 43.94900 1.000 30.14309 149 THR C C 1
ATOM 6190 O O . THR C 1 150 ? 1.31100 454.42000 44.80900 1.000 28.44552 149 THR C O 1
ATOM 6194 N N . PRO C 1 151 ? -0.37500 454.39100 43.34800 1.000 33.31452 150 PRO C N 1
ATOM 6195 C CA . PRO C 1 151 ? -0.72600 453.02900 43.79700 1.000 31.99331 150 PRO C CA 1
ATOM 6196 C C . PRO C 1 151 ? 0.40800 452.01400 43.71500 1.000 31.57747 150 PRO C C 1
ATOM 6197 O O . PRO C 1 151 ? 0.45300 451.10100 44.55000 1.000 31.93804 150 PRO C O 1
ATOM 6201 N N . GLN C 1 152 ? 1.34200 452.14400 42.76000 1.000 30.24047 151 GLN C N 1
ATOM 6202 C CA . GLN C 1 152 ? 2.46200 451.21000 42.68300 1.000 31.89330 151 GLN C CA 1
ATOM 6203 C C . GLN C 1 152 ? 3.34400 451.24300 43.93100 1.000 31.63274 151 GLN C C 1
ATOM 6204 O O . GLN C 1 152 ? 4.05300 450.26800 44.20600 1.000 33.13555 151 GLN C O 1
ATOM 6210 N N . TYR C 1 153 ? 3.31600 452.33500 44.68600 1.000 28.03494 152 TYR C N 1
ATOM 6211 C CA . TYR C 1 153 ? 4.15300 452.47200 45.86700 1.000 29.45616 152 TYR C CA 1
ATOM 6212 C C . TYR C 1 153 ? 3.52800 451.84200 47.10700 1.000 31.29849 152 TYR C C 1
ATOM 6213 O O . TYR C 1 153 ? 4.24200 451.55800 48.07700 1.000 31.24848 152 TYR C O 1
ATOM 6222 N N . LEU C 1 154 ? 2.21400 451.62700 47.10100 1.000 31.68801 153 LEU C N 1
ATOM 6223 C CA . LEU C 1 154 ? 1.48200 451.30800 48.32300 1.000 31.14321 153 LEU C CA 1
ATOM 6224 C C . LEU C 1 154 ? 0.55900 450.09800 48.21700 1.000 33.56192 153 LEU C C 1
ATOM 6225 O O . LEU C 1 154 ? 0.19600 449.53400 49.25800 1.000 32.90131 153 LEU C O 1
ATOM 6230 N N . ALA C 1 155 ? 0.14500 449.69300 47.01400 1.000 32.39862 154 ALA C N 1
ATOM 6231 C CA . ALA C 1 155 ? -1.00000 448.79800 46.89600 1.000 32.90395 154 ALA C CA 1
ATOM 6232 C C . ALA C 1 155 ? -0.73000 447.41300 47.48000 1.000 32.93816 154 ALA C C 1
ATOM 6233 O O . ALA C 1 155 ? -1.66900 446.73800 47.91700 1.000 34.36991 154 ALA C O 1
ATOM 6235 N N . ASP C 1 156 ? 0.52800 446.97200 47.51000 1.000 30.84054 155 ASP C N 1
ATOM 6236 C CA . ASP C 1 156 ? 0.86700 445.67200 48.08100 1.000 32.89868 155 ASP C CA 1
ATOM 6237 C C . ASP C 1 156 ? 0.61800 445.61200 49.58000 1.000 35.17001 155 ASP C C 1
ATOM 6238 O O . ASP C 1 156 ? 0.62200 444.51600 50.15300 1.000 34.28043 155 ASP C O 1
ATOM 6243 N N . LEU C 1 157 ? 0.36400 446.76400 50.18800 1.000 33.71720 156 LEU C N 1
ATOM 6244 C CA . LEU C 1 157 ? 0.09600 446.82400 51.64700 1.000 36.04380 156 LEU C CA 1
ATOM 6245 C C . LEU C 1 157 ? -1.36200 447.22700 51.88500 1.000 36.32541 156 LEU C C 1
ATOM 6246 O O . LEU C 1 157 ? -1.69900 447.54200 53.02900 1.000 35.45162 156 LEU C O 1
ATOM 6251 N N . MET C 1 158 ? -2.17100 447.26000 50.82800 1.000 33.47770 157 MET C N 1
ATOM 6252 C CA . MET C 1 158 ? -3.60100 447.63000 50.95300 1.000 36.12802 157 MET C CA 1
ATOM 6253 C C . MET C 1 158 ? -4.52700 446.40200 50.85000 1.000 35.80692 157 MET C C 1
ATOM 6254 O O . MET C 1 158 ? -4.39100 445.46900 50.00700 1.000 34.87260 157 MET C O 1
ATOM 6259 N N . SER C 1 159 ? -5.43100 446.31400 51.83000 1.000 35.78850 158 SER C N 1
ATOM 6260 C CA . SER C 1 159 ? -6.33600 445.14200 51.86900 1.000 38.40460 158 SER C CA 1
ATOM 6261 C C . SER C 1 159 ? -7.68900 445.50600 51.25700 1.000 36.78862 158 SER C C 1
ATOM 6262 O O . SER C 1 159 ? -8.45300 444.58800 50.98000 1.000 37.46765 158 SER C O 1
ATOM 6265 N N . TRP C 1 160 ? -7.93700 446.79200 51.02400 1.000 36.92285 159 TRP C N 1
ATOM 6266 C CA . TRP C 1 160 ? -9.19500 447.25600 50.45600 1.000 36.77283 159 TRP C CA 1
ATOM 6267 C C . TRP C 1 160 ? -8.98400 448.69000 49.99800 1.000 35.60953 159 TRP C C 1
ATOM 6268 O O . TRP C 1 160 ? -8.20500 449.42800 50.60000 1.000 34.98314 159 TRP C O 1
ATOM 6279 N N . GLY C 1 161 ? -9.67000 449.08200 48.92500 1.000 35.68323 160 GLY C N 1
ATOM 6280 C CA . GLY C 1 161 ? -9.53600 450.43300 48.41400 1.000 36.36752 160 GLY C CA 1
ATOM 6281 C C . GLY C 1 161 ? -10.85700 451.01500 47.95300 1.000 37.21762 160 GLY C C 1
ATOM 6282 O O . GLY C 1 161 ? -11.79100 450.29500 47.61800 1.000 34.58836 160 GLY C O 1
ATOM 6283 N N . ALA C 1 162 ? -10.91500 452.34400 47.93000 1.000 36.28330 161 ALA C N 1
ATOM 6284 C CA . ALA C 1 162 ? -12.10000 453.05900 47.48900 1.000 35.81745 161 ALA C CA 1
ATOM 6285 C C . ALA C 1 162 ? -11.78300 453.91600 46.27500 1.000 33.18293 161 ALA C C 1
ATOM 6286 O O . ALA C 1 162 ? -10.68600 454.47500 46.16700 1.000 34.16199 161 ALA C O 1
ATOM 6288 N N . ILE C 1 163 ? -12.74500 454.01200 45.35600 1.000 32.36441 162 ILE C N 1
ATOM 6289 C CA . ILE C 1 163 ? -12.73100 455.02900 44.31400 1.000 31.76170 162 ILE C CA 1
ATOM 6290 C C . ILE C 1 163 ? -13.72900 456.10900 44.70500 1.000 31.68801 162 ILE C C 1
ATOM 6291 O O . ILE C 1 163 ? -14.91000 455.81500 44.93900 1.000 34.28832 162 ILE C O 1
ATOM 6296 N N . GLY C 1 164 ? -13.27300 457.36000 44.73800 1.000 34.35412 163 GLY C N 1
ATOM 6297 C CA . GLY C 1 164 ? -14.09300 458.43200 45.26600 1.000 36.77546 163 GLY C CA 1
ATOM 6298 C C . GLY C 1 164 ? -15.30000 458.73000 44.40000 1.000 36.02537 163 GLY C C 1
ATOM 6299 O O . GLY C 1 164 ? -15.34300 458.41300 43.21400 1.000 36.08591 163 GLY C O 1
ATOM 6300 N N . ALA C 1 165 ? -16.31500 459.34300 45.02600 1.000 37.24657 164 ALA C N 1
ATOM 6301 C CA . ALA C 1 165 ? -17.51000 459.74000 44.29100 1.000 38.28354 164 ALA C CA 1
ATOM 6302 C C . ALA C 1 165 ? -17.17800 460.56800 43.05400 1.000 35.29371 164 ALA C C 1
ATOM 6303 O O . ALA C 1 165 ? -17.86500 460.45900 42.03100 1.000 37.16498 164 ALA C O 1
ATOM 6305 N N . ARG C 1 166 ? -16.11900 461.38000 43.11300 1.000 34.60678 165 ARG C N 1
ATOM 6306 C CA . ARG C 1 166 ? -15.80000 462.30300 42.02900 0.830 34.85681 165 ARG C CA 1
ATOM 6307 C C . ARG C 1 166 ? -15.01900 461.64100 40.90300 1.000 33.06975 165 ARG C C 1
ATOM 6308 O O . ARG C 1 166 ? -14.80300 462.28000 39.86600 1.000 33.41190 165 ARG C O 1
ATOM 6316 N N . THR C 1 167 ? -14.61900 460.38400 41.08100 1.000 32.17754 166 THR C N 1
ATOM 6317 C CA . THR C 1 167 ? -13.87300 459.63200 40.07800 1.000 32.67497 166 THR C CA 1
ATOM 6318 C C . THR C 1 167 ? -14.52300 458.28800 39.74600 1.000 29.39300 166 THR C C 1
ATOM 6319 O O . THR C 1 167 ? -13.95300 457.50500 38.97600 1.000 29.76673 166 THR C O 1
ATOM 6323 N N . THR C 1 168 ? -15.70500 457.99700 40.30200 1.000 31.47219 167 THR C N 1
ATOM 6324 C CA . THR C 1 168 ? -16.38800 456.74700 39.98100 1.000 31.05899 167 THR C CA 1
ATOM 6325 C C . THR C 1 168 ? -16.69900 456.64200 38.49400 1.000 30.25100 167 THR C C 1
ATOM 6326 O O . THR C 1 168 ? -16.69000 455.54000 37.93000 1.000 29.18771 167 THR C O 1
ATOM 6330 N N . GLU C 1 169 ? -16.95400 457.77100 37.84400 1.000 30.56682 168 GLU C N 1
ATOM 6331 C CA . GLU C 1 169 ? -17.23800 457.77700 36.42100 1.000 31.76960 168 GLU C CA 1
ATOM 6332 C C . GLU C 1 169 ? -15.97600 457.70900 35.57900 1.000 31.99857 168 GLU C C 1
ATOM 6333 O O . GLU C 1 169 ? -16.07300 457.55100 34.35400 1.000 33.11450 168 GLU C O 1
ATOM 6339 N N . SER C 1 170 ? -14.80400 457.82700 36.20300 1.000 29.29035 169 SER C N 1
ATOM 6340 C CA . SER C 1 170 ? -13.56100 458.03000 35.46800 1.000 28.62712 169 SER C CA 1
ATOM 6341 C C . SER C 1 170 ? -13.05800 456.71000 34.89700 1.000 29.58249 169 SER C C 1
ATOM 6342 O O . SER C 1 170 ? -12.83300 455.74700 35.63700 1.000 29.12454 169 SER C O 1
ATOM 6345 N N . GLN C 1 171 ? -12.87700 456.67700 33.57300 1.000 28.81661 170 GLN C N 1
ATOM 6346 C CA . GLN C 1 171 ? -12.37300 455.48100 32.90500 1.000 30.60630 170 GLN C CA 1
ATOM 6347 C C . GLN C 1 171 ? -11.02700 455.03300 33.47000 1.000 27.81123 170 GLN C C 1
ATOM 6348 O O . GLN C 1 171 ? -10.82500 453.84300 33.73500 1.000 27.90861 170 GLN C O 1
ATOM 6354 N N . VAL C 1 172 ? -10.09000 455.96500 33.67800 1.000 29.34299 171 VAL C N 1
ATOM 6355 C CA . VAL C 1 172 ? -8.78100 455.53200 34.15700 1.000 28.33761 171 VAL C CA 1
ATOM 6356 C C . VAL C 1 172 ? -8.88200 454.91700 35.54900 1.000 29.11928 171 VAL C C 1
ATOM 6357 O O . VAL C 1 172 ? -8.12000 453.99800 35.88100 1.000 27.84018 171 VAL C O 1
ATOM 6361 N N . HIS C 1 173 ? -9.83800 455.38000 36.37700 1.000 28.35077 172 HIS C N 1
ATOM 6362 C CA . HIS C 1 173 ? -9.98400 454.79000 37.70900 1.000 27.68753 172 HIS C CA 1
ATOM 6363 C C . HIS C 1 173 ? -10.66100 453.42900 37.64800 1.000 27.36381 172 HIS C C 1
ATOM 6364 O O . HIS C 1 173 ? -10.29800 452.51900 38.40200 1.000 27.97967 172 HIS C O 1
ATOM 6371 N N . ARG C 1 174 ? -11.60500 453.25900 36.72200 1.000 26.58477 173 ARG C N 1
ATOM 6372 C CA . ARG C 1 174 ? -12.16100 451.93500 36.48400 1.000 27.61384 173 ARG C CA 1
ATOM 6373 C C . ARG C 1 174 ? -11.09100 450.97200 35.99300 1.000 26.90586 173 ARG C C 1
ATOM 6374 O O . ARG C 1 174 ? -11.03000 449.81900 36.43600 1.000 27.69016 173 ARG C O 1
ATOM 6382 N N . GLU C 1 175 ? -10.23700 451.42600 35.07400 1.000 25.91100 174 GLU C N 1
ATOM 6383 C CA . GLU C 1 175 ? -9.12500 450.59900 34.61800 1.000 27.63489 174 GLU C CA 1
ATOM 6384 C C . GLU C 1 175 ? -8.19100 450.24700 35.76600 1.000 28.70344 174 GLU C C 1
ATOM 6385 O O . GLU C 1 175 ? -7.80900 449.08200 35.94000 1.000 28.62975 174 GLU C O 1
ATOM 6391 N N . LEU C 1 176 ? -7.79000 451.25300 36.54600 1.000 28.26655 175 LEU C N 1
ATOM 6392 C CA . LEU C 1 176 ? -6.96300 450.99100 37.72100 1.000 28.51395 175 LEU C CA 1
ATOM 6393 C C . LEU C 1 176 ? -7.55400 449.87400 38.56600 1.000 27.94809 175 LEU C C 1
ATOM 6394 O O . LEU C 1 176 ? -6.87300 448.88800 38.87800 1.000 29.22719 175 LEU C O 1
ATOM 6399 N N . ALA C 1 177 ? -8.84200 450.00600 38.92200 1.000 27.31906 176 ALA C N 1
ATOM 6400 C CA . ALA C 1 177 ? -9.48400 449.03100 39.80200 1.000 26.89270 176 ALA C CA 1
ATOM 6401 C C . ALA C 1 177 ? -9.44600 447.63300 39.20300 1.000 28.44025 176 ALA C C 1
ATOM 6402 O O . ALA C 1 177 ? -9.29000 446.64500 39.92800 1.000 29.85095 176 ALA C O 1
ATOM 6404 N N . SER C 1 178 ? -9.55300 447.53100 37.87200 1.000 26.12155 177 SER C N 1
ATOM 6405 C CA . SER C 1 178 ? -9.55500 446.23200 37.20500 1.000 27.38486 177 SER C CA 1
ATOM 6406 C C . SER C 1 178 ? -8.23900 445.48200 37.35300 1.000 30.20099 177 SER C C 1
ATOM 6407 O O . SER C 1 178 ? -8.20900 444.27400 37.09400 1.000 30.03255 177 SER C O 1
ATOM 6410 N N . GLY C 1 179 ? -7.16500 446.15500 37.76900 1.000 29.23508 178 GLY C N 1
ATOM 6411 C CA . GLY C 1 179 ? -5.89000 445.50500 37.96700 1.000 29.72198 178 GLY C CA 1
ATOM 6412 C C . GLY C 1 179 ? -5.37200 445.51600 39.39700 1.000 32.56969 178 GLY C C 1
ATOM 6413 O O . GLY C 1 179 ? -4.24200 445.08000 39.63900 1.000 30.64841 178 GLY C O 1
ATOM 6414 N N . LEU C 1 180 ? -6.16600 446.00000 40.35500 1.000 30.07992 179 LEU C N 1
ATOM 6415 C CA . LEU C 1 180 ? -5.72100 445.98200 41.74700 1.000 30.61157 179 LEU C CA 1
ATOM 6416 C C . LEU C 1 180 ? -5.85700 444.58900 42.35000 1.000 33.49349 179 LEU C C 1
ATOM 6417 O O . LEU C 1 180 ? -6.74200 443.81300 41.98800 1.000 35.37529 179 LEU C O 1
ATOM 6422 N N . SER C 1 181 ? -4.96300 444.27400 43.28100 1.000 35.29634 180 SER C N 1
ATOM 6423 C CA . SER C 1 181 ? -4.97400 442.96900 43.93000 1.000 37.57029 180 SER C CA 1
ATOM 6424 C C . SER C 1 181 ? -5.89800 442.91700 45.14100 1.000 37.40448 180 SER C C 1
ATOM 6425 O O . SER C 1 181 ? -5.99400 441.86700 45.78600 1.000 39.63896 180 SER C O 1
ATOM 6428 N N . CYS C 1 182 ? -6.57600 444.00900 45.45500 1.000 36.89653 181 CYS C N 1
ATOM 6429 C CA . CYS C 1 182 ? -7.45700 444.09000 46.60500 1.000 37.40448 181 CYS C CA 1
ATOM 6430 C C . CYS C 1 182 ? -8.89200 444.36100 46.17100 1.000 36.92811 181 CYS C C 1
ATOM 6431 O O . CYS C 1 182 ? -9.13700 444.82300 45.05200 1.000 35.91483 181 CYS C O 1
ATOM 6434 N N . PRO C 1 183 ? -9.87000 444.05900 47.03000 1.000 37.94402 182 PRO C N 1
ATOM 6435 C CA . PRO C 1 183 ? -11.24700 444.49100 46.75800 1.000 36.90442 182 PRO C CA 1
ATOM 6436 C C . PRO C 1 183 ? -11.35300 446.00900 46.69100 1.000 36.69387 182 PRO C C 1
ATOM 6437 O O . PRO C 1 183 ? -10.58300 446.73400 47.32200 1.000 36.19381 182 PRO C O 1
ATOM 6441 N N . VAL C 1 184 ? -12.32400 446.48900 45.91700 1.000 33.75668 183 VAL C N 1
ATOM 6442 C CA . VAL C 1 184 ? -12.49400 447.91400 45.64900 1.000 34.68047 183 VAL C CA 1
ATOM 6443 C C . VAL C 1 184 ? -13.96600 448.28200 45.80700 1.000 36.22803 183 VAL C C 1
ATOM 6444 O O . VAL C 1 184 ? -14.84100 447.60100 45.25800 1.000 36.55438 183 VAL C O 1
ATOM 6448 N N . GLY C 1 185 ? -14.23500 449.38000 46.51100 1.000 33.47507 184 GLY C N 1
ATOM 6449 C CA . GLY C 1 185 ? -15.57900 449.94400 46.59200 1.000 33.19609 184 GLY C CA 1
ATOM 6450 C C . GLY C 1 185 ? -15.70200 451.19700 45.74000 1.000 33.45927 184 GLY C C 1
ATOM 6451 O O . GLY C 1 185 ? -14.76800 451.99400 45.65800 1.000 33.41190 184 GLY C O 1
ATOM 6452 N N . PHE C 1 186 ? -16.85800 451.35700 45.08900 1.000 30.64841 185 PHE C N 1
ATOM 6453 C CA . PHE C 1 186 ? -17.14300 452.52200 44.25300 1.000 31.98278 185 PHE C CA 1
ATOM 6454 C C . PHE C 1 186 ? -18.26000 453.34100 44.88300 1.000 34.77259 185 PHE C C 1
ATOM 6455 O O . PHE C 1 186 ? -19.38500 452.85100 45.02700 1.000 35.18053 185 PHE C O 1
ATOM 6463 N N . LYS C 1 187 ? -17.95900 454.59300 45.22200 1.000 36.12275 186 LYS C N 1
ATOM 6464 C CA . LYS C 1 187 ? -18.96500 455.46400 45.81200 1.000 35.95957 186 LYS C CA 1
ATOM 6465 C C . LYS C 1 187 ? -19.99700 455.86300 44.76700 1.000 37.73084 186 LYS C C 1
ATOM 6466 O O . LYS C 1 187 ? -19.67100 456.05300 43.59100 1.000 36.64913 186 LYS C O 1
ATOM 6472 N N . ASN C 1 188 ? -21.25900 455.98200 45.18900 1.000 37.52818 187 ASN C N 1
ATOM 6473 C CA . ASN C 1 188 ? -22.24000 456.51500 44.25600 1.000 39.23628 187 ASN C CA 1
ATOM 6474 C C . ASN C 1 188 ? -21.91100 457.97400 43.94500 1.000 43.00779 187 ASN C C 1
ATOM 6475 O O . ASN C 1 188 ? -21.06800 458.60900 44.59100 1.000 41.01018 187 ASN C O 1
ATOM 6480 N N . GLY C 1 189 ? -22.54800 458.48900 42.89900 1.000 43.96580 188 GLY C N 1
ATOM 6481 C CA . GLY C 1 189 ? -22.27800 459.84900 42.47600 1.000 45.36070 188 GLY C CA 1
ATOM 6482 C C . GLY C 1 189 ? -22.64400 460.86300 43.54100 1.000 45.20805 188 GLY C C 1
ATOM 6483 O O . GLY C 1 189 ? -23.47900 460.62200 44.41800 1.000 46.25818 188 GLY C O 1
ATOM 6484 N N . THR C 1 190 ? -21.99100 462.02600 43.45500 1.000 46.27660 189 THR C N 1
ATOM 6485 C CA . THR C 1 190 ? -22.20800 463.07800 44.44400 1.000 47.13197 189 THR C CA 1
ATOM 6486 C C . THR C 1 190 ? -23.65000 463.57100 44.46400 1.000 47.18197 189 THR C C 1
ATOM 6487 O O . THR C 1 190 ? -24.10100 464.07100 45.49900 1.000 48.22157 189 THR C O 1
ATOM 6491 N N . ASP C 1 191 ? -24.38700 463.42500 43.36300 1.000 48.75585 190 ASP C N 1
ATOM 6492 C CA . ASP C 1 191 ? -25.82500 463.66600 43.38100 1.000 49.66648 190 ASP C CA 1
ATOM 6493 C C . ASP C 1 191 ? -26.61800 462.47400 43.90500 1.000 49.29538 190 ASP C C 1
ATOM 6494 O O . ASP C 1 191 ? -27.84700 462.55300 43.96800 1.000 52.44839 190 ASP C O 1
ATOM 6499 N N . GLY C 1 192 ? -25.95700 461.37600 44.27200 1.000 47.42411 191 GLY C N 1
ATOM 6500 C CA . GLY C 1 192 ? -26.65200 460.18400 44.71200 1.000 48.14261 191 GLY C CA 1
ATOM 6501 C C . GLY C 1 192 ? -26.93000 459.16200 43.63200 1.000 46.63454 191 GLY C C 1
ATOM 6502 O O . GLY C 1 192 ? -27.53100 458.12100 43.92900 1.000 44.87117 191 GLY C O 1
ATOM 6503 N N . THR C 1 193 ? -26.49800 459.41200 42.39500 1.000 46.68191 192 THR C N 1
ATOM 6504 C CA . THR C 1 193 ? -26.77500 458.49200 41.29900 1.000 47.27409 192 THR C CA 1
ATOM 6505 C C . THR C 1 193 ? -26.13800 457.13200 41.55500 1.000 45.24227 192 THR C C 1
ATOM 6506 O O . THR C 1 193 ? -24.92600 457.03300 41.76500 1.000 43.36046 192 THR C O 1
ATOM 6510 N N . ILE C 1 194 ? -26.96500 456.08400 41.52400 1.000 42.61037 193 ILE C N 1
ATOM 6511 C CA . ILE C 1 194 ? -26.47900 454.72700 41.73800 1.000 40.62329 193 ILE C CA 1
ATOM 6512 C C . ILE C 1 194 ? -25.89600 454.13700 40.46000 1.000 41.45497 193 ILE C C 1
ATOM 6513 O O . ILE C 1 194 ? -24.95200 453.34000 40.52100 1.000 39.85215 193 ILE C O 1
ATOM 6518 N N . LYS C 1 195 ? -26.43500 454.52100 39.29600 1.000 40.60487 194 LYS C N 1
ATOM 6519 C CA . LYS C 1 195 ? -26.04100 453.89000 38.03600 1.000 39.98637 194 LYS C CA 1
ATOM 6520 C C . LYS C 1 195 ? -24.53800 453.99000 37.78800 1.000 36.68335 194 LYS C C 1
ATOM 6521 O O . LYS C 1 195 ? -23.91900 453.03000 37.31000 1.000 37.94929 194 LYS C O 1
ATOM 6527 N N . VAL C 1 196 ? -23.93300 455.13800 38.10700 1.000 38.06509 195 VAL C N 1
ATOM 6528 C CA . VAL C 1 196 ? -22.52200 455.33000 37.77600 1.000 36.12275 195 VAL C CA 1
ATOM 6529 C C . VAL C 1 196 ? -21.65200 454.33100 38.52400 1.000 34.96998 195 VAL C C 1
ATOM 6530 O O . VAL C 1 196 ? -20.63100 453.86700 37.99400 1.000 33.25662 195 VAL C O 1
ATOM 6534 N N . ALA C 1 197 ? -22.04400 453.96300 39.74700 1.000 33.83037 196 ALA C N 1
ATOM 6535 C CA . ALA C 1 197 ? -21.26400 453.00100 40.51800 1.000 34.18568 196 ALA C CA 1
ATOM 6536 C C . ALA C 1 197 ? -21.48400 451.58400 40.01100 1.000 34.17778 196 ALA C C 1
ATOM 6537 O O . ALA C 1 197 ? -20.55700 450.76700 39.99500 1.000 33.92512 196 ALA C O 1
ATOM 6539 N N . ILE C 1 198 ? -22.70700 451.27600 39.58200 1.000 35.90957 197 ILE C N 1
ATOM 6540 C CA . ILE C 1 198 ? -22.97000 449.98300 38.96300 1.000 36.61755 197 ILE C CA 1
ATOM 6541 C C . ILE C 1 198 ? -22.16900 449.83500 37.67300 1.000 33.54086 197 ILE C C 1
ATOM 6542 O O . ILE C 1 198 ? -21.58100 448.78100 37.41200 1.000 33.82248 197 ILE C O 1
ATOM 6547 N N . ASP C 1 199 ? -22.12800 450.88400 36.85000 1.000 32.64602 198 ASP C N 1
ATOM 6548 C CA . ASP C 1 199 ? -21.31300 450.82200 35.63900 1.000 34.11198 198 ASP C CA 1
ATOM 6549 C C . ASP C 1 199 ? -19.84200 450.61100 35.98200 1.000 32.87763 198 ASP C C 1
ATOM 6550 O O . ASP C 1 199 ? -19.13700 449.83800 35.31700 1.000 32.58022 198 ASP C O 1
ATOM 6555 N N . ALA C 1 200 ? -19.36400 451.28600 37.02900 1.000 31.17216 199 ALA C N 1
ATOM 6556 C CA . ALA C 1 200 ? -17.96500 451.14200 37.42000 1.000 30.06939 199 ALA C CA 1
ATOM 6557 C C . ALA C 1 200 ? -17.65400 449.71800 37.85800 1.000 29.33510 199 ALA C C 1
ATOM 6558 O O . ALA C 1 200 ? -16.59400 449.17200 37.52000 1.000 29.98254 199 ALA C O 1
ATOM 6560 N N . ILE C 1 201 ? -18.55700 449.09700 38.61900 1.000 32.42231 200 ILE C N 1
ATOM 6561 C CA . ILE C 1 201 ? -18.31100 447.73900 39.08700 1.000 31.09057 200 ILE C CA 1
ATOM 6562 C C . ILE C 1 201 ? -18.22300 446.78000 37.91200 1.000 31.79855 200 ILE C C 1
ATOM 6563 O O . ILE C 1 201 ? -17.38800 445.86500 37.89800 1.000 31.98805 200 ILE C O 1
ATOM 6568 N N . ASN C 1 202 ? -19.09200 446.96800 36.91500 1.000 32.65918 201 ASN C N 1
ATOM 6569 C CA . ASN C 1 202 ? -19.06900 446.12200 35.72700 1.000 33.95144 201 ASN C CA 1
ATOM 6570 C C . ASN C 1 202 ? -17.78300 446.33800 34.93900 1.000 32.29861 201 ASN C C 1
ATOM 6571 O O . ASN C 1 202 ? -17.13500 445.37400 34.51400 1.000 34.11725 201 ASN C O 1
ATOM 6576 N N . ALA C 1 203 ? -17.40100 447.60300 34.74200 1.000 32.74340 202 ALA C N 1
ATOM 6577 C CA . ALA C 1 203 ? -16.16100 447.91500 34.03300 1.000 30.04571 202 ALA C CA 1
ATOM 6578 C C . ALA C 1 203 ? -14.94500 447.37900 34.77000 1.000 32.74603 202 ALA C C 1
ATOM 6579 O O . ALA C 1 203 ? -14.02300 446.83500 34.14800 1.000 31.79592 202 ALA C O 1
ATOM 6581 N N . ALA C 1 204 ? -14.90700 447.53900 36.09700 1.000 31.13005 203 ALA C N 1
ATOM 6582 C CA . ALA C 1 204 ? -13.75400 447.05800 36.84900 1.000 31.94330 203 ALA C CA 1
ATOM 6583 C C . ALA C 1 204 ? -13.66000 445.53800 36.81700 1.000 32.88289 203 ALA C C 1
ATOM 6584 O O . ALA C 1 204 ? -12.56900 444.97900 36.96700 1.000 32.01436 203 ALA C O 1
ATOM 6586 N N . GLY C 1 205 ? -14.78400 444.84800 36.62000 1.000 31.02214 204 GLY C N 1
ATOM 6587 C CA . GLY C 1 205 ? -14.70300 443.39800 36.57100 1.000 31.65380 204 GLY C CA 1
ATOM 6588 C C . GLY C 1 205 ? -14.17600 442.83500 35.27000 1.000 34.45676 204 GLY C C 1
ATOM 6589 O O . GLY C 1 205 ? -13.93300 441.62600 35.17500 1.000 35.02262 204 GLY C O 1
ATOM 6590 N N . ALA C 1 206 ? -13.98300 443.68300 34.27400 1.000 31.72222 205 ALA C N 1
ATOM 6591 C CA . ALA C 1 206 ? -13.58600 443.26100 32.94700 1.000 34.31727 205 ALA C CA 1
ATOM 6592 C C . ALA C 1 206 ? -12.09700 443.50900 32.72800 1.000 33.29610 205 ALA C C 1
ATOM 6593 O O . ALA C 1 206 ? -11.50800 444.39500 33.35100 1.000 32.33282 205 ALA C O 1
ATOM 6595 N N . PRO C 1 207 ? -11.44400 442.74500 31.86000 1.000 33.85932 206 PRO C N 1
ATOM 6596 C CA . PRO C 1 207 ? -10.04600 443.04400 31.54000 1.000 31.77486 206 PRO C CA 1
ATOM 6597 C C . PRO C 1 207 ? -9.94300 444.31100 30.69800 1.000 31.38008 206 PRO C C 1
ATOM 6598 O O . PRO C 1 207 ? -10.84000 444.64200 29.91500 1.000 31.03793 206 PRO C O 1
ATOM 6602 N N . HIS C 1 208 ? -8.83600 445.03500 30.87600 1.000 30.45102 207 HIS C N 1
ATOM 6603 C CA . HIS C 1 208 ? -8.59000 446.23000 30.08000 1.000 27.89808 207 HIS C CA 1
ATOM 6604 C C . HIS C 1 208 ? -7.14400 446.26500 29.61700 1.000 27.40329 207 HIS C C 1
ATOM 6605 O O . HIS C 1 208 ? -6.27200 445.57100 30.14100 1.000 27.92966 207 HIS C O 1
ATOM 6612 N N . CYS C 1 209 ? -6.91700 447.12700 28.63400 1.000 26.93744 208 CYS C N 1
ATOM 6613 C CA . CYS C 1 209 ? -5.60000 447.40300 28.08300 1.000 25.94258 208 CYS C CA 1
ATOM 6614 C C . CYS C 1 209 ? -5.46400 448.91400 28.02800 1.000 26.83743 208 CYS C C 1
ATOM 6615 O O . CYS C 1 209 ? -6.29000 449.58700 27.40800 1.000 29.13507 208 CYS C O 1
ATOM 6618 N N . PHE C 1 210 ? -4.45600 449.44900 28.70500 1.000 25.74519 209 PHE C N 1
ATOM 6619 C CA . PHE C 1 210 ? -4.33600 450.89100 28.82700 1.000 24.27133 209 PHE C CA 1
ATOM 6620 C C . PHE C 1 210 ? -2.89700 451.25400 29.18600 1.000 25.66360 209 PHE C C 1
ATOM 6621 O O . PHE C 1 210 ? -2.05900 450.39600 29.48300 1.000 25.40305 209 PHE C O 1
ATOM 6629 N N . LEU C 1 211 ? -2.63600 452.55400 29.17700 1.000 25.48200 210 LEU C N 1
ATOM 6630 C CA . LEU C 1 211 ? -1.31800 453.07100 29.49000 1.000 24.05025 210 LEU C CA 1
ATOM 6631 C C . LEU C 1 211 ? -1.21700 453.33800 30.98300 1.000 25.12143 210 LEU C C 1
ATOM 6632 O O . LEU C 1 211 ? -2.14700 453.86600 31.60600 1.000 24.81350 210 LEU C O 1
ATOM 6637 N N . SER C 1 212 ? -0.08800 452.95500 31.55900 1.000 24.55294 211 SER C N 1
ATOM 6638 C CA . SER C 1 212 ? 0.11500 453.08400 32.99400 1.000 23.98972 211 SER C CA 1
ATOM 6639 C C . SER C 1 212 ? 1.61000 453.19900 33.24400 1.000 24.78981 211 SER C C 1
ATOM 6640 O O . SER C 1 212 ? 2.40900 453.25500 32.30700 1.000 24.28975 211 SER C O 1
ATOM 6643 N N . VAL C 1 213 ? 1.99000 453.27000 34.52000 1.000 23.90813 212 VAL C N 1
ATOM 6644 C CA . VAL C 1 213 ? 3.38700 453.37100 34.93600 1.000 24.17395 212 VAL C CA 1
ATOM 6645 C C . VAL C 1 213 ? 3.75800 452.11700 35.71600 1.000 26.21893 212 VAL C C 1
ATOM 6646 O O . VAL C 1 213 ? 2.98400 451.65400 36.56200 1.000 29.01401 212 VAL C O 1
ATOM 6650 N N . THR C 1 214 ? 4.93500 451.56700 35.42800 1.000 25.70045 213 THR C N 1
ATOM 6651 C CA . THR C 1 214 ? 5.39300 450.32900 36.04200 1.000 26.69794 213 THR C CA 1
ATOM 6652 C C . THR C 1 214 ? 6.10200 450.63300 37.36000 1.000 27.14799 213 THR C C 1
ATOM 6653 O O . THR C 1 214 ? 6.34500 451.78900 37.70700 1.000 24.81350 213 THR C O 1
ATOM 6657 N N . LYS C 1 215 ? 6.52300 449.58400 38.05500 1.000 28.13232 214 LYS C N 1
ATOM 6658 C CA . LYS C 1 215 ? 7.26700 449.76400 39.33200 1.000 27.57436 214 LYS C CA 1
ATOM 6659 C C . LYS C 1 215 ? 8.64500 450.37100 39.06000 1.000 25.83468 214 LYS C C 1
ATOM 6660 O O . LYS C 1 215 ? 9.30700 450.77300 40.01400 1.000 26.73742 214 LYS C O 1
ATOM 6663 N N . TRP C 1 216 ? 9.05100 450.41100 37.79200 1.000 26.40580 215 TRP C N 1
ATOM 6664 C CA . TRP C 1 216 ? 10.31100 451.01600 37.39900 1.000 26.82953 215 TRP C CA 1
ATOM 6665 C C . TRP C 1 216 ? 10.17800 452.50900 37.14400 1.000 25.22934 215 TRP C C 1
ATOM 6666 O O . TRP C 1 216 ? 11.17800 453.17000 36.84000 1.000 25.98733 215 TRP C O 1
ATOM 6677 N N . GLY C 1 217 ? 8.97100 453.05400 37.26400 1.000 25.16091 216 GLY C N 1
ATOM 6678 C CA . GLY C 1 217 ? 8.74400 454.45200 36.95200 1.000 24.26344 216 GLY C CA 1
ATOM 6679 C C . GLY C 1 217 ? 8.66400 454.77700 35.47700 1.000 24.70033 216 GLY C C 1
ATOM 6680 O O . GLY C 1 217 ? 8.78400 455.94900 35.11600 1.000 22.64745 216 GLY C O 1
ATOM 6681 N N . HIS C 1 218 ? 8.45500 453.77800 34.62200 1.000 24.85298 217 HIS C N 1
ATOM 6682 C CA . HIS C 1 218 ? 8.37200 453.95200 33.17700 1.000 23.23173 217 HIS C CA 1
ATOM 6683 C C . HIS C 1 218 ? 6.93900 453.74200 32.70600 1.000 24.55821 217 HIS C C 1
ATOM 6684 O O . HIS C 1 218 ? 6.23400 452.86500 33.21400 1.000 22.52902 217 HIS C O 1
ATOM 6691 N N . SER C 1 219 ? 6.50000 454.53500 31.73000 1.000 21.43678 218 SER C N 1
ATOM 6692 C CA . SER C 1 219 ? 5.17800 454.28100 31.16400 1.000 22.74746 218 SER C CA 1
ATOM 6693 C C . SER C 1 219 ? 5.21300 453.03600 30.27700 1.000 21.79209 218 SER C C 1
ATOM 6694 O O . SER C 1 219 ? 6.24200 452.68000 29.69500 1.000 22.19740 218 SER C O 1
ATOM 6697 N N . ALA C 1 220 ? 4.08400 452.33900 30.22400 1.000 21.32098 219 ALA C N 1
ATOM 6698 C CA . ALA C 1 220 ? 4.00700 451.07300 29.51300 1.000 21.46310 219 ALA C CA 1
ATOM 6699 C C . ALA C 1 220 ? 2.56000 450.77100 29.18000 1.000 22.03685 219 ALA C C 1
ATOM 6700 O O . ALA C 1 220 ? 1.63100 451.43300 29.65300 1.000 22.08686 219 ALA C O 1
ATOM 6702 N N . ILE C 1 221 ? 2.38400 449.75100 28.35100 1.000 23.63178 220 ILE C N 1
ATOM 6703 C CA . ILE C 1 221 ? 1.06400 449.24000 28.02500 1.000 21.22360 220 ILE C CA 1
ATOM 6704 C C . ILE C 1 221 ? 0.75100 448.10300 28.99100 1.000 25.21881 220 ILE C C 1
ATOM 6705 O O . ILE C 1 221 ? 1.49500 447.12400 29.07100 1.000 23.90813 220 ILE C O 1
ATOM 6710 N N . VAL C 1 222 ? -0.35300 448.22000 29.72100 1.000 23.07645 221 VAL C N 1
ATOM 6711 C CA . VAL C 1 222 ? -0.68700 447.26800 30.77200 1.000 25.70835 221 VAL C CA 1
ATOM 6712 C C . VAL C 1 222 ? -1.98900 446.56900 30.40100 1.000 26.66372 221 VAL C C 1
ATOM 6713 O O . VAL C 1 222 ? -2.89200 447.19300 29.84000 1.000 27.74017 221 VAL C O 1
ATOM 6717 N N . ASN C 1 223 ? -2.04800 445.26000 30.64900 1.000 27.35854 222 ASN C N 1
ATOM 6718 C CA . ASN C 1 223 ? -3.25700 444.46400 30.47800 1.000 28.73766 222 ASN C CA 1
ATOM 6719 C C . ASN C 1 223 ? -3.65500 443.88600 31.82500 1.000 28.86925 222 ASN C C 1
ATOM 6720 O O . ASN C 1 223 ? -2.84400 443.23100 32.48200 1.000 31.16689 222 ASN C O 1
ATOM 6725 N N . THR C 1 224 ? -4.90600 444.10200 32.20900 1.000 30.08519 223 THR C N 1
ATOM 6726 C CA . THR C 1 224 ? -5.44900 443.62300 33.46900 1.000 31.19058 223 THR C CA 1
ATOM 6727 C C . THR C 1 224 ? -6.42000 442.47300 33.23800 1.000 32.90131 223 THR C C 1
ATOM 6728 O O . THR C 1 224 ? -6.95500 442.28500 32.14400 1.000 32.33282 223 THR C O 1
ATOM 6732 N N . SER C 1 225 ? -6.65600 441.71500 34.30500 1.000 33.72510 224 SER C N 1
ATOM 6733 C CA . SER C 1 225 ? -7.55400 440.56700 34.26200 1.000 34.90418 224 SER C CA 1
ATOM 6734 C C . SER C 1 225 ? -9.00800 440.92800 34.54700 1.000 35.85430 224 SER C C 1
ATOM 6735 O O . SER C 1 225 ? -9.92100 440.23000 34.08100 1.000 35.58848 224 SER C O 1
ATOM 6738 N N . GLY C 1 226 ? -9.24700 442.00100 35.27700 1.000 32.62496 225 GLY C N 1
ATOM 6739 C CA . GLY C 1 226 ? -10.57100 442.27100 35.79500 1.000 32.46442 225 GLY C CA 1
ATOM 6740 C C . GLY C 1 226 ? -10.62300 441.96500 37.27600 1.000 32.66707 225 GLY C C 1
ATOM 6741 O O . GLY C 1 226 ? -9.91400 441.08600 37.78400 1.000 34.63836 225 GLY C O 1
ATOM 6742 N N . ASN C 1 227 ? -11.44500 442.72300 37.99300 1.000 33.23556 226 ASN C N 1
ATOM 6743 C CA . ASN C 1 227 ? -11.52900 442.62200 39.44600 1.000 33.94091 226 ASN C CA 1
ATOM 6744 C C . ASN C 1 227 ? -12.97700 442.33000 39.81400 1.000 33.95933 226 ASN C C 1
ATOM 6745 O O . ASN C 1 227 ? -13.82700 443.21500 39.71400 1.000 33.74089 226 ASN C O 1
ATOM 6750 N N . GLY C 1 228 ? -13.24900 441.09800 40.24800 1.000 33.53297 227 GLY C N 1
ATOM 6751 C CA . GLY C 1 228 ? -14.59900 440.72800 40.64100 1.000 36.32278 227 GLY C CA 1
ATOM 6752 C C . GLY C 1 228 ? -14.98100 441.09000 42.05900 1.000 38.55462 227 GLY C C 1
ATOM 6753 O O . GLY C 1 228 ? -16.17100 441.05800 42.39600 1.000 39.08890 227 GLY C O 1
ATOM 6754 N N . ASP C 1 229 ? -14.00900 441.42500 42.90300 1.000 35.36740 228 ASP C N 1
ATOM 6755 C CA . ASP C 1 229 ? -14.29300 441.82900 44.28100 1.000 39.23102 228 ASP C CA 1
ATOM 6756 C C . ASP C 1 229 ? -14.55600 443.32800 44.39200 1.000 39.48631 228 ASP C C 1
ATOM 6757 O O . ASP C 1 229 ? -13.92800 444.02600 45.18300 1.000 38.33618 228 ASP C O 1
ATOM 6762 N N . CYS C 1 230 ? -15.49200 443.84100 43.60000 1.000 37.42554 229 CYS C N 1
ATOM 6763 C CA . CYS C 1 230 ? -15.90400 445.23400 43.70200 1.000 35.33845 229 CYS C CA 1
ATOM 6764 C C . CYS C 1 230 ? -17.35500 445.31400 44.16700 1.000 37.60451 229 CYS C C 1
ATOM 6765 O O . CYS C 1 230 ? -18.12700 444.36500 44.01700 1.000 39.52053 229 CYS C O 1
ATOM 6768 N N . HIS C 1 231 ? -17.71500 446.45600 44.75300 1.000 35.68586 230 HIS C N 1
ATOM 6769 C CA . HIS C 1 231 ? -19.03000 446.63600 45.36200 1.000 35.62796 230 HIS C CA 1
ATOM 6770 C C . HIS C 1 231 ? -19.31500 448.12600 45.46000 1.000 33.79879 230 HIS C C 1
ATOM 6771 O O . HIS C 1 231 ? -18.42200 448.95900 45.30600 1.000 33.57245 230 HIS C O 1
ATOM 6778 N N . ILE C 1 232 ? -20.56400 448.45800 45.75500 1.000 36.06222 231 ILE C N 1
ATOM 6779 C CA . ILE C 1 232 ? -20.96400 449.85700 45.84700 1.000 34.63047 231 ILE C CA 1
ATOM 6780 C C . ILE C 1 232 ? -20.78400 450.34300 47.27900 1.000 35.12790 231 ILE C C 1
ATOM 6781 O O . ILE C 1 232 ? -20.87600 449.57900 48.24700 1.000 35.84114 231 ILE C O 1
ATOM 6786 N N . ILE C 1 233 ? -20.49300 451.63300 47.40400 1.000 34.85155 232 ILE C N 1
ATOM 6787 C CA . ILE C 1 233 ? -20.45500 452.33300 48.68100 1.000 36.16486 232 ILE C CA 1
ATOM 6788 C C . ILE C 1 233 ? -21.53800 453.39500 48.62500 1.000 35.75692 232 ILE C C 1
ATOM 6789 O O . ILE C 1 233 ? -21.47900 454.29900 47.78200 1.000 37.57029 232 ILE C O 1
ATOM 6794 N N . LEU C 1 234 ? -22.52900 453.29300 49.51100 1.000 38.47303 233 LEU C N 1
ATOM 6795 C CA . LEU C 1 234 ? -23.59600 454.28500 49.57500 1.000 38.15984 233 LEU C CA 1
ATOM 6796 C C . LEU C 1 234 ? -23.14500 455.42300 50.48200 1.000 39.80214 233 LEU C C 1
ATOM 6797 O O . LEU C 1 234 ? -22.82500 455.19300 51.65300 1.000 41.11809 233 LEU C O 1
ATOM 6802 N N . ARG C 1 235 ? -23.17800 456.64600 49.96400 1.000 40.15218 234 ARG C N 1
ATOM 6803 C CA . ARG C 1 235 ? -22.55800 457.80900 50.63500 1.000 42.46035 234 ARG C CA 1
ATOM 6804 C C . ARG C 1 235 ? -23.45100 459.04700 50.49700 1.000 43.98685 234 ARG C C 1
ATOM 6805 O O . ARG C 1 235 ? -22.96500 460.15100 50.74500 1.000 42.77355 234 ARG C O 1
ATOM 6813 N N . GLY C 1 236 ? -24.71500 458.85000 50.12000 1.000 43.72103 235 GLY C N 1
ATOM 6814 C CA . GLY C 1 236 ? -25.65500 459.94700 50.06600 1.000 45.21858 235 GLY C CA 1
ATOM 6815 C C . GLY C 1 236 ? -25.53800 460.77300 48.79700 1.000 49.21116 235 GLY C C 1
ATOM 6816 O O . GLY C 1 236 ? -24.65500 460.58600 47.95700 1.000 47.11881 235 GLY C O 1
ATOM 6817 N N . GLY C 1 237 ? -26.47200 461.71100 48.66200 1.000 49.46383 236 GLY C N 1
ATOM 6818 C CA . GLY C 1 237 ? -26.46500 462.65600 47.56500 1.000 51.03507 236 GLY C CA 1
ATOM 6819 C C . GLY C 1 237 ? -27.01400 463.98200 48.04000 1.000 53.78540 236 GLY C C 1
ATOM 6820 O O . GLY C 1 237 ? -26.41500 464.62700 48.90800 1.000 54.46442 236 GLY C O 1
ATOM 6821 N N . LYS C 1 238 ? -28.15200 464.40600 47.48800 1.000 52.21152 237 LYS C N 1
ATOM 6822 C CA . LYS C 1 238 ? -28.87000 465.52000 48.09300 1.000 50.46658 237 LYS C CA 1
ATOM 6823 C C . LYS C 1 238 ? -29.29200 465.15500 49.50900 1.000 52.60368 237 LYS C C 1
ATOM 6824 O O . LYS C 1 238 ? -28.96900 465.85900 50.47400 1.000 55.89354 237 LYS C O 1
ATOM 6826 N N . GLU C 1 239 ? -29.96800 464.02900 49.65300 1.000 53.78803 238 GLU C N 1
ATOM 6827 C CA . GLU C 1 239 ? -30.39500 463.49800 50.93000 1.000 51.38774 238 GLU C CA 1
ATOM 6828 C C . GLU C 1 239 ? -29.63900 462.21300 51.23900 1.000 51.62987 238 GLU C C 1
ATOM 6829 O O . GLU C 1 239 ? -29.04700 461.59300 50.34800 1.000 49.38750 238 GLU C O 1
ATOM 6831 N N . PRO C 1 240 ? -29.61300 461.80000 52.50200 1.000 49.86651 239 PRO C N 1
ATOM 6832 C CA . PRO C 1 240 ? -29.00900 460.50900 52.84800 1.000 48.73742 239 PRO C CA 1
ATOM 6833 C C . PRO C 1 240 ? -29.66800 459.34900 52.11500 1.000 50.08232 239 PRO C C 1
ATOM 6834 O O . PRO C 1 240 ? -30.86300 459.37200 51.81000 1.000 50.89294 239 PRO C O 1
ATOM 6838 N N . ASN C 1 241 ? -28.87100 458.31100 51.83900 1.000 45.72917 240 ASN C N 1
ATOM 6839 C CA . ASN C 1 241 ? -29.39300 457.12200 51.17200 1.000 48.08998 240 ASN C CA 1
ATOM 6840 C C . ASN C 1 241 ? -29.00800 455.85100 51.91800 1.000 46.21870 240 ASN C C 1
ATOM 6841 O O . ASN C 1 241 ? -28.77000 454.80900 51.30100 1.000 46.64243 240 ASN C O 1
ATOM 6846 N N . TYR C 1 242 ? -28.96500 455.91500 53.25200 1.000 46.08184 241 TYR C N 1
ATOM 6847 C CA . TYR C 1 242 ? -28.63500 454.75000 54.06600 1.000 46.82140 241 TYR C CA 1
ATOM 6848 C C . TYR C 1 242 ? -29.86200 453.97800 54.54900 1.000 48.30053 241 TYR C C 1
ATOM 6849 O O . TYR C 1 242 ? -29.71500 452.83400 54.99800 1.000 47.84521 241 TYR C O 1
ATOM 6858 N N . SER C 1 243 ? -31.05200 454.57500 54.47900 1.000 48.75321 242 SER C N 1
ATOM 6859 C CA . SER C 1 243 ? -32.26200 453.94800 55.00400 1.000 52.54314 242 SER C CA 1
ATOM 6860 C C . SER C 1 243 ? -32.59500 452.65400 54.25700 1.000 51.20088 242 SER C C 1
ATOM 6861 O O . SER C 1 243 ? -32.18300 452.43600 53.11300 1.000 49.96915 242 SER C O 1
ATOM 6864 N N . ALA C 1 244 ? -33.38600 451.80000 54.91700 1.000 50.68766 243 ALA C N 1
ATOM 6865 C CA . ALA C 1 244 ? -33.71600 450.49800 54.34100 1.000 50.62975 243 ALA C CA 1
ATOM 6866 C C . ALA C 1 244 ? -34.50400 450.62800 53.04100 1.000 50.90347 243 ALA C C 1
ATOM 6867 O O . ALA C 1 244 ? -34.46600 449.71900 52.20100 1.000 51.40616 243 ALA C O 1
ATOM 6869 N N . LYS C 1 245 ? -35.21800 451.73900 52.84700 1.000 53.09321 244 LYS C N 1
ATOM 6870 C CA . LYS C 1 245 ? -35.86800 451.97200 51.56000 1.000 53.61695 244 LYS C CA 1
ATOM 6871 C C . LYS C 1 245 ? -34.82900 452.14700 50.46300 1.000 51.08507 244 LYS C C 1
ATOM 6872 O O . LYS C 1 245 ? -34.89000 451.49200 49.41500 1.000 50.45605 244 LYS C O 1
ATOM 6874 N N . HIS C 1 246 ? -33.85800 453.03300 50.69900 1.000 52.44576 245 HIS C N 1
ATOM 6875 C CA . HIS C 1 246 ? -32.78100 453.24000 49.73800 1.000 49.52173 245 HIS C CA 1
ATOM 6876 C C . HIS C 1 246 ? -31.99500 451.95500 49.51700 1.000 47.26883 245 HIS C C 1
ATOM 6877 O O . HIS C 1 246 ? -31.62800 451.62800 48.38200 1.000 47.10038 245 HIS C O 1
ATOM 6884 N N . VAL C 1 247 ? -31.73200 451.21200 50.59400 1.000 46.51084 246 VAL C N 1
ATOM 6885 C CA . VAL C 1 247 ? -31.01800 449.94500 50.47800 1.000 48.59004 246 VAL C CA 1
ATOM 6886 C C . VAL C 1 247 ? -31.79900 448.97100 49.60600 1.000 48.26368 246 VAL C C 1
ATOM 6887 O O . VAL C 1 247 ? -31.22400 448.26900 48.76300 1.000 49.97968 246 VAL C O 1
ATOM 6891 N N . ALA C 1 248 ? -33.12200 448.91900 49.78400 1.000 47.11091 247 ALA C N 1
ATOM 6892 C CA . ALA C 1 248 ? -33.95000 448.07200 48.93100 1.000 47.99786 247 ALA C CA 1
ATOM 6893 C C . ALA C 1 248 ? -33.85600 448.50500 47.47400 1.000 46.79245 247 ALA C C 1
ATOM 6894 O O . ALA C 1 248 ? -33.69100 447.67300 46.57600 1.000 47.02143 247 ALA C O 1
ATOM 6896 N N . GLU C 1 249 ? -33.96000 449.81100 47.22400 1.000 46.73192 248 GLU C N 1
ATOM 6897 C CA . GLU C 1 249 ? -33.80000 450.32900 45.87000 1.000 47.57939 248 GLU C CA 1
ATOM 6898 C C . GLU C 1 249 ? -32.46600 449.91300 45.26200 1.000 48.01628 248 GLU C C 1
ATOM 6899 O O . GLU C 1 249 ? -32.39700 449.54800 44.08200 1.000 46.91615 248 GLU C O 1
ATOM 6905 N N . VAL C 1 250 ? -31.39200 449.96400 46.05200 1.000 47.99260 249 VAL C N 1
ATOM 6906 C CA . VAL C 1 250 ? -30.07000 449.65400 45.51700 1.000 47.52675 249 VAL C CA 1
ATOM 6907 C C . VAL C 1 250 ? -29.92800 448.16100 45.26000 1.000 45.53967 249 VAL C C 1
ATOM 6908 O O . VAL C 1 250 ? -29.39400 447.74900 44.22300 1.000 45.87655 249 VAL C O 1
ATOM 6912 N N . LYS C 1 251 ? -30.38700 447.32500 46.19700 1.000 47.32673 250 LYS C N 1
ATOM 6913 C CA . LYS C 1 251 ? -30.32000 445.88100 45.98500 1.000 48.86375 250 LYS C CA 1
ATOM 6914 C C . LYS C 1 251 ? -31.07300 445.48100 44.72200 1.000 48.68215 250 LYS C C 1
ATOM 6915 O O . LYS C 1 251 ? -30.62300 444.60800 43.97000 1.000 48.40054 250 LYS C O 1
ATOM 6921 N N . GLU C 1 252 ? -32.22100 446.11300 44.47100 1.000 49.16642 251 GLU C N 1
ATOM 6922 C CA . GLU C 1 252 ? -32.98200 445.80500 43.26400 1.000 50.87452 251 GLU C CA 1
ATOM 6923 C C . GLU C 1 252 ? -32.23000 446.25400 42.01900 1.000 47.68466 251 GLU C C 1
ATOM 6924 O O . GLU C 1 252 ? -32.13000 445.50700 41.04000 1.000 48.11630 251 GLU C O 1
ATOM 6930 N N . GLY C 1 253 ? -31.69000 447.47500 42.04300 1.000 49.55068 252 GLY C N 1
ATOM 6931 C CA . GLY C 1 253 ? -30.89000 447.94300 40.92300 1.000 47.05827 252 GLY C CA 1
ATOM 6932 C C . GLY C 1 253 ? -29.67000 447.07700 40.67600 1.000 47.24514 252 GLY C C 1
ATOM 6933 O O . GLY C 1 253 ? -29.28400 446.84600 39.52600 1.000 45.19489 252 GLY C O 1
ATOM 6934 N N . LEU C 1 254 ? -29.04400 446.58600 41.75300 1.000 47.39252 253 LEU C N 1
ATOM 6935 C CA . LEU C 1 254 ? -27.93100 445.65400 41.60400 1.000 46.92142 253 LEU C CA 1
ATOM 6936 C C . LEU C 1 254 ? -28.38400 444.35700 40.94700 1.000 48.27684 253 LEU C C 1
ATOM 6937 O O . LEU C 1 254 ? -27.69300 443.82000 40.07300 1.000 47.12933 253 LEU C O 1
ATOM 6942 N N . ASN C 1 255 ? -29.54500 443.83800 41.35900 1.000 48.18736 254 ASN C N 1
ATOM 6943 C CA . ASN C 1 255 ? -30.06500 442.60600 40.77000 1.000 50.19023 254 ASN C CA 1
ATOM 6944 C C . ASN C 1 255 ? -30.34400 442.77700 39.28400 1.000 49.38224 254 ASN C C 1
ATOM 6945 O O . ASN C 1 255 ? -29.95300 441.93200 38.47000 1.000 52.78001 254 ASN C O 1
ATOM 6950 N N . LYS C 1 256 ? -31.00900 443.87100 38.91100 1.000 49.14800 255 LYS C N 1
ATOM 6951 C CA . LYS C 1 256 ? -31.26600 444.14200 37.50000 1.000 48.80848 255 LYS C CA 1
ATOM 6952 C C . LYS C 1 256 ? -29.97500 444.07600 36.69000 1.000 49.19011 255 LYS C C 1
ATOM 6953 O O . LYS C 1 256 ? -29.91200 443.40900 35.65100 1.000 50.33761 255 LYS C O 1
ATOM 6955 N N . ALA C 1 257 ? -28.91700 444.72900 37.17600 1.000 49.00061 256 ALA C N 1
ATOM 6956 C CA . ALA C 1 257 ? -27.63100 444.72400 36.48500 1.000 48.18736 256 ALA C CA 1
ATOM 6957 C C . ALA C 1 257 ? -26.89400 443.40100 36.59300 1.000 47.46885 256 ALA C C 1
ATOM 6958 O O . ALA C 1 257 ? -25.78200 443.30000 36.06100 1.000 46.77929 256 ALA C O 1
ATOM 6960 N N . GLY C 1 258 ? -27.45900 442.40400 37.27100 1.000 47.72677 257 GLY C N 1
ATOM 6961 C CA . GLY C 1 258 ? -26.81300 441.10800 37.36600 1.000 48.69531 257 GLY C CA 1
ATOM 6962 C C . GLY C 1 258 ? -25.62700 441.06500 38.29800 1.000 47.00300 257 GLY C C 1
ATOM 6963 O O . GLY C 1 258 ? -24.72700 440.24200 38.10700 1.000 50.11127 257 GLY C O 1
ATOM 6964 N N . LEU C 1 259 ? -25.60200 441.92800 39.30900 1.000 46.62401 258 LEU C N 1
ATOM 6965 C CA . LEU C 1 259 ? -24.55300 442.02100 40.30600 1.000 47.05301 258 LEU C CA 1
ATOM 6966 C C . LEU C 1 259 ? -25.06500 441.55300 41.66600 1.000 45.41071 258 LEU C C 1
ATOM 6967 O O . LEU C 1 259 ? -26.26300 441.66400 41.94500 1.000 47.29251 258 LEU C O 1
ATOM 6972 N N . PRO C 1 260 ? -24.18700 441.03100 42.53100 1.000 48.41896 259 PRO C N 1
ATOM 6973 C CA . PRO C 1 260 ? -24.61700 440.64800 43.88400 1.000 48.51634 259 PRO C CA 1
ATOM 6974 C C . PRO C 1 260 ? -25.25000 441.82100 44.61900 1.000 48.67689 259 PRO C C 1
ATOM 6975 O O . PRO C 1 260 ? -24.76700 442.95400 44.55500 1.000 49.96389 259 PRO C O 1
ATOM 6979 N N . ALA C 1 261 ? -26.35600 441.54000 45.31100 1.000 47.27935 260 ALA C N 1
ATOM 6980 C CA . ALA C 1 261 ? -27.15000 442.58700 45.95300 1.000 46.84509 260 ALA C CA 1
ATOM 6981 C C . ALA C 1 261 ? -26.58900 442.86300 47.34700 1.000 47.86627 260 ALA C C 1
ATOM 6982 O O . ALA C 1 261 ? -27.19200 442.56300 48.37800 1.000 48.86112 260 ALA C O 1
ATOM 6984 N N . GLN C 1 262 ? -25.39800 443.44800 47.35800 1.000 47.03195 261 GLN C N 1
ATOM 6985 C CA . GLN C 1 262 ? -24.69300 443.76400 48.58900 1.000 46.70297 261 GLN C CA 1
ATOM 6986 C C . GLN C 1 262 ? -24.24000 445.21400 48.54100 1.000 45.04751 261 GLN C C 1
ATOM 6987 O O . GLN C 1 262 ? -23.96900 445.75500 47.46500 1.000 41.89713 261 GLN C O 1
ATOM 6993 N N . VAL C 1 263 ? -24.18200 445.85000 49.71400 1.000 45.11594 262 VAL C N 1
ATOM 6994 C CA . VAL C 1 263 ? -23.80400 447.25500 49.81600 1.000 44.13950 262 VAL C CA 1
ATOM 6995 C C . VAL C 1 263 ? -22.84000 447.44500 50.98100 1.000 43.99212 262 VAL C C 1
ATOM 6996 O O . VAL C 1 263 ? -22.83300 446.67600 51.94800 1.000 42.06031 262 VAL C O 1
ATOM 7000 N N . MET C 1 264 ? -21.99300 448.46100 50.85300 1.000 40.47854 263 MET C N 1
ATOM 7001 C CA . MET C 1 264 ? -21.31200 449.09500 51.97300 1.000 39.37577 263 MET C CA 1
ATOM 7002 C C . MET C 1 264 ? -21.95700 450.45400 52.17500 1.000 37.81243 263 MET C C 1
ATOM 7003 O O . MET C 1 264 ? -22.31300 451.12700 51.20000 1.000 39.45736 263 MET C O 1
ATOM 7008 N N . ILE C 1 265 ? -22.16900 450.83700 53.43500 1.000 38.37039 264 ILE C N 1
ATOM 7009 C CA . ILE C 1 265 ? -22.78800 452.11500 53.76300 1.000 40.48380 264 ILE C CA 1
ATOM 7010 C C . ILE C 1 265 ? -21.75700 453.01700 54.41500 1.000 41.07598 264 ILE C C 1
ATOM 7011 O O . ILE C 1 265 ? -21.15900 452.65500 55.43600 1.000 40.45748 264 ILE C O 1
ATOM 7016 N N . ASP C 1 266 ? -21.58600 454.20500 53.85000 1.000 39.05205 265 ASP C N 1
ATOM 7017 C CA . ASP C 1 266 ? -20.71400 455.22400 54.41100 1.000 42.55773 265 ASP C CA 1
ATOM 7018 C C . ASP C 1 266 ? -21.54000 456.08400 55.36500 1.000 42.18927 265 ASP C C 1
ATOM 7019 O O . ASP C 1 266 ? -22.48100 456.76000 54.93400 1.000 42.33139 265 ASP C O 1
ATOM 7024 N N . PHE C 1 267 ? -21.18800 456.05800 56.65800 1.000 40.34168 266 PHE C N 1
ATOM 7025 C CA . PHE C 1 267 ? -21.94300 456.81300 57.66000 1.000 42.04978 266 PHE C CA 1
ATOM 7026 C C . PHE C 1 267 ? -21.69900 458.31300 57.56800 1.000 41.29706 266 PHE C C 1
ATOM 7027 O O . PHE C 1 267 ? -22.47900 459.08900 58.12800 1.000 42.78671 266 PHE C O 1
ATOM 7035 N N . SER C 1 268 ? -20.64100 458.74000 56.88500 1.000 42.87356 267 SER C N 1
ATOM 7036 C CA . SER C 1 268 ? -20.22100 460.12800 56.88500 1.000 44.78432 267 SER C CA 1
ATOM 7037 C C . SER C 1 268 ? -20.65200 460.82300 55.59200 1.000 48.23999 267 SER C C 1
ATOM 7038 O O . SER C 1 268 ? -21.52000 460.32700 54.86500 1.000 47.62676 267 SER C O 1
ATOM 7041 N N . HIS C 1 269 ? -20.05000 461.97800 55.30700 1.000 48.06366 268 HIS C N 1
ATOM 7042 C CA . HIS C 1 269 ? -20.24400 462.74400 54.06300 1.000 48.38738 268 HIS C CA 1
ATOM 7043 C C . HIS C 1 269 ? -21.72800 463.08000 53.92200 1.000 49.43487 268 HIS C C 1
ATOM 7044 O O . HIS C 1 269 ? -22.34800 463.52100 54.90400 1.000 50.60870 268 HIS C O 1
ATOM 7051 N N . ALA C 1 270 ? -22.33700 462.89600 52.74700 1.000 48.61636 269 ALA C N 1
ATOM 7052 C CA . ALA C 1 270 ? -23.72200 463.31800 52.55200 1.000 47.80836 269 ALA C CA 1
ATOM 7053 C C . ALA C 1 270 ? -24.71100 462.50900 53.38600 1.000 48.92955 269 ALA C C 1
ATOM 7054 O O . ALA C 1 270 ? -25.83300 462.97800 53.61600 1.000 53.06426 269 ALA C O 1
ATOM 7056 N N . ASN C 1 271 ? -24.33200 461.31400 53.84800 1.000 47.27146 270 ASN C N 1
ATOM 7057 C CA . ASN C 1 271 ? -25.24900 460.53400 54.67600 1.000 45.05277 270 ASN C CA 1
ATOM 7058 C C . ASN C 1 271 ? -25.40500 461.13500 56.06700 1.000 49.86914 270 ASN C C 1
ATOM 7059 O O . ASN C 1 271 ? -26.46200 460.98400 56.69200 1.000 50.28761 270 ASN C O 1
ATOM 7064 N N . SER C 1 272 ? -24.37200 461.80900 56.56700 1.000 47.96628 271 SER C N 1
ATOM 7065 C CA . SER C 1 272 ? -24.42800 462.49200 57.85100 1.000 50.44552 271 SER C CA 1
ATOM 7066 C C . SER C 1 272 ? -24.72100 463.97900 57.70600 1.000 52.48787 271 SER C C 1
ATOM 7067 O O . SER C 1 272 ? -24.70800 464.70100 58.70900 1.000 54.25124 271 SER C O 1
ATOM 7070 N N . SER C 1 273 ? -24.98200 464.44900 56.48300 1.000 52.54577 272 SER C N 1
ATOM 7071 C CA . SER C 1 273 ? -25.14400 465.87300 56.19800 1.000 55.24610 272 SER C CA 1
ATOM 7072 C C . SER C 1 273 ? -23.89700 466.66900 56.58700 1.000 55.71457 272 SER C C 1
ATOM 7073 O O . SER C 1 273 ? -23.99500 467.84000 56.96300 1.000 60.12826 272 SER C O 1
ATOM 7076 N N . LYS C 1 274 ? -22.72000 466.03300 56.49300 1.000 53.34587 273 LYS C N 1
ATOM 7077 C CA . LYS C 1 274 ? -21.42300 466.63100 56.83600 1.000 53.01425 273 LYS C CA 1
ATOM 7078 C C . LYS C 1 274 ? -21.31300 466.99800 58.32100 1.000 56.38308 273 LYS C C 1
ATOM 7079 O O . LYS C 1 274 ? -20.65000 467.98000 58.67500 1.000 56.16726 273 LYS C O 1
ATOM 7081 N N . GLN C 1 275 ? -21.93900 466.21100 59.20300 1.000 53.26165 274 GLN C N 1
ATOM 7082 C CA . GLN C 1 275 ? -21.92700 466.45700 60.64600 1.000 50.96664 274 GLN C CA 1
ATOM 7083 C C . GLN C 1 275 ? -21.52400 465.17000 61.35200 1.000 50.77714 274 GLN C C 1
ATOM 7084 O O . GLN C 1 275 ? -22.26600 464.18500 61.30800 1.000 50.47974 274 GLN C O 1
ATOM 7090 N N . PHE C 1 276 ? -20.36400 465.17800 62.02000 1.000 49.96652 275 PHE C N 1
ATOM 7091 C CA . PHE C 1 276 ? -19.76700 463.90200 62.40800 1.000 49.85598 275 PHE C CA 1
ATOM 7092 C C . PHE C 1 276 ? -20.59900 463.15300 63.43400 1.000 48.11366 275 PHE C C 1
ATOM 7093 O O . PHE C 1 276 ? -20.57300 461.91800 63.44700 1.000 48.19788 275 PHE C O 1
ATOM 7101 N N . LYS C 1 277 ? -21.30800 463.85900 64.32200 1.000 49.02956 276 LYS C N 1
ATOM 7102 C CA . LYS C 1 277 ? -22.10600 463.14700 65.31600 1.000 51.14034 276 LYS C CA 1
ATOM 7103 C C . LYS C 1 277 ? -23.26100 462.39600 64.66400 1.000 49.93757 276 LYS C C 1
ATOM 7104 O O . LYS C 1 277 ? -23.64700 461.32400 65.14400 1.000 52.96951 276 LYS C O 1
ATOM 7106 N N . LYS C 1 278 ? -23.80200 462.92700 63.56000 1.000 49.06641 277 LYS C N 1
ATOM 7107 C CA . LYS C 1 278 ? -24.87000 462.23900 62.84000 1.000 50.43763 277 LYS C CA 1
ATOM 7108 C C . LYS C 1 278 ? -24.42100 460.86400 62.35200 1.000 49.90862 277 LYS C C 1
ATOM 7109 O O . LYS C 1 278 ? -25.26600 460.01000 62.06100 1.000 47.99260 277 LYS C O 1
ATOM 7115 N N . GLN C 1 279 ? -23.10400 460.63300 62.26800 1.000 48.05576 278 GLN C N 1
ATOM 7116 C CA . GLN C 1 279 ? -22.58400 459.29200 62.01200 1.000 46.66875 278 GLN C CA 1
ATOM 7117 C C . GLN C 1 279 ? -23.08200 458.30700 63.06400 1.000 47.52412 278 GLN C C 1
ATOM 7118 O O . GLN C 1 279 ? -23.29100 457.12100 62.77700 1.000 46.51347 278 GLN C O 1
ATOM 7124 N N . MET C 1 280 ? -23.25700 458.78200 64.30200 1.000 47.43990 279 MET C N 1
ATOM 7125 C CA . MET C 1 280 ? -23.80500 457.94400 65.36300 1.000 48.57951 279 MET C CA 1
ATOM 7126 C C . MET C 1 280 ? -25.26800 457.60900 65.08000 1.000 48.80848 279 MET C C 1
ATOM 7127 O O . MET C 1 280 ? -25.73000 456.49600 65.36400 1.000 47.03985 279 MET C O 1
ATOM 7132 N N . ASP C 1 281 ? -26.00800 458.56500 64.51300 1.000 50.13233 280 ASP C N 1
ATOM 7133 C CA . ASP C 1 281 ? -27.40000 458.32100 64.14800 1.000 50.10074 280 ASP C CA 1
ATOM 7134 C C . ASP C 1 281 ? -27.50400 457.35500 62.97700 1.000 50.05074 280 ASP C C 1
ATOM 7135 O O . ASP C 1 281 ? -28.36700 456.46800 62.97300 1.000 49.26380 280 ASP C O 1
ATOM 7140 N N . VAL C 1 282 ? -26.64000 457.52100 61.96600 1.000 46.01078 281 VAL C N 1
ATOM 7141 C CA . VAL C 1 282 ? -26.62600 456.57400 60.85800 1.000 48.21631 281 VAL C CA 1
ATOM 7142 C C . VAL C 1 282 ? -26.30700 455.18200 61.38100 1.000 47.10038 281 VAL C C 1
ATOM 7143 O O . VAL C 1 282 ? -26.86900 454.18000 60.92100 1.000 48.03471 281 VAL C O 1
ATOM 7147 N N . CYS C 1 283 ? -25.40300 455.10400 62.35900 1.000 46.69507 282 CYS C N 1
ATOM 7148 C CA . CYS C 1 283 ? -25.04200 453.82500 62.95800 1.000 46.42925 282 CYS C CA 1
ATOM 7149 C C . CYS C 1 283 ? -26.26100 453.12800 63.54800 1.000 49.39013 282 CYS C C 1
ATOM 7150 O O . CYS C 1 283 ? -26.49100 451.93700 63.30300 1.000 49.52436 282 CYS C O 1
ATOM 7153 N N . ALA C 1 284 ? -27.05100 453.86000 64.33600 1.000 48.80059 283 ALA C N 1
ATOM 7154 C CA . ALA C 1 284 ? -28.23500 453.27000 64.95100 1.000 50.18233 283 ALA C CA 1
ATOM 7155 C C . ALA C 1 284 ? -29.18000 452.71700 63.89200 1.000 50.70082 283 ALA C C 1
ATOM 7156 O O . ALA C 1 284 ? -29.63200 451.57000 63.98300 1.000 52.24311 283 ALA C O 1
ATOM 7158 N N . ASP C 1 285 ? -29.46800 453.51700 62.86500 1.000 48.33474 284 ASP C N 1
ATOM 7159 C CA . ASP C 1 285 ? -30.35900 453.07300 61.80000 1.000 49.01904 284 ASP C CA 1
ATOM 7160 C C . ASP C 1 285 ? -29.82000 451.82600 61.10700 1.000 50.59291 284 ASP C C 1
ATOM 7161 O O . ASP C 1 285 ? -30.54500 450.84100 60.92600 1.000 50.08232 284 ASP C O 1
ATOM 7166 N N . VAL C 1 286 ? -28.54200 451.85100 60.71500 1.000 47.96891 285 VAL C N 1
ATOM 7167 C CA . VAL C 1 286 ? -27.94700 450.71800 60.01300 1.000 47.78994 285 VAL C CA 1
ATOM 7168 C C . VAL C 1 286 ? -27.91100 449.47900 60.90400 1.000 48.63478 285 VAL C C 1
ATOM 7169 O O . VAL C 1 286 ? -28.15100 448.35600 60.43800 1.000 49.54278 285 VAL C O 1
ATOM 7173 N N . CYS C 1 287 ? -27.59700 449.65300 62.19300 1.000 48.68478 286 CYS C N 1
ATOM 7174 C CA . CYS C 1 287 ? -27.59600 448.51300 63.10900 1.000 49.86387 286 CYS C CA 1
ATOM 7175 C C . CYS C 1 287 ? -28.96800 447.85300 63.18500 1.000 52.24837 286 CYS C C 1
ATOM 7176 O O . CYS C 1 287 ? -29.07300 446.62200 63.25900 1.000 53.80908 286 CYS C O 1
ATOM 7179 N N . GLN C 1 288 ? -30.03100 448.65500 63.18000 1.000 52.24047 287 GLN C N 1
ATOM 7180 C CA . GLN C 1 288 ? -31.37400 448.08700 63.24100 1.000 54.43284 287 GLN C CA 1
ATOM 7181 C C . GLN C 1 288 ? -31.73900 447.37500 61.94100 1.000 53.95121 287 GLN C C 1
ATOM 7182 O O . GLN C 1 288 ? -32.47300 446.38100 61.97100 1.000 52.81949 287 GLN C O 1
ATOM 7188 N N . GLN C 1 289 ? -31.22800 447.84900 60.79700 1.000 51.61672 288 GLN C N 1
ATOM 7189 C CA . GLN C 1 289 ? -31.39100 447.09700 59.55800 1.000 51.16140 288 GLN C CA 1
ATOM 7190 C C . GLN C 1 289 ? -30.67200 445.75900 59.65100 1.000 53.38535 288 GLN C C 1
ATOM 7191 O O . GLN C 1 289 ? -31.22300 444.71400 59.28600 1.000 52.53261 288 GLN C O 1
ATOM 7197 N N . ILE C 1 290 ? -29.42900 445.77700 60.13600 1.000 53.06689 289 ILE C N 1
ATOM 7198 C CA . ILE C 1 290 ? -28.66100 444.54400 60.27300 1.000 53.28534 289 ILE C CA 1
ATOM 7199 C C . ILE C 1 290 ? -29.34300 443.60200 61.25600 1.000 53.85119 289 ILE C C 1
ATOM 7200 O O . ILE C 1 290 ? -29.59600 442.43300 60.94700 1.000 55.37243 289 ILE C O 1
ATOM 7205 N N . ALA C 1 291 ? -29.64200 444.09800 62.46100 1.000 52.19047 290 ALA C N 1
ATOM 7206 C CA . ALA C 1 291 ? -30.28300 443.25900 63.47200 1.000 55.87775 290 ALA C CA 1
ATOM 7207 C C . ALA C 1 291 ? -31.66200 442.78700 63.02400 1.000 56.44098 290 ALA C C 1
ATOM 7208 O O . ALA C 1 291 ? -32.10600 441.70600 63.42700 1.000 58.58071 290 ALA C O 1
ATOM 7210 N N . GLY C 1 292 ? -32.34900 443.57700 62.19500 1.000 56.65416 291 GLY C N 1
ATOM 7211 C CA . GLY C 1 292 ? -33.61700 443.14500 61.62900 1.000 56.04883 291 GLY C CA 1
ATOM 7212 C C . GLY C 1 292 ? -33.48900 442.03500 60.60500 1.000 59.42818 291 GLY C C 1
ATOM 7213 O O . GLY C 1 292 ? -34.49300 441.39800 60.27000 1.000 61.77320 291 GLY C O 1
ATOM 7214 N N . GLY C 1 293 ? -32.28300 441.79800 60.08900 1.000 54.39073 292 GLY C N 1
ATOM 7215 C CA . GLY C 1 293 ? -32.03800 440.66500 59.21500 1.000 58.58860 292 GLY C CA 1
ATOM 7216 C C . GLY C 1 293 ? -31.44700 441.00500 57.86000 1.000 55.94618 292 GLY C C 1
ATOM 7217 O O . GLY C 1 293 ? -31.35600 440.13300 56.99000 1.000 60.96257 292 GLY C O 1
ATOM 7218 N N . GLU C 1 294 ? -31.04000 442.25700 57.65900 1.000 56.92788 293 GLU C N 1
ATOM 7219 C CA . GLU C 1 294 ? -30.51600 442.67600 56.36100 1.000 53.38798 293 GLU C CA 1
ATOM 7220 C C . GLU C 1 294 ? -29.12700 442.08600 56.14400 1.000 54.61707 293 GLU C C 1
ATOM 7221 O O . GLU C 1 294 ? -28.16200 442.49700 56.79500 1.000 55.84091 293 GLU C O 1
ATOM 7227 N N . LYS C 1 295 ? -29.02100 441.12600 55.22700 1.000 52.63263 294 LYS C N 1
ATOM 7228 C CA . LYS C 1 295 ? -27.74000 440.52400 54.88700 1.000 52.95635 294 LYS C CA 1
ATOM 7229 C C . LYS C 1 295 ? -27.02700 441.24600 53.74800 1.000 49.10852 294 LYS C C 1
ATOM 7230 O O . LYS C 1 295 ? -25.85200 440.96500 53.49300 1.000 49.59016 294 LYS C O 1
ATOM 7232 N N . ALA C 1 296 ? -27.70100 442.17500 53.06900 1.000 49.77176 295 ALA C N 1
ATOM 7233 C CA . ALA C 1 296 ? -27.07400 442.86200 51.94700 1.000 48.32158 295 ALA C CA 1
ATOM 7234 C C . ALA C 1 296 ? -26.02600 443.86300 52.40800 1.000 48.26631 295 ALA C C 1
ATOM 7235 O O . ALA C 1 296 ? -25.10700 444.18800 51.64700 1.000 46.46873 295 ALA C O 1
ATOM 7237 N N . ILE C 1 297 ? -26.15400 444.37800 53.62900 1.000 48.76111 296 ILE C N 1
ATOM 7238 C CA . ILE C 1 297 ? -25.18600 445.32300 54.18300 1.000 48.07682 296 ILE C CA 1
ATOM 7239 C C . ILE C 1 297 ? -23.95300 444.52200 54.58900 1.000 46.05026 296 ILE C C 1
ATOM 7240 O O . ILE C 1 297 ? -23.90700 443.92900 55.66900 1.000 47.71098 296 ILE C O 1
ATOM 7245 N N . ILE C 1 298 ? -22.94600 444.48600 53.70500 1.000 44.43954 297 ILE C N 1
ATOM 7246 C CA . ILE C 1 298 ? -21.74200 443.70200 53.96600 1.000 46.32134 297 ILE C CA 1
ATOM 7247 C C . ILE C 1 298 ? -20.63400 444.52900 54.60000 1.000 45.01592 297 ILE C C 1
ATOM 7248 O O . ILE C 1 298 ? -19.61400 443.96200 55.01900 1.000 43.78946 297 ILE C O 1
ATOM 7253 N N . GLY C 1 299 ? -20.79300 445.84100 54.68500 1.000 41.97082 298 GLY C N 1
ATOM 7254 C CA . GLY C 1 299 ? -19.72600 446.66800 55.20100 1.000 44.06055 298 GLY C CA 1
ATOM 7255 C C . GLY C 1 299 ? -20.19900 448.06800 55.50100 1.000 42.17874 298 GLY C C 1
ATOM 7256 O O . GLY C 1 299 ? -21.26600 448.49500 55.05700 1.000 41.42865 298 GLY C O 1
ATOM 7257 N N . VAL C 1 300 ? -19.38100 448.78300 56.27300 1.000 39.28103 299 VAL C N 1
ATOM 7258 C CA . VAL C 1 300 ? -19.65000 450.16900 56.62300 1.000 37.94139 299 VAL C CA 1
ATOM 7259 C C . VAL C 1 300 ? -18.33900 450.94300 56.60700 1.000 39.21260 299 VAL C C 1
ATOM 7260 O O . VAL C 1 300 ? -17.25400 450.37600 56.73800 1.000 40.28378 299 VAL C O 1
ATOM 7264 N N . MET C 1 301 ? -18.46500 452.25900 56.47700 1.000 39.67844 300 MET C N 1
ATOM 7265 C CA . MET C 1 301 ? -17.33600 453.17700 56.44700 1.000 39.21786 300 MET C CA 1
ATOM 7266 C C . MET C 1 301 ? -17.59700 454.30900 57.42700 1.000 40.52065 300 MET C C 1
ATOM 7267 O O . MET C 1 301 ? -18.66200 454.93600 57.38600 1.000 40.33378 300 MET C O 1
ATOM 7272 N N . VAL C 1 302 ? -16.62100 454.57800 58.29600 1.000 38.18879 301 VAL C N 1
ATOM 7273 C CA . VAL C 1 302 ? -16.76600 455.53900 59.38400 1.000 39.12048 301 VAL C CA 1
ATOM 7274 C C . VAL C 1 302 ? -15.52700 456.42400 59.43500 1.000 39.25471 301 VAL C C 1
ATOM 7275 O O . VAL C 1 302 ? -14.39700 455.92700 59.35100 1.000 39.08890 301 VAL C O 1
ATOM 7279 N N . GLU C 1 303 ? -15.74000 457.73400 59.56300 1.000 39.02836 302 GLU C N 1
ATOM 7280 C CA . GLU C 1 303 ? -14.64700 458.68400 59.73900 1.000 40.32062 302 GLU C CA 1
ATOM 7281 C C . GLU C 1 303 ? -14.44300 458.90000 61.24200 1.000 40.19166 302 GLU C C 1
ATOM 7282 O O . GLU C 1 303 ? -15.31600 459.44900 61.92600 1.000 41.03650 302 GLU C O 1
ATOM 7288 N N . SER C 1 304 ? -13.28600 458.46700 61.74200 1.000 40.33115 303 SER C N 1
ATOM 7289 C CA . SER C 1 304 ? -12.98400 458.31100 63.16300 1.000 41.52603 303 SER C CA 1
ATOM 7290 C C . SER C 1 304 ? -11.55300 458.75100 63.45800 1.000 41.48392 303 SER C C 1
ATOM 7291 O O . SER C 1 304 ? -10.63600 458.39600 62.72100 1.000 40.59697 303 SER C O 1
ATOM 7294 N N . HIS C 1 305 ? -11.34800 459.49400 64.55100 1.000 42.47878 304 HIS C N 1
ATOM 7295 C CA . HIS C 1 305 ? -10.00100 459.89600 64.95500 1.000 42.58669 304 HIS C CA 1
ATOM 7296 C C . HIS C 1 305 ? -9.89600 459.81600 66.47100 1.000 43.99475 304 HIS C C 1
ATOM 7297 O O . HIS C 1 305 ? -10.88000 459.54000 67.16300 1.000 44.85538 304 HIS C O 1
ATOM 7304 N N . LEU C 1 306 ? -8.68800 460.07700 66.99100 1.000 44.26320 305 LEU C N 1
ATOM 7305 C CA . LEU C 1 306 ? -8.48200 460.04400 68.44000 1.000 45.63442 305 LEU C CA 1
ATOM 7306 C C . LEU C 1 306 ? -9.34500 461.08800 69.14000 1.000 46.58716 305 LEU C C 1
ATOM 7307 O O . LEU C 1 306 ? -9.93500 460.81200 70.19400 1.000 47.75309 305 LEU C O 1
ATOM 7312 N N . VAL C 1 307 ? -9.43400 462.28400 68.56900 1.000 46.15027 306 VAL C N 1
ATOM 7313 C CA . VAL C 1 307 ? -10.22000 463.38700 69.10200 1.000 46.97142 306 VAL C CA 1
ATOM 7314 C C . VAL C 1 307 ? -11.24000 463.80500 68.05000 1.000 46.20291 306 VAL C C 1
ATOM 7315 O O . VAL C 1 307 ? -10.91700 463.89400 66.85800 1.000 44.98960 306 VAL C O 1
ATOM 7319 N N . GLU C 1 308 ? -12.47000 464.07500 68.49200 1.000 46.95300 307 GLU C N 1
ATOM 7320 C CA . GLU C 1 308 ? -13.55600 464.37500 67.56600 1.000 46.33713 307 GLU C CA 1
ATOM 7321 C C . GLU C 1 308 ? -13.38000 465.74900 66.91800 1.000 46.27397 307 GLU C C 1
ATOM 7322 O O . GLU C 1 308 ? -12.62100 466.60500 67.38800 1.000 47.38989 307 GLU C O 1
ATOM 7328 N N . GLY C 1 309 ? -14.11600 465.96000 65.82500 1.000 45.05277 308 GLY C N 1
ATOM 7329 C CA . GLY C 1 309 ? -14.15300 467.25800 65.15400 1.000 46.74245 308 GLY C CA 1
ATOM 7330 C C . GLY C 1 309 ? -13.10900 467.40000 64.05600 1.000 46.37135 308 GLY C C 1
ATOM 7331 O O . GLY C 1 309 ? -12.62000 466.42000 63.48200 1.000 45.60020 308 GLY C O 1
ATOM 7332 N N . ASN C 1 310 ? -12.77100 468.65500 63.75500 1.000 45.90550 309 ASN C N 1
ATOM 7333 C CA . ASN C 1 310 ? -11.68500 468.94400 62.82700 1.000 46.91615 309 ASN C CA 1
ATOM 7334 C C . ASN C 1 310 ? -11.05900 470.28700 63.19200 1.000 47.60571 309 ASN C C 1
ATOM 7335 O O . ASN C 1 310 ? -11.52200 470.98400 64.10000 1.000 47.47938 309 ASN C O 1
ATOM 7340 N N . GLN C 1 311 ? -9.99600 470.64900 62.47000 1.000 48.07945 310 GLN C N 1
ATOM 7341 C CA . GLN C 1 311 ? -9.32100 471.92400 62.67100 1.000 48.17946 310 GLN C CA 1
ATOM 7342 C C . GLN C 1 311 ? -8.83900 472.47400 61.33700 1.000 50.05337 310 GLN C C 1
ATOM 7343 O O . GLN C 1 311 ? -8.73200 471.75300 60.34300 1.000 49.75070 310 GLN C O 1
ATOM 7349 N N . SER C 1 312 ? -8.53900 473.76900 61.33600 1.000 53.15111 311 SER C N 1
ATOM 7350 C CA . SER C 1 312 ? -7.99900 474.45400 60.17200 1.000 53.52221 311 SER C CA 1
ATOM 7351 C C . SER C 1 312 ? -6.48000 474.35300 60.15200 1.000 53.18532 311 SER C C 1
ATOM 7352 O O . SER C 1 312 ? -5.83000 474.26900 61.19600 1.000 55.93302 311 SER C O 1
ATOM 7355 N N . LEU C 1 313 ? -5.90000 474.30100 58.95700 1.000 54.66445 312 LEU C N 1
ATOM 7356 C CA . LEU C 1 313 ? -4.42300 474.22600 58.84500 1.000 50.49290 312 LEU C CA 1
ATOM 7357 C C . LEU C 1 313 ? -3.88000 475.62900 58.56100 1.000 50.54553 312 LEU C C 1
ATOM 7358 O O . LEU C 1 313 ? -3.14000 476.11800 59.41600 1.000 56.16989 312 LEU C O 1
ATOM 7363 N N . PRO C 1 318 ? 1.30600 475.50400 65.08800 1.000 64.06821 317 PRO C N 1
ATOM 7364 C CA . PRO C 1 318 ? 1.18500 474.05500 65.28600 1.000 57.05158 317 PRO C CA 1
ATOM 7365 C C . PRO C 1 318 ? -0.28000 473.57700 65.36400 1.000 56.19095 317 PRO C C 1
ATOM 7366 O O . PRO C 1 318 ? -1.20000 474.38100 65.53400 1.000 56.52520 317 PRO C O 1
ATOM 7368 N N . LEU C 1 319 ? -0.46800 472.26800 65.20900 1.000 50.90874 318 LEU C N 1
ATOM 7369 C CA . LEU C 1 319 ? -1.83300 471.69700 65.19500 1.000 44.97118 318 LEU C CA 1
ATOM 7370 C C . LEU C 1 319 ? -2.17600 471.04100 66.52900 1.000 45.91340 318 LEU C C 1
ATOM 7371 O O . LEU C 1 319 ? -1.26600 470.70400 67.28000 1.000 47.30567 318 LEU C O 1
ATOM 7376 N N . ALA C 1 320 ? -3.46200 470.82100 66.75300 1.000 45.24753 319 ALA C N 1
ATOM 7377 C CA . ALA C 1 320 ? -3.89500 470.10200 67.96100 1.000 45.89234 319 ALA C CA 1
ATOM 7378 C C . ALA C 1 320 ? -3.72200 468.60300 67.73200 1.000 45.28964 319 ALA C C 1
ATOM 7379 O O . ALA C 1 320 ? -3.96300 468.14200 66.60800 1.000 44.14477 319 ALA C O 1
ATOM 7381 N N . TYR C 1 321 ? -3.25100 467.88300 68.75400 1.000 46.05815 320 TYR C N 1
ATOM 7382 C CA A TYR C 1 321 ? -3.15000 466.41300 68.64700 0.590 45.65021 320 TYR C CA 1
ATOM 7383 C CA B TYR C 1 321 ? -3.14400 466.40100 68.65000 0.410 45.65021 320 TYR C CA 1
ATOM 7384 C C . TYR C 1 321 ? -4.44300 465.58600 68.41800 1.000 45.49756 320 TYR C C 1
ATOM 7385 O O . TYR C 1 321 ? -5.54600 465.81600 69.02700 1.000 46.33713 320 TYR C O 1
ATOM 7402 N N . GLY C 1 322 ? -4.36400 464.62700 67.49100 1.000 44.42375 321 GLY C N 1
ATOM 7403 C CA . GLY C 1 322 ? -5.49500 463.71700 67.22100 1.000 44.40796 321 GLY C CA 1
ATOM 7404 C C . GLY C 1 322 ? -6.74300 464.28300 66.57800 1.000 43.95001 321 GLY C C 1
ATOM 7405 O O . GLY C 1 322 ? -7.73800 463.57000 66.60900 1.000 44.04739 321 GLY C O 1
ATOM 7406 N N . LYS C 1 323 ? -6.70100 465.49000 66.02000 1.000 44.72905 322 LYS C N 1
ATOM 7407 C CA . LYS C 1 323 ? -7.88000 465.99800 65.33300 1.000 44.05002 322 LYS C CA 1
ATOM 7408 C C . LYS C 1 323 ? -7.61600 466.10200 63.83700 1.000 41.82344 322 LYS C C 1
ATOM 7409 O O . LYS C 1 323 ? -6.54400 466.54800 63.41400 1.000 41.31285 322 LYS C O 1
ATOM 7415 N N . SER C 1 324 ? -8.61800 465.71600 63.05500 1.000 41.24968 323 SER C N 1
ATOM 7416 C CA . SER C 1 324 ? -8.52100 465.72200 61.60000 1.000 39.93637 323 SER C CA 1
ATOM 7417 C C . SER C 1 324 ? -8.32400 467.13600 61.05300 1.000 42.18927 323 SER C C 1
ATOM 7418 O O . SER C 1 324 ? -8.96000 468.08800 61.51200 1.000 40.72594 323 SER C O 1
ATOM 7421 N N . ILE C 1 325 ? -7.45300 467.28200 60.04600 1.000 42.28139 324 ILE C N 1
ATOM 7422 C CA . ILE C 1 325 ? -7.31700 468.57100 59.36500 1.000 41.32074 324 ILE C CA 1
ATOM 7423 C C . ILE C 1 325 ? -8.12400 468.61200 58.07200 1.000 41.89450 324 ILE C C 1
ATOM 7424 O O . ILE C 1 325 ? -8.00800 469.56700 57.29900 1.000 43.98685 324 ILE C O 1
ATOM 7429 N N . THR C 1 326 ? -8.94400 467.60000 57.82300 1.000 40.89438 325 THR C N 1
ATOM 7430 C CA . THR C 1 326 ? -9.85700 467.61800 56.68600 1.000 39.96005 325 THR C CA 1
ATOM 7431 C C . THR C 1 326 ? -11.30200 467.50500 57.18400 1.000 41.04703 325 THR C C 1
ATOM 7432 O O . THR C 1 326 ? -11.78000 468.42400 57.85500 1.000 44.25794 325 THR C O 1
ATOM 7436 N N . ASP C 1 327 ? -12.00100 466.40500 56.89500 1.000 41.72869 326 ASP C N 1
ATOM 7437 C CA . ASP C 1 327 ? -13.38700 466.26800 57.34100 1.000 42.87883 326 ASP C CA 1
ATOM 7438 C C . ASP C 1 327 ? -13.44700 465.98200 58.84100 1.000 41.72079 326 ASP C C 1
ATOM 7439 O O . ASP C 1 327 ? -12.59500 465.29200 59.39700 1.000 40.78910 326 ASP C O 1
ATOM 7444 N N . ALA C 1 328 ? -14.50400 466.46700 59.48700 1.000 45.07383 327 ALA C N 1
ATOM 7445 C CA . ALA C 1 328 ? -14.70500 466.17300 60.89900 1.000 44.08950 327 ALA C CA 1
ATOM 7446 C C . ALA C 1 328 ? -14.99100 464.68600 61.11000 1.000 45.45545 327 ALA C C 1
ATOM 7447 O O . ALA C 1 328 ? -15.71300 464.06000 60.33100 1.000 44.74484 327 ALA C O 1
ATOM 7449 N N . CYS C 1 329 ? -14.41800 464.11500 62.16600 1.000 41.95240 328 CYS C N 1
ATOM 7450 C CA . CYS C 1 329 ? -14.64300 462.71900 62.52800 1.000 44.71852 328 CYS C CA 1
ATOM 7451 C C . CYS C 1 329 ? -15.16500 462.60500 63.95000 1.000 43.58680 328 CYS C C 1
ATOM 7452 O O . CYS C 1 329 ? -15.07000 463.53900 64.74900 1.000 44.02107 328 CYS C O 1
ATOM 7455 N N . ILE C 1 330 ? -15.68800 461.42100 64.26300 1.000 43.38415 329 ILE C N 1
ATOM 7456 C CA . ILE C 1 330 ? -15.99100 461.07700 65.64900 1.000 44.76589 329 ILE C CA 1
ATOM 7457 C C . ILE C 1 330 ? -14.69900 460.74200 66.39200 1.000 45.07646 329 ILE C C 1
ATOM 7458 O O . ILE C 1 330 ? -13.68100 460.37400 65.79500 1.000 44.23951 329 ILE C O 1
ATOM 7463 N N . GLY C 1 331 ? -14.76400 460.81700 67.72600 1.000 46.38977 330 GLY C N 1
ATOM 7464 C CA . GLY C 1 331 ? -13.58200 460.55400 68.56300 1.000 46.90562 330 GLY C CA 1
ATOM 7465 C C . GLY C 1 331 ? -13.51500 459.12800 69.04000 1.000 47.28198 330 GLY C C 1
ATOM 7466 O O . GLY C 1 331 ? -14.46000 458.39600 68.79000 1.000 47.22672 330 GLY C O 1
ATOM 7467 N N . TRP C 1 332 ? -12.48700 458.79300 69.81500 1.000 47.80573 331 TRP C N 1
ATOM 7468 C CA . TRP C 1 332 ? -12.29000 457.37400 70.18100 1.000 48.09261 331 TRP C CA 1
ATOM 7469 C C . TRP C 1 332 ? -13.45300 456.83000 71.00900 1.000 49.20327 331 TRP C C 1
ATOM 7470 O O . TRP C 1 332 ? -13.74800 455.65600 70.86700 1.000 49.13221 331 TRP C O 1
ATOM 7481 N N . GLU C 1 333 ? -14.02100 457.63500 71.89800 1.000 50.27182 332 GLU C N 1
ATOM 7482 C CA . GLU C 1 333 ? -15.07500 457.07500 72.78500 1.000 51.45617 332 GLU C CA 1
ATOM 7483 C C . GLU C 1 333 ? -16.25300 456.66200 71.90100 1.000 50.81399 332 GLU C C 1
ATOM 7484 O O . GLU C 1 333 ? -16.71100 455.46100 71.96000 1.000 51.00612 332 GLU C O 1
ATOM 7490 N N . ASP C 1 334 ? -16.64000 457.58300 71.02600 1.000 50.01389 333 ASP C N 1
ATOM 7491 C CA . ASP C 1 334 ? -17.78300 457.29900 70.12700 1.000 49.38487 333 ASP C CA 1
ATOM 7492 C C . ASP C 1 334 ? -17.40100 456.11800 69.24400 1.000 48.39001 333 ASP C C 1
ATOM 7493 O O . ASP C 1 334 ? -18.24100 455.29900 69.02700 1.000 48.40844 333 ASP C O 1
ATOM 7498 N N . THR C 1 335 ? -16.13900 456.07800 68.81500 1.000 47.63466 334 THR C N 1
ATOM 7499 C CA . THR C 1 335 ? -15.66000 455.01000 67.91500 1.000 46.64243 334 THR C CA 1
ATOM 7500 C C . THR C 1 335 ? -15.82700 453.66700 68.61900 1.000 47.43200 334 THR C C 1
ATOM 7501 O O . THR C 1 335 ? -16.38800 452.75700 68.00000 1.000 48.38212 334 THR C O 1
ATOM 7505 N N . ASP C 1 336 ? -15.35600 453.55600 69.86100 1.000 48.56635 335 ASP C N 1
ATOM 7506 C CA . ASP C 1 336 ? -15.43500 452.26900 70.59300 1.000 49.41908 335 ASP C CA 1
ATOM 7507 C C . ASP C 1 336 ? -16.89800 451.84000 70.70100 1.000 49.93757 335 ASP C C 1
ATOM 7508 O O . ASP C 1 336 ? -17.18400 450.66000 70.50200 1.000 49.91651 335 ASP C O 1
ATOM 7513 N N . ALA C 1 337 ? -17.77300 452.78600 70.99900 1.000 50.40341 336 ALA C N 1
ATOM 7514 C CA . ALA C 1 337 ? -19.19500 452.43900 71.19800 1.000 51.01401 336 ALA C CA 1
ATOM 7515 C C . ALA C 1 337 ? -19.83000 452.02800 69.86600 1.000 50.87978 336 ALA C C 1
ATOM 7516 O O . ALA C 1 337 ? -20.59400 451.06200 69.85900 1.000 51.30878 336 ALA C O 1
ATOM 7518 N N . LEU C 1 338 ? -19.48200 452.74200 68.79300 1.000 48.62688 337 LEU C N 1
ATOM 7519 C CA . LEU C 1 338 ? -20.03300 452.42400 67.45300 1.000 48.56635 337 LEU C CA 1
ATOM 7520 C C . LEU C 1 338 ? -19.66900 450.99100 67.08500 1.000 47.55307 337 LEU C C 1
ATOM 7521 O O . LEU C 1 338 ? -20.53400 450.25800 66.61000 1.000 47.43463 337 LEU C O 1
ATOM 7526 N N . LEU C 1 339 ? -18.41400 450.63300 67.26800 1.000 47.01090 338 LEU C N 1
ATOM 7527 C CA . LEU C 1 339 ? -17.97400 449.28800 66.84500 1.000 48.22683 338 LEU C CA 1
ATOM 7528 C C . LEU C 1 339 ? -18.74200 448.23500 67.64200 1.000 47.76889 338 LEU C C 1
ATOM 7529 O O . LEU C 1 339 ? -19.14400 447.23800 67.05500 1.000 47.66624 338 LEU C O 1
ATOM 7534 N N . ARG C 1 340 ? -18.95300 448.48600 68.93000 1.000 49.06904 339 ARG C N 1
ATOM 7535 C CA . ARG C 1 340 ? -19.68900 447.51500 69.78500 1.000 50.28498 339 ARG C CA 1
ATOM 7536 C C . ARG C 1 340 ? -21.14800 447.44300 69.31900 1.000 50.24023 339 ARG C C 1
ATOM 7537 O O . ARG C 1 340 ? -21.64600 446.34100 69.18200 1.000 50.43763 339 ARG C O 1
ATOM 7545 N N . GLN C 1 341 ? -21.76500 448.57500 69.00700 1.000 49.93230 340 GLN C N 1
ATOM 7546 C CA . GLN C 1 341 ? -23.14100 448.57000 68.44400 1.000 50.16654 340 GLN C CA 1
ATOM 7547 C C . GLN C 1 341 ? -23.16600 447.69500 67.19100 1.000 48.94271 340 GLN C C 1
ATOM 7548 O O . GLN C 1 341 ? -24.04700 446.82700 67.09300 1.000 50.11917 340 GLN C O 1
ATOM 7554 N N . LEU C 1 342 ? -22.18500 447.87100 66.30300 1.000 47.50833 341 LEU C N 1
ATOM 7555 C CA . LEU C 1 342 ? -22.19500 447.12900 65.02100 1.000 46.41083 341 LEU C CA 1
ATOM 7556 C C . LEU C 1 342 ? -22.02700 445.63800 65.29300 1.000 46.88720 341 LEU C C 1
ATOM 7557 O O . LEU C 1 342 ? -22.69800 444.83300 64.64200 1.000 51.49828 341 LEU C O 1
ATOM 7562 N N . ALA C 1 343 ? -21.14000 445.29400 66.21000 1.000 47.56886 342 ALA C N 1
ATOM 7563 C CA . ALA C 1 343 ? -20.88300 443.86200 66.43900 1.000 48.09787 342 ALA C CA 1
ATOM 7564 C C . ALA C 1 343 ? -22.15100 443.24700 67.04200 1.000 50.45605 342 ALA C C 1
ATOM 7565 O O . ALA C 1 343 ? -22.49200 442.10600 66.70000 1.000 50.94032 342 ALA C O 1
ATOM 7567 N N . ASN C 1 344 ? -22.81000 444.00200 67.90400 1.000 49.98757 343 ASN C N 1
ATOM 7568 C CA . ASN C 1 344 ? -24.04800 443.49800 68.54200 1.000 51.34300 343 ASN C CA 1
ATOM 7569 C C . ASN C 1 344 ? -25.08600 443.26200 67.44400 1.000 54.01963 343 ASN C C 1
ATOM 7570 O O . ASN C 1 344 ? -25.76700 442.22700 67.47100 1.000 55.02502 343 ASN C O 1
ATOM 7575 N N . ALA C 1 345 ? -25.18300 444.19900 66.50900 1.000 52.05887 344 ALA C N 1
ATOM 7576 C CA . ALA C 1 345 ? -26.15100 444.07600 65.40100 1.000 52.40892 344 ALA C CA 1
ATOM 7577 C C . ALA C 1 345 ? -25.83400 442.83500 64.56800 1.000 54.04069 344 ALA C C 1
ATOM 7578 O O . ALA C 1 345 ? -26.77300 442.16200 64.14000 1.000 55.64878 344 ALA C O 1
ATOM 7580 N N . VAL C 1 346 ? -24.55000 442.58000 64.32700 1.000 52.03782 345 VAL C N 1
ATOM 7581 C CA . VAL C 1 346 ? -24.16500 441.38000 63.54200 1.000 53.76960 345 VAL C CA 1
ATOM 7582 C C . VAL C 1 346 ? -24.62900 440.15100 64.31900 1.000 56.37255 345 VAL C C 1
ATOM 7583 O O . VAL C 1 346 ? -25.26600 439.28900 63.72000 1.000 58.87811 345 VAL C O 1
ATOM 7587 N N . LYS C 1 347 ? -24.31800 440.09900 65.61100 1.000 55.37243 346 LYS C N 1
ATOM 7588 C CA . LYS C 1 347 ? -24.66800 438.92000 66.44700 1.000 56.84629 346 LYS C CA 1
ATOM 7589 C C . LYS C 1 347 ? -26.18600 438.70900 66.43700 1.000 60.36250 346 LYS C C 1
ATOM 7590 O O . LYS C 1 347 ? -26.61300 437.54900 66.37900 1.000 61.91269 346 LYS C O 1
ATOM 7592 N N . ALA C 1 348 ? -26.95300 439.79100 66.45100 1.000 57.39899 347 ALA C N 1
ATOM 7593 C CA . ALA C 1 348 ? -28.40500 439.66400 66.36400 1.000 60.24407 347 ALA C CA 1
ATOM 7594 C C . ALA C 1 348 ? -28.82600 439.07100 65.02500 1.000 60.88888 347 ALA C C 1
ATOM 7595 O O . ALA C 1 348 ? -29.59400 438.10300 64.98000 1.000 63.84187 347 ALA C O 1
ATOM 7597 N N . ARG C 1 349 ? -28.33300 439.64500 63.92000 1.000 56.29096 348 ARG C N 1
ATOM 7598 C CA . ARG C 1 349 ? -28.68000 439.14000 62.59400 1.000 58.55702 348 ARG C CA 1
ATOM 7599 C C . ARG C 1 349 ? -28.41400 437.64400 62.47800 1.000 62.46275 348 ARG C C 1
ATOM 7600 O O . ARG C 1 349 ? -29.16200 436.91600 61.81500 1.000 66.15530 348 ARG C O 1
ATOM 7608 N N . ARG C 1 350 ? -27.34900 437.16800 63.12200 1.000 64.47878 349 ARG C N 1
ATOM 7609 C CA . ARG C 1 350 ? -26.92800 435.78400 62.95600 1.000 64.21033 349 ARG C CA 1
ATOM 7610 C C . ARG C 1 350 ? -27.72900 434.83800 63.84500 1.000 63.86029 349 ARG C C 1
ATOM 7611 O O . ARG C 1 350 ? -28.05800 433.72200 63.42600 1.000 69.46359 349 ARG C O 1
ATOM 7619 N N . ASP D 1 8 ? 0.94700 441.76600 42.10400 1.000 48.06629 7 ASP D N 1
ATOM 7620 C CA . ASP D 1 8 ? 0.45400 442.00000 40.74700 1.000 47.15302 7 ASP D CA 1
ATOM 7621 C C . ASP D 1 8 ? -0.41800 440.85100 40.26600 1.000 47.90838 7 ASP D C 1
ATOM 7622 O O . ASP D 1 8 ? -0.20500 440.31300 39.18100 1.000 51.61408 7 ASP D O 1
ATOM 7627 N N . LEU D 1 9 ? -1.41700 440.49300 41.07600 1.000 48.94797 8 LEU D N 1
ATOM 7628 C CA . LEU D 1 9 ? -2.24400 439.32900 40.77100 1.000 47.58202 8 LEU D CA 1
ATOM 7629 C C . LEU D 1 9 ? -3.15000 439.56400 39.56400 1.000 47.44779 8 LEU D C 1
ATOM 7630 O O . LEU D 1 9 ? -3.47100 438.61700 38.83500 1.000 48.86902 8 LEU D O 1
ATOM 7632 N N . ARG D 1 10 ? -3.56500 440.80400 39.32600 1.000 42.63669 9 ARG D N 1
ATOM 7633 C CA . ARG D 1 10 ? -4.51100 441.09800 38.26100 1.000 40.05480 9 ARG D CA 1
ATOM 7634 C C . ARG D 1 10 ? -3.86800 441.87100 37.11500 1.000 38.66253 9 ARG D C 1
ATOM 7635 O O . ARG D 1 10 ? -4.58300 442.41000 36.26200 1.000 34.70679 9 ARG D O 1
ATOM 7643 N N . ILE D 1 11 ? -2.54100 441.93600 37.07400 1.000 39.02836 10 ILE D N 1
ATOM 7644 C CA . ILE D 1 11 ? -1.81100 442.47400 35.93100 1.000 38.10983 10 ILE D CA 1
ATOM 7645 C C . ILE D 1 11 ? -1.30200 441.29100 35.12300 1.000 39.99690 10 ILE D C 1
ATOM 7646 O O . ILE D 1 11 ? -0.42400 440.54900 35.57400 1.000 43.14728 10 ILE D O 1
ATOM 7651 N N . LYS D 1 12 ? -1.85700 441.11800 33.92600 1.000 37.45449 11 LYS D N 1
ATOM 7652 C CA . LYS D 1 12 ? -1.60100 439.95000 33.09600 1.000 37.35974 11 LYS D CA 1
ATOM 7653 C C . LYS D 1 12 ? -0.37200 440.12400 32.21800 1.000 42.42351 11 LYS D C 1
ATOM 7654 O O . LYS D 1 12 ? 0.37700 439.16500 31.99700 1.000 44.13161 11 LYS D O 1
ATOM 7656 N N . GLU D 1 13 ? -0.15000 441.32800 31.70800 1.000 37.22552 12 GLU D N 1
ATOM 7657 C CA . GLU D 1 13 ? 0.91700 441.53800 30.74400 1.000 40.01269 12 GLU D CA 1
ATOM 7658 C C . GLU D 1 13 ? 1.30700 443.00300 30.78400 1.000 36.61228 12 GLU D C 1
ATOM 7659 O O . GLU D 1 13 ? 0.47500 443.86800 31.06400 1.000 34.64889 12 GLU D O 1
ATOM 7665 N N . ILE D 1 14 ? 2.58500 443.26400 30.52600 1.000 33.53034 13 ILE D N 1
ATOM 7666 C CA . ILE D 1 14 ? 3.11600 444.61500 30.42700 1.000 30.66420 13 ILE D CA 1
ATOM 7667 C C . ILE D 1 14 ? 3.93100 444.67400 29.14400 1.000 30.68789 13 ILE D C 1
ATOM 7668 O O . ILE D 1 14 ? 4.79800 443.82300 28.92700 1.000 30.81159 13 ILE D O 1
ATOM 7673 N N . LYS D 1 15 ? 3.62800 445.64400 28.28100 1.000 27.88755 14 LYS D N 1
ATOM 7674 C CA . LYS D 1 15 ? 4.22700 445.72400 26.95600 1.000 27.82176 14 LYS D CA 1
ATOM 7675 C C . LYS D 1 15 ? 4.93200 447.06800 26.78800 1.000 25.63992 14 LYS D C 1
ATOM 7676 O O . LYS D 1 15 ? 4.57300 448.06400 27.42700 1.000 25.02932 14 LYS D O 1
ATOM 7680 N N . GLU D 1 16 ? 5.94100 447.09700 25.91800 1.000 26.48212 15 GLU D N 1
ATOM 7681 C CA . GLU D 1 16 ? 6.72900 448.31200 25.75500 1.000 26.42685 15 GLU D CA 1
ATOM 7682 C C . GLU D 1 16 ? 5.94300 449.40900 25.04900 1.000 24.11079 15 GLU D C 1
ATOM 7683 O O . GLU D 1 16 ? 5.17800 449.15600 24.11000 1.000 23.79233 15 GLU D O 1
ATOM 7689 N N . LEU D 1 17 ? 6.13800 450.63800 25.52200 1.000 22.74483 16 LEU D N 1
ATOM 7690 C CA . LEU D 1 17 ? 5.46900 451.81700 24.99500 1.000 22.87116 16 LEU D CA 1
ATOM 7691 C C . LEU D 1 17 ? 6.50800 452.84500 24.56300 1.000 21.86578 16 LEU D C 1
ATOM 7692 O O . LEU D 1 17 ? 7.36900 453.22700 25.35900 1.000 19.06544 16 LEU D O 1
ATOM 7697 N N . LEU D 1 18 ? 6.43400 453.27900 23.30600 1.000 19.43917 17 LEU D N 1
ATOM 7698 C CA . LEU D 1 18 ? 7.29200 454.35000 22.82900 1.000 19.61025 17 LEU D CA 1
ATOM 7699 C C . LEU D 1 18 ? 7.13400 455.57300 23.72900 1.000 19.46812 17 LEU D C 1
ATOM 7700 O O . LEU D 1 18 ? 6.00200 455.95200 24.05100 1.000 19.31811 17 LEU D O 1
ATOM 7705 N N . PRO D 1 19 ? 8.21600 456.19700 24.16400 1.000 20.86829 18 PRO D N 1
ATOM 7706 C CA . PRO D 1 19 ? 8.08100 457.40500 24.94700 1.000 21.01041 18 PRO D CA 1
ATOM 7707 C C . PRO D 1 19 ? 7.69100 458.56500 24.05200 1.000 18.29693 18 PRO D C 1
ATOM 7708 O O . PRO D 1 19 ? 7.91300 458.53200 22.82400 1.000 19.14440 18 PRO D O 1
ATOM 7712 N N . PRO D 1 20 ? 7.09100 459.64700 24.59600 1.000 19.26020 19 PRO D N 1
ATOM 7713 C CA . PRO D 1 20 ? 6.65600 460.74000 23.74800 1.000 18.46537 19 PRO D CA 1
ATOM 7714 C C . PRO D 1 20 ? 7.79900 461.29500 22.87600 1.000 19.44444 19 PRO D C 1
ATOM 7715 O O . PRO D 1 20 ? 7.57200 461.64500 21.76300 1.000 20.21821 19 PRO D O 1
ATOM 7719 N N . VAL D 1 21 ? 8.99400 461.35900 23.43600 1.000 19.27336 20 VAL D N 1
ATOM 7720 C CA A VAL D 1 21 ? 10.14600 461.92700 22.67100 0.750 19.49444 20 VAL D CA 1
ATOM 7721 C CA B VAL D 1 21 ? 10.16700 461.90600 22.68300 0.250 19.51287 20 VAL D CA 1
ATOM 7722 C C . VAL D 1 21 ? 10.40600 461.20400 21.31900 1.000 17.21785 20 VAL D C 1
ATOM 7723 O O . VAL D 1 21 ? 10.85500 461.73200 20.21700 1.000 18.85489 20 VAL D O 1
ATOM 7730 N N . ALA D 1 22 ? 10.07300 459.91100 21.31500 1.000 16.79938 21 ALA D N 1
ATOM 7731 C CA . ALA D 1 22 ? 10.25300 459.13400 20.06600 1.000 17.30471 21 ALA D CA 1
ATOM 7732 C C . ALA D 1 22 ? 9.25500 459.61700 19.01300 1.000 21.03673 21 ALA D C 1
ATOM 7733 O O . ALA D 1 22 ? 9.61800 459.70300 17.84400 1.000 19.69183 21 ALA D O 1
ATOM 7735 N N . LEU D 1 23 ? 8.03200 459.90900 19.45000 1.000 18.31009 22 LEU D N 1
ATOM 7736 C CA . LEU D 1 23 ? 7.04300 460.41500 18.49500 1.000 17.24944 22 LEU D CA 1
ATOM 7737 C C . LEU D 1 23 ? 7.32900 461.86400 18.11700 1.000 16.87308 22 LEU D C 1
ATOM 7738 O O . LEU D 1 23 ? 7.09900 462.27700 16.97000 1.000 19.33127 22 LEU D O 1
ATOM 7743 N N . LEU D 1 24 ? 7.80800 462.66100 19.07800 1.000 18.06532 23 LEU D N 1
ATOM 7744 C CA . LEU D 1 24 ? 8.16300 464.04600 18.79300 1.000 18.31799 23 LEU D CA 1
ATOM 7745 C C . LEU D 1 24 ? 9.33600 464.12500 17.82300 1.000 21.05779 23 LEU D C 1
ATOM 7746 O O . LEU D 1 24 ? 9.40000 465.03900 16.98700 1.000 21.23939 23 LEU D O 1
ATOM 7751 N N . GLU D 1 25 ? 10.28200 463.18900 17.93900 1.000 19.93134 24 GLU D N 1
ATOM 7752 C CA . GLU D 1 25 ? 11.41700 463.17800 17.03100 1.000 20.22348 24 GLU D CA 1
ATOM 7753 C C . GLU D 1 25 ? 11.01600 462.66700 15.65300 1.000 19.73395 24 GLU D C 1
ATOM 7754 O O . GLU D 1 25 ? 11.49200 463.17600 14.63200 1.000 20.49719 24 GLU D O 1
ATOM 7760 N N . LYS D 1 26 ? 10.14600 461.66000 15.60400 1.000 18.10480 25 LYS D N 1
ATOM 7761 C CA . LYS D 1 26 ? 9.77000 461.14100 14.30000 1.000 17.65475 25 LYS D CA 1
ATOM 7762 C C . LYS D 1 26 ? 8.87500 462.12600 13.55800 1.000 21.01041 25 LYS D C 1
ATOM 7763 O O . LYS D 1 26 ? 8.98700 462.27300 12.33700 1.000 20.62353 25 LYS D O 1
ATOM 7769 N N . PHE D 1 27 ? 8.01500 462.83900 14.28300 1.000 20.44719 26 PHE D N 1
ATOM 7770 C CA . PHE D 1 27 ? 7.02500 463.74300 13.69100 1.000 20.73670 26 PHE D CA 1
ATOM 7771 C C . PHE D 1 27 ? 7.14500 465.10900 14.34800 1.000 20.08662 26 PHE D C 1
ATOM 7772 O O . PHE D 1 27 ? 6.26500 465.52200 15.11700 1.000 19.48128 26 PHE D O 1
ATOM 7780 N N . PRO D 1 28 ? 8.22800 465.83200 14.08900 1.000 20.75512 27 PRO D N 1
ATOM 7781 C CA . PRO D 1 28 ? 8.36900 467.15500 14.69400 1.000 21.59206 27 PRO D CA 1
ATOM 7782 C C . PRO D 1 28 ? 7.41300 468.13700 14.04500 1.000 22.38953 27 PRO D C 1
ATOM 7783 O O . PRO D 1 28 ? 7.07600 468.02400 12.86400 1.000 23.72916 27 PRO D O 1
ATOM 7787 N N . ALA D 1 29 ? 6.97000 469.10500 14.83600 1.000 26.00838 28 ALA D N 1
ATOM 7788 C CA . ALA D 1 29 ? 6.17600 470.20100 14.29100 1.000 25.10827 28 ALA D CA 1
ATOM 7789 C C . ALA D 1 29 ? 6.98100 470.95300 13.23600 1.000 27.84018 28 ALA D C 1
ATOM 7790 O O . ALA D 1 29 ? 8.09900 471.41400 13.50400 1.000 29.11139 28 ALA D O 1
ATOM 7792 N N . THR D 1 30 ? 6.42400 471.06800 12.03200 1.000 28.21128 29 THR D N 1
ATOM 7793 C CA . THR D 1 30 ? 7.02000 471.92600 11.02200 1.000 28.10863 29 THR D CA 1
ATOM 7794 C C . THR D 1 30 ? 6.84400 473.37600 11.44700 1.000 28.78766 29 THR D C 1
ATOM 7795 O O . THR D 1 30 ? 6.10200 473.68500 12.38500 1.000 26.84269 29 THR D O 1
ATOM 7799 N N . GLU D 1 31 ? 7.52500 474.28600 10.74000 1.000 29.79568 30 GLU D N 1
ATOM 7800 C CA . GLU D 1 31 ? 7.31200 475.69800 11.03500 1.000 33.48559 30 GLU D CA 1
ATOM 7801 C C . GLU D 1 31 ? 5.85100 476.08100 10.82500 1.000 32.10911 30 GLU D C 1
ATOM 7802 O O . GLU D 1 31 ? 5.25500 476.76700 11.66500 1.000 30.86423 30 GLU D O 1
ATOM 7808 N N . ASN D 1 32 ? 5.25700 475.63000 9.71800 1.000 31.36955 31 ASN D N 1
ATOM 7809 C CA . ASN D 1 32 ? 3.85500 475.92500 9.45700 1.000 29.25351 31 ASN D CA 1
ATOM 7810 C C . ASN D 1 32 ? 2.97300 475.37900 10.56800 1.000 26.86638 31 ASN D C 1
ATOM 7811 O O . ASN D 1 32 ? 2.10300 476.08500 11.08200 1.000 29.05875 31 ASN D O 1
ATOM 7816 N N . ALA D 1 33 ? 3.20600 474.12600 10.97000 1.000 26.47949 32 ALA D N 1
ATOM 7817 C CA . ALA D 1 33 ? 2.38000 473.51900 12.01200 1.000 26.73478 32 ALA D CA 1
ATOM 7818 C C . ALA D 1 33 ? 2.51100 474.27400 13.32500 1.000 26.88743 32 ALA D C 1
ATOM 7819 O O . ALA D 1 33 ? 1.51200 474.56600 13.98800 1.000 25.87415 32 ALA D O 1
ATOM 7821 N N . ALA D 1 34 ? 3.74100 474.61200 13.71900 1.000 24.93720 33 ALA D N 1
ATOM 7822 C CA . ALA D 1 34 ? 3.91400 475.31400 14.98600 1.000 29.31141 33 ALA D CA 1
ATOM 7823 C C . ALA D 1 34 ? 3.24200 476.68000 14.94200 1.000 27.75333 33 ALA D C 1
ATOM 7824 O O . ALA D 1 34 ? 2.62500 477.11300 15.92500 1.000 27.95862 33 ALA D O 1
ATOM 7826 N N . ASN D 1 35 ? 3.31900 477.35300 13.78600 1.000 30.27468 34 ASN D N 1
ATOM 7827 C CA . ASN D 1 35 ? 2.67700 478.65300 13.63100 1.000 31.49851 34 ASN D CA 1
ATOM 7828 C C . ASN D 1 35 ? 1.16300 478.52700 13.70500 1.000 29.95096 34 ASN D C 1
ATOM 7829 O O . ASN D 1 35 ? 0.50200 479.35200 14.33600 1.000 31.15637 34 ASN D O 1
ATOM 7834 N N . THR D 1 36 ? 0.59700 477.50400 13.06000 1.000 28.04547 35 THR D N 1
ATOM 7835 C CA . THR D 1 36 ? -0.84400 477.28200 13.13700 1.000 28.59027 35 THR D CA 1
ATOM 7836 C C . THR D 1 36 ? -1.30100 477.15000 14.58300 1.000 26.44264 35 THR D C 1
ATOM 7837 O O . THR D 1 36 ? -2.29100 477.77000 14.99800 1.000 26.80058 35 THR D O 1
ATOM 7841 N N . VAL D 1 37 ? -0.58200 476.34800 15.37000 1.000 27.88755 36 VAL D N 1
ATOM 7842 C CA . VAL D 1 37 ? -0.96200 476.10900 16.75600 1.000 26.47423 36 VAL D CA 1
ATOM 7843 C C . VAL D 1 37 ? -0.87000 477.39600 17.55700 1.000 28.04547 36 VAL D C 1
ATOM 7844 O O . VAL D 1 37 ? -1.77500 477.73300 18.32500 1.000 26.83743 36 VAL D O 1
ATOM 7848 N N . ALA D 1 38 ? 0.24100 478.12500 17.39800 1.000 28.96137 37 ALA D N 1
ATOM 7849 C CA . ALA D 1 38 ? 0.44800 479.36100 18.15300 1.000 30.20625 37 ALA D CA 1
ATOM 7850 C C . ALA D 1 38 ? -0.63800 480.38800 17.85600 1.000 30.65104 37 ALA D C 1
ATOM 7851 O O . ALA D 1 38 ? -1.22500 480.96400 18.78000 1.000 31.49062 37 ALA D O 1
ATOM 7853 N N . HIS D 1 39 ? -0.92800 480.61600 16.56400 1.000 32.45915 38 HIS D N 1
ATOM 7854 C CA . HIS D 1 39 ? -1.88300 481.64900 16.16100 1.000 33.69088 38 HIS D CA 1
ATOM 7855 C C . HIS D 1 39 ? -3.30100 481.32600 16.63000 1.000 31.67748 38 HIS D C 1
ATOM 7856 O O . HIS D 1 39 ? -4.03600 482.21900 17.07100 1.000 31.19058 38 HIS D O 1
ATOM 7863 N N . ALA D 1 40 ? -3.70300 480.05200 16.55500 1.000 30.85107 39 ALA D N 1
ATOM 7864 C CA . ALA D 1 40 ? -5.04500 479.68300 16.98700 1.000 29.62724 39 ALA D CA 1
ATOM 7865 C C . ALA D 1 40 ? -5.17600 479.74600 18.50100 1.000 28.39288 39 ALA D C 1
ATOM 7866 O O . ALA D 1 40 ? -6.21500 480.17500 19.02600 1.000 29.72462 39 ALA D O 1
ATOM 7868 N N . ARG D 1 41 ? -4.14600 479.31200 19.23000 1.000 30.26679 40 ARG D N 1
ATOM 7869 C CA . ARG D 1 41 ? -4.20700 479.42400 20.68000 1.000 29.16139 40 ARG D CA 1
ATOM 7870 C C . ARG D 1 41 ? -4.37000 480.88200 21.09100 1.000 29.59302 40 ARG D C 1
ATOM 7871 O O . ARG D 1 41 ? -5.17400 481.19700 21.97500 1.000 29.37194 40 ARG D O 1
ATOM 7879 N N . LYS D 1 42 ? -3.65100 481.78500 20.41400 1.000 32.46705 41 LYS D N 1
ATOM 7880 C CA . LYS D 1 42 ? -3.74500 483.21000 20.72400 1.000 33.95407 41 LYS D CA 1
ATOM 7881 C C . LYS D 1 42 ? -5.11100 483.76900 20.34800 1.000 34.42518 41 LYS D C 1
ATOM 7882 O O . LYS D 1 42 ? -5.71100 484.52500 21.12300 1.000 33.76984 41 LYS D O 1
ATOM 7884 N N . ALA D 1 43 ? -5.62600 483.39300 19.16800 1.000 32.93553 42 ALA D N 1
ATOM 7885 C CA . ALA D 1 43 ? -6.94900 483.85500 18.75100 1.000 33.36716 42 ALA D CA 1
ATOM 7886 C C . ALA D 1 43 ? -8.03400 483.40800 19.72600 1.000 30.68789 42 ALA D C 1
ATOM 7887 O O . ALA D 1 43 ? -8.94000 484.18200 20.06100 1.000 32.15649 42 ALA D O 1
ATOM 7889 N N . ILE D 1 44 ? -7.96000 482.16100 20.20100 1.000 29.14297 43 ILE D N 1
ATOM 7890 C CA . ILE D 1 44 ? -8.95200 481.67700 21.15400 1.000 30.80896 43 ILE D CA 1
ATOM 7891 C C . ILE D 1 44 ? -8.81900 482.40900 22.48600 1.000 31.58800 43 ILE D C 1
ATOM 7892 O O . ILE D 1 44 ? -9.81700 482.69700 23.16100 1.000 32.53285 43 ILE D O 1
ATOM 7897 N N . HIS D 1 45 ? -7.58400 482.72500 22.88100 1.000 32.98027 44 HIS D N 1
ATOM 7898 C CA . HIS D 1 45 ? -7.36900 483.50900 24.09100 1.000 33.95407 44 HIS D CA 1
ATOM 7899 C C . HIS D 1 45 ? -8.06000 484.86700 23.99100 1.000 34.81996 44 HIS D C 1
ATOM 7900 O O . HIS D 1 45 ? -8.78100 485.27600 24.91000 1.000 34.95419 44 HIS D O 1
ATOM 7907 N N . LYS D 1 46 ? -7.86800 485.56900 22.86900 1.000 34.84628 45 LYS D N 1
ATOM 7908 C CA . LYS D 1 46 ? -8.52100 486.86300 22.69000 1.000 35.49373 45 LYS D CA 1
ATOM 7909 C C . LYS D 1 46 ? -10.02600 486.73700 22.77000 1.000 38.56252 45 LYS D C 1
ATOM 7910 O O . LYS D 1 46 ? -10.69400 487.55400 23.41600 1.000 36.55438 45 LYS D O 1
ATOM 7916 N N . ILE D 1 47 ? -10.58400 485.74700 22.07200 1.000 33.04607 46 ILE D N 1
ATOM 7917 C CA . ILE D 1 47 ? -12.02100 485.53800 22.13700 1.000 36.79125 46 ILE D CA 1
ATOM 7918 C C . ILE D 1 47 ? -12.45700 485.33200 23.58200 1.000 37.40448 46 ILE D C 1
ATOM 7919 O O . ILE D 1 47 ? -13.45300 485.91300 24.03500 1.000 38.28354 46 ILE D O 1
ATOM 7924 N N . LEU D 1 48 ? -11.69700 484.54300 24.34500 1.000 35.07789 47 LEU D N 1
ATOM 7925 C CA . LEU D 1 48 ? -12.10900 484.25100 25.71000 1.000 36.17276 47 LEU D CA 1
ATOM 7926 C C . LEU D 1 48 ? -12.01900 485.48600 26.59800 1.000 40.45748 47 LEU D C 1
ATOM 7927 O O . LEU D 1 48 ? -12.76100 485.59500 27.58200 1.000 40.10218 47 LEU D O 1
ATOM 7932 N N . LYS D 1 49 ? -11.13100 486.42100 26.26900 1.000 37.39659 48 LYS D N 1
ATOM 7933 C CA . LYS D 1 49 ? -10.95900 487.63700 27.05200 1.000 42.36034 48 LYS D CA 1
ATOM 7934 C C . LYS D 1 49 ? -11.78300 488.81000 26.52800 1.000 44.12898 48 LYS D C 1
ATOM 7935 O O . LYS D 1 49 ? -11.66700 489.91900 27.06100 1.000 46.19501 48 LYS D O 1
ATOM 7941 N N . GLY D 1 50 ? -12.62500 488.59200 25.52000 1.000 43.84999 49 GLY D N 1
ATOM 7942 C CA . GLY D 1 50 ? -13.50900 489.63600 25.04400 1.000 43.33414 49 GLY D CA 1
ATOM 7943 C C . GLY D 1 50 ? -12.89700 490.62600 24.08000 1.000 45.92393 49 GLY D C 1
ATOM 7944 O O . GLY D 1 50 ? -13.55200 491.61700 23.74100 1.000 47.96365 49 GLY D O 1
ATOM 7945 N N . ASN D 1 51 ? -11.67200 490.39500 23.62000 1.000 45.10541 50 ASN D N 1
ATOM 7946 C CA . ASN D 1 51 ? -11.01000 491.31100 22.70300 1.000 45.45808 50 ASN D CA 1
ATOM 7947 C C . ASN D 1 51 ? -11.28900 490.98600 21.24200 1.000 47.15302 50 ASN D C 1
ATOM 7948 O O . ASN D 1 51 ? -10.82900 491.71600 20.36100 1.000 47.80573 50 ASN D O 1
ATOM 7953 N N . ASP D 1 52 ? -12.02000 489.90600 20.97100 1.000 44.39743 51 ASP D N 1
ATOM 7954 C CA . ASP D 1 52 ? -12.46200 489.53500 19.63500 1.000 44.62904 51 ASP D CA 1
ATOM 7955 C C . ASP D 1 52 ? -13.92200 489.12300 19.69200 1.000 45.72390 51 ASP D C 1
ATOM 7956 O O . ASP D 1 52 ? -14.33200 488.39100 20.59800 1.000 46.90036 51 ASP D O 1
ATOM 7961 N N . ASP D 1 53 ? -14.69800 489.59100 18.71600 1.000 43.50785 52 ASP D N 1
ATOM 7962 C CA . ASP D 1 53 ? -16.11900 489.28900 18.63300 1.000 42.21822 52 ASP D CA 1
ATOM 7963 C C . ASP D 1 53 ? -16.40900 488.09400 17.73200 1.000 41.86818 52 ASP D C 1
ATOM 7964 O O . ASP D 1 53 ? -17.57400 487.84600 17.39800 1.000 39.07047 52 ASP D O 1
ATOM 7969 N N . ARG D 1 54 ? -15.37800 487.37000 17.31200 1.000 39.64423 53 ARG D N 1
ATOM 7970 C CA . ARG D 1 54 ? -15.56500 486.21600 16.45000 1.000 38.83887 53 ARG D CA 1
ATOM 7971 C C . ARG D 1 54 ? -15.95700 484.99200 17.27000 1.000 37.97561 53 ARG D C 1
ATOM 7972 O O . ARG D 1 54 ? -15.80000 484.94300 18.49400 1.000 37.00180 53 ARG D O 1
ATOM 7980 N N . LEU D 1 55 ? -16.46700 483.99000 16.56600 1.000 34.83839 54 LEU D N 1
ATOM 7981 C CA . LEU D 1 55 ? -16.99600 482.77700 17.17100 1.000 32.80130 54 LEU D CA 1
ATOM 7982 C C . LEU D 1 55 ? -16.00800 481.63300 16.95300 1.000 28.12969 54 LEU D C 1
ATOM 7983 O O . LEU D 1 55 ? -15.63700 481.35100 15.80900 1.000 29.41668 54 LEU D O 1
ATOM 7988 N N . LEU D 1 56 ? -15.57200 480.99900 18.04500 1.000 27.30591 55 LEU D N 1
ATOM 7989 C CA . LEU D 1 56 ? -14.80400 479.76500 17.93700 1.000 25.85047 55 LEU D CA 1
ATOM 7990 C C . LEU D 1 56 ? -15.73900 478.64600 17.50400 1.000 25.23197 55 LEU D C 1
ATOM 7991 O O . LEU D 1 56 ? -16.78900 478.44300 18.10600 1.000 27.20589 55 LEU D O 1
ATOM 7996 N N . VAL D 1 57 ? -15.38400 477.94800 16.43800 1.000 24.92667 56 VAL D N 1
ATOM 7997 C CA . VAL D 1 57 ? -16.18800 476.83400 15.94200 1.000 25.27145 56 VAL D CA 1
ATOM 7998 C C . VAL D 1 57 ? -15.27400 475.61900 15.91800 1.000 22.93696 56 VAL D C 1
ATOM 7999 O O . VAL D 1 57 ? -14.34100 475.56800 15.11200 1.000 23.07908 56 VAL D O 1
ATOM 8003 N N . VAL D 1 58 ? -15.52800 474.65500 16.80300 1.000 23.83180 57 VAL D N 1
ATOM 8004 C CA . VAL D 1 58 ? -14.83200 473.37200 16.79600 1.000 21.17359 57 VAL D CA 1
ATOM 8005 C C . VAL D 1 58 ? -15.75000 472.39500 16.07900 1.000 21.73945 57 VAL D C 1
ATOM 8006 O O . VAL D 1 58 ? -16.87800 472.16900 16.53000 1.000 23.13172 57 VAL D O 1
ATOM 8010 N N . ILE D 1 59 ? -15.29500 471.84700 14.95400 1.000 20.39455 58 ILE D N 1
ATOM 8011 C CA . ILE D 1 59 ? -16.18200 471.09100 14.06900 1.000 21.50784 58 ILE D CA 1
ATOM 8012 C C . ILE D 1 59 ? -15.40000 469.97700 13.38900 1.000 21.89999 58 ILE D C 1
ATOM 8013 O O . ILE D 1 59 ? -14.28200 470.17900 12.90600 1.000 20.30243 58 ILE D O 1
ATOM 8018 N N . GLY D 1 60 ? -16.01600 468.80300 13.30400 1.000 19.82080 59 GLY D N 1
ATOM 8019 C CA . GLY D 1 60 ? -15.35800 467.68300 12.67100 1.000 19.24178 59 GLY D CA 1
ATOM 8020 C C . GLY D 1 60 ? -15.94300 466.38100 13.15900 1.000 19.95239 59 GLY D C 1
ATOM 8021 O O . GLY D 1 60 ? -16.93500 466.35400 13.89000 1.000 20.18926 59 GLY D O 1
ATOM 8022 N N . PRO D 1 61 ? -15.34200 465.26800 12.74700 1.000 18.26535 60 PRO D N 1
ATOM 8023 C CA . PRO D 1 61 ? -15.94300 463.95500 13.02600 1.000 19.51550 60 PRO D CA 1
ATOM 8024 C C . PRO D 1 61 ? -16.08300 463.67800 14.51500 1.000 19.47076 60 PRO D C 1
ATOM 8025 O O . PRO D 1 61 ? -15.30100 464.16500 15.34400 1.000 20.77881 60 PRO D O 1
ATOM 8029 N N . CYS D 1 62 ? -17.11500 462.89800 14.85700 1.000 20.37350 61 CYS D N 1
ATOM 8030 C CA . CYS D 1 62 ? -17.21200 462.34000 16.19900 1.000 21.95790 61 CYS D CA 1
ATOM 8031 C C . CYS D 1 62 ? -15.88400 461.71700 16.60700 1.000 23.81075 61 CYS D C 1
ATOM 8032 O O . CYS D 1 62 ? -15.33600 462.02000 17.67300 1.000 23.48966 61 CYS D O 1
ATOM 8035 N N . SER D 1 63 ? -15.34800 460.85200 15.75000 1.000 20.85250 62 SER D N 1
ATOM 8036 C CA . SER D 1 63 ? -14.06500 460.20800 15.96500 1.000 23.33438 62 SER D CA 1
ATOM 8037 C C . SER D 1 63 ? -13.42700 459.96300 14.60700 1.000 22.80273 62 SER D C 1
ATOM 8038 O O . SER D 1 63 ? -14.11900 459.73900 13.60200 1.000 22.41321 62 SER D O 1
ATOM 8041 N N . ILE D 1 64 ? -12.10500 460.04800 14.57800 1.000 20.83671 63 ILE D N 1
ATOM 8042 C CA . ILE D 1 64 ? -11.31400 459.79500 13.37200 1.000 21.91052 63 ILE D CA 1
ATOM 8043 C C . ILE D 1 64 ? -10.97000 458.30800 13.32600 1.000 22.50007 63 ILE D C 1
ATOM 8044 O O . ILE D 1 64 ? -10.33800 457.78600 14.24800 1.000 20.64721 63 ILE D O 1
ATOM 8049 N N . HIS D 1 65 ? -11.36800 457.62200 12.25400 1.000 20.12083 64 HIS D N 1
ATOM 8050 C CA . HIS D 1 65 ? -10.93000 456.25500 12.03900 1.000 20.04977 64 HIS D CA 1
ATOM 8051 C C . HIS D 1 65 ? -10.13400 456.07900 10.76800 1.000 20.09715 64 HIS D C 1
ATOM 8052 O O . HIS D 1 65 ? -9.52100 455.01600 10.58800 1.000 22.01580 64 HIS D O 1
ATOM 8059 N N . ASP D 1 66 ? -10.08500 457.09500 9.90500 1.000 19.70499 65 ASP D N 1
ATOM 8060 C CA . ASP D 1 66 ? -9.44500 456.99300 8.60900 1.000 20.22085 65 ASP D CA 1
ATOM 8061 C C . ASP D 1 66 ? -8.70900 458.28500 8.31500 1.000 20.70775 65 ASP D C 1
ATOM 8062 O O . ASP D 1 66 ? -9.34500 459.29700 7.99100 1.000 21.19201 65 ASP D O 1
ATOM 8067 N N . PRO D 1 67 ? -7.37100 458.28900 8.39500 1.000 20.46561 66 PRO D N 1
ATOM 8068 C CA . PRO D 1 67 ? -6.62500 459.51900 8.08900 1.000 20.97357 66 PRO D CA 1
ATOM 8069 C C . PRO D 1 67 ? -6.89000 460.09100 6.70800 1.000 20.83671 66 PRO D C 1
ATOM 8070 O O . PRO D 1 67 ? -6.80300 461.31900 6.53900 1.000 20.62616 66 PRO D O 1
ATOM 8074 N N . VAL D 1 68 ? -7.19900 459.25600 5.71300 1.000 18.95227 67 VAL D N 1
ATOM 8075 C CA . VAL D 1 68 ? -7.41900 459.76500 4.36100 1.000 19.73658 67 VAL D CA 1
ATOM 8076 C C . VAL D 1 68 ? -8.66000 460.64000 4.32100 1.000 19.51550 67 VAL D C 1
ATOM 8077 O O . VAL D 1 68 ? -8.60900 461.79400 3.87700 1.000 19.79974 67 VAL D O 1
ATOM 8081 N N . ALA D 1 69 ? -9.78900 460.11200 4.79800 1.000 18.68119 68 ALA D N 1
ATOM 8082 C CA . ALA D 1 69 ? -11.00400 460.92600 4.86100 1.000 18.56538 68 ALA D CA 1
ATOM 8083 C C . ALA D 1 69 ? -10.81200 462.13900 5.76900 1.000 18.47853 68 ALA D C 1
ATOM 8084 O O . ALA D 1 69 ? -11.34600 463.23000 5.50200 1.000 18.38378 68 ALA D O 1
ATOM 8086 N N . ALA D 1 70 ? -10.04100 461.97500 6.84800 1.000 18.46800 69 ALA D N 1
ATOM 8087 C CA . ALA D 1 70 ? -9.80000 463.10200 7.73500 1.000 20.78144 69 ALA D CA 1
ATOM 8088 C C . ALA D 1 70 ? -9.07700 464.22200 6.99900 1.000 18.21008 69 ALA D C 1
ATOM 8089 O O . ALA D 1 70 ? -9.39200 465.40000 7.19500 1.000 17.18890 69 ALA D O 1
ATOM 8091 N N . LYS D 1 71 ? -8.10300 463.87700 6.15100 1.000 18.44432 70 LYS D N 1
ATOM 8092 C CA . LYS D 1 71 ? -7.36500 464.92600 5.44700 1.000 20.09451 70 LYS D CA 1
ATOM 8093 C C . LYS D 1 71 ? -8.20000 465.56200 4.33700 1.000 21.32361 70 LYS D C 1
ATOM 8094 O O . LYS D 1 71 ? -8.09800 466.77000 4.09400 1.000 19.49971 70 LYS D O 1
ATOM 8100 N N . GLU D 1 72 ? -9.05200 464.78500 3.66800 1.000 21.01041 71 GLU D N 1
ATOM 8101 C CA . GLU D 1 72 ? -9.98000 465.40500 2.72100 1.000 21.91579 71 GLU D CA 1
ATOM 8102 C C . GLU D 1 72 ? -10.92700 466.36800 3.43400 1.000 21.53942 71 GLU D C 1
ATOM 8103 O O . GLU D 1 72 ? -11.18800 467.47700 2.94600 1.000 19.97345 71 GLU D O 1
ATOM 8109 N N . TYR D 1 73 ? -11.44300 465.96400 4.59800 1.000 18.94964 72 TYR D N 1
ATOM 8110 C CA . TYR D 1 73 ? -12.30000 466.84600 5.37700 1.000 20.33928 72 TYR D CA 1
ATOM 8111 C C . TYR D 1 73 ? -11.54100 468.11300 5.76100 1.000 19.46023 72 TYR D C 1
ATOM 8112 O O . TYR D 1 73 ? -12.08100 469.22300 5.67400 1.000 21.40257 72 TYR D O 1
ATOM 8121 N N . ALA D 1 74 ? -10.28600 467.95500 6.20200 1.000 18.39957 73 ALA D N 1
ATOM 8122 C CA . ALA D 1 74 ? -9.46900 469.11300 6.56600 1.000 21.16043 73 ALA D CA 1
ATOM 8123 C C . ALA D 1 74 ? -9.31400 470.07300 5.39200 1.000 23.27648 73 ALA D C 1
ATOM 8124 O O . ALA D 1 74 ? -9.33400 471.29700 5.57600 1.000 22.96065 73 ALA D O 1
ATOM 8126 N N . THR D 1 75 ? -9.15300 469.54500 4.18000 1.000 21.97895 74 THR D N 1
ATOM 8127 C CA . THR D 1 75 ? -8.96800 470.42300 3.02500 1.000 24.15290 74 THR D CA 1
ATOM 8128 C C . THR D 1 75 ? -10.23100 471.23100 2.75600 1.000 24.35818 74 THR D C 1
ATOM 8129 O O . THR D 1 75 ? -10.16900 472.43900 2.48000 1.000 25.51359 74 THR D O 1
ATOM 8133 N N . ARG D 1 76 ? -11.39200 470.58800 2.85300 1.000 23.31595 75 ARG D N 1
ATOM 8134 C CA . ARG D 1 76 ? -12.64300 471.31500 2.68700 1.000 22.56060 75 ARG D CA 1
ATOM 8135 C C . ARG D 1 76 ? -12.84300 472.33400 3.80000 1.000 20.73143 75 ARG D C 1
ATOM 8136 O O . ARG D 1 76 ? -13.31900 473.44300 3.55000 1.000 22.96328 75 ARG D O 1
ATOM 8144 N N . LEU D 1 77 ? -12.50500 471.96900 5.04200 1.000 20.87092 76 LEU D N 1
ATOM 8145 C CA . LEU D 1 77 ? -12.77700 472.85500 6.16600 1.000 20.84987 76 LEU D CA 1
ATOM 8146 C C . LEU D 1 77 ? -11.85000 474.06000 6.13400 1.000 22.06317 76 LEU D C 1
ATOM 8147 O O . LEU D 1 77 ? -12.26900 475.18200 6.45900 1.000 24.25817 76 LEU D O 1
ATOM 8152 N N . LEU D 1 78 ? -10.59700 473.83400 5.72500 1.000 24.77402 77 LEU D N 1
ATOM 8153 C CA . LEU D 1 78 ? -9.62500 474.91700 5.60700 1.000 24.73981 77 LEU D CA 1
ATOM 8154 C C . LEU D 1 78 ? -10.12100 475.98900 4.65100 1.000 25.61886 77 LEU D C 1
ATOM 8155 O O . LEU D 1 78 ? -9.95700 477.18300 4.91500 1.000 28.76924 77 LEU D O 1
ATOM 8160 N N . ALA D 1 79 ? -10.72700 475.58100 3.53200 1.000 25.88205 78 ALA D N 1
ATOM 8161 C CA . ALA D 1 79 ? -11.24000 476.55800 2.57700 1.000 28.24812 78 ALA D CA 1
ATOM 8162 C C . ALA D 1 79 ? -12.29800 477.45000 3.21800 1.000 30.81948 78 ALA D C 1
ATOM 8163 O O . ALA D 1 79 ? -12.28400 478.67600 3.03600 1.000 31.18532 78 ALA D O 1
ATOM 8165 N N . LEU D 1 80 ? -13.21800 476.86100 3.98700 1.000 28.95874 79 LEU D N 1
ATOM 8166 C CA . LEU D 1 80 ? -14.19900 477.67200 4.69900 1.000 28.84030 79 LEU D CA 1
ATOM 8167 C C . LEU D 1 80 ? -13.57000 478.44400 5.85000 1.000 28.29813 79 LEU D C 1
ATOM 8168 O O . LEU D 1 80 ? -14.05600 479.52500 6.20300 1.000 29.82726 79 LEU D O 1
ATOM 8173 N N . ARG D 1 81 ? -12.52300 477.90200 6.47000 1.000 29.25877 80 ARG D N 1
ATOM 8174 C CA . ARG D 1 81 ? -11.80900 478.66700 7.48400 1.000 29.17981 80 ARG D CA 1
ATOM 8175 C C . ARG D 1 81 ? -11.27400 479.96800 6.89400 1.000 30.66683 80 ARG D C 1
ATOM 8176 O O . ARG D 1 81 ? -11.44800 481.04500 7.47300 1.000 31.34850 80 ARG D O 1
ATOM 8184 N N . GLU D 1 82 ? -10.65700 479.88300 5.71800 1.000 33.42506 81 GLU D N 1
ATOM 8185 C CA . GLU D 1 82 ? -10.12700 481.07000 5.05100 1.000 38.22300 81 GLU D CA 1
ATOM 8186 C C . GLU D 1 82 ? -11.24900 482.01500 4.63800 1.000 38.71517 81 GLU D C 1
ATOM 8187 O O . GLU D 1 82 ? -11.14200 483.23500 4.81300 1.000 38.59673 81 GLU D O 1
ATOM 8193 N N . GLU D 1 83 ? -12.34700 481.46300 4.11200 1.000 33.15134 82 GLU D N 1
ATOM 8194 C CA . GLU D 1 83 ? -13.41800 482.29800 3.57500 1.000 34.69890 82 GLU D CA 1
ATOM 8195 C C . GLU D 1 83 ? -14.20600 483.01100 4.66900 1.000 34.27779 82 GLU D C 1
ATOM 8196 O O . GLU D 1 83 ? -14.64900 484.14900 4.46800 1.000 34.36465 82 GLU D O 1
ATOM 8202 N N . LEU D 1 84 ? -14.37700 482.38200 5.83000 1.000 30.91950 83 LEU D N 1
ATOM 8203 C CA . LEU D 1 84 ? -15.20200 482.92700 6.90000 1.000 32.56969 83 LEU D CA 1
ATOM 8204 C C . LEU D 1 84 ? -14.37200 483.47200 8.05600 1.000 33.51718 83 LEU D C 1
ATOM 8205 O O . LEU D 1 84 ? -14.91400 483.72200 9.13600 1.000 32.24334 83 LEU D O 1
ATOM 8210 N N . LYS D 1 85 ? -13.06900 483.68400 7.83600 1.000 34.58309 84 LYS D N 1
ATOM 8211 C CA . LYS D 1 85 ? -12.14500 484.00200 8.92400 1.000 35.33055 84 LYS D CA 1
ATOM 8212 C C . LYS D 1 85 ? -12.49200 485.30700 9.62500 1.000 37.36764 84 LYS D C 1
ATOM 8213 O O . LYS D 1 85 ? -12.12700 485.49800 10.78800 1.000 35.26212 84 LYS D O 1
ATOM 8219 N N . ASP D 1 86 ? -13.16700 486.23000 8.93500 1.000 36.61492 85 ASP D N 1
ATOM 8220 C CA . ASP D 1 86 ? -13.51200 487.50100 9.56100 1.000 41.42076 85 ASP D CA 1
ATOM 8221 C C . ASP D 1 86 ? -14.59900 487.34700 10.61600 1.000 39.92058 85 ASP D C 1
ATOM 8222 O O . ASP D 1 86 ? -14.75800 488.23400 11.46300 1.000 37.85191 85 ASP D O 1
ATOM 8227 N N . GLU D 1 87 ? -15.33500 486.23600 10.59300 1.000 36.10433 86 GLU D N 1
ATOM 8228 C CA . GLU D 1 87 ? -16.41400 485.97300 11.53300 1.000 34.76733 86 GLU D CA 1
ATOM 8229 C C . GLU D 1 87 ? -16.15200 484.78600 12.44400 1.000 33.48559 86 GLU D C 1
ATOM 8230 O O . GLU D 1 87 ? -16.58500 484.80200 13.59500 1.000 31.17216 86 GLU D O 1
ATOM 8236 N N . LEU D 1 88 ? -15.45400 483.76400 11.95700 1.000 31.96173 87 LEU D N 1
ATOM 8237 C CA . LEU D 1 88 ? -15.28200 482.52700 12.70000 1.000 32.59601 87 LEU D CA 1
ATOM 8238 C C . LEU D 1 88 ? -13.81000 482.15600 12.81400 1.000 29.19824 87 LEU D C 1
ATOM 8239 O O . LEU D 1 88 ? -13.03500 482.32500 11.86600 1.000 30.24573 87 LEU D O 1
ATOM 8244 N N . GLU D 1 89 ? -13.43700 481.63600 13.98500 1.000 29.55618 88 GLU D N 1
ATOM 8245 C CA . GLU D 1 89 ? -12.16800 480.93900 14.19300 1.000 29.32983 88 GLU D CA 1
ATOM 8246 C C . GLU D 1 89 ? -12.48800 479.44800 14.13200 1.000 27.81912 88 GLU D C 1
ATOM 8247 O O . GLU D 1 89 ? -12.92200 478.85600 15.12700 1.000 27.52435 88 GLU D O 1
ATOM 8253 N N . ILE D 1 90 ? -12.24000 478.84600 12.96700 1.000 25.90837 89 ILE D N 1
ATOM 8254 C CA . ILE D 1 90 ? -12.62600 477.46600 12.69000 1.000 26.30052 89 ILE D CA 1
ATOM 8255 C C . ILE D 1 90 ? -11.47300 476.53800 13.02800 1.000 24.95826 89 ILE D C 1
ATOM 8256 O O . ILE D 1 90 ? -10.35500 476.71000 12.53200 1.000 25.73993 89 ILE D O 1
ATOM 8261 N N . VAL D 1 91 ? -11.76300 475.54600 13.86400 1.000 22.71325 90 VAL D N 1
ATOM 8262 C CA . VAL D 1 91 ? -10.78900 474.60500 14.40100 1.000 23.82391 90 VAL D CA 1
ATOM 8263 C C . VAL D 1 91 ? -11.35700 473.21100 14.17600 1.000 21.05779 90 VAL D C 1
ATOM 8264 O O . VAL D 1 91 ? -12.51600 472.95100 14.51400 1.000 23.75285 90 VAL D O 1
ATOM 8268 N N . MET D 1 92 ? -10.56200 472.32500 13.58500 1.000 20.68932 91 MET D N 1
ATOM 8269 C CA . MET D 1 92 ? -11.08400 471.00500 13.25400 1.000 21.99474 91 MET D CA 1
ATOM 8270 C C . MET D 1 92 ? -11.07300 470.10700 14.48300 1.000 21.99474 91 MET D C 1
ATOM 8271 O O . MET D 1 92 ? -10.09100 470.05500 15.23900 1.000 23.92655 91 MET D O 1
ATOM 8276 N N . ARG D 1 93 ? -12.18900 469.44400 14.70800 1.000 19.23652 92 ARG D N 1
ATOM 8277 C CA . ARG D 1 93 ? -12.28000 468.44600 15.75500 1.000 21.70260 92 ARG D CA 1
ATOM 8278 C C . ARG D 1 93 ? -11.47000 467.22600 15.33200 1.000 23.00276 92 ARG D C 1
ATOM 8279 O O . ARG D 1 93 ? -11.77300 466.62300 14.29300 1.000 21.34993 92 ARG D O 1
ATOM 8287 N N . VAL D 1 94 ? -10.42600 466.88400 16.10700 1.000 19.82869 93 VAL D N 1
ATOM 8288 C CA . VAL D 1 94 ? -9.59500 465.72100 15.80000 1.000 21.27360 93 VAL D CA 1
ATOM 8289 C C . VAL D 1 94 ? -9.59800 464.82300 17.02900 1.000 22.66851 93 VAL D C 1
ATOM 8290 O O . VAL D 1 94 ? -8.67200 464.85000 17.85200 1.000 21.97106 93 VAL D O 1
ATOM 8294 N N . TYR D 1 95 ? -10.68500 464.07300 17.18900 1.000 20.37876 94 TYR D N 1
ATOM 8295 C CA . TYR D 1 95 ? -10.90900 463.17400 18.31200 1.000 22.51323 94 TYR D CA 1
ATOM 8296 C C . TYR D 1 95 ? -10.68200 461.74600 17.84600 1.000 23.58967 94 TYR D C 1
ATOM 8297 O O . TYR D 1 95 ? -11.06500 461.38800 16.73100 1.000 25.10038 94 TYR D O 1
ATOM 8306 N N . PHE D 1 96 ? -10.07600 460.92600 18.70300 1.000 25.06880 95 PHE D N 1
ATOM 8307 C CA . PHE D 1 96 ? -9.67200 459.59700 18.27700 1.000 23.66600 95 PHE D CA 1
ATOM 8308 C C . PHE D 1 96 ? -10.52200 458.48900 18.85100 1.000 23.10803 95 PHE D C 1
ATOM 8309 O O . PHE D 1 96 ? -10.39600 457.34700 18.41000 1.000 24.37661 95 PHE D O 1
ATOM 8317 N N . GLU D 1 97 ? -11.37200 458.82800 19.80600 1.000 25.45832 96 GLU D N 1
ATOM 8318 C CA . GLU D 1 97 ? -12.11300 457.77500 20.52700 1.000 26.27157 96 GLU D CA 1
ATOM 8319 C C . GLU D 1 97 ? -13.48200 458.27400 20.93800 1.000 28.87978 96 GLU D C 1
ATOM 8320 O O . GLU D 1 97 ? -13.62100 459.48800 21.12200 1.000 29.89569 96 GLU D O 1
ATOM 8326 N N . LYS D 1 98 ? -14.44500 457.36600 21.02900 1.000 28.31918 97 LYS D N 1
ATOM 8327 C CA . LYS D 1 98 ? -15.75400 457.73100 21.60800 1.000 33.21188 97 LYS D CA 1
ATOM 8328 C C . LYS D 1 98 ? -15.77900 457.04600 22.97100 1.000 35.76745 97 LYS D C 1
ATOM 8329 O O . LYS D 1 98 ? -15.76700 455.82200 23.00600 1.000 35.10421 97 LYS D O 1
ATOM 8335 N N . PRO D 1 99 ? -15.75600 457.81000 24.07500 1.000 35.67533 98 PRO D N 1
ATOM 8336 C CA . PRO D 1 99 ? -15.80900 457.21700 25.40100 1.000 40.46275 98 PRO D CA 1
ATOM 8337 C C . PRO D 1 99 ? -17.16800 456.55100 25.65900 1.000 41.49445 98 PRO D C 1
ATOM 8338 O O . PRO D 1 99 ? -18.16300 457.20400 25.46800 1.000 43.49732 98 PRO D O 1
ATOM 8342 N N . ARG D 1 100 ? -17.11600 455.28300 26.09300 1.000 44.76853 99 ARG D N 1
ATOM 8343 C CA . ARG D 1 100 ? -18.37200 454.54700 26.33800 1.000 47.01090 99 ARG D CA 1
ATOM 8344 C C . ARG D 1 100 ? -18.18900 453.48800 27.42000 1.000 49.21643 99 ARG D C 1
ATOM 8345 O O . ARG D 1 100 ? -17.05700 453.05700 27.65400 1.000 49.55068 99 ARG D O 1
ATOM 8353 N N . THR D 1 101 ? -19.30100 453.14100 28.09900 1.000 52.68000 100 THR D N 1
ATOM 8354 C CA . THR D 1 101 ? -19.24700 452.01700 29.02900 1.000 52.64842 100 THR D CA 1
ATOM 8355 C C . THR D 1 101 ? -19.57100 450.69600 28.34500 1.000 51.87990 100 THR D C 1
ATOM 8356 O O . THR D 1 101 ? -19.03400 449.65400 28.73900 1.000 56.41992 100 THR D O 1
ATOM 8358 N N . THR D 1 102 ? -20.42400 450.72400 27.32100 1.000 51.37721 101 THR D N 1
ATOM 8359 C CA . THR D 1 102 ? -20.68200 449.54700 26.50600 1.000 51.21930 101 THR D CA 1
ATOM 8360 C C . THR D 1 102 ? -19.43900 449.18800 25.68800 1.000 52.34049 101 THR D C 1
ATOM 8361 O O . THR D 1 102 ? -18.49900 449.97800 25.55000 1.000 52.15362 101 THR D O 1
ATOM 8363 N N . VAL D 1 103 ? -19.44200 447.97000 25.13900 1.000 51.95097 102 VAL D N 1
ATOM 8364 C CA . VAL D 1 103 ? -18.31100 447.50300 24.34700 1.000 46.43451 102 VAL D CA 1
ATOM 8365 C C . VAL D 1 103 ? -18.32300 448.18200 22.98000 1.000 47.61360 102 VAL D C 1
ATOM 8366 O O . VAL D 1 103 ? -19.35500 448.66400 22.49700 1.000 51.08770 102 VAL D O 1
ATOM 8368 N N . GLY D 1 104 ? -17.15700 448.22500 22.35400 1.000 41.60236 103 GLY D N 1
ATOM 8369 C CA . GLY D 1 104 ? -17.02500 448.85300 21.05600 1.000 38.35197 103 GLY D CA 1
ATOM 8370 C C . GLY D 1 104 ? -15.58100 449.17800 20.75300 1.000 35.85693 103 GLY D C 1
ATOM 8371 O O . GLY D 1 104 ? -14.69700 449.05100 21.59800 1.000 36.20434 103 GLY D O 1
ATOM 8372 N N . TRP D 1 105 ? -15.36000 449.58900 19.50200 1.000 33.77247 104 TRP D N 1
ATOM 8373 C CA . TRP D 1 105 ? -14.04700 450.05200 19.05400 1.000 26.75321 104 TRP D CA 1
ATOM 8374 C C . TRP D 1 105 ? -13.47500 451.07600 20.02000 1.000 26.92954 104 TRP D C 1
ATOM 8375 O O . TRP D 1 105 ? -14.15500 452.02300 20.41900 1.000 28.72976 104 TRP D O 1
ATOM 8386 N N . LYS D 1 106 ? -12.22200 450.86200 20.41700 1.000 26.66636 105 LYS D N 1
ATOM 8387 C CA . LYS D 1 106 ? -11.57500 451.72100 21.39800 1.000 28.27181 105 LYS D CA 1
ATOM 8388 C C . LYS D 1 106 ? -10.85900 452.91600 20.78000 1.000 24.95562 105 LYS D C 1
ATOM 8389 O O . LYS D 1 106 ? -10.12700 453.60800 21.48900 1.000 27.66121 105 LYS D O 1
ATOM 8395 N N . GLY D 1 107 ? -11.05400 453.18700 19.49300 1.000 23.48703 106 GLY D N 1
ATOM 8396 C CA . GLY D 1 107 ? -10.56100 454.41800 18.91100 1.000 22.41058 106 GLY D CA 1
ATOM 8397 C C . GLY D 1 107 ? -9.23800 454.22700 18.18000 1.000 22.51849 106 GLY D C 1
ATOM 8398 O O . GLY D 1 107 ? -8.64900 453.15000 18.16000 1.000 21.86578 106 GLY D O 1
ATOM 8399 N N . LEU D 1 108 ? -8.78700 455.31000 17.53100 1.000 21.17886 107 LEU D N 1
ATOM 8400 C CA . LEU D 1 108 ? -7.67300 455.19100 16.59200 1.000 20.43403 107 LEU D CA 1
ATOM 8401 C C . LEU D 1 108 ? -6.35500 454.96400 17.31600 1.000 21.81577 107 LEU D C 1
ATOM 8402 O O . LEU D 1 108 ? -5.46200 454.30000 16.77800 1.000 21.63154 107 LEU D O 1
ATOM 8407 N N . ILE D 1 109 ? -6.20800 455.51800 18.51300 1.000 20.04188 108 ILE D N 1
ATOM 8408 C CA . ILE D 1 109 ? -4.94900 455.35000 19.23500 1.000 22.45006 108 ILE D CA 1
ATOM 8409 C C . ILE D 1 109 ? -4.86000 453.95300 19.82300 1.000 23.36070 108 ILE D C 1
ATOM 8410 O O . ILE D 1 109 ? -3.85600 453.25300 19.64100 1.000 21.99474 108 ILE D O 1
ATOM 8415 N N . ASN D 1 110 ? -5.92100 453.52000 20.51200 1.000 22.31847 109 ASN D N 1
ATOM 8416 C CA . ASN D 1 110 ? -5.93400 452.19900 21.13200 1.000 23.67652 109 ASN D CA 1
ATOM 8417 C C . ASN D 1 110 ? -5.95100 451.09100 20.10100 1.000 25.87415 109 ASN D C 1
ATOM 8418 O O . ASN D 1 110 ? -5.32700 450.05100 20.30600 1.000 29.17718 109 ASN D O 1
ATOM 8423 N N . ASP D 1 111 ? -6.64600 451.28700 18.98200 1.000 21.90789 110 ASP D N 1
ATOM 8424 C CA . ASP D 1 111 ? -6.93000 450.19200 18.05500 1.000 25.10038 110 ASP D CA 1
ATOM 8425 C C . ASP D 1 111 ? -6.99400 450.74200 16.63600 1.000 25.17144 110 ASP D C 1
ATOM 8426 O O . ASP D 1 111 ? -8.04100 450.71900 15.98300 1.000 23.35543 110 ASP D O 1
ATOM 8431 N N . PRO D 1 112 ? -5.86600 451.23500 16.11500 1.000 23.42649 111 PRO D N 1
ATOM 8432 C CA . PRO D 1 112 ? -5.89200 451.87700 14.79200 1.000 24.75297 111 PRO D CA 1
ATOM 8433 C C . PRO D 1 112 ? -6.34600 450.94600 13.70000 1.000 26.73215 111 PRO D C 1
ATOM 8434 O O . PRO D 1 112 ? -6.90000 451.39900 12.69100 1.000 25.38462 111 PRO D O 1
ATOM 8438 N N . HIS D 1 113 ? -6.07100 449.65700 13.85000 1.000 24.77665 112 HIS D N 1
ATOM 8439 C CA . HIS D 1 113 ? -6.35600 448.70500 12.79100 1.000 27.97704 112 HIS D CA 1
ATOM 8440 C C . HIS D 1 113 ? -7.76300 448.16300 12.88500 1.000 30.01676 112 HIS D C 1
ATOM 8441 O O . HIS D 1 113 ? -8.16900 447.38100 12.01400 1.000 30.02728 112 HIS D O 1
ATOM 8448 N N . MET D 1 114 ? -8.51200 448.57500 13.91300 1.000 26.00575 113 MET D N 1
ATOM 8449 C CA . MET D 1 114 ? -9.96200 448.42100 13.91500 1.000 32.86447 113 MET D CA 1
ATOM 8450 C C . MET D 1 114 ? -10.31100 446.94000 14.04200 1.000 35.70428 113 MET D C 1
ATOM 8451 O O . MET D 1 114 ? -11.23100 446.44100 13.39100 1.000 38.27564 113 MET D O 1
ATOM 8456 N N . ASP D 1 115 ? -9.51800 446.21900 14.86400 1.000 33.66719 114 ASP D N 1
ATOM 8457 C CA . ASP D 1 115 ? -9.60500 444.76200 14.90400 1.000 35.86219 114 ASP D CA 1
ATOM 8458 C C . ASP D 1 115 ? -9.24800 444.16000 16.26200 1.000 38.75728 114 ASP D C 1
ATOM 8459 O O . ASP D 1 115 ? -8.97100 442.95600 16.32400 1.000 39.23628 114 ASP D O 1
ATOM 8464 N N . ASN D 1 116 ? -9.20900 444.95600 17.33600 1.000 38.79676 115 ASN D N 1
ATOM 8465 C CA . ASN D 1 116 ? -8.88500 444.51600 18.69500 1.000 39.09153 115 ASN D CA 1
ATOM 8466 C C . ASN D 1 116 ? -7.43800 444.07900 18.87700 1.000 40.96544 115 ASN D C 1
ATOM 8467 O O . ASN D 1 116 ? -7.13800 443.33100 19.81600 1.000 43.75788 115 ASN D O 1
ATOM 8472 N N . SER D 1 117 ? -6.51900 444.52200 18.02200 1.000 37.81243 116 SER D N 1
ATOM 8473 C CA . SER D 1 117 ? -5.11900 444.18300 18.23900 1.000 37.04918 116 SER D CA 1
ATOM 8474 C C . SER D 1 117 ? -4.42600 445.12800 19.21100 1.000 36.98338 116 SER D C 1
ATOM 8475 O O . SER D 1 117 ? -3.29900 444.83500 19.62800 1.000 36.51227 116 SER D O 1
ATOM 8478 N N . PHE D 1 118 ? -5.07300 446.23000 19.59200 1.000 33.39085 117 PHE D N 1
ATOM 8479 C CA . PHE D 1 118 ? -4.53200 447.16600 20.58100 1.000 31.34323 117 PHE D CA 1
ATOM 8480 C C . PHE D 1 118 ? -3.09500 447.56200 20.26100 1.000 29.15350 117 PHE D C 1
ATOM 8481 O O . PHE D 1 118 ? -2.19800 447.48100 21.10100 1.000 30.13782 117 PHE D O 1
ATOM 8489 N N . GLN D 1 119 ? -2.88300 448.01300 19.03100 1.000 28.23496 118 GLN D N 1
ATOM 8490 C CA . GLN D 1 119 ? -1.55000 448.41500 18.57900 1.000 27.01377 118 GLN D CA 1
ATOM 8491 C C . GLN D 1 119 ? -1.32600 449.89100 18.90800 1.000 23.80022 118 GLN D C 1
ATOM 8492 O O . GLN D 1 119 ? -1.27300 450.75800 18.03100 1.000 23.17646 118 GLN D O 1
ATOM 8498 N N . ILE D 1 120 ? -1.17700 450.16000 20.21200 1.000 23.01329 119 ILE D N 1
ATOM 8499 C CA . ILE D 1 120 ? -1.15400 451.54300 20.68400 1.000 22.90538 119 ILE D CA 1
ATOM 8500 C C . ILE D 1 120 ? 0.05400 452.29400 20.13900 1.000 19.93134 119 ILE D C 1
ATOM 8501 O O . ILE D 1 120 ? -0.04400 453.47500 19.80700 1.000 19.37338 119 ILE D O 1
ATOM 8506 N N . ASN D 1 121 ? 1.20900 451.63500 20.01900 1.000 20.89724 120 ASN D N 1
ATOM 8507 C CA . ASN D 1 121 ? 2.33700 452.33900 19.41700 1.000 21.56311 120 ASN D CA 1
ATOM 8508 C C . ASN D 1 121 ? 2.02300 452.74500 17.97800 1.000 20.48403 120 ASN D C 1
ATOM 8509 O O . ASN D 1 121 ? 2.33000 453.86900 17.57000 1.000 20.42613 120 ASN D O 1
ATOM 8514 N N . ASP D 1 122 ? 1.39900 451.85400 17.19700 1.000 20.83671 121 ASP D N 1
ATOM 8515 C CA . ASP D 1 122 ? 0.98100 452.23300 15.85000 1.000 23.40017 121 ASP D CA 1
ATOM 8516 C C . ASP D 1 122 ? -0.00300 453.39100 15.89600 1.000 20.31559 121 ASP D C 1
ATOM 8517 O O . ASP D 1 122 ? 0.09900 454.34500 15.11000 1.000 21.25255 121 ASP D O 1
ATOM 8522 N N . GLY D 1 123 ? -0.98300 453.29800 16.79600 1.000 19.61551 122 GLY D N 1
ATOM 8523 C CA . GLY D 1 123 ? -2.01000 454.31900 16.87200 1.000 21.04726 122 GLY D CA 1
ATOM 8524 C C . GLY D 1 123 ? -1.45700 455.68100 17.24100 1.000 18.62592 122 GLY D C 1
ATOM 8525 O O . GLY D 1 123 ? -1.89400 456.70300 16.71200 1.000 20.00766 122 GLY D O 1
ATOM 8526 N N . LEU D 1 124 ? -0.48100 455.71900 18.15600 1.000 18.77857 123 LEU D N 1
ATOM 8527 C CA . LEU D 1 124 ? 0.12000 457.00600 18.47600 1.000 18.88384 123 LEU D CA 1
ATOM 8528 C C . LEU D 1 124 ? 0.84800 457.59400 17.26800 1.000 19.56287 123 LEU D C 1
ATOM 8529 O O . LEU D 1 124 ? 0.77800 458.80600 17.02400 1.000 18.51801 123 LEU D O 1
ATOM 8534 N N . ARG D 1 125 ? 1.56900 456.76200 16.50000 1.000 19.76290 124 ARG D N 1
ATOM 8535 C CA . ARG D 1 125 ? 2.22300 457.26500 15.29400 1.000 18.83910 124 ARG D CA 1
ATOM 8536 C C . ARG D 1 125 ? 1.20600 457.80400 14.30200 1.000 19.26547 124 ARG D C 1
ATOM 8537 O O . ARG D 1 125 ? 1.43000 458.83500 13.66200 1.000 19.97345 124 ARG D O 1
ATOM 8545 N N . ILE D 1 126 ? 0.09500 457.09800 14.13500 1.000 19.16809 125 ILE D N 1
ATOM 8546 C CA . ILE D 1 126 ? -0.88400 457.50800 13.13800 1.000 20.06820 125 ILE D CA 1
ATOM 8547 C C . ILE D 1 126 ? -1.55400 458.79900 13.56800 1.000 20.07609 125 ILE D C 1
ATOM 8548 O O . ILE D 1 126 ? -1.73600 459.72000 12.75900 1.000 19.46812 125 ILE D O 1
ATOM 8553 N N . ALA D 1 127 ? -1.87900 458.89900 14.86500 1.000 19.64183 126 ALA D N 1
ATOM 8554 C CA . ALA D 1 127 ? -2.58100 460.06700 15.38500 1.000 19.37338 126 ALA D CA 1
ATOM 8555 C C . ALA D 1 127 ? -1.70700 461.30300 15.31400 1.000 21.72366 126 ALA D C 1
ATOM 8556 O O . ALA D 1 127 ? -2.17500 462.38700 14.93200 1.000 20.89724 126 ALA D O 1
ATOM 8558 N N . ARG D 1 128 ? -0.42600 461.16400 15.67400 1.000 18.43905 127 ARG D N 1
ATOM 8559 C CA . ARG D 1 128 ? 0.43500 462.33500 15.62400 1.000 20.62089 127 ARG D CA 1
ATOM 8560 C C . ARG D 1 128 ? 0.68500 462.76400 14.19400 1.000 18.29693 127 ARG D C 1
ATOM 8561 O O . ARG D 1 128 ?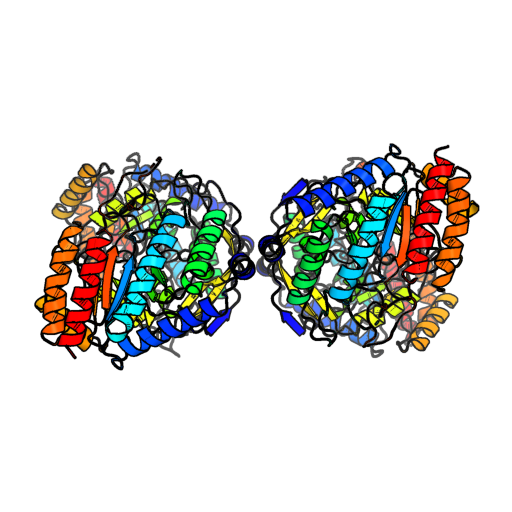 0.67300 463.96000 13.89400 1.000 20.92883 127 ARG D O 1
ATOM 8569 N N . LYS D 1 129 ? 0.95400 461.80700 13.30400 1.000 18.53380 128 LYS D N 1
ATOM 8570 C CA . LYS D 1 129 ? 1.17100 462.14500 11.90400 1.000 20.48930 128 LYS D CA 1
ATOM 8571 C C . LYS D 1 129 ? -0.04000 462.88600 11.33200 1.000 21.25781 128 LYS D C 1
ATOM 8572 O O . LYS D 1 129 ? 0.11200 463.87500 10.61300 1.000 20.65774 128 LYS D O 1
ATOM 8578 N N . LEU D 1 130 ? -1.24700 462.45600 11.68200 1.000 20.42613 129 LEU D N 1
ATOM 8579 C CA . LEU D 1 130 ? -2.43900 463.14600 11.18600 1.000 22.35005 129 LEU D CA 1
ATOM 8580 C C . LEU D 1 130 ? -2.54500 464.56600 11.74400 1.000 19.24968 129 LEU D C 1
ATOM 8581 O O . LEU D 1 130 ? -2.82800 465.50900 10.99600 1.000 20.62616 129 LEU D O 1
ATOM 8586 N N . LEU D 1 131 ? -2.34200 464.73600 13.05900 1.000 17.63106 130 LEU D N 1
ATOM 8587 C CA . LEU D 1 131 ? -2.36200 466.07300 13.63900 1.000 19.07860 130 LEU D CA 1
ATOM 8588 C C . LEU D 1 131 ? -1.31900 466.96200 12.98400 1.000 20.55773 130 LEU D C 1
ATOM 8589 O O . LEU D 1 131 ? -1.56800 468.14200 12.70500 1.000 20.49983 130 LEU D O 1
ATOM 8594 N N . LEU D 1 132 ? -0.13200 466.41100 12.74300 1.000 19.27863 131 LEU D N 1
ATOM 8595 C CA . LEU D 1 132 ? 0.93100 467.19700 12.13000 1.000 21.24465 131 LEU D CA 1
ATOM 8596 C C . LEU D 1 132 ? 0.51400 467.66100 10.73900 1.000 19.94976 131 LEU D C 1
ATOM 8597 O O . LEU D 1 132 ? 0.65800 468.83800 10.38100 1.000 21.07358 131 LEU D O 1
ATOM 8602 N N . ASP D 1 133 ? -0.05400 466.75100 9.95700 1.000 20.85513 132 ASP D N 1
ATOM 8603 C CA . ASP D 1 133 ? -0.42200 467.07400 8.58500 1.000 22.34742 132 ASP D CA 1
ATOM 8604 C C . ASP D 1 133 ? -1.51100 468.14600 8.54300 1.000 23.65020 132 ASP D C 1
ATOM 8605 O O . ASP D 1 133 ? -1.45700 469.07600 7.72800 1.000 23.65284 132 ASP D O 1
ATOM 8610 N N . ILE D 1 134 ? -2.50000 468.04200 9.43400 1.000 20.47088 133 ILE D N 1
ATOM 8611 C CA . ILE D 1 134 ? -3.59100 469.00300 9.44000 1.000 19.03123 133 ILE D CA 1
ATOM 8612 C C . ILE D 1 134 ? -3.08100 470.38400 9.84200 1.000 22.70009 133 ILE D C 1
ATOM 8613 O O . ILE D 1 134 ? -3.38500 471.38600 9.18600 1.000 23.32385 133 ILE D O 1
ATOM 8618 N N . ASN D 1 135 ? -2.27800 470.45400 10.90800 1.000 20.46298 134 ASN D N 1
ATOM 8619 C CA . ASN D 1 135 ? -1.70400 471.74100 11.30500 1.000 22.70009 134 ASN D CA 1
ATOM 8620 C C . ASN D 1 135 ? -0.78700 472.30100 10.23200 1.000 22.52902 134 ASN D C 1
ATOM 8621 O O . ASN D 1 135 ? -0.77400 473.51500 9.98400 1.000 23.31332 134 ASN D O 1
ATOM 8626 N N . ASP D 1 136 ? 0.01100 471.44300 9.60500 1.000 22.73694 135 ASP D N 1
ATOM 8627 C CA . ASP D 1 136 ? 0.96700 471.93700 8.62100 1.000 24.06341 135 ASP D CA 1
ATOM 8628 C C . ASP D 1 136 ? 0.26700 472.57800 7.43200 1.000 27.18747 135 ASP D C 1
ATOM 8629 O O . ASP D 1 136 ? 0.80900 473.50600 6.81300 1.000 26.89533 135 ASP D O 1
ATOM 8634 N N . SER D 1 137 ? -0.94400 472.11500 7.11500 1.000 25.93206 136 SER D N 1
ATOM 8635 C CA . SER D 1 137 ? -1.75400 472.68800 6.05000 1.000 26.70847 136 SER D CA 1
ATOM 8636 C C . SER D 1 137 ? -2.34300 474.04000 6.42500 1.000 25.33988 136 SER D C 1
ATOM 8637 O O . SER D 1 137 ? -2.84000 474.74200 5.54100 1.000 28.48236 136 SER D O 1
ATOM 8640 N N . GLY D 1 138 ? -2.27900 474.43300 7.69800 1.000 23.62652 137 GLY D N 1
ATOM 8641 C CA . GLY D 1 138 ? -2.84400 475.69200 8.14600 1.000 26.28473 137 GLY D CA 1
ATOM 8642 C C . GLY D 1 138 ? -4.11700 475.57100 8.95800 1.000 24.86877 137 GLY D C 1
ATOM 8643 O O . GLY D 1 138 ? -4.64000 476.59800 9.41000 1.000 26.78742 137 GLY D O 1
ATOM 8644 N N . LEU D 1 139 ? -4.61800 474.35200 9.19300 1.000 25.00563 138 LEU D N 1
ATOM 8645 C CA . LEU D 1 139 ? -5.86700 474.16200 9.92300 1.000 24.67664 138 LEU D CA 1
ATOM 8646 C C . LEU D 1 139 ? -5.58200 473.74700 11.35800 1.000 22.49743 138 LEU D C 1
ATOM 8647 O O . LEU D 1 139 ? -4.93900 472.70900 11.58200 1.000 21.08411 138 LEU D O 1
ATOM 8652 N N . PRO D 1 140 ? -6.02800 474.50800 12.35300 1.000 23.67652 139 PRO D N 1
ATOM 8653 C CA . PRO D 1 140 ? -5.79800 474.12700 13.75200 1.000 22.67377 139 PRO D CA 1
ATOM 8654 C C . PRO D 1 140 ? -6.69300 472.96400 14.15400 1.000 23.85286 139 PRO D C 1
ATOM 8655 O O . PRO D 1 140 ? -7.70300 472.67200 13.50900 1.000 23.76338 139 PRO D O 1
ATOM 8659 N N . ALA D 1 141 ? -6.31700 472.30700 15.24600 1.000 23.75022 140 ALA D N 1
ATOM 8660 C CA . ALA D 1 141 ? -6.96100 471.07000 15.67000 1.000 21.14990 140 ALA D CA 1
ATOM 8661 C C . ALA D 1 141 ? -7.36400 471.14500 17.13500 1.000 23.55546 140 ALA D C 1
ATOM 8662 O O . ALA D 1 141 ? -6.64200 471.71100 17.96600 1.000 24.58189 140 ALA D O 1
ATOM 8664 N N . ALA D 1 142 ? -8.51800 470.56000 17.44300 1.000 21.94737 141 ALA D N 1
ATOM 8665 C CA . ALA D 1 142 ? -9.06000 470.46300 18.79100 1.000 21.81577 141 ALA D CA 1
ATOM 8666 C C . ALA D 1 142 ? -9.06500 469.00100 19.20100 1.000 23.10803 141 ALA D C 1
ATOM 8667 O O . ALA D 1 142 ? -9.36700 468.12600 18.38200 1.000 22.60008 141 ALA D O 1
ATOM 8669 N N . GLY D 1 143 ? -8.73100 468.73200 20.46600 1.000 24.26870 142 GLY D N 1
ATOM 8670 C CA . GLY D 1 143 ? -8.64100 467.37500 20.95100 1.000 23.69231 142 GLY D CA 1
ATOM 8671 C C . GLY D 1 143 ? -9.47700 467.15800 22.19700 1.000 23.05013 142 GLY D C 1
ATOM 8672 O O . GLY D 1 143 ? -10.04800 468.09400 22.76900 1.000 25.13459 142 GLY D O 1
ATOM 8673 N N . GLU D 1 144 ? -9.55400 465.89100 22.60000 1.000 23.69495 143 GLU D N 1
ATOM 8674 C CA . GLU D 1 144 ? -10.18300 465.51500 23.85900 1.000 25.79520 143 GLU D CA 1
ATOM 8675 C C . GLU D 1 144 ? -9.15600 464.84000 24.75400 1.000 26.54792 143 GLU D C 1
ATOM 8676 O O . GLU D 1 144 ? -8.34800 464.03200 24.28800 1.000 27.20326 143 GLU D O 1
ATOM 8682 N N . PHE D 1 145 ? -9.18800 465.15900 26.04200 1.000 25.36620 144 PHE D N 1
ATOM 8683 C CA . PHE D 1 145 ? -8.18600 464.66900 26.98600 1.000 30.25889 144 PHE D CA 1
ATOM 8684 C C . PHE D 1 145 ? -8.86700 463.63100 27.85600 1.000 28.83240 144 PHE D C 1
ATOM 8685 O O . PHE D 1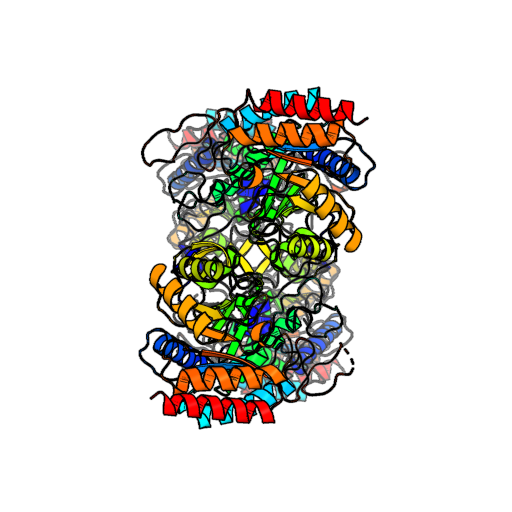 145 ? -9.60200 463.97400 28.78500 1.000 33.01712 144 PHE D O 1
ATOM 8693 N N . LEU D 1 146 ? -8.64900 462.36100 27.52600 1.000 29.26930 145 LEU D N 1
ATOM 8694 C CA . LEU D 1 146 ? -9.30800 461.26600 28.22500 1.000 32.93553 145 LEU D CA 1
ATOM 8695 C C . LEU D 1 146 ? -8.43200 460.60300 29.27900 1.000 35.03052 145 LEU D C 1
ATOM 8696 O O . LEU D 1 146 ? -8.97100 459.95800 30.18600 1.000 35.75429 145 LEU D O 1
ATOM 8701 N N . ASP D 1 147 ? -7.10800 460.72900 29.18500 1.000 34.57257 146 ASP D N 1
ATOM 8702 C CA . ASP D 1 147 ? -6.20300 460.07700 30.12600 1.000 31.93804 146 ASP D CA 1
ATOM 8703 C C . ASP D 1 147 ? -5.01900 461.00600 30.37600 1.000 31.44851 146 ASP D C 1
ATOM 8704 O O . ASP D 1 147 ? -4.89600 462.07400 29.76500 1.000 31.30902 146 ASP D O 1
ATOM 8709 N N . MET D 1 148 ? -4.11100 460.57700 31.25100 1.000 28.32182 147 MET D N 1
ATOM 8710 C CA . MET D 1 148 ? -2.98900 461.42000 31.64200 1.000 29.67461 147 MET D CA 1
ATOM 8711 C C . MET D 1 148 ? -1.73300 461.20200 30.82000 1.000 27.40855 147 MET D C 1
ATOM 8712 O O . MET D 1 148 ? -0.78800 461.98900 30.96500 1.000 30.31942 147 MET D O 1
ATOM 8717 N N . ILE D 1 149 ? -1.66600 460.15400 30.00700 1.000 24.78981 148 ILE D N 1
ATOM 8718 C CA . ILE D 1 149 ? -0.41100 459.78700 29.36200 1.000 22.81589 148 ILE D CA 1
ATOM 8719 C C . ILE D 1 149 ? -0.39200 460.17400 27.88700 1.000 24.89509 148 ILE D C 1
ATOM 8720 O O . ILE D 1 149 ? 0.60000 460.72600 27.41000 1.000 23.46334 148 ILE D O 1
ATOM 8725 N N . THR D 1 150 ? -1.48300 459.94800 27.15200 1.000 24.21606 149 THR D N 1
ATOM 8726 C CA . THR D 1 150 ? -1.47900 460.30700 25.73300 1.000 25.60307 149 THR D CA 1
ATOM 8727 C C . THR D 1 150 ? -1.30200 461.79900 25.42700 1.000 24.95036 149 THR D C 1
ATOM 8728 O O . THR D 1 150 ? -0.71000 462.10000 24.37900 1.000 23.03697 149 THR D O 1
ATOM 8732 N N . PRO D 1 151 ? -1.75100 462.77500 26.23000 1.000 25.80836 150 PRO D N 1
ATOM 8733 C CA . PRO D 1 151 ? -1.53900 464.16700 25.85000 1.000 26.32421 150 PRO D CA 1
ATOM 8734 C C . PRO D 1 151 ? -0.06700 464.53400 25.56400 1.000 26.20577 150 PRO D C 1
ATOM 8735 O O . PRO D 1 151 ? 0.16700 465.37000 24.74300 1.000 26.82953 150 PRO D O 1
ATOM 8739 N N . GLN D 1 152 ? 0.87500 463.87900 26.24500 1.000 24.79508 151 GLN D N 1
ATOM 8740 C CA . GLN D 1 152 ? 2.31200 464.22000 26.07000 1.000 26.96113 151 GLN D CA 1
ATOM 8741 C C . GLN D 1 152 ? 2.75300 463.92600 24.62500 1.000 25.87942 151 GLN D C 1
ATOM 8742 O O . GLN D 1 152 ? 3.76100 464.48600 24.20500 1.000 24.08973 151 GLN D O 1
ATOM 8748 N N . TYR D 1 153 ? 2.02100 463.06300 23.91600 1.000 22.77642 152 TYR D N 1
ATOM 8749 C CA . TYR D 1 153 ? 2.36900 462.71000 22.54300 1.000 23.37386 152 TYR D CA 1
ATOM 8750 C C . TYR D 1 153 ? 1.76200 463.64900 21.52100 1.000 23.50282 152 TYR D C 1
ATOM 8751 O O . TYR D 1 153 ? 2.20700 463.66600 20.36300 1.000 20.89198 152 TYR D O 1
ATOM 8760 N N . LEU D 1 154 ? 0.73000 464.39900 21.91200 1.000 21.63680 153 LEU D N 1
ATOM 8761 C CA . LEU D 1 154 ? -0.14400 465.07400 20.95600 1.000 24.07394 153 LEU D CA 1
ATOM 8762 C C . LEU D 1 154 ? -0.44800 466.53200 21.26900 1.000 22.42637 153 LEU D C 1
ATOM 8763 O O . LEU D 1 154 ? -0.81400 467.26800 20.34900 1.000 22.00001 153 LEU D O 1
ATOM 8768 N N . ALA D 1 155 ? -0.31900 466.97200 22.52000 1.000 23.82128 154 ALA D N 1
ATOM 8769 C CA . ALA D 1 155 ? -0.90200 468.24800 22.93000 1.000 23.55546 154 ALA D CA 1
ATOM 8770 C C . ALA D 1 155 ? -0.21900 469.44500 22.28800 1.000 23.54493 154 ALA D C 1
ATOM 8771 O O . ALA D 1 155 ? -0.84600 470.50300 22.15400 1.000 23.83970 154 ALA D O 1
ATOM 8773 N N . ASP D 1 156 ? 1.04100 469.30200 21.87400 1.000 23.88444 155 ASP D N 1
ATOM 8774 C CA . ASP D 1 156 ? 1.73700 470.39000 21.20500 1.000 22.65272 155 ASP D CA 1
ATOM 8775 C C . ASP D 1 156 ? 1.14200 470.70100 19.84800 1.000 24.50031 155 ASP D C 1
ATOM 8776 O O . ASP D 1 156 ? 1.48700 471.72800 19.25200 1.000 25.84520 155 ASP D O 1
ATOM 8781 N N . LEU D 1 157 ? 0.25100 469.84900 19.35000 1.000 20.19979 156 LEU D N 1
ATOM 8782 C CA . LEU D 1 157 ? -0.40200 470.09100 18.07200 1.000 22.46585 156 LEU D CA 1
ATOM 8783 C C . LEU D 1 157 ? -1.88000 470.42700 18.24300 1.000 22.83958 156 LEU D C 1
ATOM 8784 O O . LEU D 1 157 ? -2.61500 470.50800 17.24500 1.000 25.26356 156 LEU D O 1
ATOM 8789 N N . MET D 1 158 ? -2.30700 470.60200 19.48900 1.000 22.34742 157 MET D N 1
ATOM 8790 C CA A MET D 1 158 ? -3.72100 471.00000 19.70800 0.740 24.68191 157 MET D CA 1
ATOM 8791 C CA B MET D 1 158 ? -3.70700 471.00800 19.78400 0.260 24.66348 157 MET D CA 1
ATOM 8792 C C . MET D 1 158 ? -3.85600 472.50000 20.16100 1.000 24.91615 157 MET D C 1
ATOM 8793 O O . MET D 1 158 ? -3.09700 473.09500 20.98800 1.000 26.64004 157 MET D O 1
ATOM 8802 N N . SER D 1 159 ? -4.77600 473.14900 19.46400 1.000 23.07382 158 SER D N 1
ATOM 8803 C CA . SER D 1 159 ? -5.05700 474.54700 19.75200 1.000 23.07645 158 SER D CA 1
ATOM 8804 C C . SER D 1 159 ? -6.16700 474.72800 20.77500 1.000 25.08985 158 SER D C 1
ATOM 8805 O O . SER D 1 159 ? -6.37300 475.85300 21.24900 1.000 23.89760 158 SER D O 1
ATOM 8808 N N . TRP D 1 160 ? -6.87200 473.65800 21.13600 1.000 23.25016 159 TRP D N 1
ATOM 8809 C CA . TRP D 1 160 ? -8.00600 473.69000 22.04800 1.000 23.68179 159 TRP D CA 1
ATOM 8810 C C . TRP D 1 160 ? -8.27000 472.25400 22.45100 1.000 23.06066 159 TRP D C 1
ATOM 8811 O O . TRP D 1 160 ? -7.99400 471.33400 21.67300 1.000 24.26080 159 TRP D O 1
ATOM 8822 N N . GLY D 1 161 ? -8.75400 472.06400 23.67300 1.000 24.17921 160 GLY D N 1
ATOM 8823 C CA . GLY D 1 161 ? -9.05800 470.73100 24.15800 1.000 23.94234 160 GLY D CA 1
ATOM 8824 C C . GLY D 1 161 ? -10.29100 470.72600 25.03900 1.000 25.69519 160 GLY D C 1
ATOM 8825 O O . GLY D 1 161 ? -10.66200 471.73800 25.64100 1.000 26.71636 160 GLY D O 1
ATOM 8826 N N . ALA D 1 162 ? -10.91400 469.55300 25.12400 1.000 22.17634 161 ALA D N 1
ATOM 8827 C CA . ALA D 1 162 ? -1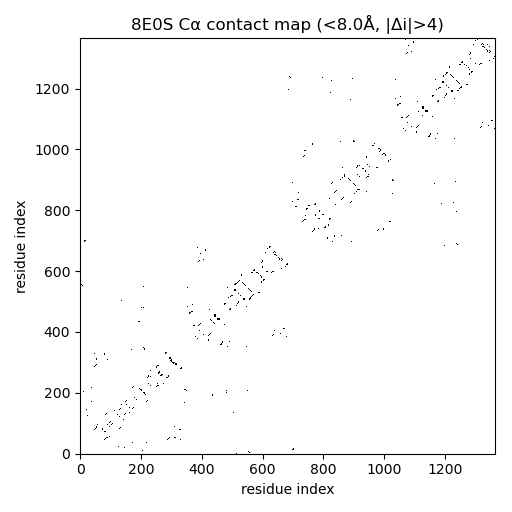2.04600 469.34100 26.00800 1.000 26.01628 161 ALA D CA 1
ATOM 8828 C C . ALA D 1 162 ? -11.72000 468.23200 26.99500 1.000 26.40843 161 ALA D C 1
ATOM 8829 O O . ALA D 1 162 ? -11.15000 467.20300 26.63000 1.000 26.84796 161 ALA D O 1
ATOM 8831 N N . ILE D 1 163 ? -12.07400 468.43300 28.24900 1.000 28.23496 162 ILE D N 1
ATOM 8832 C CA . ILE D 1 163 ? -11.99100 467.34500 29.20700 1.000 30.40101 162 ILE D CA 1
ATOM 8833 C C . ILE D 1 163 ? -13.24000 466.49300 29.06200 1.000 32.63023 162 ILE D C 1
ATOM 8834 O O . ILE D 1 163 ? -14.34900 467.02300 28.94300 1.000 32.63812 162 ILE D O 1
ATOM 8839 N N . GLY D 1 164 ? -13.06200 465.17000 29.05000 1.000 35.70428 163 GLY D N 1
ATOM 8840 C CA . GLY D 1 164 ? -14.18900 464.25400 28.97400 1.000 35.88851 163 GLY D CA 1
ATOM 8841 C C . GLY D 1 164 ? -15.29900 464.55200 29.96700 1.000 38.00982 163 GLY D C 1
ATOM 8842 O O . GLY D 1 164 ? -15.03500 464.88700 31.12700 1.000 36.73862 163 GLY D O 1
ATOM 8843 N N . ALA D 1 165 ? -16.55300 464.43200 29.51900 1.000 38.83097 164 ALA D N 1
ATOM 8844 C CA . ALA D 1 165 ? -17.69200 464.74900 30.38000 1.000 37.35448 164 ALA D CA 1
ATOM 8845 C C . ALA D 1 165 ? -17.69300 463.93400 31.67100 1.000 36.22803 164 ALA D C 1
ATOM 8846 O O . ALA D 1 165 ? -18.14700 464.42100 32.71500 1.000 37.12287 164 ALA D O 1
ATOM 8848 N N . ARG D 1 166 ? -17.20800 462.69700 31.62300 1.000 38.65990 165 ARG D N 1
ATOM 8849 C CA . ARG D 1 166 ? -17.23000 461.83900 32.79800 1.000 37.23341 165 ARG D CA 1
ATOM 8850 C C . ARG D 1 166 ? -16.09400 462.14200 33.76900 1.000 35.00420 165 ARG D C 1
ATOM 8851 O O . ARG D 1 166 ? -16.01400 461.49600 34.81700 1.000 33.23556 165 ARG D O 1
ATOM 8859 N N . THR D 1 167 ? -15.22700 463.10300 33.45000 1.000 33.99881 166 THR D N 1
ATOM 8860 C CA . THR D 1 167 ? -14.07700 463.40800 34.29300 1.000 32.47495 166 THR D CA 1
ATOM 8861 C C . THR D 1 167 ? -13.99100 464.88400 34.65800 1.000 33.32505 166 THR D C 1
ATOM 8862 O O . THR D 1 167 ? -12.96400 465.31400 35.18700 1.000 31.22743 166 THR D O 1
ATOM 8866 N N . THR D 1 168 ? -15.03200 465.67300 34.38000 1.000 32.30914 167 THR D N 1
ATOM 8867 C CA . THR D 1 168 ? -15.03600 467.07900 34.77500 1.000 31.28007 167 THR D CA 1
ATOM 8868 C C . THR D 1 168 ? -14.81800 467.24100 36.27400 1.000 33.48296 167 THR D C 1
ATOM 8869 O O . THR D 1 168 ? -14.20600 468.22300 36.71300 1.000 35.33055 167 THR D O 1
ATOM 8873 N N . GLU D 1 169 ? -15.28200 466.27900 37.06100 1.000 32.82762 168 GLU D N 1
ATOM 8874 C CA . GLU D 1 169 ? -15.23000 466.33800 38.51600 1.000 35.24107 168 GLU D CA 1
ATOM 8875 C C . GLU D 1 169 ? -13.93600 465.75900 39.08300 1.000 34.85681 168 GLU D C 1
ATOM 8876 O O . GLU D 1 169 ? -13.69800 465.87200 40.29300 1.000 35.77008 168 GLU D O 1
ATOM 8882 N N . SER D 1 170 ? -13.09900 465.15400 38.24000 1.000 32.30124 169 SER D N 1
ATOM 8883 C CA . SER D 1 170 ? -11.93300 464.41000 38.69600 1.000 33.24872 169 SER D CA 1
ATOM 8884 C C . SER D 1 170 ? -10.75300 465.33500 38.96900 1.000 30.41944 169 SER D C 1
ATOM 8885 O O . SER D 1 170 ? -10.36200 466.13200 38.10900 1.000 30.04044 169 SER D O 1
ATOM 8888 N N . GLN D 1 171 ? -10.16900 465.20300 40.16200 1.000 30.27731 170 GLN D N 1
ATOM 8889 C CA . GLN D 1 171 ? -9.00200 466.00900 40.49900 1.000 32.91447 170 GLN D CA 1
ATOM 8890 C C . GLN D 1 171 ? -7.86300 465.77500 39.51300 1.000 30.11677 170 GLN D C 1
ATOM 8891 O O . GLN D 1 171 ? -7.14900 466.71500 39.15000 1.000 29.53249 170 GLN D O 1
ATOM 8897 N N . VAL D 1 172 ? -7.70100 464.53700 39.03900 1.000 31.19848 171 VAL D N 1
ATOM 8898 C CA . VAL D 1 172 ? -6.54300 464.24100 38.19800 1.000 30.49313 171 VAL D CA 1
ATOM 8899 C C . VAL D 1 172 ? -6.68100 464.92400 36.84000 1.000 29.54038 171 VAL D C 1
ATOM 8900 O O . VAL D 1 172 ? -5.69800 465.41400 36.27400 1.000 29.26140 171 VAL D O 1
ATOM 8904 N N . HIS D 1 173 ? -7.90500 464.99300 36.30500 1.000 28.58501 172 HIS D N 1
ATOM 8905 C CA . HIS D 1 173 ? -8.10200 465.67600 35.03200 1.000 28.35077 172 HIS D CA 1
ATOM 8906 C C . HIS D 1 173 ? -8.05700 467.18700 35.17700 1.000 26.83743 172 HIS D C 1
ATOM 8907 O O . HIS D 1 173 ? -7.64600 467.88300 34.24000 1.000 26.77953 172 HIS D O 1
ATOM 8914 N N . ARG D 1 174 ? -8.48400 467.72300 36.33200 1.000 28.53500 173 ARG D N 1
ATOM 8915 C CA . ARG D 1 174 ? -8.32800 469.15800 36.55400 1.000 26.76374 173 ARG D CA 1
ATOM 8916 C C . ARG D 1 174 ? -6.85500 469.53700 36.71900 1.000 28.89294 173 ARG D C 1
ATOM 8917 O O . ARG D 1 174 ? -6.41500 470.57700 36.20600 1.000 28.49552 173 ARG D O 1
ATOM 8925 N N . GLU D 1 175 ? -6.08000 468.70900 37.43000 1.000 26.79269 174 GLU D N 1
ATOM 8926 C CA . GLU D 1 175 ? -4.62600 468.88600 37.45700 1.000 29.58513 174 GLU D CA 1
ATOM 8927 C C . GLU D 1 175 ? -4.07200 468.96000 36.04000 1.000 29.39037 174 GLU D C 1
ATOM 8928 O O . GLU D 1 175 ? -3.32000 469.87900 35.69200 1.000 28.42183 174 GLU D O 1
ATOM 8934 N N . LEU D 1 176 ? -4.45800 467.99500 35.19800 1.000 26.68478 175 LEU D N 1
ATOM 8935 C CA . LEU D 1 176 ? -3.98300 467.97700 33.81800 1.000 27.22432 175 LEU D CA 1
ATOM 8936 C C . LEU D 1 176 ? -4.27700 469.29600 33.12200 1.000 26.21893 175 LEU D C 1
ATOM 8937 O O . LEU D 1 176 ? -3.39400 469.89900 32.50200 1.000 26.28999 175 LEU D O 1
ATOM 8942 N N . ALA D 1 177 ? -5.52700 469.75900 33.21600 1.000 26.81111 176 ALA D N 1
ATOM 8943 C CA . ALA D 1 177 ? -5.91500 470.98800 32.53700 1.000 26.86901 176 ALA D CA 1
ATOM 8944 C C . ALA D 1 177 ? -5.06600 472.16900 32.99200 1.000 29.00085 176 ALA D C 1
ATOM 8945 O O . ALA D 1 177 ? -4.73500 473.04800 32.18900 1.000 28.29813 176 ALA D O 1
ATOM 8947 N N . SER D 1 178 ? -4.68600 472.19100 34.27800 1.000 27.36644 177 SER D N 1
ATOM 8948 C CA . SER D 1 178 ? -3.94300 473.32300 34.83800 1.000 29.54302 177 SER D CA 1
ATOM 8949 C C . SER D 1 178 ? -2.55100 473.46800 34.23300 1.000 28.51395 177 SER D C 1
ATOM 8950 O O . SER D 1 178 ? -1.93300 474.53100 34.36700 1.000 29.22982 177 SER D O 1
ATOM 8953 N N . GLY D 1 179 ? -2.04700 472.43900 33.55800 1.000 26.05576 178 GLY D N 1
ATOM 8954 C CA . GLY D 1 179 ? -0.77000 472.56300 32.89100 1.000 29.20613 178 GLY D CA 1
ATOM 8955 C C . GLY D 1 179 ? -0.78300 472.43400 31.37800 1.000 28.72450 178 GLY D C 1
ATOM 8956 O O . GLY D 1 179 ? 0.28300 472.37200 30.76400 1.000 28.53500 178 GLY D O 1
ATOM 8957 N N . LEU D 1 180 ? -1.96100 472.39300 30.75700 1.000 29.09296 179 LEU D N 1
ATOM 8958 C CA . LEU D 1 180 ? -2.03200 472.32800 29.30100 1.000 29.72462 179 LEU D CA 1
ATOM 8959 C C . LEU D 1 180 ? -1.75100 473.68600 28.67100 1.000 29.14560 179 LEU D C 1
ATOM 8960 O O . LEU D 1 180 ? -2.15600 474.72900 29.19200 1.000 29.32194 179 LEU D O 1
ATOM 8965 N N . SER D 1 181 ? -1.06800 473.66400 27.53200 1.000 29.44564 180 SER D N 1
ATOM 8966 C CA . SER D 1 181 ? -0.70500 474.88100 26.82000 1.000 31.85908 180 SER D CA 1
ATOM 8967 C C . SER D 1 181 ? -1.85400 475.47200 26.01300 1.000 31.61168 180 SER D C 1
ATOM 8968 O O . SER D 1 181 ? -1.69300 476.56400 25.45500 1.000 32.08806 180 SER D O 1
ATOM 8971 N N . CYS D 1 182 ? -2.99500 474.79900 25.93100 1.000 31.81697 181 CYS D N 1
ATOM 8972 C CA . CYS D 1 182 ? -4.10000 475.26800 25.11000 1.000 28.61659 181 CYS D CA 1
ATOM 8973 C C . CYS D 1 182 ? -5.28800 475.63000 25.98100 1.000 30.99845 181 CYS D C 1
ATOM 8974 O O . CYS D 1 182 ? -5.36500 475.22200 27.14600 1.000 29.87990 181 CYS D O 1
ATOM 8977 N N . PRO D 1 183 ? -6.23900 476.39300 25.44200 1.000 29.15086 182 PRO D N 1
ATOM 8978 C CA . PRO D 1 183 ? -7.51700 476.57300 26.13800 1.000 29.42984 182 PRO D CA 1
ATOM 8979 C C . PRO D 1 183 ? -8.23800 475.24400 26.28900 1.000 27.86387 182 PRO D C 1
ATOM 8980 O O . PRO D 1 183 ? -8.05600 474.32400 25.49000 1.000 27.18221 182 PRO D O 1
ATOM 8984 N N . VAL D 1 184 ? -9.05300 475.14400 27.33600 1.000 28.88241 183 VAL D N 1
ATOM 8985 C CA . VAL D 1 184 ? -9.68900 473.89200 27.72800 1.000 28.97716 183 VAL D CA 1
ATOM 8986 C C . VAL D 1 184 ? -11.16200 474.14300 28.00600 1.000 28.39814 183 VAL D C 1
ATOM 8987 O O . VAL D 1 184 ? -11.51600 475.08800 28.72200 1.000 29.48511 183 VAL D O 1
ATOM 8991 N N . GLY D 1 185 ? -12.02400 473.30200 27.44000 1.000 26.16103 184 GLY D N 1
ATOM 8992 C CA . GLY D 1 185 ? -13.44900 473.35100 27.72400 1.000 27.98493 184 GLY D CA 1
ATOM 8993 C C . GLY D 1 185 ? -13.86000 472.25500 28.69200 1.000 28.11390 184 GLY D C 1
ATOM 8994 O O . GLY D 1 185 ? -13.40800 471.11900 28.58500 1.000 27.30854 184 GLY D O 1
ATOM 8995 N N . PHE D 1 186 ? -14.73700 472.60900 29.63000 1.000 28.64817 185 PHE D N 1
ATOM 8996 C CA . PHE D 1 186 ? -15.28200 471.67600 30.61000 1.000 28.86662 185 PHE D CA 1
ATOM 8997 C C . PHE D 1 186 ? -16.79300 471.57000 30.41500 1.000 30.71158 185 PHE D C 1
ATOM 8998 O O . PHE D 1 186 ? -17.49700 472.58700 30.40400 1.000 30.65368 185 PHE D O 1
ATOM 9006 N N . LYS D 1 187 ? -17.29600 470.34400 30.30500 1.000 32.76445 186 LYS D N 1
ATOM 9007 C CA . LYS D 1 187 ? -18.70500 470.12700 30.00600 1.000 32.71971 186 LYS D CA 1
ATOM 9008 C C . LYS D 1 187 ? -19.55700 470.17900 31.27000 1.000 35.58058 186 LYS D C 1
ATOM 9009 O O . LYS D 1 187 ? -19.11400 469.77400 32.34400 1.000 35.37003 186 LYS D O 1
ATOM 9015 N N . ASN D 1 188 ? -20.80200 470.65200 31.13000 1.000 34.69363 187 ASN D N 1
ATOM 9016 C CA . ASN D 1 188 ? -21.69300 470.65300 32.28100 1.000 36.38331 187 ASN D CA 1
ATOM 9017 C C . ASN D 1 188 ? -22.04400 469.22400 32.69400 1.000 38.67306 187 ASN D C 1
ATOM 9018 O O . ASN D 1 188 ? -21.69500 468.24000 32.03100 1.000 38.41513 187 ASN D O 1
ATOM 9023 N N . GLY D 1 189 ? -22.75800 469.12200 33.80800 1.000 41.78396 188 GLY D N 1
ATOM 9024 C CA . GLY D 1 189 ? -23.09800 467.83100 34.35400 1.000 44.77642 188 GLY D CA 1
ATOM 9025 C C . GLY D 1 189 ? -24.20400 467.13100 33.58300 1.000 47.53465 188 GLY D C 1
ATOM 9026 O O . GLY D 1 189 ? -24.96700 467.73600 32.82800 1.000 46.40030 188 GLY D O 1
ATOM 9027 N N . THR D 1 190 ? -24.27600 465.81900 33.80500 1.000 48.07682 189 THR D N 1
ATOM 9028 C CA . THR D 1 190 ? -25.24600 464.98200 33.10600 1.000 47.74783 189 THR D CA 1
ATOM 9029 C C . THR D 1 190 ? -26.67500 465.46500 33.33200 1.000 48.89270 189 THR D C 1
ATOM 9030 O O . THR D 1 190 ? -27.51800 465.38000 32.43100 1.000 51.05086 189 THR D O 1
ATOM 9034 N N . ASP D 1 191 ? -26.96700 465.98100 34.51800 1.000 46.19764 190 ASP D N 1
ATOM 9035 C CA . ASP D 1 191 ? -28.28100 466.55200 34.77500 1.000 48.94534 190 ASP D CA 1
ATOM 9036 C C . ASP D 1 191 ? -28.39700 468.00500 34.31800 1.000 47.29778 190 ASP D C 1
ATOM 9037 O O . ASP D 1 191 ? -29.40600 468.65700 34.61300 1.000 49.87440 190 ASP D O 1
ATOM 9042 N N . GLY D 1 192 ? -27.39400 468.52200 33.61500 1.000 47.48990 191 GLY D N 1
ATOM 9043 C CA . GLY D 1 192 ? -27.43800 469.86900 33.09300 1.000 47.36884 191 GLY D CA 1
ATOM 9044 C C . GLY D 1 192 ? -26.97800 470.95100 34.04500 1.000 50.38499 191 GLY D C 1
ATOM 9045 O O . GLY D 1 192 ? -27.01000 472.13300 33.67400 1.000 51.49565 191 GLY D O 1
ATOM 9046 N N . THR D 1 193 ? -26.55000 470.59600 35.25300 1.000 49.12694 192 THR D N 1
ATOM 9047 C CA . THR D 1 193 ? -26.08900 471.60800 36.18900 1.000 46.76350 192 THR D CA 1
ATOM 9048 C C . THR D 1 193 ? -24.65100 471.99800 35.87200 1.000 42.87619 192 THR D C 1
ATOM 9049 O O . THR D 1 193 ? -23.88900 471.24000 35.26600 1.000 44.70010 192 THR D O 1
ATOM 9053 N N . ILE D 1 194 ? -24.28000 473.20400 36.29100 1.000 41.77606 193 ILE D N 1
ATOM 9054 C CA . ILE D 1 194 ? -22.98300 473.76100 35.94700 1.000 39.19417 193 ILE D CA 1
ATOM 9055 C C . ILE D 1 194 ? -22.02900 473.79700 37.13000 1.000 40.26535 193 ILE D C 1
ATOM 9056 O O . ILE D 1 194 ? -20.89000 474.24500 36.96700 1.000 39.87320 193 ILE D O 1
ATOM 9061 N N . LYS D 1 195 ? -22.44100 473.31100 38.30400 1.000 40.58908 194 LYS D N 1
ATOM 9062 C CA . LYS D 1 195 ? -21.60200 473.43900 39.49600 1.000 40.46801 194 LYS D CA 1
ATOM 9063 C C . LYS D 1 195 ? -20.24700 472.75900 39.31200 1.000 39.20470 194 LYS D C 1
ATOM 9064 O O . LYS D 1 195 ? -19.20200 473.34400 39.61900 1.000 40.38642 194 LYS D O 1
ATOM 9070 N N . VAL D 1 196 ? -20.24800 471.51300 38.83100 1.000 38.54673 195 VAL D N 1
ATOM 9071 C CA . VAL D 1 196 ? -19.00300 470.75200 38.71000 1.000 38.09667 195 VAL D CA 1
ATOM 9072 C C . VAL D 1 196 ? -18.06400 471.40300 37.70400 1.000 37.46239 195 VAL D C 1
ATOM 9073 O O . VAL D 1 196 ? -16.83900 471.41500 37.89400 1.000 38.26511 195 VAL D O 1
ATOM 9077 N N . ALA D 1 197 ? -18.61400 471.95600 36.62300 1.000 35.10684 196 ALA D N 1
ATOM 9078 C CA . ALA D 1 197 ? -17.78100 472.62600 35.63400 1.000 35.50952 196 ALA D CA 1
ATOM 9079 C C . ALA D 1 197 ? -17.24100 473.94600 36.16200 1.000 35.91746 196 ALA D C 1
ATOM 9080 O O . ALA D 1 197 ? -16.13600 474.35100 35.79000 1.000 33.51191 196 ALA D O 1
ATOM 9082 N N . ILE D 1 198 ? -18.00500 474.64200 37.00900 1.000 35.14632 197 ILE D N 1
ATOM 9083 C CA . ILE D 1 198 ? -17.46500 475.84200 37.63800 1.000 35.09105 197 ILE D CA 1
ATOM 9084 C C . ILE D 1 198 ? -16.33200 475.47000 38.58000 1.000 36.28067 197 ILE D C 1
ATOM 9085 O O . ILE D 1 198 ? -15.27200 476.10600 38.57400 1.000 34.85681 197 ILE D O 1
ATOM 9090 N N . ASP D 1 199 ? -16.53100 474.42100 39.38700 1.000 36.60702 198 ASP D N 1
ATOM 9091 C CA . ASP D 1 199 ? -15.45900 473.92200 40.24500 1.000 38.67306 198 ASP D CA 1
ATOM 9092 C C . ASP D 1 199 ? -14.22700 473.57000 39.42400 1.000 37.69399 198 ASP D C 1
ATOM 9093 O O . ASP D 1 199 ? -13.09800 473.91200 39.79800 1.000 35.07526 198 ASP D O 1
ATOM 9098 N N . ALA D 1 200 ? -14.43300 472.90400 38.28200 1.000 34.15673 199 ALA D N 1
ATOM 9099 C CA . ALA D 1 200 ? -13.31100 472.48800 37.44900 1.000 32.82499 199 ALA D CA 1
ATOM 9100 C C . ALA D 1 200 ? -12.56900 473.68200 36.87000 1.000 31.90383 199 ALA D C 1
ATOM 9101 O O . ALA D 1 200 ? -11.33200 473.68500 36.82700 1.000 32.24860 199 ALA D O 1
ATOM 9103 N N . ILE D 1 201 ? -13.29900 474.69500 36.39600 1.000 32.29071 200 ILE D N 1
ATOM 9104 C CA . ILE D 1 201 ? -12.64500 475.90300 35.89900 1.000 32.69076 200 ILE D CA 1
ATOM 9105 C C . ILE D 1 201 ? -11.82100 476.55400 37.00200 1.000 34.63310 200 ILE D C 1
ATOM 9106 O O . ILE D 1 201 ? -10.67500 476.95900 36.78100 1.000 33.64088 200 ILE D O 1
ATOM 9111 N N . ASN D 1 202 ? -12.38200 476.65400 38.20900 1.000 36.16486 201 ASN D N 1
ATOM 9112 C CA . ASN D 1 202 ? -11.61800 477.23300 39.31200 1.000 36.38857 201 ASN D CA 1
ATOM 9113 C C . ASN D 1 202 ? -10.38700 476.39300 39.62400 1.000 38.95730 201 ASN D C 1
ATOM 9114 O O . ASN D 1 202 ? -9.26900 476.91900 39.71500 1.000 37.59135 201 ASN D O 1
ATOM 9119 N N . ALA D 1 203 ? -10.57100 475.07800 39.77700 1.000 37.12814 202 ALA D N 1
ATOM 9120 C CA . ALA D 1 203 ? -9.44700 474.20500 40.09200 1.000 35.55689 202 ALA D CA 1
ATOM 9121 C C . ALA D 1 203 ? -8.37600 474.26800 39.00900 1.000 37.20446 202 ALA D C 1
ATOM 9122 O O . ALA D 1 203 ? -7.17600 474.32600 39.31100 1.000 34.50414 202 ALA D O 1
ATOM 9124 N N . ALA D 1 204 ? -8.78700 474.28800 37.74000 1.000 35.22791 203 ALA D N 1
ATOM 9125 C CA . ALA D 1 204 ? -7.81100 474.27700 36.65900 1.000 33.44348 203 ALA D CA 1
ATOM 9126 C C . ALA D 1 204 ? -7.07800 475.60300 36.51900 1.000 33.87248 203 ALA D C 1
ATOM 9127 O O . ALA D 1 204 ? -5.97000 475.62600 35.97900 1.000 32.03279 203 ALA D O 1
ATOM 9129 N N . GLY D 1 205 ? -7.65300 476.70200 37.01100 1.000 34.22516 204 GLY D N 1
ATOM 9130 C CA . GLY D 1 205 ? -6.95900 477.97200 36.91900 1.000 34.49361 204 GLY D CA 1
ATOM 9131 C C . GLY D 1 205 ? -5.91700 478.21100 37.99000 1.000 36.60176 204 GLY D C 1
ATOM 9132 O O . GLY D 1 205 ? -5.17500 479.19400 37.90400 1.000 35.13316 204 GLY D O 1
ATOM 9133 N N . ALA D 1 206 ? -5.83500 477.32900 38.98100 1.000 34.74101 205 ALA D N 1
ATOM 9134 C CA . ALA D 1 206 ? -4.89800 477.34400 40.09200 1.000 35.24896 205 ALA D CA 1
ATOM 9135 C C . ALA D 1 206 ? -3.64300 476.54600 39.74700 1.000 36.42805 205 ALA D C 1
ATOM 9136 O O . ALA D 1 206 ? -3.69600 475.61300 38.94000 1.000 32.23544 205 ALA D O 1
ATOM 9138 N N . PRO D 1 207 ? -2.49900 476.89500 40.33600 1.000 33.72510 206 PRO D N 1
ATOM 9139 C CA . PRO D 1 207 ? -1.32000 476.03400 40.21200 1.000 34.26463 206 PRO D CA 1
ATOM 9140 C C . PRO D 1 207 ? -1.48100 474.73700 40.98900 1.000 33.58561 206 PRO D C 1
ATOM 9141 O O . PRO D 1 207 ? -2.13400 474.67300 42.03700 1.000 32.60128 206 PRO D O 1
ATOM 9145 N N . HIS D 1 208 ? -0.86900 473.68500 40.45500 1.000 31.73538 207 HIS D N 1
ATOM 9146 C CA . HIS D 1 208 ? -0.93100 472.36700 41.06500 1.000 31.49851 207 HIS D CA 1
ATOM 9147 C C . HIS D 1 208 ? 0.44300 471.71600 41.04100 1.000 31.39324 207 HIS D C 1
ATOM 9148 O O . HIS D 1 208 ? 1.28600 472.02300 40.19800 1.000 31.59063 207 HIS D O 1
ATOM 9155 N N . CYS D 1 209 ? 0.64600 470.77500 41.95700 1.000 29.92727 208 CYS D N 1
ATOM 9156 C CA . CYS D 1 209 ? 1.82700 469.92900 41.93300 1.000 28.77713 208 CYS D CA 1
ATOM 9157 C C . CYS D 1 209 ? 1.34900 468.49000 42.01400 1.000 28.92189 208 CYS D C 1
ATOM 9158 O O . CYS D 1 209 ? 0.59000 468.13500 42.92500 1.000 29.99833 208 CYS D O 1
ATOM 9161 N N . PHE D 1 210 ? 1.75500 467.66700 41.05000 1.000 27.80597 209 PHE D N 1
ATOM 9162 C CA . PHE D 1 210 ? 1.23800 466.30900 40.99000 1.000 29.55881 209 PHE D CA 1
ATOM 9163 C C . PHE D 1 210 ? 2.22200 465.43800 40.22400 1.000 26.81111 209 PHE D C 1
ATOM 9164 O O . PHE D 1 210 ? 3.17700 465.93000 39.61500 1.000 27.94282 209 PHE D O 1
ATOM 9172 N N . LEU D 1 211 ? 1.99300 464.13100 40.28400 1.000 25.86100 210 LEU D N 1
ATOM 9173 C CA . LEU D 1 211 ? 2.84900 463.19800 39.56800 1.000 24.80824 210 LEU D CA 1
ATOM 9174 C C . LEU D 1 211 ? 2.32400 463.01500 38.14600 1.000 25.95838 210 LEU D C 1
ATOM 9175 O O . LEU D 1 211 ? 1.10900 462.95200 37.91900 1.000 24.64769 210 LEU D O 1
ATOM 9180 N N . SER D 1 212 ? 3.25500 462.89800 37.19900 1.000 23.67126 211 SER D N 1
ATOM 9181 C CA . SER D 1 212 ? 2.91200 462.82100 35.78700 1.000 23.85023 211 SER D CA 1
ATOM 9182 C C . SER D 1 212 ? 4.05400 462.14000 35.05200 1.000 26.44791 211 SER D C 1
ATOM 9183 O O . SER D 1 212 ? 5.16600 462.01900 35.56800 1.000 25.93995 211 SER D O 1
ATOM 9186 N N . VAL D 1 213 ? 3.77600 461.70000 33.83600 1.000 25.05564 212 VAL D N 1
ATOM 9187 C CA . VAL D 1 213 ? 4.79900 461.09600 32.98700 1.000 23.60283 212 VAL D CA 1
ATOM 9188 C C . VAL D 1 213 ? 5.34100 462.17300 32.05700 1.000 25.90311 212 VAL D C 1
ATOM 9189 O O . VAL D 1 213 ? 4.56500 462.89300 31.41900 1.000 27.21116 212 VAL D O 1
ATOM 9193 N N . THR D 1 214 ? 6.67000 462.29200 31.99000 1.000 22.86590 213 THR D N 1
ATOM 9194 C CA . THR D 1 214 ? 7.33800 463.29700 31.17000 1.000 23.29753 213 THR D CA 1
ATOM 9195 C C . THR D 1 214 ? 7.45800 462.80100 29.73200 1.000 22.57639 213 THR D C 1
ATOM 9196 O O . THR D 1 214 ? 7.12500 461.65900 29.41200 1.000 20.88408 213 THR D O 1
ATOM 9200 N N . LYS D 1 215 ? 8.00500 463.65400 28.87400 1.000 23.36596 214 LYS D N 1
ATOM 9201 C CA . LYS D 1 215 ? 8.22300 463.25800 27.48300 1.000 24.43714 214 LYS D CA 1
ATOM 9202 C C . LYS D 1 215 ? 9.24200 462.12900 27.36100 1.000 23.46860 214 LYS D C 1
ATOM 9203 O O . LYS D 1 215 ? 9.30500 461.46800 26.31400 1.000 20.91830 214 LYS D O 1
ATOM 9209 N N . TRP D 1 216 ? 10.01900 461.86400 28.41500 1.000 22.53165 215 TRP D N 1
ATOM 9210 C CA . TRP D 1 216 ? 10.94800 460.74100 28.41600 1.000 21.84736 215 TRP D CA 1
ATOM 9211 C C . TRP D 1 216 ? 10.27600 459.42700 28.77700 1.000 22.50007 215 TRP D C 1
ATOM 9212 O O . TRP D 1 216 ? 10.94300 458.39000 28.75400 1.000 23.55546 215 TRP D O 1
ATOM 9223 N N . GLY D 1 217 ? 8.96600 459.43700 29.03900 1.000 20.62879 216 GLY D N 1
ATOM 9224 C CA . GLY D 1 217 ? 8.30300 458.22400 29.47200 1.000 21.99474 216 GLY D CA 1
ATOM 9225 C C . GLY D 1 217 ? 8.58900 457.84200 30.90900 1.000 23.05803 216 GLY D C 1
ATOM 9226 O O . GLY D 1 217 ? 8.43400 456.68000 31.27000 1.000 22.17108 216 GLY D O 1
ATOM 9227 N N . HIS D 1 218 ? 9.04900 458.78700 31.72300 1.000 22.01053 217 HIS D N 1
ATOM 9228 C CA . HIS D 1 218 ? 9.36200 458.53800 33.12200 1.000 22.88695 217 HIS D CA 1
ATOM 9229 C C . HIS D 1 218 ? 8.41100 459.34500 33.99400 1.000 23.90813 217 HIS D C 1
ATOM 9230 O O . HIS D 1 218 ? 8.09100 460.49300 33.67400 1.000 24.40819 217 HIS D O 1
ATOM 9237 N N . SER D 1 219 ? 7.99300 458.76200 35.11400 1.000 23.40017 218 SER D N 1
ATOM 9238 C CA . SER D 1 219 ? 7.18100 459.52700 36.05200 1.000 24.53978 218 SER D CA 1
ATOM 9239 C C . SER D 1 219 ? 8.04900 460.54900 36.78300 1.000 25.33462 218 SER D C 1
ATOM 9240 O O . SER D 1 219 ? 9.21900 460.28800 37.10300 1.000 25.56622 218 SER D O 1
ATOM 9243 N N . ALA D 1 220 ? 7.46600 461.71900 37.04000 1.000 22.78431 219 ALA D N 1
ATOM 9244 C CA . ALA D 1 220 ? 8.17500 462.81200 37.68900 1.000 25.00826 219 ALA D CA 1
ATOM 9245 C C . ALA D 1 220 ? 7.18000 463.65000 38.46700 1.000 26.15050 219 ALA D C 1
ATOM 9246 O O . ALA D 1 220 ? 5.96500 463.45700 38.37900 1.000 23.69758 219 ALA D O 1
ATOM 9248 N N . ILE D 1 221 ? 7.72100 464.57100 39.25900 1.000 24.45820 220 ILE D N 1
ATOM 9249 C CA . ILE D 1 221 ? 6.92300 465.56200 39.96900 1.000 24.50294 220 ILE D CA 1
ATOM 9250 C C . ILE D 1 221 ? 6.82300 466.79900 39.09400 1.000 26.50055 220 ILE D C 1
ATOM 9251 O O . ILE D 1 221 ? 7.84100 467.37100 38.69800 1.000 27.86913 220 ILE D O 1
ATOM 9256 N N . VAL D 1 222 ? 5.60600 467.24200 38.80200 1.000 26.15840 221 VAL D N 1
ATOM 9257 C CA A VAL D 1 222 ? 5.37700 468.36100 37.90100 0.630 27.75859 221 VAL D CA 1
ATOM 9258 C CA B VAL D 1 222 ? 5.40400 468.37400 37.91300 0.370 27.78491 221 VAL D CA 1
ATOM 9259 C C . VAL D 1 222 ? 4.62100 469.45500 38.64500 1.000 28.95610 221 VAL D C 1
ATOM 9260 O O . VAL D 1 222 ? 3.73400 469.16100 39.45200 1.000 30.03518 221 VAL D O 1
ATOM 9267 N N . ASN D 1 223 ? 4.98400 470.70000 38.36800 1.000 28.78766 222 ASN D N 1
ATOM 9268 C CA . ASN D 1 223 ? 4.27900 471.87800 38.91600 1.000 30.50366 222 ASN D CA 1
ATOM 9269 C C . ASN D 1 223 ? 3.73200 472.70800 37.75800 1.000 32.55917 222 ASN D C 1
ATOM 9270 O O . ASN D 1 223 ? 4.47200 472.98700 36.82100 1.000 33.01712 222 ASN D O 1
ATOM 9275 N N . THR D 1 224 ? 2.46200 473.06900 37.86100 1.000 31.22480 223 THR D N 1
ATOM 9276 C CA . THR D 1 224 ? 1.80000 473.81700 36.81100 1.000 33.35663 223 THR D CA 1
ATOM 9277 C C . THR D 1 224 ? 1.52400 475.24600 37.25800 1.000 35.08052 223 THR D C 1
ATOM 9278 O O . THR D 1 224 ? 1.52700 475.56700 38.44900 1.000 34.24358 223 THR D O 1
ATOM 9282 N N . SER D 1 225 ? 1.25900 476.09400 36.27000 1.000 33.44612 224 SER D N 1
ATOM 9283 C CA . SER D 1 225 ? 0.98200 477.50600 36.48500 1.000 36.66755 224 SER D CA 1
ATOM 9284 C C . SER D 1 225 ? -0.48800 477.80500 36.71900 1.000 38.83097 224 SER D C 1
ATOM 9285 O O . SER D 1 225 ? -0.81000 478.89800 37.20600 1.000 36.21750 224 SER D O 1
ATOM 9288 N N . GLY D 1 226 ? -1.37400 476.86600 36.40800 1.000 34.23568 225 GLY D N 1
ATOM 9289 C CA . GLY D 1 226 ? -2.78900 477.19100 36.32300 1.000 33.56192 225 GLY D CA 1
ATOM 9290 C C . GLY D 1 226 ? -3.16200 477.66500 34.93500 1.000 35.06999 225 GLY D C 1
ATOM 9291 O O . GLY D 1 226 ? -2.38000 478.29100 34.22500 1.000 33.29873 225 GLY D O 1
ATOM 9292 N N . ASN D 1 227 ? -4.37000 477.30000 34.51500 1.000 32.44863 226 ASN D N 1
ATOM 9293 C CA . ASN D 1 227 ? -4.84800 477.58100 33.16600 1.000 35.13316 226 ASN D CA 1
ATOM 9294 C C . ASN D 1 227 ? -6.04900 478.50400 33.26100 1.000 33.17240 226 ASN D C 1
ATOM 9295 O O . ASN D 1 227 ? -7.12700 478.08100 33.68800 1.000 31.68011 226 ASN D O 1
ATOM 9300 N N . GLY D 1 228 ? -5.87100 479.75000 32.84600 1.000 32.66971 227 GLY D N 1
ATOM 9301 C CA . GLY D 1 228 ? -6.98600 480.67500 32.86700 1.000 31.96699 227 GLY D CA 1
ATOM 9302 C C . GLY D 1 228 ? -7.83600 480.67400 31.62600 1.000 35.32529 227 GLY D C 1
ATOM 9303 O O . GLY D 1 228 ? -8.88100 481.33500 31.60100 1.000 35.19633 227 GLY D O 1
ATOM 9304 N N . ASP D 1 229 ? -7.41200 479.95000 30.59300 1.000 34.14357 228 ASP D N 1
ATOM 9305 C CA . ASP D 1 229 ? -8.17700 479.83300 29.35300 1.000 34.34359 228 ASP D CA 1
ATOM 9306 C C . ASP D 1 229 ? -9.12700 478.63900 29.39800 1.000 34.01197 228 ASP D C 1
ATOM 9307 O O . ASP D 1 229 ? -9.17600 477.82900 28.47100 1.000 32.19860 228 ASP D O 1
ATOM 9312 N N . CYS D 1 230 ? -9.89100 478.51600 30.47800 1.000 32.58285 229 CYS D N 1
ATOM 9313 C CA . CYS D 1 230 ? -10.87300 477.45200 30.63100 1.000 31.90119 229 CYS D CA 1
ATOM 9314 C C . CYS D 1 230 ? -12.28400 478.02500 30.60100 1.000 32.24334 229 CYS D C 1
ATOM 9315 O O . CYS D 1 230 ? -12.53400 479.12800 31.10000 1.000 33.72773 229 CYS D O 1
ATOM 9318 N N . HIS D 1 231 ? -13.21100 477.27900 30.00700 1.000 28.32182 230 HIS D N 1
ATOM 9319 C CA . HIS D 1 231 ? -14.57000 477.77600 29.84900 1.000 30.10098 230 HIS D CA 1
ATOM 9320 C C . HIS D 1 231 ? -15.52800 476.60100 29.84000 1.000 28.37182 230 HIS D C 1
ATOM 9321 O O . HIS D 1 231 ? -15.12400 475.44900 29.67700 1.000 28.82188 230 HIS D O 1
ATOM 9328 N N . ILE D 1 232 ? -16.81200 476.90500 30.00500 1.000 30.36680 231 ILE D N 1
ATOM 9329 C CA . ILE D 1 232 ? -17.81800 475.85600 30.08000 1.000 29.67198 231 ILE D CA 1
ATOM 9330 C C . ILE D 1 232 ? -18.27300 475.46300 28.68000 1.000 29.00611 231 ILE D C 1
ATOM 9331 O O . ILE D 1 232 ? -18.30200 476.27400 27.74700 1.000 28.10074 231 ILE D O 1
ATOM 9336 N N . ILE D 1 233 ? -18.63800 474.19100 28.54100 1.000 26.99797 232 ILE D N 1
ATOM 9337 C CA . ILE D 1 233 ? -19.31300 473.67500 27.35100 1.000 26.88480 232 ILE D CA 1
ATOM 9338 C C . ILE D 1 233 ? -20.70000 473.22400 27.77700 1.000 28.35603 232 ILE D C 1
ATOM 9339 O O . ILE D 1 233 ? -20.83000 472.33100 28.62400 1.000 29.20087 232 ILE D O 1
ATOM 9344 N N . LEU D 1 234 ? -21.73300 473.82000 27.18500 1.000 28.36393 233 LEU D N 1
ATOM 9345 C CA . LEU D 1 234 ? -23.10600 473.40100 27.43400 1.000 29.64829 233 LEU D CA 1
ATOM 9346 C C . LEU D 1 234 ? -23.46300 472.27400 26.47100 1.000 30.52471 233 LEU D C 1
ATOM 9347 O O . LEU D 1 234 ? -23.43100 472.46100 25.25000 1.000 30.04044 233 LEU D O 1
ATOM 9352 N N . ARG D 1 235 ? -23.81900 471.12000 27.02200 1.000 32.16965 234 ARG D N 1
ATOM 9353 C CA . ARG D 1 235 ? -24.04100 469.91700 26.22600 1.000 33.14608 234 ARG D CA 1
ATOM 9354 C C . ARG D 1 235 ? -25.38600 469.27000 26.53100 1.000 39.22312 234 ARG D C 1
ATOM 9355 O O . ARG D 1 235 ? -25.56200 468.07000 26.27300 1.000 39.14943 234 ARG D O 1
ATOM 9363 N N . GLY D 1 236 ? -26.32500 470.01600 27.09100 1.000 36.44648 235 GLY D N 1
ATOM 9364 C CA . GLY D 1 236 ? -27.59400 469.44700 27.48200 1.000 39.88373 235 GLY D CA 1
ATOM 9365 C C . GLY D 1 236 ? -27.47700 468.64000 28.76300 1.000 43.26835 235 GLY D C 1
ATOM 9366 O O . GLY D 1 236 ? -26.38900 468.30900 29.24100 1.000 40.46801 235 GLY D O 1
ATOM 9367 N N . GLY D 1 237 ? -28.63600 468.35500 29.34700 1.000 48.01892 236 GLY D N 1
ATOM 9368 C CA . GLY D 1 237 ? -28.71000 467.50600 30.51700 1.000 49.20327 236 GLY D CA 1
ATOM 9369 C C . GLY D 1 237 ? -29.82500 466.50200 30.35300 1.000 51.28773 236 GLY D C 1
ATOM 9370 O O . GLY D 1 237 ? -29.78000 465.66100 29.44900 1.000 56.43571 236 GLY D O 1
ATOM 9371 N N . LYS D 1 238 ? -30.84100 466.58400 31.21600 1.000 52.10888 237 LYS D N 1
ATOM 9372 C CA . LYS D 1 238 ? -32.08200 465.86900 30.94500 1.000 53.40640 237 LYS D CA 1
ATOM 9373 C C . LYS D 1 238 ? -32.73900 466.39800 29.67400 1.000 54.33020 237 LYS D C 1
ATOM 9374 O O . LYS D 1 238 ? -33.29400 465.62900 28.88000 1.000 56.73312 237 LYS D O 1
ATOM 9376 N N . GLU D 1 239 ? -32.66000 467.70300 29.45400 1.000 53.41430 238 GLU D N 1
ATOM 9377 C CA . GLU D 1 239 ? -33.18600 468.37400 28.27800 1.000 47.47675 238 GLU D CA 1
ATOM 9378 C C . GLU D 1 239 ? -32.07500 469.19000 27.63800 1.000 46.04763 238 GLU D C 1
ATOM 9379 O O . GLU D 1 239 ? -31.04000 469.44300 28.26600 1.000 45.37386 238 GLU D O 1
ATOM 9381 N N . PRO D 1 240 ? -32.24600 469.59500 26.37800 1.000 44.96065 239 PRO D N 1
ATOM 9382 C CA . PRO D 1 240 ? -31.28300 470.52200 25.77200 1.000 40.06007 239 PRO D CA 1
ATOM 9383 C C . PRO D 1 240 ? -31.14200 471.80600 26.58100 1.000 40.47327 239 PRO D C 1
ATOM 9384 O O . PRO D 1 240 ? -32.09300 472.28700 27.20300 1.000 40.81279 239 PRO D O 1
ATOM 9388 N N . ASN D 1 241 ? -29.93000 472.35700 26.58400 1.000 37.54134 240 ASN D N 1
ATOM 9389 C CA . ASN D 1 241 ? -29.67800 473.57500 27.34300 1.000 38.90730 240 ASN D CA 1
ATOM 9390 C C . ASN D 1 241 ? -29.00900 474.64700 26.49300 1.000 37.62556 240 ASN D C 1
ATOM 9391 O O . ASN D 1 241 ? -28.22600 475.44500 27.00600 1.000 38.17300 240 ASN D O 1
ATOM 9396 N N . TYR D 1 242 ? -29.33500 474.70200 25.19900 1.000 35.77008 241 TYR D N 1
ATOM 9397 C CA . TYR D 1 242 ? -28.79100 475.71700 24.30800 1.000 36.25171 241 TYR D CA 1
ATOM 9398 C C . TYR D 1 242 ? -29.64800 476.97200 24.21100 1.000 37.83875 241 TYR D C 1
ATOM 9399 O O . TYR D 1 242 ? -29.18700 477.96900 23.64500 1.000 36.24645 241 TYR D O 1
ATOM 9408 N N . SER D 1 243 ? -30.87600 476.93800 24.72300 1.000 39.93900 242 SER D N 1
ATOM 9409 C CA . SER D 1 243 ? -31.82200 478.02100 24.50100 1.000 40.47854 242 SER D CA 1
ATOM 9410 C C . SER D 1 243 ? -31.43000 479.26900 25.28500 1.000 41.32338 242 SER D C 1
ATOM 9411 O O . SER D 1 243 ? -30.68800 479.21200 26.27300 1.000 37.72294 242 SER D O 1
ATOM 9414 N N . ALA D 1 244 ? -31.97300 480.40700 24.83000 1.000 39.75477 243 ALA D N 1
ATOM 9415 C CA . ALA D 1 244 ? -31.70900 481.69400 25.46800 1.000 42.06294 243 ALA D CA 1
ATOM 9416 C C . ALA D 1 244 ? -31.98800 481.65200 26.96500 1.000 41.03124 243 ALA D C 1
ATOM 9417 O O . ALA D 1 244 ? -31.23000 482.22500 27.75900 1.000 40.21535 243 ALA D O 1
ATOM 9419 N N . LYS D 1 245 ? -33.06700 480.97100 27.37000 1.000 41.65499 244 LYS D N 1
ATOM 9420 C CA . LYS D 1 245 ? -33.37100 480.83900 28.79200 1.000 43.91053 244 LYS D CA 1
ATOM 9421 C C . LYS D 1 245 ? -32.25200 480.12300 29.53100 1.000 43.20781 244 LYS D C 1
ATOM 9422 O O . LYS D 1 245 ? -31.90900 480.48300 30.66300 1.000 42.37087 244 LYS D O 1
ATOM 9425 N N . HIS D 1 246 ? -31.67000 479.10200 28.90200 1.000 41.68395 245 HIS D N 1
ATOM 9426 C CA . HIS D 1 246 ? -30.60900 478.33500 29.54600 1.000 41.93134 245 HIS D CA 1
ATOM 9427 C C . HIS D 1 246 ? -29.30700 479.12300 29.57200 1.000 40.86016 245 HIS D C 1
ATOM 9428 O O . HIS D 1 246 ? -28.60200 479.13800 30.58800 1.000 41.04703 245 HIS D O 1
ATOM 9435 N N . VAL D 1 247 ? -28.98400 479.79400 28.46900 1.000 38.98099 246 VAL D N 1
ATOM 9436 C CA . VAL D 1 247 ? -27.77700 480.61100 28.41000 1.000 38.49672 246 VAL D CA 1
ATOM 9437 C C . VAL D 1 247 ? -27.82300 481.69500 29.48400 1.000 41.39444 246 VAL D C 1
ATOM 9438 O O . VAL D 1 247 ? -26.85100 481.90900 30.21800 1.000 39.11258 246 VAL D O 1
ATOM 9442 N N . ALA D 1 248 ? -28.97300 482.37000 29.61500 1.000 41.72079 247 ALA D N 1
ATOM 9443 C CA . ALA D 1 248 ? -29.12300 483.38700 30.65500 1.000 42.95515 247 ALA D CA 1
ATOM 9444 C C . ALA D 1 248 ? -28.89200 482.80000 32.04000 1.000 41.52077 247 ALA D C 1
ATOM 9445 O O . ALA D 1 248 ? -28.24500 483.42600 32.88900 1.000 41.55498 247 ALA D O 1
ATOM 9447 N N . GLU D 1 249 ? -29.40700 481.59700 32.28200 1.000 41.51287 248 GLU D N 1
ATOM 9448 C CA . GLU D 1 249 ? -29.23000 480.95600 33.58000 1.000 42.16558 248 GLU D CA 1
ATOM 9449 C C . GLU D 1 249 ? -27.76300 480.62400 33.83800 1.000 44.45007 248 GLU D C 1
ATOM 9450 O O . GLU D 1 249 ? -27.27200 480.77500 34.96500 1.000 41.54445 248 GLU D O 1
ATOM 9456 N N . VAL D 1 250 ? -27.04200 480.18200 32.80600 1.000 41.45760 249 VAL D N 1
ATOM 9457 C CA . VAL D 1 250 ? -25.63000 479.86900 32.99100 1.000 40.25219 249 VAL D CA 1
ATOM 9458 C C . VAL D 1 250 ? -24.82100 481.14600 33.17200 1.000 40.43906 249 VAL D C 1
ATOM 9459 O O . VAL D 1 250 ? -23.92700 481.21300 34.02600 1.000 40.34431 249 VAL D O 1
ATOM 9463 N N . LYS D 1 251 ? -25.12300 482.17700 32.37600 1.000 40.96544 250 LYS D N 1
ATOM 9464 C CA . LYS D 1 251 ? -24.49600 483.48200 32.55900 1.000 43.23939 250 LYS D CA 1
ATOM 9465 C C . LYS D 1 251 ? -24.61000 483.95500 34.00700 1.000 41.73132 250 LYS D C 1
ATOM 9466 O O . LYS D 1 251 ? -23.62900 484.43800 34.58800 1.000 43.77630 250 LYS D O 1
ATOM 9472 N N . GLU D 1 252 ? -25.79500 483.79600 34.60900 1.000 43.49995 251 GLU D N 1
ATOM 9473 C CA . GLU D 1 252 ? -25.98800 484.18900 36.00200 1.000 43.90526 251 GLU D CA 1
ATOM 9474 C C . GLU D 1 252 ? -25.07000 483.39900 36.92600 1.000 45.73443 251 GLU D C 1
ATOM 9475 O O . GLU D 1 252 ? -24.34100 483.97800 37.74200 1.000 45.43439 251 GLU D O 1
ATOM 9477 N N . GLY D 1 253 ? -25.07900 482.07000 36.79700 1.000 42.39719 252 GLY D N 1
ATOM 9478 C CA . GLY D 1 253 ? -24.24600 481.23900 37.64800 1.000 42.59721 252 GLY D CA 1
ATOM 9479 C C . GLY D 1 253 ? -22.76300 481.51000 37.49400 1.000 45.14489 252 GLY D C 1
ATOM 9480 O O . GLY D 1 253 ? -22.01100 481.42400 38.47000 1.000 44.31321 252 GLY D O 1
ATOM 9481 N N . LEU D 1 254 ? -22.31900 481.84100 36.27300 1.000 42.85777 253 LEU D N 1
ATOM 9482 C CA . LEU D 1 254 ? -20.90700 482.15100 36.05200 1.000 40.94965 253 LEU D CA 1
ATOM 9483 C C . LEU D 1 254 ? -20.52900 483.47900 36.70100 1.000 44.58166 253 LEU D C 1
ATOM 9484 O O . LEU D 1 254 ? -19.46100 483.59700 37.31400 1.000 45.28701 253 LEU D O 1
ATOM 9489 N N . ASN D 1 255 ? -21.39200 484.49000 36.56800 1.000 44.63430 254 ASN D N 1
ATOM 9490 C CA . ASN D 1 255 ? -21.17800 485.75800 37.26100 1.000 48.60846 254 ASN D CA 1
ATOM 9491 C C . ASN D 1 255 ? -21.17500 485.56600 38.77100 1.000 45.80812 254 ASN D C 1
ATOM 9492 O O . ASN D 1 255 ? -20.27900 486.05500 39.46900 1.000 48.30579 254 ASN D O 1
ATOM 9497 N N . LYS D 1 256 ? -22.17300 484.84500 39.29200 1.000 44.73168 255 LYS D N 1
ATOM 9498 C CA . LYS D 1 256 ? -22.22600 484.54500 40.72000 1.000 44.74747 255 LYS D CA 1
ATOM 9499 C C . LYS D 1 256 ? -20.94200 483.89000 41.21600 1.000 47.89522 255 LYS D C 1
ATOM 9500 O O . LYS D 1 256 ? -20.56200 484.06600 42.38100 1.000 47.38200 255 LYS D O 1
ATOM 9506 N N . ALA D 1 257 ? -20.26100 483.13500 40.35800 1.000 45.83444 256 ALA D N 1
ATOM 9507 C CA . ALA D 1 257 ? -19.02900 482.46300 40.73700 1.000 43.12622 256 ALA D CA 1
ATOM 9508 C C . ALA D 1 257 ? -17.79700 483.30400 40.45900 1.000 43.89737 256 ALA D C 1
ATOM 9509 O O . ALA D 1 257 ? -16.67800 482.85000 40.73100 1.000 43.49732 256 ALA D O 1
ATOM 9511 N N . GLY D 1 258 ? -17.97400 484.50300 39.91100 1.000 45.03172 257 GLY D N 1
ATOM 9512 C CA . GLY D 1 258 ? -16.85200 485.35800 39.60200 1.000 44.45533 257 GLY D CA 1
ATOM 9513 C C . GLY D 1 258 ? -16.11100 484.99900 38.34000 1.000 45.90287 257 GLY D C 1
ATOM 9514 O O . GLY D 1 258 ? -14.98400 485.47100 38.14800 1.000 47.39516 257 GLY D O 1
ATOM 9515 N N . LEU D 1 259 ? -16.70700 484.16300 37.47000 1.000 42.70775 258 LEU D N 1
ATOM 9516 C CA . LEU D 1 259 ? -16.13000 483.76400 36.19900 1.000 43.32888 258 LEU D CA 1
ATOM 9517 C C . LEU D 1 259 ? -16.77800 484.53500 35.05900 1.000 41.38917 258 LEU D C 1
ATOM 9518 O O . LEU D 1 259 ? -17.94300 484.93800 35.16100 1.000 43.72630 258 LEU D O 1
ATOM 9523 N N . PRO D 1 260 ? -16.03700 484.76800 33.97600 1.000 41.37865 259 PRO D N 1
ATOM 9524 C CA . PRO D 1 260 ? -16.63500 485.41200 32.80200 1.000 43.82894 259 PRO D CA 1
ATOM 9525 C C . PRO D 1 260 ? -17.86000 484.64700 32.31900 1.000 41.16546 259 PRO D C 1
ATOM 9526 O O . PRO D 1 260 ? -17.86600 483.41300 32.25600 1.000 38.87571 259 PRO D O 1
ATOM 9530 N N . ALA D 1 261 ? -18.91600 485.40000 32.00700 1.000 41.02860 260 ALA D N 1
ATOM 9531 C CA . ALA D 1 261 ? -20.20000 484.82700 31.60600 1.000 41.44181 260 ALA D CA 1
ATOM 9532 C C . ALA D 1 261 ? -20.12900 484.54100 30.11200 1.000 41.92608 260 ALA D C 1
ATOM 9533 O O . ALA D 1 261 ? -20.64800 485.27800 29.26800 1.000 40.06007 260 ALA D O 1
ATOM 9535 N N . GLN D 1 262 ? -19.40100 483.47100 29.79200 1.000 39.22839 261 GLN D N 1
ATOM 9536 C CA A GLN D 1 262 ? -19.22500 483.07200 28.37200 0.440 38.46514 261 GLN D CA 1
ATOM 9537 C CA B GLN D 1 262 ? -19.22900 483.07400 28.37200 0.560 38.46251 261 GLN D CA 1
ATOM 9538 C C . GLN D 1 262 ? -19.43900 481.54700 28.30700 1.000 37.18867 261 GLN D C 1
ATOM 9539 O O . GLN D 1 262 ? -19.26600 480.73300 29.29500 1.000 35.58058 261 GLN D O 1
ATOM 9550 N N . VAL D 1 263 ? -19.92400 481.10600 27.15100 1.000 35.27791 262 VAL D N 1
ATOM 9551 C CA . VAL D 1 263 ? -20.22800 479.65500 27.03400 1.000 33.20924 262 VAL D CA 1
ATOM 9552 C C . VAL D 1 263 ? -19.90600 479.14100 25.63600 1.000 31.16163 262 VAL D C 1
ATOM 9553 O O . VAL D 1 263 ? -19.91000 479.92900 24.69200 1.000 29.51670 262 VAL D O 1
ATOM 9557 N N . MET D 1 264 ? -19.57600 477.85800 25.55700 1.000 30.10887 263 MET D N 1
ATOM 9558 C CA . MET D 1 264 ? -19.47000 477.21600 24.23100 1.000 27.14536 263 MET D CA 1
ATOM 9559 C C . MET D 1 264 ? -20.70300 476.31300 24.19400 1.000 27.64805 263 MET D C 1
ATOM 9560 O O . MET D 1 264 ? -20.99300 475.70800 25.21600 1.000 28.55342 263 MET D O 1
ATOM 9565 N N . ILE D 1 265 ? -21.41500 476.27900 23.07100 1.000 24.63980 264 ILE D N 1
ATOM 9566 C CA . ILE D 1 265 ? -22.58500 475.35900 23.00700 1.000 26.02417 264 ILE D CA 1
ATOM 9567 C C . ILE D 1 265 ? -22.28500 474.16100 22.10300 1.000 25.92942 264 ILE D C 1
ATOM 9568 O O . ILE D 1 265 ? -21.89900 474.36500 20.96700 1.000 25.83994 264 ILE D O 1
ATOM 9573 N N . ASP D 1 266 ? -22.45400 472.97800 22.66300 1.000 25.50043 265 ASP D N 1
ATOM 9574 C CA . ASP D 1 266 ? -22.27700 471.73400 21.88200 1.000 26.81374 265 ASP D CA 1
ATOM 9575 C C . ASP D 1 266 ? -23.61200 471.48200 21.19900 1.000 27.44276 265 ASP D C 1
ATOM 9576 O O . ASP D 1 266 ? -24.60800 471.37000 21.89800 1.000 28.95874 265 ASP D O 1
ATOM 9581 N N . PHE D 1 267 ? -23.60500 471.45100 19.87300 1.000 26.57687 266 PHE D N 1
ATOM 9582 C CA . PHE D 1 267 ? -24.86600 471.25300 19.15100 1.000 25.57149 266 PHE D CA 1
ATOM 9583 C C . PHE D 1 267 ? -25.31600 469.79900 19.12400 1.000 27.45856 266 PHE D C 1
ATOM 9584 O O . PHE D 1 267 ? -26.46000 469.52800 18.75000 1.000 24.93457 266 PHE D O 1
ATOM 9592 N N . SER D 1 268 ? -24.44900 468.85900 19.46400 1.000 28.19022 267 SER D N 1
ATOM 9593 C CA . SER D 1 268 ? -24.74100 467.44700 19.27800 1.000 28.57974 267 SER D CA 1
ATOM 9594 C C . SER D 1 268 ? -25.27100 466.79900 20.55600 1.000 32.65392 267 SER D C 1
ATOM 9595 O O . SER D 1 268 ? -25.54500 467.46400 21.56300 1.000 31.98278 267 SER D O 1
ATOM 9598 N N . HIS D 1 269 ? -25.41500 465.47400 20.50500 1.000 36.74651 268 HIS D N 1
ATOM 9599 C CA . HIS D 1 269 ? -25.70500 464.60600 21.65200 1.000 37.70189 268 HIS D CA 1
ATOM 9600 C C . HIS D 1 269 ? -26.98100 465.11800 22.31500 1.000 37.60188 268 HIS D C 1
ATOM 9601 O O . HIS D 1 269 ? -27.98800 465.28700 21.60900 1.000 38.11510 268 HIS D O 1
ATOM 9603 N N . ALA D 1 270 ? -26.97300 465.40200 23.62300 1.000 39.25997 269 ALA D N 1
ATOM 9604 C CA . ALA D 1 270 ? -28.21100 465.71900 24.32800 1.000 36.73072 269 ALA D CA 1
ATOM 9605 C C . ALA D 1 270 ? -28.84800 466.99800 23.80500 1.000 38.52567 269 ALA D C 1
ATOM 9606 O O . ALA D 1 270 ? -30.08100 467.12600 23.81400 1.000 39.19680 269 ALA D O 1
ATOM 9608 N N . ASN D 1 271 ? -28.04100 467.94600 23.32700 1.000 34.34622 270 ASN D N 1
ATOM 9609 C CA . ASN D 1 271 ? -28.62400 469.16900 22.79000 1.000 34.90945 270 ASN D CA 1
ATOM 9610 C C . ASN D 1 271 ? -29.37700 468.92300 21.48800 1.000 35.41214 270 ASN D C 1
ATOM 9611 O O . ASN D 1 271 ? -30.32200 469.65700 21.17800 1.000 36.08327 270 ASN D O 1
ATOM 9616 N N . SER D 1 272 ? -29.00600 467.89500 20.73000 1.000 36.45700 271 SER D N 1
ATOM 9617 C CA . SER D 1 272 ? -29.74400 467.54400 19.52400 1.000 34.57783 271 SER D CA 1
ATOM 9618 C C . SER D 1 272 ? -30.64300 466.32600 19.72100 1.000 37.90981 271 SER D C 1
ATOM 9619 O O . SER D 1 272 ? -31.12700 465.76100 18.73100 1.000 36.88337 271 SER D O 1
ATOM 9622 N N . SER D 1 273 ? -30.88300 465.91600 20.97100 1.000 39.98111 272 SER D N 1
ATOM 9623 C CA . SER D 1 273 ? -31.69500 464.73300 21.27200 1.000 38.03877 272 SER D CA 1
ATOM 9624 C C . SER D 1 273 ? -31.14900 463.50100 20.55000 1.000 38.94677 272 SER D C 1
ATOM 9625 O O . SER D 1 273 ? -31.89800 462.63300 20.09500 1.000 40.45222 272 SER D O 1
ATOM 9628 N N . LYS D 1 274 ? -29.81900 463.44300 20.43200 1.000 37.52029 273 LYS D N 1
ATOM 9629 C CA . LYS D 1 274 ? -29.08700 462.34300 19.80500 1.000 39.12311 273 LYS D CA 1
ATOM 9630 C C . LYS D 1 274 ? -29.48000 462.11400 18.33900 1.000 40.84963 273 LYS D C 1
ATOM 9631 O O . LYS D 1 274 ? -29.29900 461.01100 17.81100 1.000 41.91555 273 LYS D O 1
ATOM 9633 N N . GLN D 1 275 ? -30.00100 463.12500 17.64500 1.000 37.24920 274 GLN D N 1
ATOM 9634 C CA . GLN D 1 275 ? -30.39200 462.99600 16.24100 1.000 35.09895 274 GLN D CA 1
ATOM 9635 C C . GLN D 1 275 ? -29.55400 463.96900 15.42800 1.000 32.22492 274 GLN D C 1
ATOM 9636 O O . GLN D 1 275 ? -29.73000 465.18800 15.54300 1.000 28.93505 274 GLN D O 1
ATOM 9642 N N . PHE D 1 276 ? -28.64400 463.44000 14.60200 1.000 27.96914 275 PHE D N 1
ATOM 9643 C CA . PHE D 1 276 ? -27.59500 464.29500 14.05500 1.000 25.87152 275 PHE D CA 1
ATOM 9644 C C . PHE D 1 276 ? -28.16100 465.47800 13.27500 1.000 24.73454 275 PHE D C 1
ATOM 9645 O O . PHE D 1 276 ? -27.57400 466.56500 13.30100 1.000 22.70799 275 PHE D O 1
ATOM 9653 N N . LYS D 1 277 ? -29.29300 465.31100 12.58900 1.000 25.03458 276 LYS D N 1
ATOM 9654 C CA . LYS D 1 277 ? -29.83000 466.41800 11.80600 1.000 24.36082 276 LYS D CA 1
ATOM 9655 C C . LYS D 1 277 ? -30.32400 467.54800 12.69300 1.000 25.16618 276 LYS D C 1
ATOM 9656 O O . LYS D 1 277 ? -30.40000 468.69000 12.23000 1.000 26.95586 276 LYS D O 1
ATOM 9662 N N . LYS D 1 278 ? -30.66000 467.25500 13.94500 1.000 24.22922 277 LYS D N 1
ATOM 9663 C CA . LYS D 1 278 ? -31.12400 468.30800 14.83800 1.000 26.73742 277 LYS D CA 1
ATOM 9664 C C . LYS D 1 278 ? -30.01600 469.27800 15.22100 1.000 24.85561 277 LYS D C 1
ATOM 9665 O O . LYS D 1 278 ? -30.31900 470.34200 15.76800 1.000 26.33474 277 LYS D O 1
ATOM 9671 N N . GLN D 1 279 ? -28.74800 468.96000 14.93900 1.000 23.49229 278 GLN D N 1
ATOM 9672 C CA . GLN D 1 279 ? -27.72000 469.98400 15.09100 1.000 23.02118 278 GLN D CA 1
ATOM 9673 C C . GLN D 1 279 ? -28.05200 471.22400 14.27500 1.000 25.65571 278 GLN D C 1
ATOM 9674 O O . GLN D 1 279 ? -27.66300 472.33600 14.64700 1.000 24.97931 278 GLN D O 1
ATOM 9680 N N . MET D 1 280 ? -28.77600 471.06100 13.16700 1.000 25.88731 279 MET D N 1
ATOM 9681 C CA . MET D 1 280 ? -29.11900 472.21400 12.35000 1.000 26.54002 279 MET D CA 1
ATOM 9682 C C . MET D 1 280 ? -30.20400 473.04700 13.02500 1.000 27.43224 279 MET D C 1
ATOM 9683 O O . MET D 1 280 ? -30.26000 474.26500 12.82700 1.000 29.05612 279 MET D O 1
ATOM 9688 N N . ASP D 1 281 ? -31.06800 472.40700 13.81300 1.000 27.52698 280 ASP D N 1
ATOM 9689 C CA . ASP D 1 281 ? -32.05300 473.15100 14.59500 1.000 29.27983 280 ASP D CA 1
ATOM 9690 C C . ASP D 1 281 ? -31.39300 473.90200 15.74200 1.000 29.79568 280 ASP D C 1
ATOM 9691 O O . ASP D 1 281 ? -31.76900 475.04200 16.04200 1.000 30.22731 280 ASP D O 1
ATOM 9696 N N . VAL D 1 282 ? -30.41900 473.28100 16.41100 1.000 29.20350 281 VAL D N 1
ATOM 9697 C CA . VAL D 1 282 ? -29.68900 474.01700 17.44200 1.000 28.27707 281 VAL D CA 1
ATOM 9698 C C . VAL D 1 282 ? -28.97700 475.19900 16.80400 1.000 29.98781 281 VAL D C 1
ATOM 9699 O O . VAL D 1 282 ? -28.97700 476.31200 17.34800 1.000 29.09033 281 VAL D O 1
ATOM 9703 N N . CYS D 1 283 ? -28.39000 474.98400 15.61900 1.000 28.11127 282 CYS D N 1
ATOM 9704 C CA . CYS D 1 283 ? -27.70900 476.06300 14.90500 1.000 28.47973 282 CYS D CA 1
ATOM 9705 C C . CYS D 1 283 ? -28.64500 477.24300 14.65600 1.000 30.35627 282 CYS D C 1
ATOM 9706 O O . CYS D 1 283 ? -28.28200 478.40200 14.90100 1.000 32.57496 282 CYS D O 1
ATOM 9709 N N . ALA D 1 284 ? -29.85900 476.96600 14.17000 1.000 29.72198 283 ALA D N 1
ATOM 9710 C CA . ALA D 1 284 ? -30.81200 478.04100 13.90600 1.000 34.22779 283 ALA D CA 1
ATOM 9711 C C . ALA D 1 284 ? -31.09200 478.84400 15.16800 1.000 35.47531 283 ALA D C 1
ATOM 9712 O O . ALA D 1 284 ? -31.11200 480.08200 15.13500 1.000 34.13567 283 ALA D O 1
ATOM 9714 N N . ASP D 1 285 ? -31.29700 478.15500 16.28800 1.000 31.14321 284 ASP D N 1
ATOM 9715 C CA . ASP D 1 285 ? -31.59800 478.84000 17.54000 1.000 34.42781 284 ASP D CA 1
ATOM 9716 C C . ASP D 1 285 ? -30.40600 479.65700 18.01800 1.000 35.81482 284 ASP D C 1
ATOM 9717 O O . ASP D 1 285 ? -30.55800 480.81200 18.42600 1.000 33.97776 284 ASP D O 1
ATOM 9722 N N . VAL D 1 286 ? -29.20200 479.08400 17.95200 1.000 31.35639 285 VAL D N 1
ATOM 9723 C CA . VAL D 1 286 ? -28.02500 479.78800 18.44600 1.000 32.53811 285 VAL D CA 1
ATOM 9724 C C . VAL D 1 286 ? -27.69800 480.97600 17.54900 1.000 33.57245 285 VAL D C 1
ATOM 9725 O O . VAL D 1 286 ? -27.27200 482.03300 18.03300 1.000 35.50689 285 VAL D O 1
ATOM 9729 N N . CYS D 1 287 ? -27.89000 480.83100 16.23300 1.000 32.48284 286 CYS D N 1
ATOM 9730 C CA . CYS D 1 287 ? -27.71000 481.97100 15.33700 1.000 34.57520 286 CYS D CA 1
ATOM 9731 C C . CYS D 1 287 ? -28.67600 483.08800 15.68300 1.000 36.45700 286 CYS D C 1
ATOM 9732 O O . CYS D 1 287 ? -28.31900 484.27100 15.61500 1.000 37.14393 286 CYS D O 1
ATOM 9735 N N . GLN D 1 288 ? -29.91000 482.71900 16.03000 1.000 34.27779 287 GLN D N 1
ATOM 9736 C CA . GLN D 1 288 ? -30.91600 483.68400 16.45700 1.000 39.17575 287 GLN D CA 1
ATOM 9737 C C . GLN D 1 288 ? -30.43000 484.48000 17.66200 1.000 40.49433 287 GLN D C 1
ATOM 9738 O O . GLN D 1 288 ? -30.49900 485.71500 17.67200 1.000 39.45736 287 GLN D O 1
ATOM 9744 N N . GLN D 1 289 ? -29.93300 483.78500 18.69000 1.000 36.93338 288 GLN D N 1
ATOM 9745 C CA . GLN D 1 289 ? -29.35500 484.46300 19.85100 1.000 40.19956 288 GLN D CA 1
ATOM 9746 C C . GLN D 1 289 ? -28.18700 485.36300 19.45500 1.000 40.11797 288 GLN D C 1
ATOM 9747 O O . GLN D 1 289 ? -28.07900 486.50600 19.92100 1.000 40.97597 288 GLN D O 1
ATOM 9753 N N . ILE D 1 290 ? -27.28900 484.86000 18.60600 1.000 37.44396 289 ILE D N 1
ATOM 9754 C CA . ILE D 1 290 ? -26.09600 485.62400 18.25100 1.000 38.23353 289 ILE D CA 1
ATOM 9755 C C . ILE D 1 290 ? -26.47300 486.84700 17.42500 1.000 41.61815 289 ILE D C 1
ATOM 9756 O O . ILE D 1 290 ? -26.06900 487.97600 17.73400 1.000 41.16020 289 ILE D O 1
ATOM 9761 N N . ALA D 1 291 ? -27.25200 486.64300 16.36200 1.000 41.61815 290 ALA D N 1
ATOM 9762 C CA . ALA D 1 291 ? -27.69200 487.77000 15.54900 1.000 43.81315 290 ALA D CA 1
ATOM 9763 C C . ALA D 1 291 ? -28.43400 488.80700 16.38400 1.000 44.17109 290 ALA D C 1
ATOM 9764 O O . ALA D 1 291 ? -28.33300 490.00700 16.11100 1.000 45.01592 290 ALA D O 1
ATOM 9766 N N . GLY D 1 292 ? -29.16700 488.36900 17.40900 1.000 39.64949 291 GLY D N 1
ATOM 9767 C CA . GLY D 1 292 ? -29.88100 489.30100 18.26200 1.000 44.35795 291 GLY D CA 1
ATOM 9768 C C . GLY D 1 292 ? -28.98900 490.10000 19.18800 1.000 43.80262 291 GLY D C 1
ATOM 9769 O O . GLY D 1 292 ? -29.43700 491.10900 19.74100 1.000 46.63980 291 GLY D O 1
ATOM 9770 N N . GLY D 1 293 ? -27.74200 489.67300 19.37400 1.000 42.14453 292 GLY D N 1
ATOM 9771 C CA . GLY D 1 293 ? -26.80800 490.40700 20.20200 1.000 45.25806 292 GLY D CA 1
ATOM 9772 C C . GLY D 1 293 ? -26.26400 489.64900 21.39700 1.000 45.14752 292 GLY D C 1
ATOM 9773 O O . GLY D 1 293 ? -25.68900 490.25700 22.30600 1.000 46.70297 292 GLY D O 1
ATOM 9774 N N . GLU D 1 294 ? -26.42800 488.33000 21.42800 1.000 42.53142 293 GLU D N 1
ATOM 9775 C CA . GLU D 1 294 ? -25.90600 487.55300 22.54800 1.000 42.98936 293 GLU D CA 1
ATOM 9776 C C . GLU D 1 294 ? -24.38900 487.44700 22.41400 1.000 42.90778 293 GLU D C 1
ATOM 9777 O O . GLU D 1 294 ? -23.88000 486.78300 21.50500 1.000 42.61300 293 GLU D O 1
ATOM 9783 N N . LYS D 1 295 ? -23.65800 488.11900 23.30100 1.000 41.70763 294 LYS D N 1
ATOM 9784 C CA . LYS D 1 295 ? -22.20500 488.09400 23.24300 1.000 40.85490 294 LYS D CA 1
ATOM 9785 C C . LYS D 1 295 ? -21.60000 486.99600 24.10700 1.000 38.03351 294 LYS D C 1
ATOM 9786 O O . LYS D 1 295 ? -20.40200 486.72000 23.98300 1.000 39.37051 294 LYS D O 1
ATOM 9788 N N . ALA D 1 296 ? -22.39200 486.35900 24.96900 1.000 39.21260 295 ALA D N 1
ATOM 9789 C CA . ALA D 1 296 ? -21.84900 485.33800 25.85500 1.000 37.78611 295 ALA D CA 1
ATOM 9790 C C . ALA D 1 296 ? -21.51800 484.04300 25.12200 1.000 36.55438 295 ALA D C 1
ATOM 9791 O O . ALA D 1 296 ? -20.71200 483.25000 25.62600 1.000 34.89892 295 ALA D O 1
ATOM 9793 N N . ILE D 1 297 ? -22.13000 483.79600 23.96700 1.000 35.32792 296 ILE D N 1
ATOM 9794 C CA . ILE D 1 297 ? -21.82800 482.58600 23.20400 1.000 32.79341 296 ILE D CA 1
ATOM 9795 C C . ILE D 1 297 ? -20.51900 482.82500 22.46100 1.000 32.50390 296 ILE D C 1
ATOM 9796 O O . ILE D 1 297 ? -20.47300 483.52400 21.44800 1.000 34.65152 296 ILE D O 1
ATOM 9801 N N . ILE D 1 298 ? -19.43300 482.25200 22.99800 1.000 30.76158 297 ILE D N 1
ATOM 9802 C CA . ILE D 1 298 ? -18.09100 482.42300 22.45200 1.000 30.31153 297 ILE D CA 1
ATOM 9803 C C . ILE D 1 298 ? -17.65500 481.26500 21.56500 1.000 29.13770 297 ILE D C 1
ATOM 9804 O O . ILE D 1 298 ? -16.65500 481.39700 20.83900 1.000 29.51933 297 ILE D O 1
ATOM 9809 N N . GLY D 1 299 ? -18.37700 480.15100 21.57600 1.000 28.46657 298 GLY D N 1
ATOM 9810 C CA . GLY D 1 299 ? -17.98000 479.06600 20.70400 1.000 26.77163 298 GLY D CA 1
ATOM 9811 C C . GLY D 1 299 ? -19.08900 478.05200 20.58400 1.000 24.99510 298 GLY D C 1
ATOM 9812 O O . GLY D 1 299 ? -20.05400 478.04700 21.34900 1.000 28.29550 298 GLY D O 1
ATOM 9813 N N . VAL D 1 300 ? -18.91700 477.18500 19.59000 1.000 27.15589 299 VAL D N 1
ATOM 9814 C CA . VAL D 1 300 ? -19.89000 476.09100 19.36400 1.000 24.84772 299 VAL D CA 1
ATOM 9815 C C . VAL D 1 300 ? -19.09400 474.82800 19.03200 1.000 24.77929 299 VAL D C 1
ATOM 9816 O O . VAL D 1 300 ? -17.97000 474.95800 18.56300 1.000 24.08183 299 VAL D O 1
ATOM 9820 N N . MET D 1 301 ? -19.70200 473.67600 19.26500 1.000 24.29765 300 MET D N 1
ATOM 9821 C CA . MET D 1 301 ? -19.07600 472.37000 18.92000 1.000 24.90035 300 MET D CA 1
ATOM 9822 C C . MET D 1 301 ? -20.07700 471.59800 18.02100 1.000 23.81865 300 MET D C 1
ATOM 9823 O O . MET D 1 301 ? -21.30600 471.50600 18.27900 1.000 25.35830 300 MET D O 1
ATOM 9828 N N . VAL D 1 302 ? -19.56800 471.09700 16.90200 1.000 22.91854 301 VAL D N 1
ATOM 9829 C CA . VAL D 1 302 ? -20.47500 470.44300 15.92100 1.000 24.25817 301 VAL D CA 1
ATOM 9830 C C . VAL D 1 302 ? -19.84000 469.14100 15.43300 1.000 23.12119 301 VAL D C 1
ATOM 9831 O O . VAL D 1 302 ? -18.65300 469.15200 15.13100 1.000 20.54720 301 VAL D O 1
ATOM 9835 N N . GLU D 1 303 ? -20.63400 468.06200 15.41400 1.000 21.51311 302 GLU D N 1
ATOM 9836 C CA A GLU D 1 303 ? -20.17300 466.73300 14.89100 0.470 22.86590 302 GLU D CA 1
ATOM 9837 C CA B GLU D 1 303 ? -20.17100 466.73400 14.89000 0.530 22.84748 302 GLU D CA 1
ATOM 9838 C C . GLU D 1 303 ? -20.49900 466.65100 13.37100 1.000 21.47626 302 GLU D C 1
ATOM 9839 O O . GLU D 1 303 ? -21.67800 466.61200 12.87900 1.000 21.04200 302 GLU D O 1
ATOM 9850 N N . SER D 1 304 ? -19.42100 466.65700 12.60100 1.000 20.03398 303 SER D N 1
ATOM 9851 C CA . SER D 1 304 ? -19.51200 466.81400 11.15600 1.000 21.02094 303 SER D CA 1
ATOM 9852 C C . SER D 1 304 ? -18.54600 465.89200 10.43900 1.000 21.19201 303 SER D C 1
ATOM 9853 O O . SER D 1 304 ? -17.41700 465.73900 10.89900 1.000 19.22073 303 SER D O 1
ATOM 9856 N N . HIS D 1 305 ? -18.94700 465.35200 9.28200 1.000 19.14966 304 HIS D N 1
ATOM 9857 C CA . HIS D 1 305 ? -18.04100 464.52400 8.50100 1.000 20.24980 304 HIS D CA 1
ATOM 9858 C C . HIS D 1 305 ? -18.32600 464.77200 7.02400 1.000 19.23915 304 HIS D C 1
ATOM 9859 O O . HIS D 1 305 ? -19.22200 465.54400 6.67800 1.000 19.61814 304 HIS D O 1
ATOM 9866 N N . LEU D 1 306 ? -17.53500 464.13600 6.14600 1.000 19.11019 305 LEU D N 1
ATOM 9867 C CA . LEU D 1 306 ? -17.78900 464.24700 4.71000 1.000 19.39969 305 LEU D CA 1
ATOM 9868 C C . LEU D 1 306 ? -19.19300 463.76700 4.38300 1.000 20.34191 305 LEU D C 1
ATOM 9869 O O . LEU D 1 306 ? -19.93600 464.41500 3.63400 1.000 20.37613 305 LEU D O 1
ATOM 9874 N N . VAL D 1 307 ? -19.54100 462.60000 4.90200 1.000 19.66288 306 VAL D N 1
ATOM 9875 C CA . VAL D 1 307 ? -20.78600 461.91400 4.58600 1.000 19.84975 306 VAL D CA 1
ATOM 9876 C C . VAL D 1 307 ? -21.56500 461.80900 5.88400 1.000 19.99713 306 VAL D C 1
ATOM 9877 O O . VAL D 1 307 ? -20.99200 461.45900 6.92600 1.000 19.78395 306 VAL D O 1
ATOM 9881 N N . GLU D 1 308 ? -22.84900 462.16600 5.84000 1.000 20.26032 307 GLU D N 1
ATOM 9882 C CA . GLU D 1 308 ? -23.66500 462.22900 7.03900 1.000 20.40245 307 GLU D CA 1
ATOM 9883 C C . GLU D 1 308 ? -23.96800 460.83200 7.57100 1.000 20.27085 307 GLU D C 1
ATOM 9884 O O . GLU D 1 308 ? -23.77100 459.81800 6.88700 1.000 20.06556 307 GLU D O 1
ATOM 9890 N N . GLY D 1 309 ? -24.47200 460.79800 8.80500 1.000 21.05252 308 GLY D N 1
ATOM 9891 C CA . GLY D 1 309 ? -24.99400 459.58200 9.41800 1.000 21.12885 308 GLY D CA 1
ATOM 9892 C C . GLY D 1 309 ? -23.88500 458.78500 10.07500 1.000 20.19716 308 GLY D C 1
ATOM 9893 O O . GLY D 1 309 ? -22.88500 459.36700 10.51800 1.000 19.90765 308 GLY D O 1
ATOM 9894 N N . ASN D 1 310 ? -24.04200 457.46500 10.19200 1.000 20.24190 309 ASN D N 1
ATOM 9895 C CA . ASN D 1 310 ? -22.97000 456.63800 10.75100 1.000 20.81302 309 ASN D CA 1
ATOM 9896 C C . ASN D 1 310 ? -23.13200 455.21200 10.23500 1.000 19.54708 309 ASN D C 1
ATOM 9897 O O . ASN D 1 310 ? -24.07800 454.89400 9.51500 1.000 20.51825 309 ASN D O 1
ATOM 9902 N N . GLN D 1 311 ? -22.16500 454.36800 10.59300 1.000 20.00766 310 GLN D N 1
ATOM 9903 C CA . GLN D 1 311 ? -22.13300 452.97600 10.17000 1.000 20.01029 310 GLN D CA 1
ATOM 9904 C C . GLN D 1 311 ? -21.49300 452.14800 11.26800 1.000 20.53141 310 GLN D C 1
ATOM 9905 O O . GLN D 1 311 ? -20.77100 452.66900 12.11600 1.000 21.40783 310 GLN D O 1
ATOM 9911 N N . SER D 1 312 ? -21.76200 450.84200 11.24000 1.000 25.12670 311 SER D N 1
ATOM 9912 C CA . SER D 1 312 ? -21.21400 449.92900 12.23500 1.000 25.73730 311 SER D CA 1
ATOM 9913 C C . SER D 1 312 ? -19.99300 449.22800 11.66400 1.000 24.04236 311 SER D C 1
ATOM 9914 O O . SER D 1 312 ? -20.02800 448.72200 10.53700 1.000 28.40341 311 SER D O 1
ATOM 9917 N N . LEU D 1 313 ? -18.92900 449.19800 12.45200 1.000 24.60032 312 LEU D N 1
ATOM 9918 C CA . LEU D 1 313 ? -17.72500 448.47100 12.09300 1.000 26.27420 312 LEU D CA 1
ATOM 9919 C C . LEU D 1 313 ? -18.01200 446.97100 12.13400 1.000 31.78539 312 LEU D C 1
ATOM 9920 O O . LEU D 1 313 ? -18.52900 446.46600 13.13600 1.000 33.90143 312 LEU D O 1
ATOM 9925 N N . GLU D 1 314 ? -17.68200 446.26600 11.05000 1.000 32.62233 313 GLU D N 1
ATOM 9926 C CA . GLU D 1 314 ? -17.93600 444.79800 10.95600 1.000 39.88373 313 GLU D CA 1
ATOM 9927 C C . GLU D 1 314 ? -16.67900 444.07400 10.47000 1.000 45.61336 313 GLU D C 1
ATOM 9928 O O . GLU D 1 314 ? -16.10200 444.50000 9.46300 1.000 44.86327 313 GLU D O 1
ATOM 9930 N N . SER D 1 315 ? -16.31200 442.98800 11.14800 1.000 49.05588 314 SER D N 1
ATOM 9931 C CA . SER D 1 315 ? -15.10400 442.20400 10.77700 1.000 49.14010 314 SER D CA 1
ATOM 9932 C C . SER D 1 315 ? -15.24300 441.63900 9.37200 1.000 48.49002 314 SER D C 1
ATOM 9933 O O . SER D 1 315 ? -16.32700 441.13400 9.05100 1.000 48.63741 314 SER D O 1
ATOM 9936 N N . GLY D 1 316 ? -14.17200 441.70200 8.58400 1.000 50.24550 315 GLY D N 1
ATOM 9937 C CA . GLY D 1 316 ? -14.19000 441.07000 7.25300 1.000 47.98470 315 GLY D CA 1
ATOM 9938 C C . GLY D 1 316 ? -15.01000 441.84500 6.24200 1.000 49.46909 315 GLY D C 1
ATOM 9939 O O . GLY D 1 316 ? -15.43500 441.23400 5.25800 1.000 52.30890 315 GLY D O 1
ATOM 9940 N N . GLU D 1 317 ? -15.22200 443.14200 6.47700 1.000 47.10565 316 GLU D N 1
ATOM 9941 C CA . GLU D 1 317 ? -16.09500 443.91500 5.56600 1.000 40.87859 316 GLU D CA 1
ATOM 9942 C C . GLU D 1 317 ? -15.57100 445.34500 5.39600 1.000 36.13328 316 GLU D C 1
ATOM 9943 O O . GLU D 1 317 ? -15.12200 445.94500 6.37600 1.000 35.81482 316 GLU D O 1
ATOM 9949 N N . PRO D 1 318 ? -15.61900 445.89500 4.17400 1.000 30.63262 317 PRO D N 1
ATOM 9950 C CA . PRO D 1 318 ? -15.22500 447.28900 3.94400 1.000 26.91639 317 PRO D CA 1
ATOM 9951 C C . PRO D 1 318 ? -16.19300 448.25000 4.61800 1.000 24.69507 317 PRO D C 1
ATOM 9952 O O . PRO D 1 318 ? -17.29100 447.89300 5.04300 1.000 26.38474 317 PRO D O 1
ATOM 9956 N N . LEU D 1 319 ? -15.77600 449.51200 4.68000 1.000 22.05264 318 LEU D N 1
ATOM 9957 C CA . LEU D 1 319 ? -16.58700 450.57600 5.24300 1.000 21.96842 318 LEU D CA 1
ATOM 9958 C C . LEU D 1 319 ? -16.90700 451.60000 4.16400 1.000 20.69195 318 LEU D C 1
ATOM 9959 O O . LEU D 1 319 ? -16.18200 451.75400 3.18000 1.000 21.63154 318 LEU D O 1
ATOM 9964 N N . ALA D 1 320 ? -17.99400 452.32000 4.39000 1.000 18.29430 319 ALA D N 1
ATOM 9965 C CA . ALA D 1 320 ? -18.27900 453.49700 3.59300 1.000 18.04164 319 ALA D CA 1
ATOM 9966 C C . ALA D 1 320 ? -17.24000 454.57300 3.88500 1.000 19.29968 319 ALA D C 1
ATOM 9967 O O . ALA D 1 320 ? -16.86400 454.80100 5.03900 1.000 18.22324 319 ALA D O 1
ATOM 9969 N N . TYR D 1 321 ? -16.81100 455.26900 2.84000 1.000 17.53631 320 TYR D N 1
ATOM 9970 C CA . TYR D 1 321 ? -15.80800 456.30900 2.98200 1.000 18.36273 320 TYR D CA 1
ATOM 9971 C C . TYR D 1 321 ? -16.41500 457.56700 3.58400 1.000 18.40484 320 TYR D C 1
ATOM 9972 O O . TYR D 1 321 ? -17.54400 457.94700 3.25900 1.000 19.05755 320 TYR D O 1
ATOM 9981 N N . GLY D 1 322 ? -15.67100 458.18500 4.49500 1.000 17.65212 321 GLY D N 1
ATOM 9982 C CA . GLY D 1 322 ? -16.06300 459.47900 5.00600 1.000 18.24429 321 GLY D CA 1
ATOM 9983 C C . GLY D 1 322 ? -17.26900 459.49500 5.91500 1.000 18.59697 321 GLY D C 1
ATOM 9984 O O . GLY D 1 322 ? -17.84500 460.56000 6.12500 1.000 18.85752 321 GLY D O 1
ATOM 9985 N N . LYS D 1 323 ? -17.65300 458.35200 6.47800 1.000 18.24429 322 LYS D N 1
ATOM 9986 C CA . LYS D 1 323 ? -18.85300 458.22300 7.30800 1.000 18.80489 322 LYS D CA 1
ATOM 9987 C C . LYS D 1 323 ? -18.43500 457.66700 8.66200 1.000 18.33641 322 LYS D C 1
ATOM 9988 O O . LYS D 1 323 ? -17.66600 456.70600 8.72900 1.000 18.67066 322 LYS D O 1
ATOM 9994 N N . SER D 1 324 ? -18.92600 458.29200 9.73000 1.000 19.49444 323 SER D N 1
ATOM 9995 C CA . SER D 1 324 ? -18.54400 457.92800 11.08800 1.000 19.24178 323 SER D CA 1
ATOM 9996 C C . SER D 1 324 ? -18.80800 456.45900 11.40500 1.000 19.32074 323 SER D C 1
ATOM 9997 O O . SER D 1 324 ? -19.84100 455.91300 11.02100 1.000 19.45496 323 SER D O 1
ATOM 10000 N N . ILE D 1 325 ? -17.87600 455.81600 12.12400 1.000 20.39718 324 ILE D N 1
ATOM 10001 C CA . ILE D 1 325 ? -18.15300 454.49500 12.71000 1.000 21.67628 324 ILE D CA 1
ATOM 10002 C C . ILE D 1 325 ? -18.50400 454.60100 14.19300 1.000 24.11605 324 ILE D C 1
ATOM 10003 O O . ILE D 1 325 ? -18.61100 453.57700 14.87800 1.000 22.57113 324 ILE D O 1
ATOM 10008 N N . THR D 1 326 ? -18.69100 455.82300 14.70300 1.000 20.12610 325 THR D N 1
ATOM 10009 C CA . THR D 1 326 ? -19.14100 456.02900 16.07900 1.000 21.24992 325 THR D CA 1
ATOM 10010 C C . THR D 1 326 ? -20.48300 456.75800 15.99600 1.000 21.18938 325 THR D C 1
ATOM 10011 O O . THR D 1 326 ? -21.41500 456.22900 15.39700 1.000 23.85549 325 THR D O 1
ATOM 10015 N N . ASP D 1 327 ? -20.61000 457.94200 16.58800 1.000 20.94198 326 ASP D N 1
ATOM 10016 C CA . ASP D 1 327 ? -21.90100 458.62000 16.55800 1.000 21.90789 326 ASP D CA 1
ATOM 10017 C C . ASP D 1 327 ? -22.13500 459.28900 15.20400 1.000 21.31308 326 ASP D C 1
ATOM 10018 O O . ASP D 1 327 ? -21.21400 459.54700 14.43300 1.000 22.32373 326 ASP D O 1
ATOM 10023 N N . ALA D 1 328 ? -23.39800 459.54700 14.90900 1.000 23.02118 327 ALA D N 1
ATOM 10024 C CA . ALA D 1 328 ? -23.73300 460.07200 13.59600 1.000 21.05252 327 ALA D CA 1
ATOM 10025 C C . ALA D 1 328 ? -23.43300 461.56200 13.51900 1.000 21.26308 327 ALA D C 1
ATOM 10026 O O . ALA D 1 328 ? -23.60100 462.30100 14.49700 1.000 23.03434 327 ALA D O 1
ATOM 10028 N N . CYS D 1 329 ? -23.03000 462.00000 12.33400 1.000 22.11844 328 CYS D N 1
ATOM 10029 C CA . CYS D 1 329 ? -22.58300 463.35800 12.07300 1.000 21.81051 328 CYS D CA 1
ATOM 10030 C C . CYS D 1 329 ? -23.40700 463.99200 10.96200 1.000 20.43929 328 CYS D C 1
ATOM 10031 O O . CYS D 1 329 ? -23.90600 463.29800 10.07600 1.000 20.59194 328 CYS D O 1
ATOM 10034 N N . ILE D 1 330 ? -23.49500 465.33000 10.95400 1.000 20.48930 329 ILE D N 1
ATOM 10035 C CA . ILE D 1 330 ? -23.94500 465.97200 9.72000 1.000 20.47614 329 ILE D CA 1
ATOM 10036 C C . ILE D 1 330 ? -22.86300 465.82100 8.64600 1.000 20.28401 329 ILE D C 1
ATOM 10037 O O . ILE D 1 330 ? -21.66900 465.66300 8.93500 1.000 20.46561 329 ILE D O 1
ATOM 10042 N N . GLY D 1 331 ? -23.29700 465.82400 7.38400 1.000 20.47351 330 GLY D N 1
ATOM 10043 C CA . GLY D 1 331 ? -22.41100 465.67400 6.25000 1.000 20.36823 330 GLY D CA 1
ATOM 10044 C C . GLY D 1 331 ? -21.97700 467.02300 5.72300 1.000 20.37086 330 GLY D C 1
ATOM 10045 O O . GLY D 1 331 ? -22.29000 468.06900 6.29900 1.000 20.70511 330 GLY D O 1
ATOM 10046 N N . TRP D 1 332 ? -21.27400 466.99400 4.58800 1.000 20.32349 331 TRP D N 1
ATOM 10047 C CA . TRP D 1 332 ? -20.58400 468.21500 4.18000 1.000 21.20517 331 TRP D CA 1
ATOM 10048 C C . TRP D 1 332 ? -21.57900 469.29200 3.75000 1.000 20.87356 331 TRP D C 1
ATOM 10049 O O . TRP D 1 332 ? -21.43300 470.45500 4.13800 1.000 21.97632 331 TRP D O 1
ATOM 10060 N N . GLU D 1 333 ? -22.62500 468.92400 2.99600 1.000 21.85262 332 GLU D N 1
ATOM 10061 C CA A GLU D 1 333 ? -23.60000 469.92600 2.56400 0.660 23.84760 332 GLU D CA 1
ATOM 10062 C CA B GLU D 1 333 ? -23.61400 469.90900 2.55300 0.340 23.87918 332 GLU D CA 1
ATOM 10063 C C . GLU D 1 333 ? -24.17900 470.70700 3.73400 1.000 25.04774 332 GLU D C 1
ATOM 10064 O O . GLU D 1 333 ? -24.17700 471.94400 3.72100 1.000 23.07645 332 GLU D O 1
ATOM 10075 N N . ASP D 1 334 ? -24.66700 470.00900 4.76800 1.000 22.26056 333 ASP D N 1
ATOM 10076 C CA . ASP D 1 334 ? -25.17200 470.68500 5.96000 1.000 23.70811 333 ASP D CA 1
ATOM 10077 C C . ASP D 1 334 ? -24.07200 471.45500 6.68700 1.000 22.28951 333 ASP D C 1
ATOM 10078 O O . ASP D 1 334 ? -24.34500 472.48300 7.32100 1.000 24.47136 333 ASP D O 1
ATOM 10083 N N . THR D 1 335 ? -22.84900 470.92900 6.67200 1.000 21.52100 334 THR D N 1
ATOM 10084 C CA . THR D 1 335 ? -21.74200 471.58600 7.36500 1.000 22.26056 334 THR D CA 1
ATOM 10085 C C . THR D 1 335 ? -21.44100 472.94500 6.74100 1.000 22.94222 334 THR D C 1
ATOM 10086 O O . THR D 1 335 ? -21.27200 473.94300 7.45600 1.000 24.47136 334 THR D O 1
ATOM 10090 N N . ASP D 1 336 ? -21.39200 472.99700 5.40500 1.000 22.92906 335 ASP D N 1
ATOM 10091 C CA . ASP D 1 336 ? -21.18800 474.26200 4.69600 1.000 24.91615 335 ASP D CA 1
ATOM 10092 C C . ASP D 1 336 ? -22.28600 475.26100 5.04600 1.000 26.75321 335 ASP D C 1
ATOM 10093 O O . ASP D 1 336 ? -22.00800 476.41300 5.40500 1.000 27.14273 335 ASP D O 1
ATOM 10098 N N . ALA D 1 337 ? -23.54200 474.81900 4.98800 1.000 25.42147 336 ALA D N 1
ATOM 10099 C CA . ALA D 1 337 ? -24.65300 475.71000 5.30900 1.000 26.97429 336 ALA D CA 1
ATOM 10100 C C . ALA D 1 337 ? -24.59000 476.17600 6.75900 1.000 25.32672 336 ALA D C 1
ATOM 10101 O O . ALA D 1 337 ? -24.86700 477.34600 7.05900 1.000 28.31655 336 ALA D O 1
ATOM 10103 N N . LEU D 1 338 ? -24.26600 475.26400 7.67800 1.000 25.44252 337 LEU D N 1
ATOM 10104 C CA . LEU D 1 338 ? -24.17200 475.60600 9.09200 1.000 25.83994 337 LEU D CA 1
ATOM 10105 C C . LEU D 1 338 ? -23.10100 476.66000 9.33800 1.000 25.37146 337 LEU D C 1
ATOM 10106 O O . LEU D 1 338 ? -23.31200 477.60200 10.11200 1.000 26.21104 337 LEU D O 1
ATOM 10111 N N . LEU D 1 339 ? -21.93600 476.49400 8.71500 1.000 24.44240 338 LEU D N 1
ATOM 10112 C CA . LEU D 1 339 ? -20.84900 477.43300 8.95200 1.000 26.11892 338 LEU D CA 1
ATOM 10113 C C . LEU D 1 339 ? -21.22000 478.81000 8.42100 1.000 29.52459 338 LEU D C 1
ATOM 10114 O O . LEU D 1 339 ? -20.92500 479.83000 9.06000 1.000 30.00623 338 LEU D O 1
ATOM 10119 N N . ARG D 1 340 ? -21.91300 478.84700 7.27700 1.000 27.39802 339 ARG D N 1
ATOM 10120 C CA . ARG D 1 340 ? -22.36500 480.11400 6.71400 1.000 30.15362 339 ARG D CA 1
ATOM 10121 C C . ARG D 1 340 ? -23.45400 480.74300 7.57200 1.000 30.46155 339 ARG D C 1
ATOM 10122 O O . ARG D 1 340 ? -23.50400 481.97100 7.70900 1.000 33.13292 339 ARG D O 1
ATOM 10130 N N . GLN D 1 341 ? -24.33600 479.93000 8.16200 1.000 29.48511 340 GLN D N 1
ATOM 10131 C CA . GLN D 1 341 ? -25.32600 480.49200 9.07100 1.000 30.99319 340 GLN D CA 1
ATOM 10132 C C . GLN D 1 341 ? -24.65800 481.16300 10.25500 1.000 30.87475 340 GLN D C 1
ATOM 10133 O O . GLN D 1 341 ? -25.05000 482.26400 10.65500 1.000 34.57783 340 GLN D O 1
ATOM 10139 N N . LEU D 1 342 ? -23.64900 480.50600 10.84100 1.000 31.13531 341 LEU D N 1
ATOM 10140 C CA . LEU D 1 342 ? -22.99800 481.07700 12.01400 1.000 31.58800 341 LEU D CA 1
ATOM 10141 C C . LEU D 1 342 ? -22.24100 482.35000 11.65500 1.000 32.86447 341 LEU D C 1
ATOM 10142 O O . LEU D 1 342 ? -22.22100 483.30900 12.44200 1.000 34.49887 341 LEU D O 1
ATOM 10147 N N . ALA D 1 343 ? -21.59000 482.36400 10.48500 1.000 31.42482 342 ALA D N 1
ATOM 10148 C CA . ALA D 1 343 ? -20.84600 483.54100 10.05100 1.000 33.98302 342 ALA D CA 1
ATOM 10149 C C . ALA D 1 343 ? -21.78500 484.72100 9.82800 1.000 36.74651 342 ALA D C 1
ATOM 10150 O O . ALA D 1 343 ? -21.49500 485.84800 10.25000 1.000 39.09153 342 ALA D O 1
ATOM 10152 N N . ASN D 1 344 ? -22.92600 484.47900 9.17300 1.000 35.30423 343 ASN D N 1
ATOM 10153 C CA . ASN D 1 344 ? -23.90400 485.55200 8.99000 1.000 37.35974 343 ASN D CA 1
ATOM 10154 C C . ASN D 1 344 ? -24.43700 486.05000 10.32600 1.000 37.90454 343 ASN D C 1
ATOM 10155 O O . ASN D 1 344 ? -24.67400 487.25200 10.49500 1.000 39.02310 343 ASN D O 1
ATOM 10160 N N . ALA D 1 345 ? -24.63500 485.14400 11.28800 1.000 36.87021 344 ALA D N 1
ATOM 10161 C CA . ALA D 1 345 ? -25.11100 485.56500 12.60100 1.000 38.47830 344 ALA D CA 1
ATOM 10162 C C . ALA D 1 345 ? -24.06800 486.41600 13.31700 1.000 41.79712 344 ALA D C 1
ATOM 10163 O O . ALA D 1 345 ? -24.41300 487.37300 14.02100 1.000 42.60248 344 ALA D O 1
ATOM 10165 N N . VAL D 1 346 ? -22.78900 486.08000 13.15900 1.000 38.16773 345 VAL D N 1
ATOM 10166 C CA . VAL D 1 346 ? -21.74000 486.87600 13.79000 1.000 38.75465 345 VAL D CA 1
ATOM 10167 C C . VAL D 1 346 ? -21.66000 488.25500 13.14700 1.000 42.03136 345 VAL D C 1
ATOM 10168 O O . VAL D 1 346 ? -21.50200 489.26700 13.84000 1.000 43.99212 345 VAL D O 1
ATOM 10172 N N . LYS D 1 347 ? -21.79300 488.29000 11.81300 1.000 42.15242 346 LYS D N 1
ATOM 10173 C CA . LYS D 1 347 ? -21.83000 489.59700 11.09600 1.000 45.46335 346 LYS D CA 1
ATOM 10174 C C . LYS D 1 347 ? -23.02100 490.37900 11.65500 1.000 45.25279 346 LYS D C 1
ATOM 10175 O O . LYS D 1 347 ? -22.84300 491.56800 11.99500 1.000 47.18197 346 LYS D O 1
ATOM 10178 N N . ALA D 1 348 ? -24.17800 489.72800 11.80400 1.000 44.52113 347 ALA D N 1
ATOM 10179 C CA . ALA D 1 348 ? -25.37800 490.43500 12.23100 1.000 45.79233 347 ALA D CA 1
ATOM 10180 C C . ALA D 1 348 ? -25.24900 490.95900 13.65800 1.000 46.89510 347 ALA D C 1
ATOM 10181 O O . ALA D 1 348 ? -25.82600 492.00200 13.98400 1.000 47.86890 347 ALA D O 1
ATOM 10183 N N . ARG D 1 349 ? -24.49900 490.26000 14.51900 1.000 45.67390 348 ARG D N 1
ATOM 10184 C CA . ARG D 1 349 ? -24.35200 490.68900 15.90900 1.000 44.08423 348 ARG D CA 1
ATOM 10185 C C . ARG D 1 349 ? -23.62500 492.02200 16.01100 1.000 49.45067 348 ARG D C 1
ATOM 10186 O O . ARG D 1 349 ? -23.89100 492.80600 16.92900 1.000 52.09309 348 ARG D O 1
ATOM 10194 N N . ARG D 1 350 ? -22.70700 492.29200 15.08600 1.000 49.14537 349 ARG D N 1
ATOM 10195 C CA . ARG D 1 350 ? -21.90200 493.50400 15.10100 1.000 48.66636 349 ARG D CA 1
ATOM 10196 C C . ARG D 1 350 ? -22.50900 494.61400 14.24200 1.000 53.50905 349 ARG D C 1
ATOM 10197 O O . ARG D 1 350 ? -21.79000 495.52300 13.81100 1.000 57.22002 349 ARG D O 1
#

GO terms:
  GO:0042802 identical protein binding (F, IPI)
  GO:0005829 cytosol (C, IDA)
  GO:0003849 3-deoxy-7-phosphoheptulonate synthase activity (F, IDA)
  GO:0042802 identical protein binding (F, IDA)